Protein AF-0000000075406055 (afdb_homodimer)

Sequence (1270 aa):
MSSAFIMRRPHGVIGRLLRRVILAGGIAALILTSALLYLEYRRDLGVLMDRLTQIESSTLPSIAENVWLEDRERLELVFKGLLQLPGMAQVELLDAQGGTVLRMGQAPDHAIVQVFALTRPYNDRLMDLGQLRVSATTAPLHRRTLERLWGILAANLALIVVLVAAIYALTHQSVIRPLRLIALYAEELGRQGPMATPEQDLGQFHSGDEMWELVRTLNLMRQELARGHQELAANEQRLRILFSASPVSLWEEDFSAVAAALEKHRPNIDDIDAWMQANPTEVLALADMVRVIDVNDATISMHHARSREELLRRLPLIFTPESLPAFQAQLRALWMGETTLTTDTVVRTLDGQLRQILLRWKVATGDEQTLNRVIVSQEDITERKAWANQLEDALARLRASNAELERVTFVTAHDLLEPMRAVISFSQLIERHVRASGTPSTELSDDLSYLQAAALRMKLQIEGMNRYASICQEQVVMQLMPLSLAVNDALQKVSLPDDIVLDIGELPEIIGNRRQLADLFFQLIENSVKFRGGDKLHISIAALQVREGWRVTVSDNGIGIDPAFSQSLFDLFRRLHGPGQYSGVGIGLALCRKIMERHDGHIAFDSGYYPGARLVLTFPTAPLATPLATPGPALMSSAFIMRRPHGVIGRLLRRVILAGGIAALILTSALLYLEYRRDLGVLMDRLTQIESSTLPSIAENVWLEDRERLELVFKGLLQLPGMAQVELLDAQGGTVLRMGQAPDHAIVQVFALTRPYNDRLMDLGQLRVSATTAPLHRRTLERLWGILAANLALIVVLVAAIYALTHQSVIRPLRLIALYAEELGRQGPMATPEQDLGQFHSGDEMWELVRTLNLMRQELARGHQELAANEQRLRILFSASPVSLWEEDFSAVAAALEKHRPNIDDIDAWMQANPTEVLALADMVRVIDVNDATISMHHARSREELLRRLPLIFTPESLPAFQAQLRALWMGETTLTTDTVVRTLDGQLRQILLRWKVATGDEQTLNRVIVSQEDITERKAWANQLEDALARLRASNAELERVTFVTAHDLLEPMRAVISFSQLIERHVRASGTPSTELSDDLSYLQAAALRMKLQIEGMNRYASICQEQVVMQLMPLSLAVNDALQKVSLPDDIVLDIGELPEIIGNRRQLADLFFQLIENSVKFRGGDKLHISIAALQVREGWRVTVSDNGIGIDPAFSQSLFDLFRRLHGPGQYSGVGIGLALCRKIMERHDGHIAFDSGYYPGARLVLTFPTAPLATPLATPGPAL

Solvent-accessible surface area (backbone atoms only — not comparable to full-atom values): 67495 Å² total; per-residue (Å²): 126,79,73,72,74,67,71,84,53,70,65,24,63,61,41,53,50,47,53,51,48,51,52,53,39,51,52,45,46,51,52,48,51,50,50,52,49,51,55,50,50,54,48,54,52,49,54,53,53,51,52,58,56,47,43,60,71,66,46,42,62,59,49,42,52,31,60,71,66,67,37,66,69,61,46,52,52,53,52,54,56,52,49,67,41,92,47,38,33,21,42,33,34,25,35,67,90,70,47,80,75,47,73,48,69,62,65,61,95,78,39,56,70,48,77,43,80,30,63,47,81,52,102,93,40,77,45,70,64,20,35,39,36,38,23,28,39,59,63,72,56,50,58,54,50,52,55,47,47,53,52,53,50,52,49,48,51,52,46,46,53,54,43,52,54,50,49,50,56,50,44,41,64,70,44,50,51,54,49,50,51,52,33,52,49,35,43,48,38,27,74,65,29,54,77,50,78,74,85,74,73,74,76,77,48,61,89,73,19,68,66,36,51,36,52,50,33,46,51,51,18,34,52,42,44,24,51,53,48,47,52,51,50,52,50,32,50,51,36,46,48,58,53,38,43,26,70,56,21,41,34,35,31,28,41,33,60,34,52,54,53,51,57,71,44,45,91,78,48,93,45,67,68,60,46,46,71,74,32,56,67,60,51,51,53,42,59,69,45,51,42,76,75,47,69,20,50,35,38,30,58,71,34,60,40,96,39,69,68,56,42,68,72,45,43,72,66,26,53,43,82,69,24,44,63,40,53,50,51,49,50,50,31,56,71,73,68,48,53,64,48,79,46,61,35,39,35,29,26,74,83,66,49,79,40,35,31,39,37,30,41,19,49,30,89,88,27,75,83,54,29,57,42,29,31,35,36,50,40,83,40,41,67,59,49,53,50,50,49,49,49,50,50,52,42,52,50,46,49,51,51,39,52,49,51,42,49,49,45,27,53,49,25,55,59,48,48,55,37,47,50,45,32,49,53,29,50,53,49,45,52,51,52,45,54,70,76,39,86,67,52,71,65,51,52,47,35,51,51,51,25,50,51,24,44,50,51,45,48,49,47,36,51,45,46,27,51,47,24,44,63,70,64,54,88,70,70,68,39,82,39,54,46,54,58,18,45,51,55,13,56,72,69,47,88,73,65,90,64,56,45,80,48,73,54,75,58,57,72,43,65,38,40,56,69,58,46,13,51,38,42,29,41,54,50,46,48,48,64,71,44,44,41,98,61,78,41,40,38,37,39,43,54,45,85,49,96,64,23,38,38,36,37,43,36,32,59,22,65,42,66,69,55,87,42,62,86,50,54,50,35,70,56,45,62,91,62,64,93,79,81,55,91,78,64,27,40,53,54,26,42,35,42,53,54,26,46,76,51,65,25,44,65,45,76,45,68,83,47,70,76,3,42,33,39,40,36,38,38,52,52,68,74,71,76,66,76,70,75,70,75,67,75,76,127,127,82,74,70,74,66,70,82,53,72,65,24,64,62,40,52,50,48,53,51,48,50,52,53,41,50,54,46,44,51,52,50,50,52,52,52,49,50,54,50,50,55,48,56,51,49,54,54,52,50,50,59,54,46,42,59,72,66,50,42,63,59,50,41,52,30,60,71,66,66,38,64,69,61,46,51,53,53,51,54,57,52,50,66,41,91,48,39,33,21,42,34,33,24,34,68,88,71,47,79,74,47,75,49,70,62,66,62,95,77,38,55,72,48,77,42,80,32,66,48,82,53,100,95,41,76,44,69,63,21,36,39,37,39,23,27,40,58,61,72,57,48,56,56,50,50,55,49,47,53,52,53,50,54,47,46,52,53,45,46,54,55,43,51,54,50,49,51,54,48,45,42,64,69,46,50,52,53,50,51,52,52,33,52,50,35,44,48,38,25,74,63,30,55,77,50,76,73,86,75,74,74,76,77,49,60,90,71,19,66,67,34,52,37,51,50,33,46,50,52,18,36,51,40,45,26,51,54,48,47,54,51,51,50,50,32,50,52,35,47,46,57,53,38,40,26,70,55,21,41,35,36,28,28,39,34,60,33,52,54,54,50,57,72,44,46,90,80,48,92,44,67,68,61,46,45,71,74,33,55,68,59,50,51,54,42,58,69,45,52,41,76,78,46,69,19,52,34,36,30,57,72,34,58,40,95,38,69,68,56,43,67,72,47,43,73,66,26,54,44,82,69,23,45,63,40,52,49,51,49,52,49,32,56,71,74,66,48,55,63,48,77,46,61,38,39,34,28,26,74,84,67,48,78,41,34,32,40,37,32,40,21,47,30,88,88,26,75,82,56,30,58,43,28,31,34,34,51,40,83,38,42,67,59,49,52,50,52,49,48,51,51,50,52,41,52,51,46,49,51,51,38,53,48,51,41,47,48,46,28,53,49,27,55,58,49,47,56,35,47,50,45,33,49,53,28,50,52,50,43,52,52,52,45,53,72,77,39,84,66,52,71,66,52,52,48,35,53,50,51,24,50,52,24,45,51,51,43,48,50,46,36,50,45,44,27,51,46,26,44,63,70,64,55,86,72,71,69,39,82,38,55,47,54,56,18,46,50,55,14,56,70,70,48,87,74,64,90,65,56,46,78,47,72,53,74,59,56,72,42,64,38,40,57,69,60,45,13,51,37,43,30,42,54,51,46,47,45,63,71,43,44,42,96,61,79,41,40,39,38,38,42,54,44,82,49,97,64,23,38,38,36,36,44,35,32,59,23,65,41,68,67,56,89,43,62,85,49,54,50,35,70,56,45,62,92,61,63,94,80,80,57,91,77,63,28,40,54,54,26,43,36,41,53,52,26,47,75,51,66,26,46,66,45,75,45,69,83,47,72,76,2,43,33,39,40,34,37,39,52,50,69,73,69,77,66,74,68,76,71,76,66,73,83,124

Organism: Magnetospirillum gryphiswaldense (strain DSM 6361 / JCM 21280 / NBRC 15271 / MSR-1) (NCBI:txid431944)

Secondary structure (DSSP, 8-state):
--SGGGTT-TTSHHHHHHHHHHHHHHHHHHHHHHHHHHHHHHHHHHHHHHHHHHIIIIIHHHHHHHHHTT-HHHHHHHHHHHHTSTTEEEEEEE-TTS-EEEEEE---TTEEEEEEEEEEEETTEEEEEEEEEEEEE-HHHHHHHHHHHHHHHHHHHHHHHHHHHHHHHHHIIIIIHHHHHHHHHHHHHHHH-TTS--S--GGGS-TTSHHHHHHHHHHHHHHHHHHHHHHHHHHHHHHHHHHHT-SSEEEEEE-HHHHHHHHHHGGG-S-HHHHHHH-HHHHHHHHHT-EEEEE-HHHHHHTT-S-HHHHHHTHHHHS-GGGHHHHHHHHHHHHHT-SEEEEEEEEE-TTS-EEEEEEEEEEPTT-TTT---EEEEEEE-HHHHHHHHHHHHHHHHHHHHHHHHHHHHHHHHHHHHHHHHHHHHHHHHHHHHHHHTS---HHHHHHHHHHHHHHHHHHHHHHHHHHHHHHHH--PPPEEEEHHHHHHHHHHHS---SSEEEEE-PPPEEEE-HHHHHHHHHHHHHHHHHT--SSPEEEEEEEEEETTEEEEEEEE-SS---GGGTTTTTSTT--SS-TTTS---S-HHHHHHHHHHHTT-EEEE-TT--SSEEEEEEEEP--------------/--SGGGTT-TTSHHHHHHHHHHHHHHHHHHHHHHHHHHHHHHHHHHHHHHHHHHIIIIIHHHHHHHHHTT-HHHHHHHHHHHHTSTTEEEEEEE-TTS-EEEEEE---TTEEEEEEEEEEEETTEEEEEEEEEEEEE-HHHHHHHHHHHHHHHHHHHHHHHHHHHHHHHHHIIIIIHHHHHHHHHHHHHHHH-TTS--S--GGGS-TTSHHHHHHHHHHHHHHHHHHHHHHHHHHHHHHHHHHHT-SSEEEEEE-HHHHHHHHHHGGG-S-HHHHHHH-HHHHHHHHHT-EEEEE-HHHHHHTT-S-HHHHHHTHHHHS-GGGHHHHHHHHHHHHHT-SEEEEEEEEE-TTS-EEEEEEEEEEPTT-TTT---EEEEEEE-HHHHHHHHHHHHHHHHHHHHHHHHHHHHHHHHHHHHHHHHHHHHHHHHHHHHHHHHS---HHHHHHHHHHHHHHHHHHHHHHHHHHHHHHHH--PPPEEEEHHHHHHHHHHHS---SSEEEEE-PPPEEEE-HHHHHHHHHHHHHHHHHT--SSPEEEEEEEEEETTEEEEEEEE-SS---GGGTTTTTSTT--SS-TTTS---S-HHHHHHHHHHHTT-EEEE-TT--SSEEEEEEEE---------------

pLDDT: mean 83.16, std 12.42, range [19.59, 97.12]

Structure (mmCIF, N/CA/C/O backbone):
data_AF-0000000075406055-model_v1
#
loop_
_entity.id
_entity.type
_entity.pdbx_description
1 polymer 'histidine kinase'
#
loop_
_atom_site.group_PDB
_atom_site.id
_atom_site.type_symbol
_atom_site.label_atom_id
_atom_site.label_alt_id
_atom_site.label_comp_id
_atom_site.label_asym_id
_atom_site.label_entity_id
_atom_site.label_seq_id
_atom_site.pdbx_PDB_ins_code
_atom_site.Cartn_x
_atom_site.Cartn_y
_atom_site.Cartn_z
_atom_site.occupancy
_atom_site.B_iso_or_equiv
_atom_site.auth_seq_id
_atom_site.auth_comp_id
_atom_site.auth_asym_id
_atom_site.auth_atom_id
_atom_site.pdbx_PDB_model_num
ATOM 1 N N . MET A 1 1 ? 5.352 37.875 37.031 1 28.7 1 MET A N 1
ATOM 2 C CA . MET A 1 1 ? 6.402 38.719 37.625 1 28.7 1 MET A CA 1
ATOM 3 C C . MET A 1 1 ? 6.488 40.062 36.906 1 28.7 1 MET A C 1
ATOM 5 O O . MET A 1 1 ? 7.203 40.969 37.344 1 28.7 1 MET A O 1
ATOM 9 N N . SER A 1 2 ? 6.023 39.969 35.562 1 35.5 2 SER A N 1
ATOM 10 C CA . SER A 1 2 ? 6.305 41.125 34.719 1 35.5 2 SER A CA 1
ATOM 11 C C . SER A 1 2 ? 5.383 42.281 35.062 1 35.5 2 SER A C 1
ATOM 13 O O . SER A 1 2 ? 5.453 43.344 34.438 1 35.5 2 SER A O 1
ATOM 15 N N . SER A 1 3 ? 4.41 42.062 35.875 1 37.44 3 SER A N 1
ATOM 16 C CA . SER A 1 3 ? 3.361 43.031 36.156 1 37.44 3 SER A CA 1
ATOM 17 C C . SER A 1 3 ? 3.895 44.219 36.938 1 37.44 3 SER A C 1
ATOM 19 O O . SER A 1 3 ? 3.375 45.312 36.844 1 37.44 3 SER A O 1
ATOM 21 N N . ALA A 1 4 ? 4.641 43.906 37.969 1 39.34 4 ALA A N 1
ATOM 22 C CA . ALA A 1 4 ? 4.949 44.875 39.031 1 39.34 4 ALA A CA 1
ATOM 23 C C . ALA A 1 4 ? 5.871 45.969 38.531 1 39.34 4 ALA A C 1
ATOM 25 O O . ALA A 1 4 ? 5.992 47.031 39.156 1 39.34 4 ALA A O 1
ATOM 26 N N . PHE A 1 5 ? 6.746 45.625 37.594 1 37.69 5 PHE A N 1
ATOM 27 C CA . PHE A 1 5 ? 7.867 46.5 37.281 1 37.69 5 PHE A CA 1
ATOM 28 C C . PHE A 1 5 ? 7.395 47.75 36.531 1 37.69 5 PHE A C 1
ATOM 30 O O . PHE A 1 5 ? 8.188 48.625 36.25 1 37.69 5 PHE A O 1
ATOM 37 N N . ILE A 1 6 ? 6.168 47.844 36.156 1 41.88 6 ILE A N 1
ATOM 38 C CA . ILE A 1 6 ? 5.777 48.969 35.281 1 41.88 6 ILE A CA 1
ATOM 39 C C . ILE A 1 6 ? 5.539 50.188 36.156 1 41.88 6 ILE A C 1
ATOM 41 O O . ILE A 1 6 ? 5.273 51.281 35.625 1 41.88 6 ILE A O 1
ATOM 45 N N . MET A 1 7 ? 5.426 50.094 37.344 1 41.94 7 MET A N 1
ATOM 46 C CA . MET A 1 7 ? 4.891 51.25 38.062 1 41.94 7 MET A CA 1
ATOM 47 C C . MET A 1 7 ? 5.812 52.469 37.906 1 41.94 7 MET A C 1
ATOM 49 O O . MET A 1 7 ? 5.348 53.594 37.75 1 41.94 7 MET A O 1
ATOM 53 N N . ARG A 1 8 ? 7.039 52.469 38.594 1 49.06 8 ARG A N 1
ATOM 54 C CA . ARG A 1 8 ? 7.715 53.688 39.031 1 49.06 8 ARG A CA 1
ATOM 55 C C . ARG A 1 8 ? 8.688 54.188 37.969 1 49.06 8 ARG A C 1
ATOM 57 O O . ARG A 1 8 ? 9.797 54.625 38.281 1 49.06 8 ARG A O 1
ATOM 64 N N . ARG A 1 9 ? 8.383 53.875 36.656 1 55.22 9 ARG A N 1
ATOM 65 C CA . ARG A 1 9 ? 9.531 54.344 35.875 1 55.22 9 ARG A CA 1
ATOM 66 C C . ARG A 1 9 ? 9.398 55.844 35.562 1 55.22 9 ARG A C 1
ATOM 68 O O . ARG A 1 9 ? 8.383 56.281 35 1 55.22 9 ARG A O 1
ATOM 75 N N . PRO A 1 10 ? 10.148 56.594 36 1 53.72 10 PRO A N 1
ATOM 76 C CA . PRO A 1 10 ? 10.172 58.031 35.75 1 53.72 10 PRO A CA 1
ATOM 77 C C . PRO A 1 10 ? 10.078 58.375 34.25 1 53.72 10 PRO A C 1
ATOM 79 O O . PRO A 1 10 ? 9.586 59.438 33.906 1 53.72 10 PRO A O 1
ATOM 82 N N . HIS A 1 11 ? 10.383 57.469 33.281 1 59.31 11 HIS A N 1
ATOM 83 C CA . HIS A 1 11 ? 10.477 57.75 31.859 1 59.31 11 HIS A CA 1
ATOM 84 C C . HIS A 1 11 ? 9.273 57.188 31.109 1 59.31 11 HIS A C 1
ATOM 86 O O . HIS A 1 11 ? 9.352 56.906 29.906 1 59.31 11 HIS A O 1
ATOM 92 N N . GLY A 1 12 ? 8.195 57.125 31.859 1 70.19 12 GLY A N 1
ATOM 93 C CA . GLY A 1 12 ? 7.008 56.656 31.172 1 70.19 12 GLY A CA 1
ATOM 94 C C . GLY A 1 12 ? 6.328 57.719 30.344 1 70.19 12 GLY A C 1
ATOM 95 O O . GLY A 1 12 ? 6.809 58.875 30.281 1 70.19 12 GLY A O 1
ATOM 96 N N . VAL A 1 13 ? 5.445 57.438 29.469 1 72.44 13 VAL A N 1
ATOM 97 C CA . VAL A 1 13 ? 4.688 58.375 28.641 1 72.44 13 VAL A CA 1
ATOM 98 C C . VAL A 1 13 ? 4.125 59.5 29.516 1 72.44 13 VAL A C 1
ATOM 100 O O . VAL A 1 13 ? 4.184 60.656 29.141 1 72.44 13 VAL A O 1
ATOM 103 N N . ILE A 1 14 ? 3.775 59.125 30.797 1 72.44 14 ILE A N 1
ATOM 104 C CA . ILE A 1 14 ? 3.172 60.094 31.688 1 72.44 14 ILE A CA 1
ATOM 105 C C . ILE A 1 14 ? 4.238 61.094 32.156 1 72.44 14 ILE A C 1
ATOM 107 O O . ILE A 1 14 ? 3.99 62.281 32.25 1 72.44 14 ILE A O 1
ATOM 111 N N . GLY A 1 15 ? 5.41 60.438 32.469 1 75.31 15 GLY A N 1
ATOM 112 C CA . GLY A 1 15 ? 6.469 61.312 32.969 1 75.31 15 GLY A CA 1
ATOM 113 C C . GLY A 1 15 ? 6.898 62.344 31.938 1 75.31 15 GLY A C 1
ATOM 114 O O . GLY A 1 15 ? 7.074 63.5 32.281 1 75.31 15 GLY A O 1
ATOM 115 N N . ARG A 1 16 ? 6.91 62 30.766 1 76.12 16 ARG A N 1
ATOM 116 C CA . ARG A 1 16 ? 7.309 62.906 29.719 1 76.12 16 ARG A CA 1
ATOM 117 C C . ARG A 1 16 ? 6.211 63.938 29.453 1 76.12 16 ARG A C 1
ATOM 119 O O . ARG A 1 16 ? 6.492 65.125 29.266 1 76.12 16 ARG A O 1
ATOM 126 N N . LEU A 1 17 ? 5.008 63.469 29.469 1 75.94 17 LEU A N 1
ATOM 127 C CA . LEU A 1 17 ? 3.879 64.375 29.266 1 75.94 17 LEU A CA 1
ATOM 128 C C . LEU A 1 17 ? 3.789 65.375 30.375 1 75.94 17 LEU A C 1
ATOM 130 O O . LEU A 1 17 ? 3.611 66.625 30.109 1 75.94 17 LEU A O 1
ATOM 134 N N . LEU A 1 18 ? 4.02 64.875 31.562 1 80.19 18 LEU A N 1
ATOM 135 C CA . LEU A 1 18 ? 3.904 65.75 32.719 1 80.19 18 LEU A CA 1
ATOM 136 C C . LEU A 1 18 ? 5.027 66.812 32.719 1 80.19 18 LEU A C 1
ATOM 138 O O . LEU A 1 18 ? 4.797 68 33 1 80.19 18 LEU A O 1
ATOM 142 N N . ARG A 1 19 ? 6.207 66.312 32.312 1 80.69 19 ARG A N 1
ATOM 143 C CA . ARG A 1 19 ? 7.332 67.25 32.281 1 80.69 19 ARG A CA 1
ATOM 144 C C . ARG A 1 19 ? 7.109 68.375 31.25 1 80.69 19 ARG A C 1
ATOM 146 O O . ARG A 1 19 ? 7.371 69.5 31.5 1 80.69 19 ARG A O 1
ATOM 153 N N . ARG A 1 20 ? 6.527 68 30.203 1 80.31 20 ARG A N 1
ATOM 154 C CA . ARG A 1 20 ? 6.305 68.938 29.141 1 80.31 20 ARG A CA 1
ATOM 155 C C . ARG A 1 20 ? 5.152 69.938 29.484 1 80.31 20 ARG A C 1
ATOM 157 O O . ARG A 1 20 ? 5.199 71.125 29.172 1 80.31 20 ARG A O 1
ATOM 164 N N . VAL A 1 21 ? 4.164 69.375 30.188 1 78.19 21 VAL A N 1
ATOM 165 C CA . VAL A 1 21 ? 3.02 70.188 30.578 1 78.19 21 VAL A CA 1
ATOM 166 C C . VAL A 1 21 ? 3.432 71.188 31.672 1 78.19 21 VAL A C 1
ATOM 168 O O . VAL A 1 21 ? 3.029 72.312 31.656 1 78.19 21 VAL A O 1
ATOM 171 N N . ILE A 1 22 ? 4.316 70.688 32.562 1 81.44 22 ILE A N 1
ATOM 172 C CA . ILE A 1 22 ? 4.797 71.562 33.656 1 81.44 22 ILE A CA 1
ATOM 173 C C . ILE A 1 22 ? 5.652 72.688 33.062 1 81.44 22 ILE A C 1
ATOM 175 O O . ILE A 1 22 ? 5.508 73.812 33.469 1 81.44 22 ILE A O 1
ATOM 179 N N . LEU A 1 23 ? 6.434 72.375 32.125 1 83.62 23 LEU A N 1
ATOM 180 C CA . LEU A 1 23 ? 7.285 73.375 31.5 1 83.62 23 LEU A CA 1
ATOM 181 C C . LEU A 1 23 ? 6.449 74.375 30.734 1 83.62 23 LEU A C 1
ATOM 183 O O . LEU A 1 23 ? 6.66 75.562 30.859 1 83.62 23 LEU A O 1
ATOM 187 N N . ALA A 1 24 ? 5.508 73.938 30.016 1 80.69 24 ALA A N 1
ATOM 188 C CA . ALA A 1 24 ? 4.652 74.812 29.25 1 80.69 24 ALA A CA 1
ATOM 189 C C . ALA A 1 24 ? 3.779 75.625 30.172 1 80.69 24 ALA A C 1
ATOM 191 O O . ALA A 1 24 ? 3.609 76.875 29.938 1 80.69 24 ALA A O 1
ATOM 192 N N . GLY A 1 25 ? 3.256 75 31.234 1 77.75 25 GLY A N 1
ATOM 193 C CA . GLY A 1 25 ? 2.449 75.75 32.188 1 77.75 25 GLY A CA 1
ATOM 194 C C . GLY A 1 25 ? 3.236 76.812 32.969 1 77.75 25 GLY A C 1
ATOM 195 O O . GLY A 1 25 ? 2.75 77.875 33.219 1 77.75 25 GLY A O 1
ATOM 196 N N . GLY A 1 26 ? 4.477 76.5 33.312 1 80.62 26 GLY A N 1
ATOM 197 C CA . GLY A 1 26 ? 5.34 77.438 34 1 80.62 26 GLY A CA 1
ATOM 198 C C . GLY A 1 26 ? 5.691 78.625 33.188 1 80.62 26 GLY A C 1
ATOM 199 O O . GLY A 1 26 ? 5.629 79.75 33.688 1 80.62 26 GLY A O 1
ATOM 200 N N . ILE A 1 27 ? 5.949 78.375 31.953 1 84.31 27 ILE A N 1
ATOM 201 C CA . ILE A 1 27 ? 6.281 79.5 31.047 1 84.31 27 ILE A CA 1
ATOM 202 C C . ILE A 1 27 ? 5.055 80.375 30.828 1 84.31 27 ILE A C 1
ATOM 204 O O . ILE A 1 27 ? 5.152 81.625 30.875 1 84.31 27 ILE A O 1
ATOM 208 N N . ALA A 1 28 ? 3.908 79.75 30.703 1 82.12 28 ALA A N 1
ATOM 209 C CA . ALA A 1 28 ? 2.676 80.5 30.516 1 82.12 28 ALA A CA 1
ATOM 210 C C . ALA A 1 28 ? 2.332 81.312 31.75 1 82.12 28 ALA A C 1
ATOM 212 O O . ALA A 1 28 ? 1.913 82.438 31.641 1 82.12 28 ALA A O 1
ATOM 213 N N . ALA A 1 29 ? 2.607 80.75 32.938 1 80.56 29 ALA A N 1
ATOM 214 C CA . ALA A 1 29 ? 2.334 81.438 34.219 1 80.56 29 ALA A CA 1
ATOM 215 C C . ALA A 1 29 ? 3.248 82.688 34.375 1 80.56 29 ALA A C 1
ATOM 217 O O . ALA A 1 29 ? 2.801 83.75 34.781 1 80.56 29 ALA A O 1
ATOM 218 N N . LEU A 1 30 ? 4.465 82.562 33.938 1 82.88 30 LEU A N 1
ATOM 219 C CA . LEU A 1 30 ? 5.426 83.625 34.031 1 82.88 30 LEU A CA 1
ATOM 220 C C . LEU A 1 30 ? 5.086 84.75 33.062 1 82.88 30 LEU A C 1
ATOM 222 O O . LEU A 1 30 ? 5.164 85.938 33.438 1 82.88 30 LEU A O 1
ATOM 226 N N . ILE A 1 31 ? 4.688 84.438 31.938 1 84.06 31 ILE A N 1
ATOM 227 C CA . ILE A 1 31 ? 4.336 85.375 30.922 1 84.06 31 ILE A CA 1
ATOM 228 C C . ILE A 1 31 ? 3.078 86.125 31.359 1 84.06 31 ILE A C 1
ATOM 230 O O . ILE A 1 31 ? 3.029 87.375 31.281 1 84.06 31 ILE A O 1
ATOM 234 N N . LEU A 1 32 ? 2.102 85.438 31.906 1 80 32 LEU A N 1
ATOM 235 C CA . LEU A 1 32 ? 0.84 86.062 32.312 1 80 32 LEU A CA 1
ATOM 236 C C . LEU A 1 32 ? 1.031 86.938 33.531 1 80 32 LEU A C 1
ATOM 238 O O . LEU A 1 32 ? 0.473 88.062 33.625 1 80 32 LEU A O 1
ATOM 242 N N . THR A 1 33 ? 1.912 86.5 34.469 1 77.44 33 THR A N 1
ATOM 243 C CA . THR A 1 33 ? 2.189 87.312 35.656 1 77.44 33 THR A CA 1
ATOM 244 C C . THR A 1 33 ? 2.953 88.562 35.312 1 77.44 33 THR A C 1
ATOM 246 O O . THR A 1 33 ? 2.664 89.688 35.812 1 77.44 33 THR A O 1
ATOM 249 N N . SER A 1 34 ? 3.83 88.438 34.344 1 81.06 34 SER A N 1
ATOM 250 C CA . SER A 1 34 ? 4.594 89.625 33.875 1 81.06 34 SER A CA 1
ATOM 251 C C . SER A 1 34 ? 3.703 90.625 33.156 1 81.06 34 SER A C 1
ATOM 253 O O . SER A 1 34 ? 3.848 91.812 33.344 1 81.06 34 SER A O 1
ATOM 255 N N . ALA A 1 35 ? 2.777 90.062 32.469 1 81.88 35 ALA A N 1
ATOM 256 C CA . ALA A 1 35 ? 1.847 90.938 31.766 1 81.88 35 ALA A CA 1
ATOM 257 C C . ALA A 1 35 ? 0.917 91.688 32.719 1 81.88 35 ALA A C 1
ATOM 259 O O . ALA A 1 35 ? 0.649 92.875 32.562 1 81.88 35 ALA A O 1
ATOM 260 N N . LEU A 1 36 ? 0.516 91.062 33.781 1 76.94 36 LEU A N 1
ATOM 261 C CA . LEU A 1 36 ? -0.356 91.688 34.781 1 76.94 36 LEU A CA 1
ATOM 262 C C . LEU A 1 36 ? 0.392 92.75 35.594 1 76.94 36 LEU A C 1
ATOM 264 O O . LEU A 1 36 ? -0.163 93.812 35.906 1 76.94 36 LEU A O 1
ATOM 268 N N . LEU A 1 37 ? 1.67 92.5 35.812 1 75.81 37 LEU A N 1
ATOM 269 C CA . LEU A 1 37 ? 2.508 93.438 36.531 1 75.81 37 LEU A CA 1
ATOM 270 C C . LEU A 1 37 ? 2.723 94.688 35.719 1 75.81 37 LEU A C 1
ATOM 272 O O . LEU A 1 37 ? 2.672 95.812 36.25 1 75.81 37 LEU A O 1
ATOM 276 N N . TYR A 1 38 ? 2.875 94.375 34.531 1 80.38 38 TYR A N 1
ATOM 277 C CA . TYR A 1 38 ? 3.104 95.5 33.656 1 80.38 38 TYR A CA 1
ATOM 278 C C . TYR A 1 38 ? 1.86 96.375 33.562 1 80.38 38 TYR A C 1
ATOM 280 O O . TYR A 1 38 ? 1.952 97.625 33.625 1 80.38 38 TYR A O 1
ATOM 288 N N . LEU A 1 39 ? 0.72 95.875 33.562 1 79.25 39 LEU A N 1
ATOM 289 C CA . LEU A 1 39 ? -0.531 96.625 33.469 1 79.25 39 LEU A CA 1
ATOM 290 C C . LEU A 1 39 ? -0.826 97.312 34.781 1 79.25 39 LEU A C 1
ATOM 292 O O . LEU A 1 39 ? -1.278 98.5 34.75 1 79.25 39 LEU A O 1
ATOM 296 N N . GLU A 1 40 ? -0.448 96.75 35.844 1 74.62 40 GLU A N 1
ATOM 297 C CA . GLU A 1 40 ? -0.659 97.375 37.156 1 74.62 40 GLU A CA 1
ATOM 298 C C . GLU A 1 40 ? 0.314 98.5 37.375 1 74.62 40 GLU A C 1
ATOM 300 O O . GLU A 1 40 ? -0.066 99.562 37.906 1 74.62 40 GLU A O 1
ATOM 305 N N . TYR A 1 41 ? 1.482 98.312 36.906 1 76 41 TYR A N 1
ATOM 306 C CA . TYR A 1 41 ? 2.492 99.375 37.031 1 76 41 TYR A CA 1
ATOM 307 C C . TYR A 1 41 ? 2.105 100.562 36.188 1 76 41 TYR A C 1
ATOM 309 O O . TYR A 1 41 ? 2.188 101.75 36.656 1 76 41 TYR A O 1
ATOM 317 N N . ARG A 1 42 ? 1.61 100.312 35.125 1 79.44 42 ARG A N 1
ATOM 318 C CA . ARG A 1 42 ? 1.204 101.438 34.25 1 79.44 42 ARG A CA 1
ATOM 319 C C . ARG A 1 42 ? 0.005 102.188 34.812 1 79.44 42 ARG A C 1
ATOM 321 O O . ARG A 1 42 ? -0.081 103.375 34.719 1 79.44 42 ARG A O 1
ATOM 328 N N . ARG A 1 43 ? -0.752 101.5 35.531 1 77.19 43 ARG A N 1
ATOM 329 C CA . ARG A 1 43 ? -1.928 102.125 36.156 1 77.19 43 ARG A CA 1
ATOM 330 C C . ARG A 1 43 ? -1.539 102.938 37.344 1 77.19 43 ARG A C 1
ATOM 332 O O . ARG A 1 43 ? -2.008 104.125 37.5 1 77.19 43 ARG A O 1
ATOM 339 N N . ASP A 1 44 ? -0.633 102.375 38.156 1 75.56 44 ASP A N 1
ATOM 340 C CA . ASP A 1 44 ? -0.196 103.125 39.344 1 75.56 44 ASP A CA 1
ATOM 341 C C . ASP A 1 44 ? 0.566 104.375 38.938 1 75.56 44 ASP A C 1
ATOM 343 O O . ASP A 1 44 ? 0.399 105.438 39.562 1 75.56 44 ASP A O 1
ATOM 347 N N . LEU A 1 45 ? 1.234 104.375 37.906 1 77.06 45 LEU A N 1
ATOM 348 C CA . LEU A 1 45 ? 1.966 105.562 37.438 1 77.06 45 LEU A CA 1
ATOM 349 C C . LEU A 1 45 ? 1.012 106.562 36.844 1 77.06 45 LEU A C 1
ATOM 351 O O . LEU A 1 45 ? 1.216 107.812 37.031 1 77.06 45 LEU A O 1
ATOM 355 N N . GLY A 1 46 ? -0.02 106.062 36.312 1 78 46 GLY A N 1
ATOM 356 C CA . GLY A 1 46 ? -1.025 107 35.812 1 78 46 GLY A CA 1
ATOM 357 C C . GLY A 1 46 ? -1.75 107.75 36.906 1 78 46 GLY A C 1
ATOM 358 O O . GLY A 1 46 ? -1.959 108.938 36.781 1 78 46 GLY A O 1
ATOM 359 N N . VAL A 1 47 ? -1.976 107.125 38 1 75.94 47 VAL A N 1
ATOM 360 C CA . VAL A 1 47 ? -2.66 107.75 39.094 1 75.94 47 VAL A CA 1
ATOM 361 C C . VAL A 1 47 ? -1.74 108.75 39.75 1 75.94 47 VAL A C 1
ATOM 363 O O . VAL A 1 47 ? -2.182 109.875 40.125 1 75.94 47 VAL A O 1
ATOM 366 N N . LEU A 1 48 ? -0.434 108.5 39.812 1 77.38 48 LEU A N 1
ATOM 367 C CA . LEU A 1 48 ? 0.533 109.438 40.375 1 77.38 48 LEU A CA 1
ATOM 368 C C . LEU A 1 48 ? 0.667 110.688 39.5 1 77.38 48 LEU A C 1
ATOM 370 O O . LEU A 1 48 ? 0.68 111.812 40 1 77.38 48 LEU A O 1
ATOM 374 N N . MET A 1 49 ? 0.537 110.5 38.281 1 80.69 49 MET A N 1
ATOM 375 C CA . MET A 1 49 ? 0.67 111.625 37.375 1 80.69 49 MET A CA 1
ATOM 376 C C . MET A 1 49 ? -0.586 112.438 37.375 1 80.69 49 MET A C 1
ATOM 378 O O . MET A 1 49 ? -0.502 113.688 37.281 1 80.69 49 MET A O 1
ATOM 382 N N . ASP A 1 50 ? -1.637 111.75 37.625 1 78.75 50 ASP A N 1
ATOM 383 C CA . ASP A 1 50 ? -2.898 112.438 37.719 1 78.75 50 ASP A CA 1
ATOM 384 C C . ASP A 1 50 ? -2.947 113.312 39 1 78.75 50 ASP A C 1
ATOM 386 O O . ASP A 1 50 ? -3.428 114.438 38.969 1 78.75 50 ASP A O 1
ATOM 390 N N . ARG A 1 51 ? -2.359 112.938 40.031 1 76.25 51 ARG A N 1
ATOM 391 C CA . ARG A 1 51 ? -2.32 113.688 41.312 1 76.25 51 ARG A CA 1
ATOM 392 C C . ARG A 1 51 ? -1.408 114.875 41.188 1 76.25 51 ARG A C 1
ATOM 394 O O . ARG A 1 51 ? -1.73 115.938 41.719 1 76.25 51 ARG A O 1
ATOM 401 N N . LEU A 1 52 ? -0.414 114.812 40.5 1 79.5 52 LEU A N 1
ATOM 402 C CA . LEU A 1 52 ? 0.514 115.875 40.312 1 79.5 52 LEU A CA 1
ATOM 403 C C . LEU A 1 52 ? -0.116 117 39.469 1 79.5 52 LEU A C 1
ATOM 405 O O . LEU A 1 52 ? 0.059 118.188 39.781 1 79.5 52 LEU A O 1
ATOM 409 N N . THR A 1 53 ? -0.984 116.562 38.656 1 79.94 53 THR A N 1
ATOM 410 C CA . THR A 1 53 ? -1.674 117.562 37.812 1 79.94 53 THR A CA 1
ATOM 411 C C . THR A 1 53 ? -2.764 118.25 38.625 1 79.94 53 THR A C 1
ATOM 413 O O . THR A 1 53 ? -3.035 119.438 38.375 1 79.94 53 THR A O 1
ATOM 416 N N . GLN A 1 54 ? -3.229 117.5 39.562 1 77.06 54 GLN A N 1
ATOM 417 C CA . GLN A 1 54 ? -4.262 118.062 40.406 1 77.06 54 GLN A CA 1
ATOM 418 C C . GLN A 1 54 ? -3.672 119.125 41.344 1 77.06 54 GLN A C 1
ATOM 420 O O . GLN A 1 54 ? -4.336 120.125 41.688 1 77.06 54 GLN A O 1
ATOM 425 N N . ILE A 1 55 ? -2.473 119.062 41.812 1 76.56 55 ILE A N 1
ATOM 426 C CA . ILE A 1 55 ? -1.796 120 42.656 1 76.56 55 ILE A CA 1
ATOM 427 C C . ILE A 1 55 ? -1.637 121.312 41.906 1 76.56 55 ILE A C 1
ATOM 429 O O . ILE A 1 55 ? -1.829 122.438 42.469 1 76.56 55 ILE A O 1
ATOM 433 N N . GLU A 1 56 ? -1.498 121.312 40.719 1 76.06 56 GLU A N 1
ATOM 434 C CA . GLU A 1 56 ? -1.328 122.5 39.875 1 76.06 56 GLU A CA 1
ATOM 435 C C . GLU A 1 56 ? -2.621 123.25 39.781 1 76.06 56 GLU A C 1
ATOM 437 O O . GLU A 1 56 ? -2.604 124.5 39.906 1 76.06 56 GLU A O 1
ATOM 442 N N . SER A 1 57 ? -3.689 122.625 39.844 1 76.19 57 SER A N 1
ATOM 443 C CA . SER A 1 57 ? -4.953 123.312 39.625 1 76.19 57 SER A CA 1
ATOM 444 C C . SER A 1 57 ? -5.598 123.75 40.938 1 76.19 57 SER A C 1
ATOM 446 O O . SER A 1 57 ? -6.23 124.75 41 1 76.19 57 SER A O 1
ATOM 448 N N . SER A 1 58 ? -5.355 122.938 41.906 1 73.06 58 SER A N 1
ATOM 449 C CA . SER A 1 58 ? -6.145 123.188 43.094 1 73.06 58 SER A CA 1
ATOM 450 C C . SER A 1 58 ? -5.297 123.812 44.188 1 73.06 58 SER A C 1
ATOM 452 O O . SER A 1 58 ? -5.777 124.688 44.938 1 73.06 58 SER A O 1
ATOM 454 N N . THR A 1 59 ? -4.039 123.5 44.281 1 76.12 59 THR A N 1
ATOM 455 C CA . THR A 1 59 ? -3.248 123.875 45.438 1 76.12 59 THR A CA 1
ATOM 456 C C . THR A 1 59 ? -2.277 125 45.062 1 76.12 59 THR A C 1
ATOM 458 O O . THR A 1 59 ? -1.932 125.812 45.906 1 76.12 59 THR A O 1
ATOM 461 N N . LEU A 1 60 ? -1.922 125.25 43.906 1 81.12 60 LEU A N 1
ATOM 462 C CA . LEU A 1 60 ? -0.904 126.188 43.469 1 81.12 60 LEU A CA 1
ATOM 463 C C . LEU A 1 60 ? -1.39 127.625 43.656 1 81.12 60 LEU A C 1
ATOM 465 O O . LEU A 1 60 ? -0.645 128.5 44.125 1 81.12 60 LEU A O 1
ATOM 469 N N . PRO A 1 61 ? -2.643 127.875 43.344 1 78.38 61 PRO A N 1
ATOM 470 C CA . PRO A 1 61 ? -3.098 129.25 43.562 1 78.38 61 PRO A CA 1
ATOM 471 C C . PRO A 1 61 ? -3.094 129.625 45.031 1 78.38 61 PRO A C 1
ATOM 473 O O . PRO A 1 61 ? -2.754 130.75 45.344 1 78.38 61 PRO A O 1
ATOM 476 N N . SER A 1 62 ? -3.379 128.75 45.875 1 77.12 62 SER A N 1
ATOM 477 C CA . SER A 1 62 ? -3.371 129 47.281 1 77.12 62 SER A CA 1
ATOM 478 C C . SER A 1 62 ? -1.953 129.25 47.812 1 77.12 62 SER A C 1
ATOM 480 O O . SER A 1 62 ? -1.724 130 48.656 1 77.12 62 SER A O 1
ATOM 482 N N . ILE A 1 63 ? -1.045 128.625 47.188 1 83.31 63 ILE A N 1
ATOM 483 C CA . ILE A 1 63 ? 0.354 128.75 47.562 1 83.31 63 ILE A CA 1
ATOM 484 C C . ILE A 1 63 ? 0.878 130.125 47.062 1 83.31 63 ILE A C 1
ATOM 486 O O . ILE A 1 63 ? 1.541 130.875 47.812 1 83.31 63 ILE A O 1
ATOM 490 N N . ALA A 1 64 ? 0.484 130.5 46 1 83.5 64 ALA A N 1
ATOM 491 C CA . ALA A 1 64 ? 0.906 131.75 45.438 1 83.5 64 ALA A CA 1
ATOM 492 C C . ALA A 1 64 ? 0.366 132.875 46.281 1 83.5 64 ALA A C 1
ATOM 494 O O . ALA A 1 64 ? 1.085 133.875 46.531 1 83.5 64 ALA A O 1
ATOM 495 N N . GLU A 1 65 ? -0.722 132.75 46.719 1 80.88 65 GLU A N 1
ATOM 496 C CA . GLU A 1 65 ? -1.351 133.75 47.531 1 80.88 65 GLU A CA 1
ATOM 497 C C . GLU A 1 65 ? -0.67 133.875 48.875 1 80.88 65 GLU A C 1
ATOM 499 O O . GLU A 1 65 ? -0.436 135 49.344 1 80.88 65 GLU A O 1
ATOM 504 N N . ASN A 1 66 ? -0.295 132.875 49.406 1 82.06 66 ASN A N 1
ATOM 505 C CA . ASN A 1 66 ? 0.308 132.875 50.75 1 82.06 66 ASN A CA 1
ATOM 506 C C . ASN A 1 66 ? 1.776 133.25 50.688 1 82.06 66 ASN A C 1
ATOM 508 O O . ASN A 1 66 ? 2.303 133.875 51.625 1 82.06 66 ASN A O 1
ATOM 512 N N . VAL A 1 67 ? 2.322 133 49.562 1 84.44 67 VAL A N 1
ATOM 513 C CA . VAL A 1 67 ? 3.688 133.5 49.375 1 84.44 67 VAL A CA 1
ATOM 514 C C . VAL A 1 67 ? 3.688 135 49.25 1 84.44 67 VAL A C 1
ATOM 516 O O . VAL A 1 67 ? 4.551 135.75 49.781 1 84.44 67 VAL A O 1
ATOM 519 N N . TRP A 1 68 ? 2.682 135.625 48.719 1 81.25 68 TRP A N 1
ATOM 520 C CA . TRP A 1 68 ? 2.537 137 48.5 1 81.25 68 TRP A CA 1
ATOM 521 C C . TRP A 1 68 ? 2.248 137.75 49.844 1 81.25 68 TRP A C 1
ATOM 523 O O . TRP A 1 68 ? 2.807 138.75 50.094 1 81.25 68 TRP A O 1
ATOM 533 N N . LEU A 1 69 ? 1.547 137 50.625 1 80.31 69 LEU A N 1
ATOM 534 C CA . LEU A 1 69 ? 1.154 137.625 51.875 1 80.31 69 LEU A CA 1
ATOM 535 C C . LEU A 1 69 ? 2.203 137.375 52.969 1 80.31 69 LEU A C 1
ATOM 537 O O . LEU A 1 69 ? 2.084 137.875 54.094 1 80.31 69 LEU A O 1
ATOM 541 N N . GLU A 1 70 ? 3.318 136.75 52.562 1 81.12 70 GLU A N 1
ATOM 542 C CA . GLU A 1 70 ? 4.41 136.375 53.438 1 81.12 70 GLU A CA 1
ATOM 543 C C . GLU A 1 70 ? 3.887 135.75 54.719 1 81.12 70 GLU A C 1
ATOM 545 O O . GLU A 1 70 ? 4.324 136 55.844 1 81.12 70 GLU A O 1
ATOM 550 N N . ASP A 1 71 ? 2.887 135 54.625 1 79.75 71 ASP A N 1
ATOM 551 C CA . ASP A 1 71 ? 2.33 134.25 55.75 1 79.75 71 ASP A CA 1
ATOM 552 C C . ASP A 1 71 ? 2.969 132.875 55.844 1 79.75 71 ASP A C 1
ATOM 554 O O . ASP A 1 71 ? 2.525 131.875 55.188 1 79.75 71 ASP A O 1
ATOM 558 N N . ARG A 1 72 ? 3.949 132.75 56.625 1 79.31 72 ARG A N 1
ATOM 559 C CA . ARG A 1 72 ? 4.719 131.5 56.75 1 79.31 72 ARG A CA 1
ATOM 560 C C . ARG A 1 72 ? 3.902 130.375 57.469 1 79.31 72 ARG A C 1
ATOM 562 O O . ARG A 1 72 ? 4.031 129.25 57.156 1 79.31 72 ARG A O 1
ATOM 569 N N . GLU A 1 73 ? 3.012 130.75 58.281 1 76.94 73 GLU A N 1
ATOM 570 C CA . GLU A 1 73 ? 2.246 129.75 59.031 1 76.94 73 GLU A CA 1
ATOM 571 C C . GLU A 1 73 ? 1.214 129 58.156 1 76.94 73 GLU A C 1
ATOM 573 O O . GLU A 1 73 ? 1.061 127.812 58.219 1 76.94 73 GLU A O 1
ATOM 578 N N . ARG A 1 74 ? 0.625 129.875 57.312 1 74.31 74 ARG A N 1
ATOM 579 C CA . ARG A 1 74 ? -0.362 129.25 56.406 1 74.31 74 ARG A CA 1
ATOM 580 C C . ARG A 1 74 ? 0.314 128.375 55.344 1 74.31 74 ARG A C 1
ATOM 582 O O . ARG A 1 74 ? -0.204 127.312 54.938 1 74.31 74 ARG A O 1
ATOM 589 N N . LEU A 1 75 ? 1.46 128.875 54.875 1 81.19 75 LEU A N 1
ATOM 590 C CA . LEU A 1 75 ? 2.217 128 53.906 1 81.19 75 LEU A CA 1
ATOM 591 C C . LEU A 1 75 ? 2.645 126.688 54.469 1 81.19 75 LEU A C 1
ATOM 593 O O . LEU A 1 75 ? 2.586 125.688 53.781 1 81.19 75 LEU A O 1
ATOM 597 N N . GLU A 1 76 ? 3.014 126.625 55.656 1 80.56 76 GLU A N 1
ATOM 598 C CA . GLU A 1 76 ? 3.402 125.375 56.281 1 80.56 76 GLU A CA 1
ATOM 599 C C . GLU A 1 76 ? 2.217 124.438 56.375 1 80.56 76 GLU A C 1
ATOM 601 O O . GLU A 1 76 ? 2.369 123.25 56.219 1 80.56 76 GLU A O 1
ATOM 606 N N . LEU A 1 77 ? 1.036 125 56.562 1 74.81 77 LEU A N 1
ATOM 607 C CA . LEU A 1 77 ? -0.156 124.188 56.688 1 74.81 77 LEU A CA 1
ATOM 608 C C . LEU A 1 77 ? -0.525 123.562 55.312 1 74.81 77 LEU A C 1
ATOM 610 O O . LEU A 1 77 ? -0.891 122.375 55.25 1 74.81 77 LEU A O 1
ATOM 614 N N . VAL A 1 78 ? -0.351 124.312 54.281 1 76.38 78 VAL A N 1
ATOM 615 C CA . VAL A 1 78 ? -0.653 123.812 52.938 1 76.38 78 VAL A CA 1
ATOM 616 C C . VAL A 1 78 ? 0.371 122.75 52.531 1 76.38 78 VAL A C 1
ATOM 618 O O . VAL A 1 78 ? 0.016 121.75 51.938 1 76.38 78 VAL A O 1
ATOM 621 N N . PHE A 1 79 ? 1.666 123 52.906 1 79.69 79 PHE A N 1
ATOM 622 C CA . PHE A 1 79 ? 2.713 122 52.594 1 79.69 79 PHE A CA 1
ATOM 623 C C . PHE A 1 79 ? 2.492 120.75 53.344 1 79.69 79 PHE A C 1
ATOM 625 O O . PHE A 1 79 ? 2.682 119.625 52.812 1 79.69 79 PHE A O 1
ATOM 632 N N . LYS A 1 80 ? 2.014 120.875 54.594 1 75.56 80 LYS A N 1
ATOM 633 C CA . LYS A 1 80 ? 1.725 119.688 55.344 1 75.56 80 LYS A CA 1
ATOM 634 C C . LYS A 1 80 ? 0.579 118.875 54.75 1 75.56 80 LYS A C 1
ATOM 636 O O . LYS A 1 80 ? 0.601 117.688 54.719 1 75.56 80 LYS A O 1
ATOM 641 N N . GLY A 1 81 ? -0.405 119.562 54.188 1 71.12 81 GLY A N 1
ATOM 642 C CA . GLY A 1 81 ? -1.501 118.938 53.5 1 71.12 81 GLY A CA 1
ATOM 643 C C . GLY A 1 81 ? -1.064 118.188 52.219 1 71.12 81 GLY A C 1
ATOM 644 O O . GLY A 1 81 ? -1.525 117.125 51.938 1 71.12 81 GLY A O 1
ATOM 645 N N . LEU A 1 82 ? -0.132 118.812 51.5 1 77.31 82 LEU A N 1
ATOM 646 C CA . LEU A 1 82 ? 0.371 118.188 50.25 1 77.31 82 LEU A CA 1
ATOM 647 C C . LEU A 1 82 ? 1.195 116.938 50.562 1 77.31 82 LEU A C 1
ATOM 649 O O . LEU A 1 82 ? 1.138 116 49.812 1 77.31 82 LEU A O 1
ATOM 653 N N . LEU A 1 83 ? 1.932 116.938 51.594 1 77.12 83 LEU A N 1
ATOM 654 C CA . LEU A 1 83 ? 2.801 115.812 51.938 1 77.12 83 LEU A CA 1
ATOM 655 C C . LEU A 1 83 ? 1.986 114.688 52.469 1 77.12 83 LEU A C 1
ATOM 657 O O . LEU A 1 83 ? 2.486 113.562 52.531 1 77.12 83 LEU A O 1
ATOM 661 N N . GLN A 1 84 ? 0.655 114.875 52.75 1 71.88 84 GLN A N 1
ATOM 662 C CA . GLN A 1 84 ? -0.19 113.75 53.25 1 71.88 84 GLN A CA 1
ATOM 663 C C . GLN A 1 84 ? -0.806 113 52.094 1 71.88 84 GLN A C 1
ATOM 665 O O . GLN A 1 84 ? -1.306 111.875 52.25 1 71.88 84 GLN A O 1
ATOM 670 N N . LEU A 1 85 ? -0.723 113.562 50.906 1 71.25 85 LEU A N 1
ATOM 671 C CA . LEU A 1 85 ? -1.222 112.875 49.75 1 71.25 85 LEU A CA 1
ATOM 672 C C . LEU A 1 85 ? -0.333 111.625 49.438 1 71.25 85 LEU A C 1
ATOM 674 O O . LEU A 1 85 ? 0.892 111.75 49.531 1 71.25 85 LEU A O 1
ATOM 678 N N . PRO A 1 86 ? -0.986 110.562 49.125 1 71.88 86 PRO A N 1
ATOM 679 C CA . PRO A 1 86 ? -0.198 109.375 48.844 1 71.88 86 PRO A CA 1
ATOM 680 C C . PRO A 1 86 ? 0.788 109.562 47.688 1 71.88 86 PRO A C 1
ATOM 682 O O . PRO A 1 86 ? 0.405 110 46.625 1 71.88 86 PRO A O 1
ATOM 685 N N . GLY A 1 87 ? 2.131 109.312 47.875 1 74.25 87 GLY A N 1
ATOM 686 C CA . GLY A 1 87 ? 3.17 109.375 46.875 1 74.25 87 GLY A CA 1
ATOM 687 C C . GLY A 1 87 ? 4.008 110.625 46.938 1 74.25 87 GLY A C 1
ATOM 688 O O . GLY A 1 87 ? 5.023 110.75 46.25 1 74.25 87 GLY A O 1
ATOM 689 N N . MET A 1 88 ? 3.594 111.625 47.75 1 79.69 88 MET A N 1
ATOM 690 C CA . MET A 1 88 ? 4.336 112.875 47.812 1 79.69 88 MET A CA 1
ATOM 691 C C . MET A 1 88 ? 5.441 112.812 48.875 1 79.69 88 MET A C 1
ATOM 693 O O . MET A 1 88 ? 5.215 112.312 49.969 1 79.69 88 MET A O 1
ATOM 697 N N . ALA A 1 89 ? 6.582 113.188 48.594 1 81.94 89 ALA A N 1
ATOM 698 C CA . ALA A 1 89 ? 7.727 113 49.5 1 81.94 89 ALA A CA 1
ATOM 699 C C . ALA A 1 89 ? 8.234 114.375 49.969 1 81.94 89 ALA A C 1
ATOM 701 O O . ALA A 1 89 ? 8.531 114.562 51.156 1 81.94 89 ALA A O 1
ATOM 702 N N . GLN A 1 90 ? 8.273 115.375 48.969 1 86.5 90 GLN A N 1
ATOM 703 C CA . GLN A 1 90 ? 8.867 116.688 49.375 1 86.5 90 GLN A CA 1
ATOM 704 C C . GLN A 1 90 ? 8.227 117.812 48.594 1 86.5 90 GLN A C 1
ATOM 706 O O . GLN A 1 90 ? 7.828 117.688 47.438 1 86.5 90 GLN A O 1
ATOM 711 N N . VAL A 1 91 ? 8.086 118.875 49.281 1 87.12 91 VAL A N 1
ATOM 712 C CA . VAL A 1 91 ? 7.629 120.125 48.688 1 87.12 91 VAL A CA 1
ATOM 713 C C . VAL A 1 91 ? 8.602 121.25 49.031 1 87.12 91 VAL A C 1
ATOM 715 O O . VAL A 1 91 ? 8.945 121.438 50.188 1 87.12 91 VAL A O 1
ATOM 718 N N . GLU A 1 92 ? 9.109 121.875 48.062 1 88.19 92 GLU A N 1
ATOM 719 C CA . GLU A 1 92 ? 10.078 122.938 48.25 1 88.19 92 GLU A CA 1
ATOM 720 C C . GLU A 1 92 ? 9.641 124.188 47.5 1 88.19 92 GLU A C 1
ATOM 722 O O . GLU A 1 92 ? 9.242 124.125 46.344 1 88.19 92 GLU A O 1
ATOM 727 N N . LEU A 1 93 ? 9.641 125.25 48.281 1 86.81 93 LEU A N 1
ATOM 728 C CA . LEU A 1 93 ? 9.352 126.562 47.688 1 86.81 93 LEU A CA 1
ATOM 729 C C . LEU A 1 93 ? 10.625 127.375 47.5 1 86.81 93 LEU A C 1
ATOM 731 O O . LEU A 1 93 ? 11.367 127.562 48.438 1 86.81 93 LEU A O 1
ATOM 735 N N . LEU A 1 94 ? 10.805 127.812 46.281 1 86 94 LEU A N 1
ATOM 736 C CA . LEU A 1 94 ? 11.984 128.625 45.938 1 86 94 LEU A CA 1
ATOM 737 C C . LEU A 1 94 ? 11.594 130 45.562 1 86 94 LEU A C 1
ATOM 739 O O . LEU A 1 94 ? 10.547 130.25 44.969 1 86 94 LEU A O 1
ATOM 743 N N . ASP A 1 95 ? 12.344 131 46.062 1 82.75 95 ASP A N 1
ATOM 744 C CA . ASP A 1 95 ? 12.086 132.375 45.75 1 82.75 95 ASP A CA 1
ATOM 745 C C . ASP A 1 95 ? 12.562 132.75 44.344 1 82.75 95 ASP A C 1
ATOM 747 O O . ASP A 1 95 ? 13.117 131.875 43.656 1 82.75 95 ASP A O 1
ATOM 751 N N . ALA A 1 96 ? 12.195 134 43.906 1 77.62 96 ALA A N 1
ATOM 752 C CA . ALA A 1 96 ? 12.5 134.5 42.562 1 77.62 96 ALA A CA 1
ATOM 753 C C . ALA A 1 96 ? 14 134.375 42.281 1 77.62 96 ALA A C 1
ATOM 755 O O . ALA A 1 96 ? 14.422 134.25 41.125 1 77.62 96 ALA A O 1
ATOM 756 N N . GLN A 1 97 ? 14.883 134.625 43.312 1 77.75 97 GLN A N 1
ATOM 757 C CA . GLN A 1 97 ? 16.328 134.625 43.125 1 77.75 97 GLN A CA 1
ATOM 758 C C . GLN A 1 97 ? 16.891 133.125 43.312 1 77.75 97 GLN A C 1
ATOM 760 O O . GLN A 1 97 ? 18.109 133 43.219 1 77.75 97 GLN A O 1
ATOM 765 N N . GLY A 1 98 ? 16.109 132 43.406 1 76.75 98 GLY A N 1
ATOM 766 C CA . GLY A 1 98 ? 16.562 130.625 43.531 1 76.75 98 GLY A CA 1
ATOM 767 C C . GLY A 1 98 ? 16.797 130.125 44.969 1 76.75 98 GLY A C 1
ATOM 768 O O . GLY A 1 98 ? 17.328 129.125 45.219 1 76.75 98 GLY A O 1
ATOM 769 N N . GLY A 1 99 ? 16.531 131 46.031 1 80.19 99 GLY A N 1
ATOM 770 C CA . GLY A 1 99 ? 16.719 130.625 47.406 1 80.19 99 GLY A CA 1
ATOM 771 C C . GLY A 1 99 ? 15.547 129.875 48 1 80.19 99 GLY A C 1
ATOM 772 O O . GLY A 1 99 ? 14.398 130.125 47.625 1 80.19 99 GLY A O 1
ATOM 773 N N . THR A 1 100 ? 15.797 128.875 48.875 1 83.38 100 THR A N 1
ATOM 774 C CA . THR A 1 100 ? 14.773 128 49.5 1 83.38 100 THR A CA 1
ATOM 775 C C . THR A 1 100 ? 14.07 128.75 50.594 1 83.38 100 THR A C 1
ATOM 777 O O . THR A 1 100 ? 14.711 129.25 51.562 1 83.38 100 THR A O 1
ATOM 780 N N . VAL A 1 101 ? 12.812 129 50.438 1 83.31 101 VAL A N 1
ATOM 781 C CA . VAL A 1 101 ? 12.016 129.75 51.438 1 83.31 101 VAL A CA 1
ATOM 782 C C . VAL A 1 101 ? 11.484 128.75 52.469 1 83.31 101 VAL A C 1
ATOM 784 O O . VAL A 1 101 ? 11.594 129 53.688 1 83.31 101 VAL A O 1
ATOM 787 N N . LEU A 1 102 ? 10.93 127.688 51.969 1 86.19 102 LEU A N 1
ATOM 788 C CA . LEU A 1 102 ? 10.359 126.688 52.844 1 86.19 102 LEU A CA 1
ATOM 789 C C . LEU A 1 102 ? 10.492 125.312 52.219 1 86.19 102 LEU A C 1
ATOM 791 O O . LEU A 1 102 ? 10.234 125.125 51.031 1 86.19 102 LEU A O 1
ATOM 795 N N . ARG A 1 103 ? 11.078 124.438 52.875 1 86.44 103 ARG A N 1
ATOM 796 C CA . ARG A 1 103 ? 11.219 123.062 52.5 1 86.44 103 ARG A CA 1
ATOM 797 C C . ARG A 1 103 ? 10.633 122.125 53.562 1 86.44 103 ARG A C 1
ATOM 799 O O . ARG A 1 103 ? 10.953 122.25 54.719 1 86.44 103 ARG A O 1
ATOM 806 N N . MET A 1 104 ? 9.648 121.25 53.062 1 84.94 104 MET A N 1
ATOM 807 C CA . MET A 1 104 ? 9.086 120.25 53.969 1 84.94 104 MET A CA 1
ATOM 808 C C . MET A 1 104 ? 9.148 118.875 53.344 1 84.94 104 MET A C 1
ATOM 810 O O . MET A 1 104 ? 8.852 118.75 52.156 1 84.94 104 MET A O 1
ATOM 814 N N . GLY A 1 105 ? 9.586 118 54.031 1 81.25 105 GLY A N 1
ATOM 815 C CA . GLY A 1 105 ? 9.68 116.625 53.594 1 81.25 105 GLY A CA 1
ATOM 816 C C . GLY A 1 105 ? 11.062 116.25 53.125 1 81.25 105 GLY A C 1
ATOM 817 O O . GLY A 1 105 ? 11.969 117.125 53.062 1 81.25 105 GLY A O 1
ATOM 818 N N . GLN A 1 106 ? 11.367 115 52.844 1 80.19 106 GLN A N 1
ATOM 819 C CA . GLN A 1 106 ? 12.648 114.5 52.344 1 80.19 106 GLN A CA 1
ATOM 820 C C . GLN A 1 106 ? 12.477 113.812 50.969 1 80.19 106 GLN A C 1
ATOM 822 O O . GLN A 1 106 ? 11.617 112.938 50.812 1 80.19 106 GLN A O 1
ATOM 827 N N . ALA A 1 107 ? 13.117 114.438 50 1 76.19 107 ALA A N 1
ATOM 828 C CA . ALA A 1 107 ? 13.039 113.875 48.656 1 76.19 107 ALA A CA 1
ATOM 829 C C . ALA A 1 107 ? 13.938 112.625 48.531 1 76.19 107 ALA A C 1
ATOM 831 O O . ALA A 1 107 ? 15.133 112.688 48.781 1 76.19 107 ALA A O 1
ATOM 832 N N . PRO A 1 108 ? 13.352 111.5 48.281 1 74.5 108 PRO A N 1
ATOM 833 C CA . PRO A 1 108 ? 14.219 110.312 48.031 1 74.5 108 PRO A CA 1
ATOM 834 C C . PRO A 1 108 ? 14.945 110.438 46.688 1 74.5 108 PRO A C 1
ATOM 836 O O . PRO A 1 108 ? 14.625 111.25 45.875 1 74.5 108 PRO A O 1
ATOM 839 N N . ASP A 1 109 ? 16.078 109.625 46.406 1 66.31 109 ASP A N 1
ATOM 840 C CA . ASP A 1 109 ? 16.984 109.625 45.281 1 66.31 109 ASP A CA 1
ATOM 841 C C . ASP A 1 109 ? 16.234 109.5 43.969 1 66.31 109 ASP A C 1
ATOM 843 O O . ASP A 1 109 ? 16.562 110.125 42.969 1 66.31 109 ASP A O 1
ATOM 847 N N . HIS A 1 110 ? 15.203 108.688 43.969 1 73.88 110 HIS A N 1
ATOM 848 C CA . HIS A 1 110 ? 14.531 108.438 42.688 1 73.88 110 HIS A CA 1
ATOM 849 C C . HIS A 1 110 ? 13.102 109 42.719 1 73.88 110 HIS A C 1
ATOM 851 O O . HIS A 1 110 ? 12.148 108.25 42.469 1 73.88 110 HIS A O 1
ATOM 857 N N . ALA A 1 111 ? 12.961 110.25 42.938 1 76.75 111 ALA A N 1
ATOM 858 C CA . ALA A 1 111 ? 11.648 110.875 43.031 1 76.75 111 ALA A CA 1
ATOM 859 C C . ALA A 1 111 ? 11.273 111.562 41.719 1 76.75 111 ALA A C 1
ATOM 861 O O . ALA A 1 111 ? 12.148 111.938 40.938 1 76.75 111 ALA A O 1
ATOM 862 N N . ILE A 1 112 ? 10.062 111.5 41.312 1 82.19 112 ILE A N 1
ATOM 863 C CA . ILE A 1 112 ? 9.523 112.312 40.219 1 82.19 112 ILE A CA 1
ATOM 864 C C . ILE A 1 112 ? 9.336 113.75 40.688 1 82.19 112 ILE A C 1
ATOM 866 O O . ILE A 1 112 ? 8.578 114.062 41.625 1 82.19 112 ILE A O 1
ATOM 870 N N . VAL A 1 113 ? 10.141 114.688 40.188 1 84.25 113 VAL A N 1
ATOM 871 C CA . VAL A 1 113 ? 10.109 116.062 40.594 1 84.25 113 VAL A CA 1
ATOM 872 C C . VAL A 1 113 ? 9.328 116.875 39.562 1 84.25 113 VAL A C 1
ATOM 874 O O . VAL A 1 113 ? 9.578 116.812 38.375 1 84.25 113 VAL A O 1
ATOM 877 N N . GLN A 1 114 ? 8.336 117.5 39.969 1 86.44 114 GLN A N 1
ATOM 878 C CA . GLN A 1 114 ? 7.586 118.438 39.156 1 86.44 114 GLN A CA 1
ATOM 879 C C . GLN A 1 114 ? 7.73 119.875 39.656 1 86.44 114 GLN A C 1
ATOM 881 O O . GLN A 1 114 ? 7.613 120.125 40.844 1 86.44 114 GLN A O 1
ATOM 886 N N . VAL A 1 115 ? 8.039 120.812 38.844 1 86.69 115 VAL A N 1
ATOM 887 C CA . VAL A 1 115 ? 8.273 122.25 39.188 1 86.69 115 VAL A CA 1
ATOM 888 C C . VAL A 1 115 ? 7.117 123.062 38.656 1 86.69 115 VAL A C 1
ATOM 890 O O . VAL A 1 115 ? 6.711 122.938 37.5 1 86.69 115 VAL A O 1
ATOM 893 N N . PHE A 1 116 ? 6.574 123.875 39.562 1 87.5 116 PHE A N 1
ATOM 894 C CA . PHE A 1 116 ? 5.496 124.75 39.219 1 87.5 116 PHE A CA 1
ATOM 895 C C . PHE A 1 116 ? 5.938 126.188 39.375 1 87.5 116 PHE A C 1
ATOM 897 O O . PHE A 1 116 ? 6.484 126.562 40.406 1 87.5 116 PHE A O 1
ATOM 904 N N . ALA A 1 117 ? 5.707 127.062 38.438 1 84.69 117 ALA A N 1
ATOM 905 C CA . ALA A 1 117 ? 6.023 128.5 38.5 1 84.69 117 ALA A CA 1
ATOM 906 C C . ALA A 1 117 ? 4.938 129.25 39.25 1 84.69 117 ALA A C 1
ATOM 908 O O . ALA A 1 117 ? 3.746 129 39.031 1 84.69 117 ALA A O 1
ATOM 909 N N . LEU A 1 118 ? 5.312 129.875 40.188 1 85.38 118 LEU A N 1
ATOM 910 C CA . LEU A 1 118 ? 4.379 130.75 40.969 1 85.38 118 LEU A CA 1
ATOM 911 C C . LEU A 1 118 ? 4.352 132.125 40.406 1 85.38 118 LEU A C 1
ATOM 913 O O . LEU A 1 118 ? 5.336 132.875 40.531 1 85.38 118 LEU A O 1
ATOM 917 N N . THR A 1 119 ? 3.275 132.5 39.844 1 82.12 119 THR A N 1
ATOM 918 C CA . THR A 1 119 ? 3.125 133.875 39.281 1 82.12 119 THR A CA 1
ATOM 919 C C . THR A 1 119 ? 1.807 134.5 39.75 1 82.12 119 THR A C 1
ATOM 921 O O . THR A 1 119 ? 0.836 133.75 40 1 82.12 119 THR A O 1
ATOM 924 N N . ARG A 1 120 ? 1.725 135.625 40.125 1 76.75 120 ARG A N 1
ATOM 925 C CA . ARG A 1 120 ? 0.498 136.375 40.5 1 76.75 120 ARG A CA 1
ATOM 926 C C . ARG A 1 120 ? 0.313 137.625 39.656 1 76.75 120 ARG A C 1
ATOM 928 O O . ARG A 1 120 ? 1.248 138.375 39.5 1 76.75 120 ARG A O 1
ATOM 935 N N . PRO A 1 121 ? -0.763 137.875 39.188 1 78.25 121 PRO A N 1
ATOM 936 C CA . PRO A 1 121 ? -1.021 139.125 38.438 1 78.25 121 PRO A CA 1
ATOM 937 C C . PRO A 1 121 ? -1.245 140.25 39.344 1 78.25 121 PRO A C 1
ATOM 939 O O . PRO A 1 121 ? -2.012 140.25 40.312 1 78.25 121 PRO A O 1
ATOM 942 N N . TYR A 1 122 ? -0.379 141.25 39.406 1 75.62 122 TYR A N 1
ATOM 943 C CA . TYR A 1 122 ? -0.531 142.5 40.156 1 75.62 122 TYR A CA 1
ATOM 944 C C . TYR A 1 122 ? -0.487 143.75 39.219 1 75.62 122 TYR A C 1
ATOM 946 O O . TYR A 1 122 ? 0.555 144 38.625 1 75.62 122 TYR A O 1
ATOM 954 N N . ASN A 1 123 ? -1.502 144.875 39.281 1 72.5 123 ASN A N 1
ATOM 955 C CA . ASN A 1 123 ? -1.604 146.125 38.5 1 72.5 123 ASN A CA 1
ATOM 956 C C . ASN A 1 123 ? -1.104 145.875 37.062 1 72.5 123 ASN A C 1
ATOM 958 O O . ASN A 1 123 ? -0.272 146.625 36.562 1 72.5 123 ASN A O 1
ATOM 962 N N . ASP A 1 124 ? -1.469 144.75 36.25 1 69.56 124 ASP A N 1
ATOM 963 C CA . ASP A 1 124 ? -1.253 144.5 34.844 1 69.56 124 ASP A CA 1
ATOM 964 C C . ASP A 1 124 ? 0.124 143.875 34.625 1 69.56 124 ASP A C 1
ATOM 966 O O . ASP A 1 124 ? 0.604 143.875 33.5 1 69.56 124 ASP A O 1
ATOM 970 N N . ARG A 1 125 ? 0.979 143.625 35.594 1 72.88 125 ARG A N 1
ATOM 971 C CA . ARG A 1 125 ? 2.254 142.875 35.469 1 72.88 125 ARG A CA 1
ATOM 972 C C . ARG A 1 125 ? 2.225 141.625 36.219 1 72.88 125 ARG A C 1
ATOM 974 O O . ARG A 1 125 ? 1.527 141.5 37.25 1 72.88 125 ARG A O 1
ATOM 981 N N . LEU A 1 126 ? 2.832 140.625 35.625 1 75.25 126 LEU A N 1
ATOM 982 C CA . LEU A 1 126 ? 2.971 139.25 36.25 1 75.25 126 LEU A CA 1
ATOM 983 C C . LEU A 1 126 ? 4.207 139.25 37.156 1 75.25 126 LEU A C 1
ATOM 985 O O . LEU A 1 126 ? 5.328 139.5 36.688 1 75.25 126 LEU A O 1
ATOM 989 N N . MET A 1 127 ? 4.047 139.25 38.469 1 79.88 127 MET A N 1
ATOM 990 C CA . MET A 1 127 ? 5.164 139.25 39.406 1 79.88 127 MET A CA 1
ATOM 991 C C . MET A 1 127 ? 5.609 137.75 39.656 1 79.88 127 MET A C 1
ATOM 993 O O . MET A 1 127 ? 4.777 136.875 39.844 1 79.88 127 MET A O 1
ATOM 997 N N . ASP A 1 128 ? 6.852 137.625 39.469 1 82.38 128 ASP A N 1
ATOM 998 C CA . ASP A 1 128 ? 7.473 136.25 39.719 1 82.38 128 ASP A CA 1
ATOM 999 C C . ASP A 1 128 ? 7.73 136.125 41.219 1 82.38 128 ASP A C 1
ATOM 1001 O O . ASP A 1 128 ? 8.539 136.75 41.812 1 82.38 128 ASP A O 1
ATOM 1005 N N . LEU A 1 129 ? 6.938 135.25 41.844 1 83.38 129 LEU A N 1
ATOM 1006 C CA . LEU A 1 129 ? 7.043 135 43.281 1 83.38 129 LEU A CA 1
ATOM 1007 C C . LEU A 1 129 ? 7.988 133.75 43.594 1 83.38 129 LEU A C 1
ATOM 1009 O O . LEU A 1 129 ? 8.367 133.625 44.75 1 83.38 129 LEU A O 1
ATOM 1013 N N . GLY A 1 130 ? 8.359 133 42.562 1 85.88 130 GLY A N 1
ATOM 1014 C CA . GLY A 1 130 ? 9.258 131.875 42.781 1 85.88 130 GLY A CA 1
ATOM 1015 C C . GLY A 1 130 ? 8.758 130.625 42.156 1 85.88 130 GLY A C 1
ATOM 1016 O O . GLY A 1 130 ? 8.055 130.625 41.156 1 85.88 130 GLY A O 1
ATOM 1017 N N . GLN A 1 131 ? 9.375 129.5 42.625 1 87.81 131 GLN A N 1
ATOM 1018 C CA . GLN A 1 131 ? 9.031 128.125 42.094 1 87.81 131 GLN A CA 1
ATOM 1019 C C . GLN A 1 131 ? 8.703 127.188 43.219 1 87.81 131 GLN A C 1
ATOM 1021 O O . GLN A 1 131 ? 9.281 127.25 44.312 1 87.81 131 GLN A O 1
ATOM 1026 N N . LEU A 1 132 ? 7.629 126.312 42.938 1 89.06 132 LEU A N 1
ATOM 1027 C CA . LEU A 1 132 ? 7.281 125.188 43.844 1 89.06 132 LEU A CA 1
ATOM 1028 C C . LEU A 1 132 ? 7.766 123.875 43.281 1 89.06 132 LEU A C 1
ATOM 1030 O O . LEU A 1 132 ? 7.453 123.562 42.125 1 89.06 132 LEU A O 1
ATOM 1034 N N . ARG A 1 133 ? 8.609 123.312 44 1 86.94 133 ARG A N 1
ATOM 1035 C CA . ARG A 1 133 ? 9.102 121.938 43.625 1 86.94 133 ARG A CA 1
ATOM 1036 C C . ARG A 1 133 ? 8.453 120.875 44.469 1 86.94 133 ARG A C 1
ATOM 1038 O O . ARG A 1 133 ? 8.57 120.875 45.719 1 86.94 133 ARG A O 1
ATOM 1045 N N . VAL A 1 134 ? 7.703 120 43.75 1 87.88 134 VAL A N 1
ATOM 1046 C CA . VAL A 1 134 ? 7.082 118.875 44.438 1 87.88 134 VAL A CA 1
ATOM 1047 C C . VAL A 1 134 ? 7.742 117.562 44 1 87.88 134 VAL A C 1
ATOM 1049 O O . VAL A 1 134 ? 7.867 117.312 42.781 1 87.88 134 VAL A O 1
ATOM 1052 N N . SER A 1 135 ? 8.266 116.812 44.906 1 85.75 135 SER A N 1
ATOM 1053 C CA . SER A 1 135 ? 8.898 115.5 44.656 1 85.75 135 SER A CA 1
ATOM 1054 C C . SER A 1 135 ? 8.008 114.375 45.094 1 85.75 135 SER A C 1
ATOM 1056 O O . SER A 1 135 ? 7.559 114.312 46.25 1 85.75 135 SER A O 1
ATOM 1058 N N . ALA A 1 136 ? 7.613 113.5 44.156 1 83.31 136 ALA A N 1
ATOM 1059 C CA . ALA A 1 136 ? 6.824 112.312 44.438 1 83.31 136 ALA A CA 1
ATOM 1060 C C . ALA A 1 136 ? 7.668 111.062 44.281 1 83.31 136 ALA A C 1
ATOM 1062 O O . ALA A 1 136 ? 8.617 111 43.5 1 83.31 136 ALA A O 1
ATOM 1063 N N . THR A 1 137 ? 7.426 110 45.188 1 77.31 137 THR A N 1
ATOM 1064 C CA . THR A 1 137 ? 8.164 108.75 45.156 1 77.31 137 THR A CA 1
ATOM 1065 C C . THR A 1 137 ? 7.238 107.625 44.781 1 77.31 137 THR A C 1
ATOM 1067 O O . THR A 1 137 ? 6.07 107.562 45.156 1 77.31 137 THR A O 1
ATOM 1070 N N . THR A 1 138 ? 7.734 106.812 43.906 1 73.56 138 THR A N 1
ATOM 1071 C CA . THR A 1 138 ? 6.996 105.625 43.5 1 73.56 138 THR A CA 1
ATOM 1072 C C . THR A 1 138 ? 7.332 104.438 44.438 1 73.56 138 THR A C 1
ATOM 1074 O O . THR A 1 138 ? 6.867 103.312 44.25 1 73.56 138 THR A O 1
ATOM 1077 N N . ALA A 1 139 ? 8.141 104.625 45.406 1 71.56 139 ALA A N 1
ATOM 1078 C CA . ALA A 1 139 ? 8.641 103.562 46.25 1 71.56 139 ALA A CA 1
ATOM 1079 C C . ALA A 1 139 ? 7.488 102.875 46.969 1 71.56 139 ALA A C 1
ATOM 1081 O O . ALA A 1 139 ? 7.441 101.625 46.969 1 71.56 139 ALA A O 1
ATOM 1082 N N . PRO A 1 140 ? 6.484 103.5 47.469 1 65.75 140 PRO A N 1
ATOM 1083 C CA . PRO A 1 140 ? 5.414 102.75 48.094 1 65.75 140 PRO A CA 1
ATOM 1084 C C . PRO A 1 140 ? 4.582 101.938 47.094 1 65.75 140 PRO A C 1
ATOM 1086 O O . PRO A 1 140 ? 4.016 100.875 47.438 1 65.75 140 PRO A O 1
ATOM 1089 N N . LEU A 1 141 ? 4.637 102.375 45.938 1 65.81 141 LEU A N 1
ATOM 1090 C CA . LEU A 1 141 ? 3.912 101.688 44.875 1 65.81 141 LEU A CA 1
ATOM 1091 C C . LEU A 1 141 ? 4.594 100.375 44.531 1 65.81 141 LEU A C 1
ATOM 1093 O O . LEU A 1 141 ? 3.922 99.375 44.281 1 65.81 141 LEU A O 1
ATOM 1097 N N . HIS A 1 142 ? 5.867 100.438 44.688 1 71.44 142 HIS A N 1
ATOM 1098 C CA . HIS A 1 142 ? 6.605 99.25 44.312 1 71.44 142 HIS A CA 1
ATOM 1099 C C . HIS A 1 142 ? 6.414 98.125 45.344 1 71.44 142 HIS A C 1
ATOM 1101 O O . HIS A 1 142 ? 6.277 96.938 44.969 1 71.44 142 HIS A O 1
ATOM 1107 N N . ARG A 1 143 ? 6.363 98.438 46.594 1 71.44 143 ARG A N 1
ATOM 1108 C CA . ARG A 1 143 ? 6.234 97.375 47.594 1 71.44 143 ARG A CA 1
ATOM 1109 C C . ARG A 1 143 ? 4.871 96.688 47.531 1 71.44 143 ARG A C 1
ATOM 1111 O O . ARG A 1 143 ? 4.773 95.438 47.625 1 71.44 143 ARG A O 1
ATOM 1118 N N . ARG A 1 144 ? 3.906 97.438 47.219 1 69.38 144 ARG A N 1
ATOM 1119 C CA . ARG A 1 144 ? 2.562 96.875 47.125 1 69.38 144 ARG A CA 1
ATOM 1120 C C . ARG A 1 144 ? 2.428 96 45.875 1 69.38 144 ARG A C 1
ATOM 1122 O O . ARG A 1 144 ? 1.813 94.938 45.906 1 69.38 144 ARG A O 1
ATOM 1129 N N . THR A 1 145 ? 3.096 96.5 44.906 1 73.06 145 THR A N 1
ATOM 1130 C CA . THR A 1 145 ? 3.01 95.75 43.625 1 73.06 145 THR A CA 1
ATOM 1131 C C . THR A 1 145 ? 3.771 94.438 43.719 1 73.06 145 THR A C 1
ATOM 1133 O O . THR A 1 145 ? 3.316 93.438 43.188 1 73.06 145 THR A O 1
ATOM 1136 N N . LEU A 1 146 ? 4.895 94.438 44.5 1 74.69 146 LEU A N 1
ATOM 1137 C CA . LEU A 1 146 ? 5.68 93.25 44.594 1 74.69 146 LEU A CA 1
ATOM 1138 C C . LEU A 1 146 ? 4.949 92.188 45.438 1 74.69 146 LEU A C 1
ATOM 1140 O O . LEU A 1 146 ? 4.992 91 45.125 1 74.69 146 LEU A O 1
ATOM 1144 N N . GLU A 1 147 ? 4.223 92.562 46.438 1 74.62 147 GLU A N 1
ATOM 1145 C CA . GLU A 1 147 ? 3.463 91.625 47.25 1 74.62 147 GLU A CA 1
ATOM 1146 C C . GLU A 1 147 ? 2.307 91.062 46.438 1 74.62 147 GLU A C 1
ATOM 1148 O O . GLU A 1 147 ? 2.027 89.812 46.562 1 74.62 147 GLU A O 1
ATOM 1153 N N . ARG A 1 148 ? 1.803 91.812 45.656 1 72.44 148 ARG A N 1
ATOM 1154 C CA . ARG A 1 148 ? 0.719 91.312 44.812 1 72.44 148 ARG A CA 1
ATOM 1155 C C . ARG A 1 148 ? 1.244 90.375 43.781 1 72.44 148 ARG A C 1
ATOM 1157 O O . ARG A 1 148 ? 0.606 89.375 43.5 1 72.44 148 ARG A O 1
ATOM 1164 N N . LEU A 1 149 ? 2.422 90.688 43.344 1 74.94 149 LEU A N 1
ATOM 1165 C CA . LEU A 1 149 ? 3.041 89.812 42.344 1 74.94 149 LEU A CA 1
ATOM 1166 C C . LEU A 1 149 ? 3.307 88.438 42.938 1 74.94 149 LEU A C 1
ATOM 1168 O O . LEU A 1 149 ? 3.064 87.375 42.25 1 74.94 149 LEU A O 1
ATOM 1172 N N . TRP A 1 150 ? 3.74 88.438 44.094 1 76.5 150 TRP A N 1
ATOM 1173 C CA . TRP A 1 150 ? 4.039 87.125 44.719 1 76.5 150 TRP A CA 1
ATOM 1174 C C . TRP A 1 150 ? 2.764 86.312 44.969 1 76.5 150 TRP A C 1
ATOM 1176 O O . TRP A 1 150 ? 2.75 85.125 44.812 1 76.5 150 TRP A O 1
ATOM 1186 N N . GLY A 1 151 ? 1.636 87.125 45.25 1 74.31 151 GLY A N 1
ATOM 1187 C CA . GLY A 1 151 ? 0.366 86.438 45.438 1 74.31 151 GLY A CA 1
ATOM 1188 C C . GLY A 1 151 ? -0.175 85.875 44.156 1 74.31 151 GLY A C 1
ATOM 1189 O O . GLY A 1 151 ? -0.637 84.688 44.156 1 74.31 151 GLY A O 1
ATOM 1190 N N . ILE A 1 152 ? -0.004 86.562 43.062 1 76 152 ILE A N 1
ATOM 1191 C CA . ILE A 1 152 ? -0.503 86.125 41.781 1 76 152 ILE A CA 1
ATOM 1192 C C . ILE A 1 152 ? 0.351 84.938 41.312 1 76 152 ILE A C 1
ATOM 1194 O O . ILE A 1 152 ? -0.176 83.938 40.812 1 76 152 ILE A O 1
ATOM 1198 N N . LEU A 1 153 ? 1.642 84.938 41.531 1 76.75 153 LEU A N 1
ATOM 1199 C CA . LEU A 1 153 ? 2.545 83.875 41.125 1 76.75 153 LEU A CA 1
ATOM 1200 C C . LEU A 1 153 ? 2.283 82.562 41.906 1 76.75 153 LEU A C 1
ATOM 1202 O O . LEU A 1 153 ? 2.262 81.5 41.344 1 76.75 153 LEU A O 1
ATOM 1206 N N . ALA A 1 154 ? 2.041 82.75 43.188 1 78.12 154 ALA A N 1
ATOM 1207 C CA . ALA A 1 154 ? 1.756 81.625 44.031 1 78.12 154 ALA A CA 1
ATOM 1208 C C . ALA A 1 154 ? 0.445 80.938 43.625 1 78.12 154 ALA A C 1
ATOM 1210 O O . ALA A 1 154 ? 0.348 79.75 43.594 1 78.12 154 ALA A O 1
ATOM 1211 N N . ALA A 1 155 ? -0.578 81.812 43.219 1 76.38 155 ALA A N 1
ATOM 1212 C CA . ALA A 1 155 ? -1.865 81.25 42.781 1 76.38 155 ALA A CA 1
ATOM 1213 C C . ALA A 1 155 ? -1.734 80.5 41.469 1 76.38 155 ALA A C 1
ATOM 1215 O O . ALA A 1 155 ? -2.314 79.438 41.312 1 76.38 155 ALA A O 1
ATOM 1216 N N . ASN A 1 156 ? -0.911 81 40.562 1 79.44 156 ASN A N 1
ATOM 1217 C CA . ASN A 1 156 ? -0.728 80.375 39.281 1 79.44 156 ASN A CA 1
ATOM 1218 C C . ASN A 1 156 ? 0.038 79.062 39.438 1 79.44 156 ASN A C 1
ATOM 1220 O O . ASN A 1 156 ? -0.289 78.062 38.781 1 79.44 156 ASN A O 1
ATOM 1224 N N . LEU A 1 157 ? 1.013 79 40.344 1 78 157 LEU A N 1
ATOM 1225 C CA . LEU A 1 157 ? 1.77 77.75 40.562 1 78 157 LEU A CA 1
ATOM 1226 C C . LEU A 1 157 ? 0.888 76.688 41.188 1 78 157 LEU A C 1
ATOM 1228 O O . LEU A 1 157 ? 0.983 75.5 40.812 1 78 157 LEU A O 1
ATOM 1232 N N . ALA A 1 158 ? 0.024 77.188 42.062 1 79.75 158 ALA A N 1
ATOM 1233 C CA . ALA A 1 158 ? -0.901 76.188 42.688 1 79.75 158 ALA A CA 1
ATOM 1234 C C . ALA A 1 158 ? -1.863 75.625 41.656 1 79.75 158 ALA A C 1
ATOM 1236 O O . ALA A 1 158 ? -2.158 74.438 41.656 1 79.75 158 ALA A O 1
ATOM 1237 N N . LEU A 1 159 ? -2.299 76.5 40.688 1 81.12 159 LEU A N 1
ATOM 1238 C CA . LEU A 1 159 ? -3.205 76.062 39.656 1 81.12 159 LEU A CA 1
ATOM 1239 C C . LEU A 1 159 ? -2.529 75 38.75 1 81.12 159 LEU A C 1
ATOM 1241 O O . LEU A 1 159 ? -3.139 74 38.375 1 81.12 159 LEU A O 1
ATOM 1245 N N . ILE A 1 160 ? -1.279 75.188 38.469 1 80.88 160 ILE A N 1
ATOM 1246 C CA . ILE A 1 160 ? -0.536 74.312 37.594 1 80.88 160 ILE A CA 1
ATOM 1247 C C . ILE A 1 160 ? -0.363 72.938 38.312 1 80.88 160 ILE A C 1
ATOM 1249 O O . ILE A 1 160 ? -0.514 71.875 37.656 1 80.88 160 ILE A O 1
ATOM 1253 N N . VAL A 1 161 ? -0.081 72.938 39.594 1 80.12 161 VAL A N 1
ATOM 1254 C CA . VAL A 1 161 ? 0.129 71.688 40.312 1 80.12 161 VAL A CA 1
ATOM 1255 C C . VAL A 1 161 ? -1.16 70.875 40.344 1 80.12 161 VAL A C 1
ATOM 1257 O O . VAL A 1 161 ? -1.133 69.625 40.125 1 80.12 161 VAL A O 1
ATOM 1260 N N . VAL A 1 162 ? -2.305 71.562 40.5 1 77.38 162 VAL A N 1
ATOM 1261 C CA . VAL A 1 162 ? -3.59 70.875 40.531 1 77.38 162 VAL A CA 1
ATOM 1262 C C . VAL A 1 162 ? -3.891 70.312 39.156 1 77.38 162 VAL A C 1
ATOM 1264 O O . VAL A 1 162 ? -4.344 69.188 39.031 1 77.38 162 VAL A O 1
ATOM 1267 N N . LEU A 1 163 ? -3.57 71.062 38.125 1 79.5 163 LEU A N 1
ATOM 1268 C CA . LEU A 1 163 ? -3.855 70.625 36.781 1 79.5 163 LEU A CA 1
ATOM 1269 C C . LEU A 1 163 ? -2.963 69.438 36.375 1 79.5 163 LEU A C 1
ATOM 1271 O O . LEU A 1 163 ? -3.418 68.5 35.75 1 79.5 163 LEU A O 1
ATOM 1275 N N . VAL A 1 164 ? -1.705 69.438 36.812 1 78.94 164 VAL A N 1
ATOM 1276 C CA . VAL A 1 164 ? -0.766 68.375 36.5 1 78.94 164 VAL A CA 1
ATOM 1277 C C . VAL A 1 164 ? -1.179 67.062 37.219 1 78.94 164 VAL A C 1
ATOM 1279 O O . VAL A 1 164 ? -1.121 66 36.656 1 78.94 164 VAL A O 1
ATOM 1282 N N . ALA A 1 165 ? -1.596 67.188 38.438 1 80.94 165 ALA A N 1
ATOM 1283 C CA . ALA A 1 165 ? -2.051 66.062 39.188 1 80.94 165 ALA A CA 1
ATOM 1284 C C . ALA A 1 165 ? -3.299 65.438 38.562 1 80.94 165 ALA A C 1
ATOM 1286 O O . ALA A 1 165 ? -3.422 64.188 38.5 1 80.94 165 ALA A O 1
ATOM 1287 N N . ALA A 1 166 ? -4.145 66.312 38.062 1 78.12 166 ALA A N 1
ATOM 1288 C CA . ALA A 1 166 ? -5.355 65.812 37.406 1 78.12 166 ALA A CA 1
ATOM 1289 C C . ALA A 1 166 ? -5.02 65.125 36.094 1 78.12 166 ALA A C 1
ATOM 1291 O O . ALA A 1 166 ? -5.582 64.062 35.812 1 78.12 166 ALA A O 1
ATOM 1292 N N . ILE A 1 167 ? -4.07 65.625 35.375 1 77.56 167 ILE A N 1
ATOM 1293 C CA . ILE A 1 167 ? -3.66 65 34.094 1 77.56 167 ILE A CA 1
ATOM 1294 C C . ILE A 1 167 ? -3.02 63.656 34.344 1 77.56 167 ILE A C 1
ATOM 1296 O O . ILE A 1 167 ? -3.283 62.719 33.625 1 77.56 167 ILE A O 1
ATOM 1300 N N . TYR A 1 168 ? -2.229 63.594 35.344 1 78.94 168 TYR A N 1
ATOM 1301 C CA . TYR A 1 168 ? -1.571 62.344 35.656 1 78.94 168 TYR A CA 1
ATOM 1302 C C . TYR A 1 168 ? -2.594 61.281 36.031 1 78.94 168 TYR A C 1
ATOM 1304 O O . TYR A 1 168 ? -2.533 60.156 35.5 1 78.94 168 TYR A O 1
ATOM 1312 N N . ALA A 1 169 ? -3.492 61.625 36.875 1 81.12 169 ALA A N 1
ATOM 1313 C CA . ALA A 1 169 ? -4.488 60.656 37.344 1 81.12 169 ALA A CA 1
ATOM 1314 C C . ALA A 1 169 ? -5.379 60.219 36.188 1 81.12 169 ALA A C 1
ATOM 1316 O O . ALA A 1 169 ? -5.664 59.031 36.062 1 81.12 169 ALA A O 1
ATOM 1317 N N . LEU A 1 170 ? -5.715 61.094 35.312 1 77.56 170 LEU A N 1
ATOM 1318 C CA . LEU A 1 170 ? -6.625 60.781 34.219 1 77.56 170 LEU A CA 1
ATOM 1319 C C . LEU A 1 170 ? -5.918 59.969 33.125 1 77.56 170 LEU A C 1
ATOM 1321 O O . LEU A 1 170 ? -6.492 59.031 32.594 1 77.56 170 LEU A O 1
ATOM 1325 N N . THR A 1 171 ? -4.707 60.312 32.812 1 78.25 171 THR A N 1
ATOM 1326 C CA . THR A 1 171 ? -3.953 59.562 31.828 1 78.25 171 THR A CA 1
ATOM 1327 C C . THR A 1 171 ? -3.637 58.156 32.312 1 78.25 171 THR A C 1
ATOM 1329 O O . THR A 1 171 ? -3.646 57.219 31.531 1 78.25 171 THR A O 1
ATOM 1332 N N . HIS A 1 172 ? -3.391 58.125 33.594 1 81 172 HIS A N 1
ATOM 1333 C CA . HIS A 1 172 ? -3.102 56.812 34.156 1 81 172 HIS A CA 1
ATOM 1334 C C . HIS A 1 172 ? -4.32 55.875 34.062 1 81 172 HIS A C 1
ATOM 1336 O O . HIS A 1 172 ? -4.211 54.719 33.656 1 81 172 HIS A O 1
ATOM 1342 N N . GLN A 1 173 ? -5.414 56.406 34.344 1 79.44 173 GLN A N 1
ATOM 1343 C CA . GLN A 1 173 ? -6.637 55.594 34.375 1 79.44 173 GLN A CA 1
ATOM 1344 C C . GLN A 1 173 ? -7.152 55.312 32.969 1 79.44 173 GLN A C 1
ATOM 1346 O O . GLN A 1 173 ? -7.625 54.219 32.688 1 79.44 173 GLN A O 1
ATOM 1351 N N . SER A 1 174 ? -6.949 56.25 32.062 1 78.56 174 SER A N 1
ATOM 1352 C CA . SER A 1 174 ? -7.605 56.125 30.781 1 78.56 174 SER A CA 1
ATOM 1353 C C . SER A 1 174 ? -6.66 55.562 29.734 1 78.56 174 SER A C 1
ATOM 1355 O O . SER A 1 174 ? -7.102 55.062 28.688 1 78.56 174 SER A O 1
ATOM 1357 N N . VAL A 1 175 ? -5.367 55.625 29.969 1 78.88 175 VAL A N 1
ATOM 1358 C CA . VAL A 1 175 ? -4.441 55.219 28.922 1 78.88 175 VAL A CA 1
ATOM 1359 C C . VAL A 1 175 ? -3.555 54.094 29.438 1 78.88 175 VAL A C 1
ATOM 1361 O O . VAL A 1 175 ? -3.531 53 28.859 1 78.88 175 VAL A O 1
ATOM 1364 N N . ILE A 1 176 ? -2.965 54.25 30.578 1 79.62 176 ILE A N 1
ATOM 1365 C CA . ILE A 1 176 ? -1.946 53.344 31.047 1 79.62 176 ILE A CA 1
ATOM 1366 C C . ILE A 1 176 ? -2.604 52.031 31.469 1 79.62 176 ILE A C 1
ATOM 1368 O O . ILE A 1 176 ? -2.139 50.938 31.094 1 79.62 176 ILE A O 1
ATOM 1372 N N . ARG A 1 177 ? -3.621 52.094 32.219 1 82 177 ARG A N 1
ATOM 1373 C CA . ARG A 1 177 ? -4.273 50.875 32.719 1 82 177 ARG A CA 1
ATOM 1374 C C . ARG A 1 177 ? -4.773 50.031 31.578 1 82 177 ARG A C 1
ATOM 1376 O O . ARG A 1 177 ? -4.473 48.812 31.5 1 82 177 ARG A O 1
ATOM 1383 N N . PRO A 1 178 ? -5.465 50.625 30.594 1 82.06 178 PRO A N 1
ATOM 1384 C CA . PRO A 1 178 ? -5.922 49.812 29.469 1 82.06 178 PRO A CA 1
ATOM 1385 C C . PRO A 1 178 ? -4.766 49.25 28.641 1 82.06 178 PRO A C 1
ATOM 1387 O O . PRO A 1 178 ? -4.844 48.125 28.141 1 82.06 178 PRO A O 1
ATOM 1390 N N . LEU A 1 179 ? -3.725 49.969 28.469 1 83.31 179 LEU A N 1
ATOM 1391 C CA . LEU A 1 179 ? -2.574 49.5 27.703 1 83.31 179 LEU A CA 1
ATOM 1392 C C . LEU A 1 179 ? -1.934 48.281 28.359 1 83.31 179 LEU A C 1
ATOM 1394 O O . LEU A 1 179 ? -1.479 47.344 27.672 1 83.31 179 LEU A O 1
ATOM 1398 N N . ARG A 1 180 ? -1.966 48.344 29.641 1 83.69 180 ARG A N 1
ATOM 1399 C CA . ARG A 1 180 ? -1.415 47.188 30.391 1 83.69 180 ARG A CA 1
ATOM 1400 C C . ARG A 1 180 ? -2.279 45.969 30.203 1 83.69 180 ARG A C 1
ATOM 1402 O O . ARG A 1 180 ? -1.761 44.844 30.062 1 83.69 180 ARG A O 1
ATOM 1409 N N . LEU A 1 181 ? -3.529 46.156 30.172 1 84.12 181 LEU A N 1
ATOM 1410 C CA . LEU A 1 181 ? -4.441 45.031 29.969 1 84.12 181 LEU A CA 1
ATOM 1411 C C . LEU A 1 181 ? -4.285 44.469 28.578 1 84.12 181 LEU A C 1
ATOM 1413 O O . LEU A 1 181 ? -4.324 43.25 28.391 1 84.12 181 LEU A O 1
ATOM 1417 N N . ILE A 1 182 ? -4.102 45.312 27.625 1 85.88 182 ILE A N 1
ATOM 1418 C CA . ILE A 1 182 ? -3.928 44.875 26.25 1 85.88 182 ILE A CA 1
ATOM 1419 C C . ILE A 1 182 ? -2.607 44.125 26.109 1 85.88 182 ILE A C 1
ATOM 1421 O O . ILE A 1 182 ? -2.533 43.094 25.422 1 85.88 182 ILE A O 1
ATOM 1425 N N . ALA A 1 183 ? -1.6 44.594 26.828 1 85.38 183 ALA A N 1
ATOM 1426 C CA . ALA A 1 183 ? -0.308 43.906 26.812 1 85.38 183 ALA A CA 1
ATOM 1427 C C . ALA A 1 183 ? -0.416 42.5 27.422 1 85.38 183 ALA A C 1
ATOM 1429 O O . ALA A 1 183 ? 0.164 41.562 26.906 1 85.38 183 ALA A O 1
ATOM 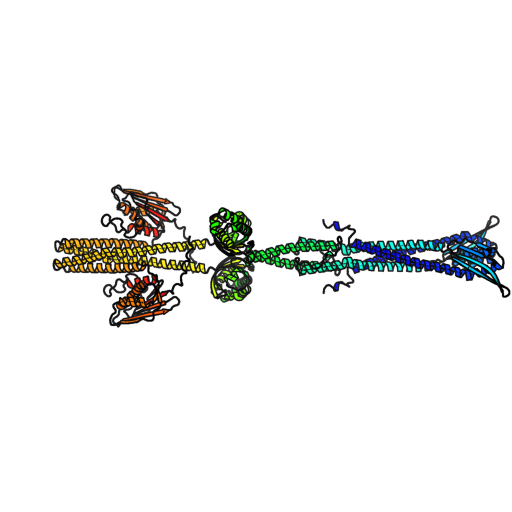1430 N N . LEU A 1 184 ? -1.169 42.406 28.469 1 85.69 184 LEU A N 1
ATOM 1431 C CA . LEU A 1 184 ? -1.374 41.125 29.094 1 85.69 184 LEU A CA 1
ATOM 1432 C C . LEU A 1 184 ? -2.158 40.188 28.172 1 85.69 184 LEU A C 1
ATOM 1434 O O . LEU A 1 184 ? -1.87 39 28.109 1 85.69 184 LEU A O 1
ATOM 1438 N N . TYR A 1 185 ? -3.068 40.75 27.484 1 85.12 185 TYR A N 1
ATOM 1439 C CA . TYR A 1 185 ? -3.848 39.969 26.516 1 85.12 185 TYR A CA 1
ATOM 1440 C C . TYR A 1 185 ? -2.955 39.438 25.406 1 85.12 185 TYR A C 1
ATOM 1442 O O . TYR A 1 185 ? -3.055 38.25 25.047 1 85.12 185 TYR A O 1
ATOM 1450 N N . ALA A 1 186 ? -2.129 40.219 24.938 1 84.75 186 ALA A N 1
ATOM 1451 C CA . ALA A 1 186 ? -1.219 39.812 23.875 1 84.75 186 ALA A CA 1
ATOM 1452 C C . ALA A 1 186 ? -0.259 38.75 24.344 1 84.75 186 ALA A C 1
ATOM 1454 O O . ALA A 1 186 ? 0.041 37.812 23.609 1 84.75 186 ALA A O 1
ATOM 1455 N N . GLU A 1 187 ? 0.144 38.875 25.531 1 86.62 187 GLU A N 1
ATOM 1456 C CA . GLU A 1 187 ? 1.048 37.875 26.094 1 86.62 187 GLU A CA 1
ATOM 1457 C C . GLU A 1 187 ? 0.357 36.5 26.234 1 86.62 187 GLU A C 1
ATOM 1459 O O . GLU A 1 187 ? 0.944 35.469 25.906 1 86.62 187 GLU A O 1
ATOM 1464 N N . GLU A 1 188 ? -0.814 36.531 26.625 1 85.81 188 GLU A N 1
ATOM 1465 C CA . GLU A 1 188 ? -1.569 35.312 26.781 1 85.81 188 GLU A CA 1
ATOM 1466 C C . GLU A 1 188 ? -1.851 34.656 25.438 1 85.81 188 GLU A C 1
ATOM 1468 O O . GLU A 1 188 ? -1.779 33.438 25.312 1 85.81 188 GLU A O 1
ATOM 1473 N N . LEU A 1 189 ? -2.145 35.438 24.531 1 83.94 189 LEU A N 1
ATOM 1474 C CA . LEU A 1 189 ? -2.396 34.906 23.188 1 83.94 189 LEU A CA 1
ATOM 1475 C C . LEU A 1 189 ? -1.147 34.25 22.625 1 83.94 189 LEU A C 1
ATOM 1477 O O . LEU A 1 189 ? -1.239 33.219 21.938 1 83.94 189 LEU A O 1
ATOM 1481 N N . GLY A 1 190 ? -0.1 34.781 22.906 1 83.38 190 GLY A N 1
ATOM 1482 C CA . GLY A 1 190 ? 1.152 34.188 22.469 1 83.38 190 GLY A CA 1
ATOM 1483 C C . GLY A 1 190 ? 1.45 32.875 23.125 1 83.38 190 GLY A C 1
ATOM 1484 O O . GLY A 1 190 ? 1.895 31.922 22.469 1 83.38 190 GLY A O 1
ATOM 1485 N N . ARG A 1 191 ? 1.127 32.719 24.344 1 85.69 191 ARG A N 1
ATOM 1486 C CA . ARG A 1 191 ? 1.45 31.531 25.109 1 85.69 191 ARG A CA 1
ATOM 1487 C C . ARG A 1 191 ? 0.477 30.406 24.781 1 85.69 191 ARG A C 1
ATOM 1489 O O . ARG A 1 191 ? 0.889 29.25 24.594 1 85.69 191 ARG A O 1
ATOM 1496 N N . GLN A 1 192 ? -0.786 30.75 24.656 1 84.81 192 GLN A N 1
ATOM 1497 C CA . GLN A 1 192 ? -1.796 29.703 24.531 1 84.81 192 GLN A CA 1
ATOM 1498 C C . GLN A 1 192 ? -2.188 29.484 23.078 1 84.81 192 GLN A C 1
ATOM 1500 O O . GLN A 1 192 ? -2.746 28.438 22.734 1 84.81 192 GLN A O 1
ATOM 1505 N N . GLY A 1 193 ? -1.884 30.438 22.312 1 84.69 193 GLY A N 1
ATOM 1506 C CA . GLY A 1 193 ? -2.266 30.312 20.906 1 84.69 193 GLY A CA 1
ATOM 1507 C C . GLY A 1 193 ? -3.562 31.031 20.578 1 84.69 193 GLY A C 1
ATOM 1508 O O . GLY A 1 193 ? -4.27 31.484 21.469 1 84.69 193 GLY A O 1
ATOM 1509 N N . PRO A 1 194 ? -3.883 31.141 19.359 1 80.88 194 PRO A N 1
ATOM 1510 C CA . PRO A 1 194 ? -5.047 31.922 18.938 1 80.88 194 PRO A CA 1
ATOM 1511 C C . PRO A 1 194 ? -6.371 31.25 19.281 1 80.88 194 PRO A C 1
ATOM 1513 O O . PRO A 1 194 ? -7.422 31.891 19.266 1 80.88 194 PRO A O 1
ATOM 1516 N N . MET A 1 195 ? -6.305 29.984 19.547 1 80.69 195 MET A N 1
ATOM 1517 C CA . MET A 1 195 ? -7.539 29.25 19.812 1 80.69 195 MET A CA 1
ATOM 1518 C C . MET A 1 195 ? -8 29.438 21.25 1 80.69 195 MET A C 1
ATOM 1520 O O . MET A 1 195 ? -9.156 29.172 21.578 1 80.69 195 MET A O 1
ATOM 1524 N N . ALA A 1 196 ? -7.109 29.797 22.094 1 75.88 196 ALA A N 1
ATOM 1525 C CA . ALA A 1 196 ? -7.465 29.953 23.5 1 75.88 196 ALA A CA 1
ATOM 1526 C C . ALA A 1 196 ? -8.211 31.266 23.734 1 75.88 196 ALA A C 1
ATOM 1528 O O . ALA A 1 196 ? -7.898 32.281 23.109 1 75.88 196 ALA A O 1
ATOM 1529 N N . THR A 1 197 ? -9.453 31.172 24.234 1 69.06 197 THR A N 1
ATOM 1530 C CA . THR A 1 197 ? -10.18 32.375 24.594 1 69.06 197 THR A CA 1
ATOM 1531 C C . THR A 1 197 ? -9.523 33.094 25.781 1 69.06 197 THR A C 1
ATOM 1533 O O . THR A 1 197 ? -9.406 32.5 26.859 1 69.06 197 THR A O 1
ATOM 1536 N N . PRO A 1 198 ? -8.938 34.281 25.375 1 63.69 198 PRO A N 1
ATOM 1537 C CA . PRO A 1 198 ? -8.281 34.938 26.516 1 63.69 198 PRO A CA 1
ATOM 1538 C C . PRO A 1 198 ? -9.258 35.25 27.641 1 63.69 198 PRO A C 1
ATOM 1540 O O . PRO A 1 198 ? -10.438 35.5 27.406 1 63.69 198 PRO A O 1
ATOM 1543 N N . GLU A 1 199 ? -8.914 35.062 28.938 1 59.84 199 GLU A N 1
ATOM 1544 C CA . GLU A 1 199 ? -9.688 35.312 30.141 1 59.84 199 GLU A CA 1
ATOM 1545 C C . GLU A 1 199 ? -10.008 36.812 30.297 1 59.84 199 GLU A C 1
ATOM 1547 O O . GLU A 1 199 ? -10.992 37.156 30.953 1 59.84 199 GLU A O 1
ATOM 1552 N N . GLN A 1 200 ? -9.25 37.688 29.641 1 59.31 200 GLN A N 1
ATOM 1553 C CA . GLN A 1 200 ? -9.383 39.125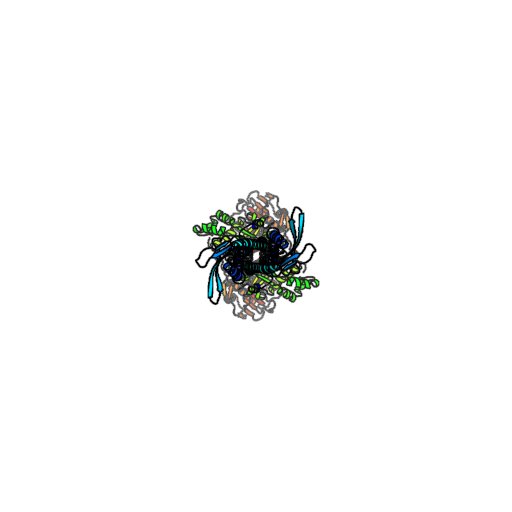 29.969 1 59.31 200 GLN A CA 1
ATOM 1554 C C . GLN A 1 200 ? -10.484 39.75 29.141 1 59.31 200 GLN A C 1
ATOM 1556 O O . GLN A 1 200 ? -10.555 39.562 27.922 1 59.31 200 GLN A O 1
ATOM 1561 N N . ASP A 1 201 ? -11.625 40.062 29.875 1 55.16 201 ASP A N 1
ATOM 1562 C CA . ASP A 1 201 ? -12.773 40.781 29.328 1 55.16 201 ASP A CA 1
ATOM 1563 C C . ASP A 1 201 ? -12.383 42.188 28.875 1 55.16 201 ASP A C 1
ATOM 1565 O O . ASP A 1 201 ? -12.211 43.062 29.703 1 55.16 201 ASP A O 1
ATOM 1569 N N . LEU A 1 202 ? -11.812 42.406 27.719 1 59.38 202 LEU A N 1
ATOM 1570 C CA . LEU A 1 202 ? -11.461 43.719 27.234 1 59.38 202 LEU A CA 1
ATOM 1571 C C . LEU A 1 202 ? -12.711 44.531 26.922 1 59.38 202 LEU A C 1
ATOM 1573 O O . LEU A 1 202 ? -12.625 45.656 26.359 1 59.38 202 LEU A O 1
ATOM 1577 N N . GLY A 1 203 ? -13.883 43.938 27.25 1 55.16 203 GLY A N 1
ATOM 1578 C CA . GLY A 1 203 ? -15.164 44.562 27 1 55.16 203 GLY A CA 1
ATOM 1579 C C . GLY A 1 203 ? -15.375 45.812 27.828 1 55.16 203 GLY A C 1
ATOM 1580 O O . GLY A 1 203 ? -16.391 46.5 27.672 1 55.16 203 GLY A O 1
ATOM 1581 N N . GLN A 1 204 ? -14.414 46.062 28.719 1 58.19 204 GLN A N 1
ATOM 1582 C CA . GLN A 1 204 ? -14.711 47.125 29.672 1 58.19 204 GLN A CA 1
ATOM 1583 C C . GLN A 1 204 ? -14.391 48.5 29.078 1 58.19 204 GLN A C 1
ATOM 1585 O O . GLN A 1 204 ? -14.523 49.531 29.75 1 58.19 204 GLN A O 1
ATOM 1590 N N . PHE A 1 205 ? -14 48.469 27.812 1 60.78 205 PHE A N 1
ATOM 1591 C CA . PHE A 1 205 ? -13.594 49.781 27.312 1 60.78 205 PHE A CA 1
ATOM 1592 C C . PHE A 1 205 ? -14.758 50.5 26.625 1 60.78 205 PHE A C 1
ATOM 1594 O O . PHE A 1 205 ? -15.672 49.844 26.125 1 60.78 205 PHE A O 1
ATOM 1601 N N . HIS A 1 206 ? -14.992 51.688 27.016 1 60.75 206 HIS A N 1
ATOM 1602 C CA . HIS A 1 206 ? -16.094 52.5 26.5 1 60.75 206 HIS A CA 1
ATOM 1603 C C . HIS A 1 206 ? -16.078 52.531 24.969 1 60.75 206 HIS A C 1
ATOM 1605 O O . HIS A 1 206 ? -15.031 52.656 24.359 1 60.75 206 HIS A O 1
ATOM 1611 N N . SER A 1 207 ? -17.266 52.312 24.375 1 61.94 207 SER A N 1
ATOM 1612 C CA . SER A 1 207 ? -17.547 52.25 22.938 1 61.94 207 SER A CA 1
ATOM 1613 C C . SER A 1 207 ? -17.156 53.531 22.25 1 61.94 207 SER A C 1
ATOM 1615 O O . SER A 1 207 ? -17.531 54.625 22.719 1 61.94 207 SER A O 1
ATOM 1617 N N . GLY A 1 208 ? -16.125 53.531 21.438 1 63.78 208 GLY A N 1
ATOM 1618 C CA . GLY A 1 208 ? -15.82 54.688 20.594 1 63.78 208 GLY A CA 1
ATOM 1619 C C . GLY A 1 208 ? -14.422 55.219 20.812 1 63.78 208 GLY A C 1
ATOM 1620 O O . GLY A 1 208 ? -13.977 56.094 20.062 1 63.78 208 GLY A O 1
ATOM 1621 N N . ASP A 1 209 ? -13.703 54.75 21.859 1 73.75 209 ASP A N 1
ATOM 1622 C CA . ASP A 1 209 ? -12.367 55.281 22.094 1 73.75 209 ASP A CA 1
ATOM 1623 C C . ASP A 1 209 ? -11.312 54.469 21.344 1 73.75 209 ASP A C 1
ATOM 1625 O O . ASP A 1 209 ? -11.609 53.406 20.797 1 73.75 209 ASP A O 1
ATOM 1629 N N . GLU A 1 210 ? -10.148 55.125 21.219 1 77.5 210 GLU A N 1
ATOM 1630 C CA . GLU A 1 210 ? -9.039 54.531 20.484 1 77.5 210 GLU A CA 1
ATOM 1631 C C . GLU A 1 210 ? -8.617 53.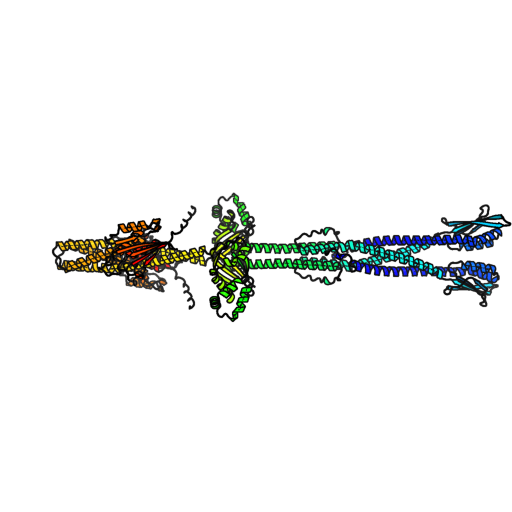219 21.109 1 77.5 210 GLU A C 1
ATOM 1633 O O . GLU A 1 210 ? -8.164 52.312 20.406 1 77.5 210 GLU A O 1
ATOM 1638 N N . MET A 1 211 ? -8.883 53.094 22.406 1 77.25 211 MET A N 1
ATOM 1639 C CA . MET A 1 211 ? -8.523 51.844 23.078 1 77.25 211 MET A CA 1
ATOM 1640 C C . MET A 1 211 ? -9.477 50.719 22.688 1 77.25 211 MET A C 1
ATOM 1642 O O . MET A 1 211 ? -9.055 49.562 22.5 1 77.25 211 MET A O 1
ATOM 1646 N N . TRP A 1 212 ? -10.68 51.094 22.531 1 79.31 212 TRP A N 1
ATOM 1647 C CA . TRP A 1 212 ? -11.688 50.156 22.078 1 79.31 212 TRP A CA 1
ATOM 1648 C C . TRP A 1 212 ? -11.398 49.688 20.656 1 79.31 212 TRP A C 1
ATOM 1650 O O . TRP A 1 212 ? -11.539 48.5 20.359 1 79.31 212 TRP A O 1
ATOM 1660 N N . GLU A 1 213 ? -11.008 50.594 19.891 1 81.88 213 GLU A N 1
ATOM 1661 C CA . GLU A 1 213 ? -10.695 50.219 18.5 1 81.88 213 GLU A CA 1
ATOM 1662 C C . GLU A 1 213 ? -9.508 49.281 18.438 1 81.88 213 GLU A C 1
ATOM 1664 O O . GLU A 1 213 ? -9.5 48.344 17.609 1 81.88 213 GLU A O 1
ATOM 1669 N N . LEU A 1 214 ? -8.555 49.5 19.234 1 84.19 214 LEU A N 1
ATOM 1670 C CA . LEU A 1 214 ? -7.395 48.625 19.266 1 84.19 214 LEU A CA 1
ATOM 1671 C C . LEU A 1 214 ? -7.785 47.219 19.719 1 84.19 214 LEU A C 1
ATOM 1673 O O . LEU A 1 214 ? -7.348 46.219 19.125 1 84.19 214 LEU A O 1
ATOM 1677 N N . VAL A 1 215 ? -8.625 47.125 20.688 1 83.69 215 VAL A N 1
ATOM 1678 C CA . VAL A 1 215 ? -9.062 45.812 21.203 1 83.69 215 VAL A CA 1
ATOM 1679 C C . VAL A 1 215 ? -9.867 45.094 20.141 1 83.69 215 VAL A C 1
ATOM 1681 O O . VAL A 1 215 ? -9.719 43.875 19.953 1 83.69 215 VAL A O 1
ATOM 1684 N N . ARG A 1 216 ? -10.664 45.844 19.5 1 84.06 216 ARG A N 1
ATOM 1685 C CA . ARG A 1 216 ? -11.461 45.25 18.422 1 84.06 216 ARG A CA 1
ATOM 1686 C C . ARG A 1 216 ? -10.57 44.688 17.312 1 84.06 216 ARG A C 1
ATOM 1688 O O . ARG A 1 216 ? -10.797 43.594 16.828 1 84.06 216 ARG A O 1
ATOM 1695 N N . THR A 1 217 ? -9.594 45.438 16.953 1 85.5 217 THR A N 1
ATOM 1696 C CA . THR A 1 217 ? -8.68 45 15.898 1 85.5 217 THR A CA 1
ATOM 1697 C C . THR A 1 217 ? -7.879 43.781 16.344 1 85.5 217 THR A C 1
ATOM 1699 O O . THR A 1 217 ? -7.633 42.875 15.555 1 85.5 217 THR A O 1
ATOM 1702 N N . LEU A 1 218 ? -7.551 43.812 17.562 1 85.38 218 LEU A N 1
ATOM 1703 C CA . LEU A 1 218 ? -6.812 42.656 18.109 1 85.38 218 LEU A CA 1
ATOM 1704 C C . LEU A 1 218 ? -7.688 41.406 18.141 1 85.38 218 LEU A C 1
ATOM 1706 O O . LEU A 1 218 ? -7.211 40.312 17.859 1 85.38 218 LEU A O 1
ATOM 1710 N N . ASN A 1 219 ? -8.922 41.594 18.422 1 84.75 219 ASN A N 1
ATOM 1711 C CA . ASN A 1 219 ? -9.844 40.438 18.422 1 84.75 219 ASN A CA 1
ATOM 1712 C C . ASN A 1 219 ? -10.062 39.906 17 1 84.75 219 ASN A C 1
ATOM 1714 O O . ASN A 1 219 ? -10.156 38.719 16.797 1 84.75 219 ASN A O 1
ATOM 1718 N N . LEU A 1 220 ? -10.172 40.844 16.109 1 86.38 220 LEU A N 1
ATOM 1719 C CA . LEU A 1 220 ? -10.305 40.406 14.719 1 86.38 220 LEU A CA 1
ATOM 1720 C C . LEU A 1 220 ? -9.062 39.656 14.25 1 86.38 220 LEU A C 1
ATOM 1722 O O . LEU A 1 220 ? -9.164 38.656 13.547 1 86.38 220 LEU A O 1
ATOM 1726 N N . MET A 1 221 ? -7.984 40.188 14.664 1 86.38 221 MET A N 1
ATOM 1727 C CA . MET A 1 221 ? -6.727 39.5 14.367 1 86.38 221 MET A CA 1
ATOM 1728 C C . MET A 1 221 ? -6.727 38.094 14.93 1 86.38 221 MET A C 1
ATOM 1730 O O . MET A 1 221 ? -6.395 37.125 14.219 1 86.38 221 MET A O 1
ATOM 1734 N N . ARG A 1 222 ? -7.086 37.969 16.125 1 87.12 222 ARG A N 1
ATOM 1735 C CA . ARG A 1 222 ? -7.129 36.656 16.781 1 87.12 222 ARG A CA 1
ATOM 1736 C C . ARG A 1 222 ? -8.055 35.688 16.031 1 87.12 222 ARG A C 1
ATOM 1738 O O . ARG A 1 222 ? -7.719 34.531 15.82 1 87.12 222 ARG A O 1
ATOM 1745 N N . GLN A 1 223 ? -9.141 36.156 15.617 1 87.5 223 GLN A N 1
ATOM 1746 C CA . GLN A 1 223 ? -10.117 35.312 14.922 1 87.5 223 GLN A CA 1
ATOM 1747 C C . GLN A 1 223 ? -9.57 34.844 13.586 1 87.5 223 GLN A C 1
ATOM 1749 O O . GLN A 1 223 ? -9.742 33.656 13.227 1 87.5 223 GLN A O 1
ATOM 1754 N N . GLU A 1 224 ? -8.945 35.688 12.953 1 88 224 GLU A N 1
ATOM 1755 C CA . GLU A 1 224 ? -8.367 35.312 11.656 1 88 224 GLU A CA 1
ATOM 1756 C C . GLU A 1 224 ? -7.238 34.312 11.828 1 88 224 GLU A C 1
ATOM 1758 O O . GLU A 1 224 ? -7.16 33.312 11.078 1 88 224 GLU A O 1
ATOM 1763 N N . LEU A 1 225 ? -6.48 34.562 12.789 1 87.56 225 LEU A N 1
ATOM 1764 C CA . LEU A 1 225 ? -5.383 33.656 13.055 1 87.56 225 LEU A CA 1
ATOM 1765 C C . LEU A 1 225 ? -5.914 32.281 13.516 1 87.56 225 LEU A C 1
ATOM 1767 O O . LEU A 1 225 ? -5.375 31.25 13.133 1 87.56 225 LEU A O 1
ATOM 1771 N N . ALA A 1 226 ? -6.918 32.375 14.258 1 88.44 226 ALA A N 1
ATOM 1772 C CA . ALA A 1 226 ? -7.539 31.125 14.727 1 88.44 226 ALA A CA 1
ATOM 1773 C C . ALA A 1 226 ? -8.133 30.344 13.57 1 88.44 226 ALA A C 1
ATOM 1775 O O . ALA A 1 226 ? -7.992 29.109 13.516 1 88.44 226 ALA A O 1
ATOM 1776 N N . ARG A 1 227 ? -8.773 31 12.703 1 89.56 227 ARG A N 1
ATOM 1777 C CA . ARG A 1 227 ? -9.344 30.328 11.539 1 89.56 227 ARG A CA 1
ATOM 1778 C C . ARG A 1 227 ? -8.258 29.688 10.688 1 89.56 227 ARG A C 1
ATOM 1780 O O . ARG A 1 227 ? -8.391 28.531 10.289 1 89.56 227 ARG A O 1
ATOM 1787 N N . GLY A 1 228 ? -7.238 30.375 10.453 1 86.94 228 GLY A N 1
ATOM 1788 C CA . GLY A 1 228 ? -6.121 29.828 9.703 1 86.94 228 GLY A CA 1
ATOM 1789 C C . GLY A 1 228 ? -5.477 28.625 10.383 1 86.94 228 GLY A C 1
ATOM 1790 O O . GLY A 1 228 ? -5.176 27.625 9.734 1 86.94 228 GLY A O 1
ATOM 1791 N N . HIS A 1 229 ? -5.367 28.797 11.633 1 88.62 229 HIS A N 1
ATOM 1792 C CA . HIS A 1 229 ? -4.789 27.703 12.406 1 88.62 229 HIS A CA 1
ATOM 1793 C C . HIS A 1 229 ? -5.695 26.469 12.406 1 88.62 229 HIS A C 1
ATOM 1795 O O . HIS A 1 229 ? -5.219 25.344 12.281 1 88.62 229 HIS A O 1
ATOM 1801 N N . GLN A 1 230 ? -6.883 26.734 12.5 1 89.94 230 GLN A N 1
ATOM 1802 C CA . GLN A 1 230 ? -7.844 25.625 12.531 1 89.94 230 GLN A CA 1
ATOM 1803 C C . GLN A 1 230 ? -7.863 24.875 11.203 1 89.94 230 GLN A C 1
ATOM 1805 O O . GLN A 1 230 ? -7.941 23.656 11.18 1 89.94 230 GLN A O 1
ATOM 1810 N N . GLU A 1 231 ? -7.836 25.531 10.18 1 91.38 231 GLU A N 1
ATOM 1811 C CA . GLU A 1 231 ? -7.812 24.906 8.859 1 91.38 231 GLU A CA 1
ATOM 1812 C C . GLU A 1 231 ? -6.555 24.062 8.68 1 91.38 231 GLU A C 1
ATOM 1814 O O . GLU A 1 231 ? -6.629 22.922 8.219 1 91.38 231 GLU A O 1
ATOM 1819 N N . LEU A 1 232 ? -5.527 24.594 9.07 1 91.5 232 LEU A N 1
ATOM 1820 C CA . LEU A 1 232 ? -4.262 23.875 8.961 1 91.5 232 LEU A CA 1
ATOM 1821 C C . LEU A 1 232 ? -4.25 22.641 9.867 1 91.5 232 LEU A C 1
ATOM 1823 O O . LEU A 1 232 ? -3.809 21.578 9.453 1 91.5 232 LEU A O 1
ATOM 1827 N N . ALA A 1 233 ? -4.719 22.812 11.023 1 92.75 233 ALA A N 1
ATOM 1828 C CA . ALA A 1 233 ? -4.781 21.719 11.977 1 92.75 233 ALA A CA 1
ATOM 1829 C C . ALA A 1 233 ? -5.727 20.625 11.484 1 92.75 233 ALA A C 1
ATOM 1831 O O . ALA A 1 233 ? -5.438 19.438 11.625 1 92.75 233 ALA A O 1
ATOM 1832 N N . ALA A 1 234 ? -6.812 21.047 10.938 1 91.94 234 ALA A N 1
ATOM 1833 C CA . ALA A 1 234 ? -7.766 20.078 10.398 1 91.94 234 ALA A CA 1
ATOM 1834 C C . ALA A 1 234 ? -7.152 19.281 9.25 1 91.94 234 ALA A C 1
ATOM 1836 O O . ALA A 1 234 ? -7.344 18.062 9.156 1 91.94 234 ALA A O 1
ATOM 1837 N N . ASN A 1 235 ? -6.488 19.906 8.414 1 93.88 235 ASN A N 1
ATOM 1838 C CA . ASN A 1 235 ? -5.828 19.234 7.297 1 93.88 235 ASN A CA 1
ATOM 1839 C C . ASN A 1 235 ? -4.73 18.297 7.781 1 93.88 235 ASN A C 1
ATOM 1841 O O . ASN A 1 235 ? -4.578 17.188 7.25 1 93.88 235 ASN A O 1
ATOM 1845 N N . GLU A 1 236 ? -3.979 18.797 8.695 1 94.31 236 GLU A N 1
ATOM 1846 C CA . GLU A 1 236 ? -2.945 17.953 9.289 1 94.31 236 GLU A CA 1
ATOM 1847 C C . GLU A 1 236 ? -3.547 16.688 9.891 1 94.31 236 GLU A C 1
ATOM 1849 O O . GLU A 1 236 ? -3.004 15.602 9.719 1 94.31 236 GLU A O 1
ATOM 1854 N N . GLN A 1 237 ? -4.625 16.859 10.57 1 92.38 237 GLN A N 1
ATOM 1855 C CA . GLN A 1 237 ? -5.293 15.703 11.164 1 92.38 237 GLN A CA 1
ATOM 1856 C C . GLN A 1 237 ? -5.801 14.742 10.094 1 92.38 237 GLN A C 1
ATOM 1858 O O . GLN A 1 237 ? -5.695 13.523 10.242 1 92.38 237 GLN A O 1
ATOM 1863 N N . ARG A 1 238 ? -6.355 15.312 9.086 1 91.75 238 ARG A N 1
ATOM 1864 C CA . ARG A 1 238 ? -6.828 14.508 7.969 1 91.75 238 ARG A CA 1
ATOM 1865 C C . ARG A 1 238 ? -5.699 13.672 7.375 1 91.75 238 ARG A C 1
ATOM 1867 O O . ARG A 1 238 ? -5.836 12.453 7.219 1 91.75 238 ARG A O 1
ATOM 1874 N N . LEU A 1 239 ? -4.641 14.266 7.098 1 93.56 239 LEU A N 1
ATOM 1875 C CA . LEU A 1 239 ? -3.502 13.578 6.496 1 93.56 239 LEU A CA 1
ATOM 1876 C C . LEU A 1 239 ? -2.922 12.547 7.453 1 93.56 239 LEU A C 1
ATOM 1878 O O . LEU A 1 239 ? -2.465 11.484 7.023 1 93.56 239 LEU A O 1
ATOM 1882 N N . ARG A 1 240 ? -2.939 12.859 8.711 1 93.94 240 ARG A N 1
ATOM 1883 C CA . ARG A 1 240 ? -2.477 11.914 9.719 1 93.94 240 ARG A CA 1
ATOM 1884 C C . ARG A 1 240 ? -3.324 10.641 9.711 1 93.94 240 ARG A C 1
ATOM 1886 O O . ARG A 1 240 ? -2.793 9.531 9.812 1 93.94 240 ARG A O 1
ATOM 1893 N N . ILE A 1 241 ? -4.551 10.812 9.562 1 92 241 ILE A N 1
ATOM 1894 C CA . ILE A 1 241 ? -5.473 9.68 9.531 1 92 241 ILE A CA 1
ATOM 1895 C C . ILE A 1 241 ? -5.227 8.859 8.266 1 92 241 ILE A C 1
ATOM 1897 O O . ILE A 1 241 ? -5.234 7.625 8.312 1 92 241 ILE A O 1
ATOM 1901 N N . LEU A 1 242 ? -4.941 9.523 7.137 1 92 242 LEU A N 1
ATOM 1902 C CA . LEU A 1 242 ? -4.672 8.828 5.883 1 92 242 LEU A CA 1
ATOM 1903 C C . LEU A 1 242 ? -3.451 7.922 6.016 1 92 242 LEU A C 1
ATOM 1905 O O . LEU A 1 242 ? -3.436 6.812 5.48 1 92 242 LEU A O 1
ATOM 1909 N N . PHE A 1 243 ? -2.492 8.375 6.809 1 94.31 243 PHE A N 1
ATOM 1910 C CA . PHE A 1 243 ? -1.288 7.578 7.023 1 94.31 243 PHE A CA 1
ATOM 1911 C C . PHE A 1 243 ? -1.54 6.48 8.055 1 94.31 243 PHE A C 1
ATOM 1913 O O . PHE A 1 243 ? -1.288 5.305 7.789 1 94.31 243 PHE A O 1
ATOM 1920 N N . SER A 1 244 ? -2.076 6.832 9.141 1 93.25 244 SER A N 1
ATOM 1921 C CA . SER A 1 244 ? -2.201 5.906 10.266 1 93.25 244 SER A CA 1
ATOM 1922 C C . SER A 1 244 ? -3.205 4.797 9.953 1 93.25 244 SER A C 1
ATOM 1924 O O . SER A 1 244 ? -3 3.645 10.336 1 93.25 244 SER A O 1
ATOM 1926 N N . ALA A 1 245 ? -4.258 5.117 9.211 1 92.19 245 ALA A N 1
ATOM 1927 C CA . ALA A 1 245 ? -5.332 4.148 9.008 1 92.19 245 ALA A CA 1
ATOM 1928 C C . ALA A 1 245 ? -5.254 3.518 7.621 1 92.19 245 ALA A C 1
ATOM 1930 O O . ALA A 1 245 ? -6.199 2.865 7.172 1 92.19 245 ALA A O 1
ATOM 1931 N N . SER A 1 246 ? -4.16 3.734 6.938 1 93.75 246 SER A N 1
ATOM 1932 C CA . SER A 1 246 ? -3.982 3.088 5.641 1 93.75 246 SER A CA 1
ATOM 1933 C C . SER A 1 246 ? -4.117 1.573 5.754 1 93.75 246 SER A C 1
ATOM 1935 O O . SER A 1 246 ? -3.652 0.974 6.727 1 93.75 246 SER A O 1
ATOM 1937 N N . PRO A 1 247 ? -4.832 0.922 4.777 1 93.94 247 PRO A N 1
ATOM 1938 C CA . PRO A 1 247 ? -4.992 -0.533 4.836 1 93.94 247 PRO A CA 1
ATOM 1939 C C . PRO A 1 247 ? -3.695 -1.282 4.547 1 93.94 247 PRO A C 1
ATOM 1941 O O . PRO A 1 247 ? -3.607 -2.49 4.785 1 93.94 247 PRO A O 1
ATOM 1944 N N . VAL A 1 248 ? -2.693 -0.615 4.086 1 94.81 248 VAL A N 1
ATOM 1945 C CA . VAL A 1 248 ? -1.407 -1.226 3.764 1 94.81 248 VAL A CA 1
ATOM 1946 C C . VAL A 1 248 ? -0.342 -0.728 4.738 1 94.81 248 VAL A C 1
ATOM 1948 O O . VAL A 1 248 ? -0.43 0.393 5.246 1 94.81 248 VAL A O 1
ATOM 1951 N N . SER A 1 249 ? 0.602 -1.615 4.988 1 96.56 249 SER A N 1
ATOM 1952 C CA . SER A 1 249 ? 1.695 -1.247 5.883 1 96.56 249 SER A CA 1
ATOM 1953 C C . SER A 1 249 ? 2.592 -0.188 5.25 1 96.56 249 SER A C 1
ATOM 1955 O O . SER A 1 249 ? 3.082 -0.368 4.133 1 96.56 249 SER A O 1
ATOM 1957 N N . LEU A 1 250 ? 2.793 0.904 5.961 1 96 250 LEU A N 1
ATOM 1958 C CA . LEU A 1 250 ? 3.656 1.998 5.527 1 96 250 LEU A CA 1
ATOM 1959 C C . LEU A 1 250 ? 4.625 2.395 6.633 1 96 250 LEU A C 1
ATOM 1961 O O . LEU A 1 250 ? 4.23 2.523 7.797 1 96 250 LEU A O 1
ATOM 1965 N N . TRP A 1 251 ? 5.891 2.645 6.207 1 94.5 251 TRP A N 1
ATOM 1966 C CA . TRP A 1 251 ? 6.961 3.135 7.074 1 94.5 251 TRP A CA 1
ATOM 1967 C C . TRP A 1 251 ? 7.57 4.414 6.512 1 94.5 251 TRP A C 1
ATOM 1969 O O . TRP A 1 251 ? 7.727 4.555 5.297 1 94.5 251 TRP A O 1
ATOM 1979 N N . GLU A 1 252 ? 7.797 5.242 7.465 1 95.06 252 GLU A N 1
ATOM 1980 C CA . GLU A 1 252 ? 8.664 6.371 7.145 1 95.06 252 GLU A CA 1
ATOM 1981 C C . GLU A 1 252 ? 10.078 6.156 7.68 1 95.06 252 GLU A C 1
ATOM 1983 O O . GLU A 1 252 ? 10.266 5.961 8.883 1 95.06 252 GLU A O 1
ATOM 1988 N N . GLU A 1 253 ? 11.023 6.234 6.777 1 94.56 253 GLU A N 1
ATOM 1989 C CA . GLU A 1 253 ? 12.398 5.973 7.184 1 94.56 253 GLU A CA 1
ATOM 1990 C C . GLU A 1 253 ? 13.328 7.117 6.777 1 94.56 253 GLU A C 1
ATOM 1992 O O . GLU A 1 253 ? 13.039 7.848 5.828 1 94.56 253 GLU A O 1
ATOM 1997 N N . ASP A 1 254 ? 14.344 7.215 7.59 1 94.94 254 ASP A N 1
ATOM 1998 C CA . ASP A 1 254 ? 15.414 8.172 7.309 1 94.94 254 ASP A CA 1
ATOM 1999 C C . ASP A 1 254 ? 16.719 7.453 6.953 1 94.94 254 ASP A C 1
ATOM 2001 O O . ASP A 1 254 ? 17.312 6.797 7.801 1 94.94 254 ASP A O 1
ATOM 2005 N N . PHE A 1 255 ? 17.156 7.645 5.668 1 94.81 255 PHE A N 1
ATOM 2006 C CA . PHE A 1 255 ? 18.359 6.98 5.152 1 94.81 255 PHE A CA 1
ATOM 2007 C C . PHE A 1 255 ? 19.516 7.957 5.055 1 94.81 255 PHE A C 1
ATOM 2009 O O . PHE A 1 255 ? 20.547 7.648 4.449 1 94.81 255 PHE A O 1
ATOM 2016 N N . SER A 1 256 ? 19.375 9.109 5.637 1 94.38 256 SER A N 1
ATOM 2017 C CA . SER A 1 256 ? 20.391 10.148 5.48 1 94.38 256 SER A CA 1
ATOM 2018 C C . SER A 1 256 ? 21.734 9.695 6.039 1 94.38 256 SER A C 1
ATOM 2020 O O . SER A 1 256 ? 22.781 9.898 5.41 1 94.38 256 SER A O 1
ATOM 2022 N N . ALA A 1 257 ? 21.719 9.078 7.203 1 95 257 ALA A N 1
ATOM 2023 C CA . ALA A 1 257 ? 22.953 8.602 7.828 1 95 257 ALA A CA 1
ATOM 2024 C C . ALA A 1 257 ? 23.594 7.488 7.008 1 95 257 ALA A C 1
ATOM 2026 O O . ALA A 1 257 ? 24.812 7.426 6.895 1 95 257 ALA A O 1
ATOM 2027 N N . VAL A 1 258 ? 22.766 6.594 6.461 1 94.25 258 VAL A N 1
ATOM 2028 C CA . VAL A 1 258 ? 23.25 5.492 5.633 1 94.25 258 VAL A CA 1
ATOM 2029 C C . VAL A 1 258 ? 23.906 6.043 4.367 1 94.25 258 VAL A C 1
ATOM 2031 O O . VAL A 1 258 ? 24.984 5.613 3.988 1 94.25 258 VAL A O 1
ATOM 2034 N N . ALA A 1 259 ? 23.234 7.012 3.77 1 91.88 259 ALA A N 1
ATOM 2035 C CA . ALA A 1 259 ? 23.766 7.617 2.545 1 91.88 259 ALA A CA 1
ATOM 2036 C C . ALA A 1 259 ? 25.094 8.305 2.795 1 91.88 259 ALA A C 1
ATOM 2038 O O . ALA A 1 259 ? 26.016 8.188 1.988 1 91.88 259 ALA A O 1
ATOM 2039 N N . ALA A 1 260 ? 25.219 9.023 3.895 1 93.19 260 ALA A N 1
ATOM 2040 C CA . ALA A 1 260 ? 26.438 9.727 4.242 1 93.19 260 ALA A CA 1
ATOM 2041 C C . ALA A 1 260 ? 27.578 8.742 4.48 1 93.19 260 ALA A C 1
ATOM 2043 O O . ALA A 1 260 ? 28.719 8.969 4.035 1 93.19 260 ALA A O 1
ATOM 2044 N N . ALA A 1 261 ? 27.266 7.699 5.141 1 93.12 261 ALA A N 1
ATOM 2045 C CA . ALA A 1 261 ? 28.266 6.68 5.43 1 93.12 261 ALA A CA 1
ATOM 2046 C C . ALA A 1 261 ? 28.719 5.969 4.156 1 93.12 261 ALA A C 1
ATOM 2048 O O . ALA A 1 261 ? 29.891 5.664 3.98 1 93.12 261 ALA A O 1
ATOM 2049 N N . LEU A 1 262 ? 27.766 5.652 3.311 1 89.94 262 LEU A N 1
ATOM 2050 C CA . LEU A 1 262 ? 28.062 4.984 2.049 1 89.94 262 LEU A CA 1
ATOM 2051 C C . LEU A 1 262 ? 28.922 5.871 1.152 1 89.94 262 LEU A C 1
ATOM 2053 O O . LEU A 1 262 ? 29.812 5.383 0.453 1 89.94 262 LEU A O 1
ATOM 2057 N N . GLU A 1 263 ? 28.641 7.156 1.208 1 88.69 263 GLU A N 1
ATOM 2058 C CA . GLU A 1 263 ? 29.406 8.102 0.405 1 88.69 263 GLU A CA 1
ATOM 2059 C C . GLU A 1 263 ? 30.859 8.148 0.852 1 88.69 263 GLU A C 1
ATOM 2061 O O . GLU A 1 263 ? 31.766 8.352 0.034 1 88.69 263 GLU A O 1
ATOM 2066 N N . LYS A 1 264 ? 31.078 7.965 2.086 1 89.56 264 LYS A N 1
ATOM 2067 C CA . LYS A 1 264 ? 32.438 7.941 2.623 1 89.56 264 LYS A CA 1
ATOM 2068 C C . LYS A 1 264 ? 33.219 6.738 2.094 1 89.56 264 LYS A C 1
ATOM 2070 O O . LYS A 1 264 ? 34.438 6.801 1.945 1 89.56 264 LYS A O 1
ATOM 2075 N N . HIS A 1 265 ? 32.5 5.688 1.76 1 87.81 265 HIS A N 1
ATOM 2076 C CA . HIS A 1 265 ? 33.125 4.469 1.264 1 87.81 265 HIS A CA 1
ATOM 2077 C C . HIS A 1 265 ? 33.219 4.48 -0.258 1 87.81 265 HIS A C 1
ATOM 2079 O O . HIS A 1 265 ? 33.875 3.619 -0.847 1 87.81 265 HIS A O 1
ATOM 2085 N N . ARG A 1 266 ? 32.719 5.371 -0.932 1 87.19 266 ARG A N 1
ATOM 2086 C CA . ARG A 1 266 ? 32.531 5.383 -2.381 1 87.19 266 ARG A CA 1
ATOM 2087 C C . ARG A 1 266 ? 33.875 5.25 -3.092 1 87.19 266 ARG A C 1
ATOM 2089 O O . ARG A 1 266 ? 34 4.496 -4.059 1 87.19 266 ARG A O 1
ATOM 2096 N N . PRO A 1 267 ? 34.938 5.922 -2.557 1 86.88 267 PRO A N 1
ATOM 2097 C CA . PRO A 1 267 ? 36.219 5.809 -3.262 1 86.88 267 PRO A CA 1
ATOM 2098 C C . PRO A 1 267 ? 36.781 4.398 -3.217 1 86.88 267 PRO A C 1
ATOM 2100 O O . PRO A 1 267 ? 37.594 4.02 -4.09 1 86.88 267 PRO A O 1
ATOM 2103 N N . ASN A 1 268 ? 36.312 3.555 -2.344 1 86.44 268 ASN A N 1
ATOM 2104 C CA . ASN A 1 268 ? 36.844 2.217 -2.133 1 86.44 268 ASN A CA 1
ATOM 2105 C C . ASN A 1 268 ? 35.969 1.147 -2.783 1 86.44 268 ASN A C 1
ATOM 2107 O O . ASN A 1 268 ? 36.281 -0.045 -2.688 1 86.44 268 ASN A O 1
ATOM 2111 N N . ILE A 1 269 ? 34.906 1.567 -3.469 1 87.69 269 ILE A N 1
ATOM 2112 C CA . ILE A 1 269 ? 33.969 0.581 -3.961 1 87.69 269 ILE A CA 1
ATOM 2113 C C . ILE A 1 269 ? 33.906 0.633 -5.488 1 87.69 269 ILE A C 1
ATOM 2115 O O . ILE A 1 269 ? 33.469 1.631 -6.066 1 87.69 269 ILE A O 1
ATOM 2119 N N . ASP A 1 270 ? 34.469 -0.396 -6.176 1 86.25 270 ASP A N 1
ATOM 2120 C CA . ASP A 1 270 ? 34.312 -0.509 -7.625 1 86.25 270 ASP A CA 1
ATOM 2121 C C . ASP A 1 270 ? 33 -1.165 -8 1 86.25 270 ASP A C 1
ATOM 2123 O O . ASP A 1 270 ? 32.312 -0.697 -8.906 1 86.25 270 ASP A O 1
ATOM 2127 N N . ASP A 1 271 ? 32.719 -2.221 -7.25 1 92.25 271 ASP A N 1
ATOM 2128 C CA . ASP A 1 271 ? 31.453 -2.959 -7.41 1 92.25 271 ASP A CA 1
ATOM 2129 C C . ASP A 1 271 ? 30.734 -3.115 -6.074 1 92.25 271 ASP A C 1
ATOM 2131 O O . ASP A 1 271 ? 31.203 -3.85 -5.195 1 92.25 271 ASP A O 1
ATOM 2135 N N . ILE A 1 272 ? 29.609 -2.51 -6.023 1 93.69 272 ILE A N 1
ATOM 2136 C CA . ILE A 1 272 ? 28.891 -2.43 -4.754 1 93.69 272 ILE A CA 1
ATOM 2137 C C . ILE A 1 272 ? 28.484 -3.83 -4.301 1 93.69 272 ILE A C 1
ATOM 2139 O O . ILE A 1 272 ? 28.516 -4.133 -3.104 1 93.69 272 ILE A O 1
ATOM 2143 N N . ASP A 1 273 ? 28.109 -4.645 -5.207 1 93.56 273 ASP A N 1
ATOM 2144 C CA . ASP A 1 273 ? 27.688 -6 -4.852 1 93.56 273 ASP A CA 1
ATOM 2145 C C . ASP A 1 273 ? 28.859 -6.801 -4.289 1 93.56 273 ASP A C 1
ATOM 2147 O O . ASP A 1 273 ? 28.734 -7.477 -3.266 1 93.56 273 ASP A O 1
ATOM 2151 N N . ALA A 1 274 ? 29.953 -6.703 -4.938 1 93.69 274 ALA A N 1
ATOM 2152 C CA . ALA A 1 274 ? 31.156 -7.391 -4.48 1 93.69 274 ALA A CA 1
ATOM 2153 C C . ALA A 1 274 ? 31.609 -6.863 -3.121 1 93.69 274 ALA A C 1
ATOM 2155 O O . ALA A 1 274 ? 32.031 -7.641 -2.26 1 93.69 274 ALA A O 1
ATOM 2156 N N . TRP A 1 275 ? 31.516 -5.609 -3.033 1 94.19 275 TRP A N 1
ATOM 2157 C CA . TRP A 1 275 ? 31.906 -4.988 -1.771 1 94.19 275 TRP A CA 1
ATOM 2158 C C . TRP A 1 275 ? 31.016 -5.461 -0.631 1 94.19 275 TRP A C 1
ATOM 2160 O O . TRP A 1 275 ? 31.5 -5.762 0.464 1 94.19 275 TRP A O 1
ATOM 2170 N N . MET A 1 276 ? 29.719 -5.555 -0.817 1 93.75 276 MET A N 1
ATOM 2171 C CA . MET A 1 276 ? 28.781 -5.969 0.22 1 93.75 276 MET A CA 1
ATOM 2172 C C . MET A 1 276 ? 29.016 -7.418 0.626 1 93.75 276 MET A C 1
ATOM 2174 O O . MET A 1 276 ? 28.891 -7.77 1.801 1 93.75 276 MET A O 1
ATOM 2178 N N . GLN A 1 277 ? 29.328 -8.211 -0.322 1 92.12 277 GLN A N 1
ATOM 2179 C CA . GLN A 1 277 ? 29.609 -9.617 -0.05 1 92.12 277 GLN A CA 1
ATOM 2180 C C . GLN A 1 277 ? 30.875 -9.781 0.769 1 92.12 277 GLN A C 1
ATOM 2182 O O . GLN A 1 277 ? 30.953 -10.648 1.643 1 92.12 277 GLN A O 1
ATOM 2187 N N . ALA A 1 278 ? 31.812 -8.914 0.516 1 91.69 278 ALA A N 1
ATOM 2188 C CA . ALA A 1 278 ? 33.125 -8.992 1.163 1 91.69 278 ALA A CA 1
ATOM 2189 C C . ALA A 1 278 ? 33.062 -8.383 2.561 1 91.69 278 ALA A C 1
ATOM 2191 O O . ALA A 1 278 ? 33.906 -8.711 3.414 1 91.69 278 ALA A O 1
ATOM 2192 N N . ASN A 1 279 ? 32.125 -7.508 2.777 1 92 279 ASN A N 1
ATOM 2193 C CA . ASN A 1 279 ? 32.062 -6.777 4.039 1 92 279 ASN A CA 1
ATOM 2194 C C . ASN A 1 279 ? 30.703 -6.898 4.703 1 92 279 ASN A C 1
ATOM 2196 O O . ASN A 1 279 ? 30.016 -5.891 4.934 1 92 279 ASN A O 1
ATOM 2200 N N . PRO A 1 280 ? 30.312 -8.016 5.203 1 90.25 280 PRO A N 1
ATOM 2201 C CA . PRO A 1 280 ? 28.984 -8.203 5.793 1 90.25 280 PRO A CA 1
ATOM 2202 C C . PRO A 1 280 ? 28.797 -7.422 7.094 1 90.25 280 PRO A C 1
ATOM 2204 O O . PRO A 1 280 ? 27.703 -6.961 7.391 1 90.25 280 PRO A O 1
ATOM 2207 N N . THR A 1 281 ? 29.875 -7.246 7.797 1 91.19 281 THR A N 1
ATOM 2208 C CA . THR A 1 281 ? 29.797 -6.52 9.062 1 91.19 281 THR A CA 1
ATOM 2209 C C . THR A 1 281 ? 29.5 -5.043 8.812 1 91.19 281 THR A C 1
ATOM 2211 O O . THR A 1 281 ? 28.75 -4.418 9.555 1 91.19 281 THR A O 1
ATOM 2214 N N . GLU A 1 282 ? 30.125 -4.488 7.809 1 91.19 282 GLU A N 1
ATOM 2215 C CA . GLU A 1 282 ? 29.859 -3.098 7.457 1 91.19 282 GLU A CA 1
ATOM 2216 C C . GLU A 1 282 ? 28.422 -2.906 6.984 1 91.19 282 GLU A C 1
ATOM 2218 O O . GLU A 1 282 ? 27.797 -1.887 7.277 1 91.19 282 GLU A O 1
ATOM 2223 N N . VAL A 1 283 ? 27.984 -3.871 6.262 1 92.06 283 VAL A N 1
ATOM 2224 C CA . VAL A 1 283 ? 26.609 -3.805 5.762 1 92.06 283 VAL A CA 1
ATOM 2225 C C . VAL A 1 283 ? 25.641 -3.824 6.934 1 92.06 283 VAL A C 1
ATOM 2227 O O . VAL A 1 283 ? 24.656 -3.076 6.941 1 92.06 283 VAL A O 1
ATOM 2230 N N . LEU A 1 284 ? 25.906 -4.613 7.91 1 90.75 284 LEU A N 1
ATOM 2231 C CA . LEU A 1 284 ? 25.062 -4.684 9.094 1 90.75 284 LEU A CA 1
ATOM 2232 C C . LEU A 1 284 ? 25.109 -3.375 9.875 1 90.75 284 LEU A C 1
ATOM 2234 O O . LEU A 1 284 ? 24.094 -2.941 10.43 1 90.75 284 LEU A O 1
ATOM 2238 N N . ALA A 1 285 ? 26.266 -2.777 9.93 1 91.62 285 ALA A N 1
ATOM 2239 C CA . ALA A 1 285 ? 26.406 -1.487 10.602 1 91.62 285 ALA A CA 1
ATOM 2240 C C . ALA A 1 285 ? 25.562 -0.417 9.906 1 91.62 285 ALA A C 1
ATOM 2242 O O . ALA A 1 285 ? 24.953 0.433 10.562 1 91.62 285 ALA A O 1
ATOM 2243 N N . LEU A 1 286 ? 25.609 -0.449 8.641 1 92.94 286 LEU A N 1
ATOM 2244 C CA . LEU A 1 286 ? 24.797 0.492 7.871 1 92.94 286 LEU A CA 1
ATOM 2245 C C . LEU A 1 286 ? 23.312 0.273 8.125 1 92.94 286 LEU A C 1
ATOM 2247 O O . LEU A 1 286 ? 22.547 1.234 8.203 1 92.94 286 LEU A O 1
ATOM 2251 N N . ALA A 1 287 ? 22.938 -0.991 8.25 1 91.19 287 ALA A N 1
ATOM 2252 C CA . ALA A 1 287 ? 21.547 -1.319 8.516 1 91.19 287 ALA A CA 1
ATOM 2253 C C . ALA A 1 287 ? 21.078 -0.731 9.852 1 91.19 287 ALA A C 1
ATOM 2255 O O . ALA A 1 287 ? 19.938 -0.298 9.984 1 91.19 287 ALA A O 1
ATOM 2256 N N . ASP A 1 288 ? 21.984 -0.632 10.789 1 89.75 288 ASP A N 1
ATOM 2257 C CA . ASP A 1 288 ? 21.672 -0.116 12.117 1 89.75 288 ASP A CA 1
ATOM 2258 C C . ASP A 1 288 ? 21.516 1.402 12.094 1 89.75 288 ASP A C 1
ATOM 2260 O O . ASP A 1 288 ? 20.969 1.99 13.031 1 89.75 288 ASP A O 1
ATOM 2264 N N . MET A 1 289 ? 21.969 1.969 11.031 1 92.44 289 MET A N 1
ATOM 2265 C CA . MET A 1 289 ? 21.922 3.426 10.938 1 92.44 289 MET A CA 1
ATOM 2266 C C . MET A 1 289 ? 20.578 3.895 10.406 1 92.44 289 MET A C 1
ATOM 2268 O O . MET A 1 289 ? 20.25 5.078 10.492 1 92.44 289 MET A O 1
ATOM 2272 N N . VAL A 1 290 ? 19.797 2.949 9.828 1 92.5 290 VAL A N 1
ATOM 2273 C CA . VAL A 1 290 ? 18.484 3.316 9.312 1 92.5 290 VAL A CA 1
ATOM 2274 C C . VAL A 1 290 ? 17.562 3.707 10.461 1 92.5 290 VAL A C 1
ATOM 2276 O O . VAL A 1 290 ? 17.406 2.947 11.422 1 92.5 290 VAL A O 1
ATOM 2279 N N . ARG A 1 291 ? 17 4.848 10.406 1 93.31 291 ARG A N 1
ATOM 2280 C CA . ARG A 1 291 ? 16.078 5.293 11.453 1 93.31 291 ARG A CA 1
ATOM 2281 C C . ARG A 1 291 ? 14.641 5.227 10.977 1 93.31 291 ARG A C 1
ATOM 2283 O O . ARG A 1 291 ? 14.289 5.836 9.961 1 93.31 291 ARG A O 1
ATOM 2290 N N . VAL A 1 292 ? 13.812 4.562 11.688 1 94.06 292 VAL A N 1
ATOM 2291 C CA . VAL A 1 292 ? 12.383 4.508 11.398 1 94.06 292 VAL A CA 1
ATOM 2292 C C . VAL A 1 292 ? 11.656 5.613 12.164 1 94.06 292 VAL A C 1
ATOM 2294 O O . VAL A 1 292 ? 11.617 5.594 13.398 1 94.06 292 VAL A O 1
ATOM 2297 N N . ILE A 1 293 ? 11.086 6.516 11.438 1 93.88 293 ILE A N 1
ATOM 2298 C CA . ILE A 1 293 ? 10.492 7.711 12.016 1 93.88 293 ILE A CA 1
ATOM 2299 C C . ILE A 1 293 ? 9.07 7.414 12.469 1 93.88 293 ILE A C 1
ATOM 2301 O O . ILE A 1 293 ? 8.656 7.816 13.562 1 93.88 293 ILE A O 1
ATOM 2305 N N . ASP A 1 294 ? 8.328 6.777 11.609 1 94.44 294 ASP A N 1
ATOM 2306 C CA . ASP A 1 294 ? 6.922 6.523 11.906 1 94.44 294 ASP A CA 1
ATOM 2307 C C . ASP A 1 294 ? 6.434 5.258 11.203 1 94.44 294 ASP A C 1
ATOM 2309 O O . ASP A 1 294 ? 7.02 4.832 10.203 1 94.44 294 ASP A O 1
ATOM 2313 N N . VAL A 1 295 ? 5.453 4.617 11.812 1 96.12 295 VAL A N 1
ATOM 2314 C CA . VAL A 1 295 ? 4.785 3.451 11.242 1 96.12 295 VAL A CA 1
ATOM 2315 C C . VAL A 1 295 ? 3.275 3.564 11.453 1 96.12 295 VAL A C 1
ATOM 2317 O O . VAL A 1 295 ? 2.822 4.227 12.391 1 96.12 295 VAL A O 1
ATOM 2320 N N . ASN A 1 296 ? 2.58 2.988 10.523 1 95.69 296 ASN A N 1
ATOM 2321 C CA . ASN A 1 296 ? 1.131 3.102 10.656 1 95.69 296 ASN A CA 1
ATOM 2322 C C . ASN A 1 296 ? 0.535 1.882 11.352 1 95.69 296 ASN A C 1
ATOM 2324 O O . ASN A 1 296 ? 1.267 0.991 11.789 1 95.69 296 ASN A O 1
ATOM 2328 N N . ASP A 1 297 ? -0.773 1.809 11.508 1 94.44 297 ASP A N 1
ATOM 2329 C CA . ASP A 1 297 ? -1.477 0.776 12.266 1 94.44 297 ASP A CA 1
ATOM 2330 C C . ASP A 1 297 ? -1.351 -0.584 11.586 1 94.44 297 ASP A C 1
ATOM 2332 O O . ASP A 1 297 ? -1.205 -1.608 12.258 1 94.44 297 ASP A O 1
ATOM 2336 N N . ALA A 1 298 ? -1.437 -0.572 10.289 1 94.81 298 ALA A N 1
ATOM 2337 C CA . ALA A 1 298 ? -1.324 -1.821 9.539 1 94.81 298 ALA A CA 1
ATOM 2338 C C . ALA A 1 298 ? 0.014 -2.504 9.812 1 94.81 298 ALA A C 1
ATOM 2340 O O . ALA A 1 298 ? 0.09 -3.732 9.867 1 94.81 298 ALA A O 1
ATOM 2341 N N . THR A 1 299 ? 1.07 -1.729 9.984 1 96 299 THR A N 1
ATOM 2342 C CA . THR A 1 299 ? 2.395 -2.26 10.289 1 96 299 THR A CA 1
ATOM 2343 C C . THR A 1 299 ? 2.406 -2.92 11.664 1 96 299 THR A C 1
ATOM 2345 O O . THR A 1 299 ? 2.977 -3.998 11.836 1 96 299 THR A O 1
ATOM 2348 N N . ILE A 1 300 ? 1.804 -2.25 12.539 1 95.56 300 ILE A N 1
ATOM 2349 C CA . ILE A 1 300 ? 1.738 -2.768 13.906 1 95.56 300 ILE A CA 1
ATOM 2350 C C . ILE A 1 300 ? 1.034 -4.121 13.914 1 95.56 300 ILE A C 1
ATOM 2352 O O . ILE A 1 300 ? 1.52 -5.078 14.516 1 95.56 300 ILE A O 1
ATOM 2356 N N . SER A 1 301 ? -0.044 -4.199 13.203 1 93.75 301 SER A N 1
ATOM 2357 C CA . SER A 1 301 ? -0.819 -5.434 13.117 1 93.75 301 SER A CA 1
ATOM 2358 C C . SER A 1 301 ? -0.042 -6.523 12.391 1 93.75 301 SER A C 1
ATOM 2360 O O . SER A 1 301 ? -0.052 -7.684 12.805 1 93.75 301 SER A O 1
ATOM 2362 N N . MET A 1 302 ? 0.617 -6.184 11.328 1 94.31 302 MET A N 1
ATOM 2363 C CA . MET A 1 302 ? 1.346 -7.148 10.508 1 94.31 302 MET A CA 1
ATOM 2364 C C . MET A 1 302 ? 2.447 -7.828 11.312 1 94.31 302 MET A C 1
ATOM 2366 O O . MET A 1 302 ? 2.672 -9.031 11.18 1 94.31 302 MET A O 1
ATOM 2370 N N . HIS A 1 303 ? 3.088 -7.098 12.133 1 95.44 303 HIS A N 1
ATOM 2371 C CA . HIS A 1 303 ? 4.211 -7.637 12.898 1 95.44 303 HIS A CA 1
ATOM 2372 C C . HIS A 1 303 ? 3.768 -8.094 14.281 1 95.44 303 HIS A C 1
ATOM 2374 O O . HIS A 1 303 ? 4.602 -8.422 15.125 1 95.44 303 HIS A O 1
ATOM 2380 N N . HIS A 1 304 ? 2.469 -8.047 14.531 1 95 304 HIS A N 1
ATOM 2381 C CA . HIS A 1 304 ? 1.847 -8.492 15.773 1 95 304 HIS A CA 1
ATOM 2382 C C . HIS A 1 304 ? 2.438 -7.762 16.984 1 95 304 HIS A C 1
ATOM 2384 O O . HIS A 1 304 ? 2.789 -8.391 17.984 1 95 304 HIS A O 1
ATOM 2390 N N . ALA A 1 305 ? 2.6 -6.469 16.812 1 94.75 305 ALA A N 1
ATOM 2391 C CA . ALA A 1 305 ? 3.066 -5.633 17.906 1 94.75 305 ALA A CA 1
ATOM 2392 C C . ALA A 1 305 ? 1.892 -5.07 18.703 1 94.75 305 ALA A C 1
ATOM 2394 O O . ALA A 1 305 ? 0.771 -4.992 18.203 1 94.75 305 ALA A O 1
ATOM 2395 N N . ARG A 1 306 ? 2.121 -4.777 20.016 1 92.38 306 ARG A N 1
ATOM 2396 C CA . ARG A 1 306 ? 1.071 -4.234 20.875 1 92.38 306 ARG A CA 1
ATOM 2397 C C . ARG A 1 306 ? 0.921 -2.73 20.656 1 92.38 306 ARG A C 1
ATOM 2399 O O . ARG A 1 306 ? -0.143 -2.164 20.922 1 92.38 306 ARG A O 1
ATOM 2406 N N . SER A 1 307 ? 2.08 -2.018 20.219 1 93.88 307 SER A N 1
ATOM 2407 C CA . SER A 1 307 ? 2.1 -0.57 20.031 1 93.88 307 SER A CA 1
ATOM 2408 C C . SER A 1 307 ? 3.227 -0.152 19.094 1 93.88 307 SER A C 1
ATOM 2410 O O . SER A 1 307 ? 4.105 -0.955 18.781 1 93.88 307 SER A O 1
ATOM 2412 N N . ARG A 1 308 ? 3.086 1.064 18.625 1 93.19 308 ARG A N 1
ATOM 2413 C CA . ARG A 1 308 ? 4.129 1.631 17.781 1 93.19 308 ARG A CA 1
ATOM 2414 C C . ARG A 1 308 ? 5.465 1.678 18.5 1 93.19 308 ARG A C 1
ATOM 2416 O O . ARG A 1 308 ? 6.504 1.344 17.938 1 93.19 308 ARG A O 1
ATOM 2423 N N . GLU A 1 309 ? 5.434 2.068 19.766 1 93.38 309 GLU A N 1
ATOM 2424 C CA . GLU A 1 309 ? 6.641 2.189 20.578 1 93.38 309 GLU A CA 1
ATOM 2425 C C . GLU A 1 309 ? 7.332 0.84 20.734 1 93.38 309 GLU A C 1
ATOM 2427 O O . GLU A 1 309 ? 8.555 0.748 20.641 1 93.38 309 GLU A O 1
ATOM 2432 N N . GLU A 1 310 ? 6.574 -0.081 20.969 1 94.12 310 GLU A N 1
ATOM 2433 C CA . GLU A 1 310 ? 7.145 -1.419 21.125 1 94.12 310 GLU A CA 1
ATOM 2434 C C . GLU A 1 310 ? 7.812 -1.875 19.828 1 94.12 310 GLU A C 1
ATOM 2436 O O . GLU A 1 310 ? 8.906 -2.438 19.859 1 94.12 310 GLU A O 1
ATOM 2441 N N . LEU A 1 311 ? 7.086 -1.651 18.703 1 93.81 311 LEU A N 1
ATOM 2442 C CA . LEU A 1 311 ? 7.617 -2.055 17.406 1 93.81 311 LEU A CA 1
ATOM 2443 C C . LEU A 1 311 ? 8.953 -1.371 17.125 1 93.81 311 LEU A C 1
ATOM 2445 O O . LEU A 1 311 ? 9.922 -2.025 16.734 1 93.81 311 LEU A O 1
ATOM 2449 N N . LEU A 1 312 ? 9.055 -0.127 17.406 1 92 312 LEU A N 1
ATOM 2450 C CA . LEU A 1 312 ? 10.258 0.641 17.109 1 92 312 LEU A CA 1
ATOM 2451 C C . LEU A 1 312 ? 11.406 0.217 18.031 1 92 312 LEU A C 1
ATOM 2453 O O . LEU A 1 312 ? 12.57 0.234 17.625 1 92 312 LEU A O 1
ATOM 2457 N N . ARG A 1 313 ? 11.039 -0.192 19.266 1 90.81 313 ARG A N 1
ATOM 2458 C CA . ARG A 1 313 ? 12.047 -0.627 20.219 1 90.81 313 ARG A CA 1
ATOM 2459 C C . ARG A 1 313 ? 12.586 -2.008 19.859 1 90.81 313 ARG A C 1
ATOM 2461 O O . ARG A 1 313 ? 13.758 -2.299 20.094 1 90.81 313 ARG A O 1
ATOM 2468 N N . ARG A 1 314 ? 11.781 -2.812 19.25 1 91.31 314 ARG A N 1
ATOM 2469 C CA . ARG A 1 314 ? 12.148 -4.207 19.031 1 91.31 314 ARG A CA 1
ATOM 2470 C C . ARG A 1 314 ? 12.375 -4.477 17.547 1 91.31 314 ARG A C 1
ATOM 2472 O O . ARG A 1 314 ? 12.234 -5.613 17.078 1 91.31 314 ARG A O 1
ATOM 2479 N N . LEU A 1 315 ? 12.758 -3.518 16.797 1 89.38 315 LEU A N 1
ATOM 2480 C CA . LEU A 1 315 ? 12.961 -3.621 15.352 1 89.38 315 LEU A CA 1
ATOM 2481 C C . LEU A 1 315 ? 14.031 -4.664 15.023 1 89.38 315 LEU A C 1
ATOM 2483 O O . LEU A 1 315 ? 13.898 -5.406 14.047 1 89.38 315 LEU A O 1
ATOM 2487 N N . PRO A 1 316 ? 15.086 -4.809 15.852 1 85.5 316 PRO A N 1
ATOM 2488 C CA . PRO A 1 316 ? 16.141 -5.781 15.531 1 85.5 316 PRO A CA 1
ATOM 2489 C C . PRO A 1 316 ? 15.641 -7.223 15.586 1 85.5 316 PRO A C 1
ATOM 2491 O O . PRO A 1 316 ? 16.25 -8.117 14.992 1 85.5 316 PRO A O 1
ATOM 2494 N N . LEU A 1 317 ? 14.547 -7.469 16.266 1 87.56 317 LEU A N 1
ATOM 2495 C CA . LEU A 1 317 ? 13.977 -8.812 16.328 1 87.56 317 LEU A CA 1
ATOM 2496 C C . LEU A 1 317 ? 13.188 -9.125 15.062 1 87.56 317 LEU A C 1
ATOM 2498 O O . LEU A 1 317 ? 12.938 -10.297 14.758 1 87.56 317 LEU A O 1
ATOM 2502 N N . ILE A 1 318 ? 12.75 -8.164 14.359 1 89.62 318 ILE A N 1
ATOM 2503 C CA . ILE A 1 318 ? 11.938 -8.328 13.164 1 89.62 318 ILE A CA 1
ATOM 2504 C C . ILE A 1 318 ? 12.844 -8.609 11.961 1 89.62 318 ILE A C 1
ATOM 2506 O O . ILE A 1 318 ? 12.539 -9.477 11.141 1 89.62 318 ILE A O 1
ATOM 2510 N N . PHE A 1 319 ? 13.891 -7.84 11.93 1 84.62 319 PHE A N 1
ATOM 2511 C CA . PHE A 1 319 ? 14.82 -8 10.82 1 84.62 319 PHE A CA 1
ATOM 2512 C C . PHE A 1 319 ? 15.961 -8.938 11.203 1 84.62 319 PHE A C 1
ATOM 2514 O O . PHE A 1 319 ? 16.812 -8.594 12.023 1 84.62 319 PHE A O 1
ATOM 2521 N N . THR A 1 320 ? 15.859 -10.125 10.609 1 81.19 320 THR A N 1
ATOM 2522 C CA . THR A 1 320 ? 16.844 -11.18 10.859 1 81.19 320 THR A CA 1
ATOM 2523 C C . THR A 1 320 ? 17.859 -11.242 9.727 1 81.19 320 THR A C 1
ATOM 2525 O O . THR A 1 320 ? 17.766 -10.492 8.75 1 81.19 320 THR A O 1
ATOM 2528 N N . PRO A 1 321 ? 18.875 -12.07 9.859 1 81.88 321 PRO A N 1
ATOM 2529 C CA . PRO A 1 321 ? 19.844 -12.227 8.789 1 81.88 321 PRO A CA 1
ATOM 2530 C C . PRO A 1 321 ? 19.203 -12.617 7.457 1 81.88 321 PRO A C 1
ATOM 2532 O O . PRO A 1 321 ? 19.75 -12.305 6.391 1 81.88 321 PRO A O 1
ATOM 2535 N N . GLU A 1 322 ? 18.047 -13.133 7.582 1 85.25 322 GLU A N 1
ATOM 2536 C CA . GLU A 1 322 ? 17.328 -13.516 6.367 1 85.25 322 GLU A CA 1
ATOM 2537 C C . GLU A 1 322 ? 16.781 -12.297 5.633 1 85.25 322 GLU A C 1
ATOM 2539 O O . GLU A 1 322 ? 16.422 -12.383 4.457 1 85.25 322 GLU A O 1
ATOM 2544 N N . SER A 1 323 ? 16.781 -11.172 6.312 1 89.75 323 SER A N 1
ATOM 2545 C CA . SER A 1 323 ? 16.281 -9.938 5.727 1 89.75 323 SER A CA 1
ATOM 2546 C C . SER A 1 323 ? 17.391 -9.148 5.055 1 89.75 323 SER A C 1
ATOM 2548 O O . SER A 1 323 ? 17.125 -8.148 4.379 1 89.75 323 SER A O 1
ATOM 2550 N N . LEU A 1 324 ? 18.594 -9.516 5.172 1 89.94 324 LEU A N 1
ATOM 2551 C CA . LEU A 1 324 ? 19.75 -8.742 4.762 1 89.94 324 LEU A CA 1
ATOM 2552 C C . LEU A 1 324 ? 19.766 -8.531 3.252 1 89.94 324 LEU A C 1
ATOM 2554 O O . LEU A 1 324 ? 20.141 -7.465 2.77 1 89.94 324 LEU A O 1
ATOM 2558 N N . PRO A 1 325 ? 19.375 -9.57 2.551 1 91.5 325 PRO A N 1
ATOM 2559 C CA . PRO A 1 325 ? 19.375 -9.383 1.099 1 91.5 325 PRO A CA 1
ATOM 2560 C C . PRO A 1 325 ? 18.516 -8.211 0.651 1 91.5 325 PRO A C 1
ATOM 2562 O O . PRO A 1 325 ? 18.859 -7.508 -0.305 1 91.5 325 PRO A O 1
ATOM 2565 N N . ALA A 1 326 ? 17.406 -8.023 1.293 1 93.19 326 ALA A N 1
ATOM 2566 C CA . ALA A 1 326 ? 16.547 -6.898 0.937 1 93.19 326 ALA A CA 1
ATOM 2567 C C . ALA A 1 326 ? 17.25 -5.57 1.191 1 93.19 326 ALA A C 1
ATOM 2569 O O . ALA A 1 326 ? 17.125 -4.633 0.397 1 93.19 326 ALA A O 1
ATOM 2570 N N . PHE A 1 327 ? 17.953 -5.477 2.289 1 94.12 327 PHE A N 1
ATOM 2571 C CA . PHE A 1 327 ? 18.688 -4.262 2.594 1 94.12 327 PHE A CA 1
ATOM 2572 C C . PHE A 1 327 ? 19.828 -4.055 1.598 1 94.12 327 PHE A C 1
ATOM 2574 O O . PHE A 1 327 ? 20.094 -2.926 1.188 1 94.12 327 PHE A O 1
ATOM 2581 N N . GLN A 1 328 ? 20.422 -5.137 1.271 1 94.75 328 GLN A N 1
ATOM 2582 C CA . GLN A 1 328 ? 21.469 -5.055 0.252 1 94.75 328 GLN A CA 1
ATOM 2583 C C . GLN A 1 328 ? 20.922 -4.52 -1.063 1 94.75 328 GLN A C 1
ATOM 2585 O O . GLN A 1 328 ? 21.562 -3.717 -1.736 1 94.75 328 GLN A O 1
ATOM 2590 N N . ALA A 1 329 ? 19.766 -4.984 -1.367 1 95.56 329 ALA A N 1
ATOM 2591 C CA . ALA A 1 329 ? 19.109 -4.484 -2.574 1 95.56 329 ALA A CA 1
ATOM 2592 C C . ALA A 1 329 ? 18.844 -2.986 -2.473 1 95.56 329 ALA A C 1
ATOM 2594 O O . ALA A 1 329 ? 18.969 -2.256 -3.457 1 95.56 329 ALA A O 1
ATOM 2595 N N . GLN A 1 330 ? 18.5 -2.551 -1.319 1 94.06 330 GLN A N 1
ATOM 2596 C CA . GLN A 1 330 ? 18.266 -1.127 -1.092 1 94.06 330 GLN A CA 1
ATOM 2597 C C . GLN A 1 330 ? 19.562 -0.326 -1.263 1 94.06 330 GLN A C 1
ATOM 2599 O O . GLN A 1 330 ? 19.547 0.738 -1.885 1 94.06 330 GLN A O 1
ATOM 2604 N N . LEU A 1 331 ? 20.609 -0.83 -0.719 1 94.12 331 LEU A N 1
ATOM 2605 C CA . LEU A 1 331 ? 21.906 -0.167 -0.844 1 94.12 331 LEU A CA 1
ATOM 2606 C C . LEU A 1 331 ? 22.344 -0.078 -2.305 1 94.12 331 LEU A C 1
ATOM 2608 O O . LEU A 1 331 ? 22.875 0.943 -2.738 1 94.12 331 LEU A O 1
ATOM 2612 N N . ARG A 1 332 ? 22.141 -1.191 -2.982 1 94.75 332 ARG A N 1
ATOM 2613 C CA . ARG A 1 332 ? 22.453 -1.201 -4.406 1 94.75 332 ARG A CA 1
ATOM 2614 C C . ARG A 1 332 ? 21.656 -0.136 -5.152 1 94.75 332 ARG A C 1
ATOM 2616 O O . ARG A 1 332 ? 22.203 0.593 -5.98 1 94.75 332 ARG A O 1
ATOM 2623 N N . ALA A 1 333 ? 20.375 -0.083 -4.871 1 93.75 333 ALA A N 1
ATOM 2624 C CA . ALA A 1 333 ? 19.531 0.917 -5.504 1 93.75 333 ALA A CA 1
ATOM 2625 C C . ALA A 1 333 ? 20.016 2.33 -5.207 1 93.75 333 ALA A C 1
ATOM 2627 O O . ALA A 1 333 ? 20.078 3.176 -6.102 1 93.75 333 ALA A O 1
ATOM 2628 N N . LEU A 1 334 ? 20.406 2.562 -3.955 1 90.38 334 LEU A N 1
ATOM 2629 C CA . LEU A 1 334 ? 20.938 3.859 -3.545 1 90.38 334 LEU A CA 1
ATOM 2630 C C . LEU A 1 334 ? 22.219 4.184 -4.301 1 90.38 334 LEU A C 1
ATOM 2632 O O . LEU A 1 334 ? 22.422 5.32 -4.742 1 90.38 334 LEU A O 1
ATOM 2636 N N . TRP A 1 335 ? 22.984 3.166 -4.434 1 90.38 335 TRP A N 1
ATOM 2637 C CA . TRP A 1 335 ? 24.266 3.314 -5.109 1 90.38 335 TRP A CA 1
ATOM 2638 C C . TRP A 1 335 ? 24.078 3.66 -6.582 1 90.38 335 TRP A C 1
ATOM 2640 O O . TRP A 1 335 ? 24.844 4.453 -7.145 1 90.38 335 TRP A O 1
ATOM 2650 N N . MET A 1 336 ? 23.125 3.066 -7.191 1 91.25 336 MET A N 1
ATOM 2651 C CA . MET A 1 336 ? 22.875 3.25 -8.617 1 91.25 336 MET A CA 1
ATOM 2652 C C . MET A 1 336 ? 22.031 4.496 -8.859 1 91.25 336 MET A C 1
ATOM 2654 O O . MET A 1 336 ? 21.75 4.844 -10.008 1 91.25 336 MET A O 1
ATOM 2658 N N . GLY A 1 337 ? 21.578 5.121 -7.828 1 89.62 337 GLY A N 1
ATOM 2659 C CA . GLY A 1 337 ? 20.797 6.34 -7.949 1 89.62 337 GLY A CA 1
ATOM 2660 C C . GLY A 1 337 ? 19.328 6.078 -8.242 1 89.62 337 GLY A C 1
ATOM 2661 O O . GLY A 1 337 ? 18.641 6.934 -8.805 1 89.62 337 GLY A O 1
ATOM 2662 N N . GLU A 1 338 ? 18.906 4.91 -7.879 1 92.31 338 GLU A N 1
ATOM 2663 C CA . GLU A 1 338 ? 17.5 4.574 -8.062 1 92.31 338 GLU A CA 1
ATOM 2664 C C . GLU A 1 338 ? 16.641 5.129 -6.926 1 92.31 338 GLU A C 1
ATOM 2666 O O . GLU A 1 338 ? 17.125 5.266 -5.797 1 92.31 338 GLU A O 1
ATOM 2671 N N . THR A 1 339 ? 15.398 5.473 -7.309 1 92.88 339 THR A N 1
ATOM 2672 C CA . THR A 1 339 ? 14.531 6.078 -6.301 1 92.88 339 THR A CA 1
ATOM 2673 C C . THR A 1 339 ? 13.383 5.141 -5.941 1 92.88 339 THR A C 1
ATOM 2675 O O . THR A 1 339 ? 12.547 5.469 -5.098 1 92.88 339 THR A O 1
ATOM 2678 N N . THR A 1 340 ? 13.281 4.074 -6.602 1 93.94 340 THR A N 1
ATOM 2679 C CA . THR A 1 340 ? 12.258 3.08 -6.309 1 93.94 340 THR A CA 1
ATOM 2680 C C . THR A 1 340 ? 12.844 1.672 -6.34 1 93.94 340 THR A C 1
ATOM 2682 O O . THR A 1 340 ? 13.797 1.409 -7.078 1 93.94 340 THR A O 1
ATOM 2685 N N . LEU A 1 341 ? 12.32 0.867 -5.449 1 94.75 341 LEU A N 1
ATOM 2686 C CA . LEU A 1 341 ? 12.781 -0.517 -5.391 1 94.75 341 LEU A CA 1
ATOM 2687 C C . LEU A 1 341 ? 11.672 -1.437 -4.895 1 94.75 341 LEU A C 1
ATOM 2689 O O . LEU A 1 341 ? 10.938 -1.089 -3.965 1 94.75 341 LEU A O 1
ATOM 2693 N N . THR A 1 342 ? 11.5 -2.58 -5.594 1 94.62 342 THR A N 1
ATOM 2694 C CA . THR A 1 342 ? 10.617 -3.645 -5.133 1 94.62 342 THR A CA 1
ATOM 2695 C C . THR A 1 342 ? 11.391 -4.945 -4.945 1 94.62 342 THR A C 1
ATOM 2697 O O . THR A 1 342 ? 12.094 -5.395 -5.855 1 94.62 342 THR A O 1
ATOM 2700 N N . THR A 1 343 ? 11.312 -5.441 -3.703 1 94.94 343 THR A N 1
ATOM 2701 C CA . THR A 1 343 ? 12.031 -6.68 -3.42 1 94.94 343 THR A CA 1
ATOM 2702 C C . THR A 1 343 ? 11.305 -7.496 -2.359 1 94.94 343 THR A C 1
ATOM 2704 O O . THR A 1 343 ? 10.484 -6.961 -1.612 1 94.94 343 THR A O 1
ATOM 2707 N N . ASP A 1 344 ? 11.484 -8.75 -2.357 1 93.06 344 ASP A N 1
ATOM 2708 C CA . ASP A 1 344 ? 10.906 -9.594 -1.322 1 93.06 344 ASP A CA 1
ATOM 2709 C C . ASP A 1 344 ? 11.914 -9.867 -0.205 1 93.06 344 ASP A C 1
ATOM 2711 O O . ASP A 1 344 ? 13.125 -9.75 -0.41 1 93.06 344 ASP A O 1
ATOM 2715 N N . THR A 1 345 ? 11.43 -10.125 0.923 1 93.31 345 THR A N 1
ATOM 2716 C CA . THR A 1 345 ? 12.281 -10.43 2.068 1 93.31 345 THR A CA 1
ATOM 2717 C C . THR A 1 345 ? 11.539 -11.297 3.08 1 93.31 345 THR A C 1
ATOM 2719 O O . THR A 1 345 ? 10.352 -11.586 2.91 1 93.31 345 THR A O 1
ATOM 2722 N N . VAL A 1 346 ? 12.344 -11.859 3.99 1 94.69 346 VAL A N 1
ATOM 2723 C CA . VAL A 1 346 ? 11.781 -12.648 5.082 1 94.69 346 VAL A CA 1
ATOM 2724 C C . VAL A 1 346 ? 11.953 -11.898 6.402 1 94.69 346 VAL A C 1
ATOM 2726 O O . VAL A 1 346 ? 13.031 -11.375 6.691 1 94.69 346 VAL A O 1
ATOM 2729 N N . VAL A 1 347 ? 10.828 -11.805 7.105 1 94.25 347 VAL A N 1
ATOM 2730 C CA . VAL A 1 347 ? 10.898 -11.148 8.406 1 94.25 347 VAL A CA 1
ATOM 2731 C C . VAL A 1 347 ? 10.297 -12.062 9.477 1 94.25 347 VAL A C 1
ATOM 2733 O O . VAL A 1 347 ? 9.625 -13.047 9.156 1 94.25 347 VAL A O 1
ATOM 2736 N N . ARG A 1 348 ? 10.633 -11.703 10.695 1 94.62 348 ARG A N 1
ATOM 2737 C CA . ARG A 1 348 ? 10.062 -12.406 11.836 1 94.62 348 ARG A CA 1
ATOM 2738 C C . ARG A 1 348 ? 9.156 -11.492 12.656 1 94.62 348 ARG A C 1
ATOM 2740 O O . ARG A 1 348 ? 9.586 -10.414 13.094 1 94.62 348 ARG A O 1
ATOM 2747 N N . THR A 1 349 ? 7.926 -11.961 12.828 1 94.5 349 THR A N 1
ATOM 2748 C CA . THR A 1 349 ? 7.023 -11.164 13.648 1 94.5 349 THR A CA 1
ATOM 2749 C C . THR A 1 349 ? 7.457 -11.188 15.109 1 94.5 349 THR A C 1
ATOM 2751 O O . THR A 1 349 ? 8.305 -12 15.5 1 94.5 349 THR A O 1
ATOM 2754 N N . LEU A 1 350 ? 6.977 -10.289 15.875 1 93.69 350 LEU A N 1
ATOM 2755 C CA . LEU A 1 350 ? 7.402 -10.18 17.266 1 93.69 350 LEU A CA 1
ATOM 2756 C C . LEU A 1 350 ? 6.961 -11.406 18.062 1 93.69 350 LEU A C 1
ATOM 2758 O O . LEU A 1 350 ? 7.543 -11.719 19.109 1 93.69 350 LEU A O 1
ATOM 2762 N N . ASP A 1 351 ? 5.969 -12.172 17.547 1 92.31 351 ASP A N 1
ATOM 2763 C CA . ASP A 1 351 ? 5.543 -13.406 18.203 1 92.31 351 ASP A CA 1
ATOM 2764 C C . ASP A 1 351 ? 6.359 -14.594 17.703 1 92.31 351 ASP A C 1
ATOM 2766 O O . ASP A 1 351 ? 6.141 -15.734 18.125 1 92.31 351 ASP A O 1
ATOM 2770 N N . GLY A 1 352 ? 7.219 -14.375 16.75 1 91 352 GLY A N 1
ATOM 2771 C CA . GLY A 1 352 ? 8.172 -15.398 16.359 1 91 352 GLY A CA 1
ATOM 2772 C C . GLY A 1 352 ? 7.816 -16.078 15.055 1 91 352 GLY A C 1
ATOM 2773 O O . GLY A 1 352 ? 8.5 -17.016 14.633 1 91 352 GLY A O 1
ATOM 2774 N N . GLN A 1 353 ? 6.891 -15.648 14.352 1 92.44 353 GLN A N 1
ATOM 2775 C CA . GLN A 1 353 ? 6.48 -16.281 13.102 1 92.44 353 GLN A CA 1
ATOM 2776 C C . GLN A 1 353 ? 7.242 -15.695 11.914 1 92.44 353 GLN A C 1
ATOM 2778 O O . GLN A 1 353 ? 7.438 -14.477 11.836 1 92.44 353 GLN A O 1
ATOM 2783 N N . LEU A 1 354 ? 7.711 -16.594 11.039 1 92.94 354 LEU A N 1
ATOM 2784 C CA . LEU A 1 354 ? 8.375 -16.141 9.82 1 92.94 354 LEU A CA 1
ATOM 2785 C C . LEU A 1 354 ? 7.352 -15.789 8.75 1 92.94 354 LEU A C 1
ATOM 2787 O O . LEU A 1 354 ? 6.387 -16.516 8.531 1 92.94 354 LEU A O 1
ATOM 2791 N N . ARG A 1 355 ? 7.559 -14.633 8.203 1 94.38 355 ARG A N 1
ATOM 2792 C CA . ARG A 1 355 ? 6.668 -14.164 7.148 1 94.38 355 ARG A CA 1
ATOM 2793 C C . ARG A 1 355 ? 7.457 -13.711 5.922 1 94.38 355 ARG A C 1
ATOM 2795 O O . ARG A 1 355 ? 8.555 -13.156 6.055 1 94.38 355 ARG A O 1
ATOM 2802 N N . GLN A 1 356 ? 6.914 -14.016 4.812 1 94.81 356 GLN A N 1
ATOM 2803 C CA . GLN A 1 356 ? 7.445 -13.469 3.568 1 94.81 356 GLN A CA 1
ATOM 2804 C C . GLN A 1 356 ? 6.781 -12.141 3.225 1 94.81 356 GLN A C 1
ATOM 2806 O O . GLN A 1 356 ? 5.555 -12.062 3.109 1 94.81 356 GLN A O 1
ATOM 2811 N N . ILE A 1 357 ? 7.637 -11.141 3.02 1 95.06 357 ILE A N 1
ATOM 2812 C CA . ILE A 1 357 ? 7.094 -9.805 2.828 1 95.06 357 ILE A CA 1
ATOM 2813 C C . ILE A 1 357 ? 7.598 -9.227 1.506 1 95.06 357 ILE A C 1
ATOM 2815 O O . ILE A 1 357 ? 8.758 -9.414 1.141 1 95.06 357 ILE A O 1
ATOM 2819 N N . LEU A 1 358 ? 6.699 -8.578 0.788 1 94.81 358 LEU A N 1
ATOM 2820 C CA . LEU A 1 358 ? 7.066 -7.766 -0.365 1 94.81 358 LEU A CA 1
ATOM 2821 C C . LEU A 1 358 ? 7.297 -6.316 0.044 1 94.81 358 LEU A C 1
ATOM 2823 O O . LEU A 1 358 ? 6.383 -5.652 0.543 1 94.81 358 LEU A O 1
ATOM 2827 N N . LEU A 1 359 ? 8.5 -5.863 -0.16 1 95.44 359 LEU A N 1
ATOM 2828 C CA . LEU A 1 359 ? 8.891 -4.512 0.232 1 95.44 359 LEU A CA 1
ATOM 2829 C C . LEU A 1 359 ? 8.938 -3.588 -0.979 1 95.44 359 LEU A C 1
ATOM 2831 O O . LEU A 1 359 ? 9.555 -3.924 -1.994 1 95.44 359 LEU A O 1
ATOM 2835 N N . ARG A 1 360 ? 8.25 -2.445 -0.859 1 95.62 360 ARG A N 1
ATOM 2836 C CA . ARG A 1 360 ? 8.344 -1.379 -1.852 1 95.62 360 ARG A CA 1
ATOM 2837 C C . ARG A 1 360 ? 8.938 -0.113 -1.239 1 95.62 360 ARG A C 1
ATOM 2839 O O . ARG A 1 360 ? 8.375 0.449 -0.299 1 95.62 360 ARG A O 1
ATOM 2846 N N . TRP A 1 361 ? 9.984 0.224 -1.731 1 93.19 361 TRP A N 1
ATOM 2847 C CA . TRP A 1 361 ? 10.805 1.328 -1.238 1 93.19 361 TRP A CA 1
ATOM 2848 C C . TRP A 1 361 ? 10.805 2.488 -2.227 1 93.19 361 TRP A C 1
ATOM 2850 O O . TRP A 1 361 ? 11.062 2.297 -3.418 1 93.19 361 TRP A O 1
ATOM 2860 N N . LYS A 1 362 ? 10.43 3.762 -1.733 1 95.19 362 LYS A N 1
ATOM 2861 C CA . LYS A 1 362 ? 10.383 4.918 -2.625 1 95.19 362 LYS A CA 1
ATOM 2862 C C . LYS A 1 362 ? 10.922 6.168 -1.934 1 95.19 362 LYS A C 1
ATOM 2864 O O . LYS A 1 362 ? 10.523 6.484 -0.812 1 95.19 362 LYS A O 1
ATOM 2869 N N . VAL A 1 363 ? 11.805 6.828 -2.631 1 93.69 363 VAL A N 1
ATOM 2870 C CA . VAL A 1 363 ? 12.305 8.109 -2.145 1 93.69 363 VAL A CA 1
ATOM 2871 C C . VAL A 1 363 ? 11.367 9.227 -2.57 1 93.69 363 VAL A C 1
ATOM 2873 O O . VAL A 1 363 ? 11.008 9.336 -3.746 1 93.69 363 VAL A O 1
ATOM 2876 N N . ALA A 1 364 ? 10.93 9.992 -1.588 1 90.19 364 ALA A N 1
ATOM 2877 C CA . ALA A 1 364 ? 10.016 11.086 -1.886 1 90.19 364 ALA A CA 1
ATOM 2878 C C . ALA A 1 364 ? 10.633 12.07 -2.873 1 90.19 364 ALA A C 1
ATOM 2880 O O . ALA A 1 364 ? 11.836 12.352 -2.805 1 90.19 364 ALA A O 1
ATOM 2881 N N . THR A 1 365 ? 9.758 12.633 -3.678 1 83.69 365 THR A N 1
ATOM 2882 C CA . THR A 1 365 ? 10.234 13.586 -4.672 1 83.69 365 THR A CA 1
ATOM 2883 C C . THR A 1 365 ? 10.852 14.805 -3.996 1 83.69 365 THR A C 1
ATOM 2885 O O . THR A 1 365 ? 10.234 15.414 -3.121 1 83.69 365 THR A O 1
ATOM 2888 N N . GLY A 1 366 ? 12.031 15.141 -4.316 1 83.19 366 GLY A N 1
ATOM 2889 C CA . GLY A 1 366 ? 12.727 16.297 -3.758 1 83.19 366 GLY A CA 1
ATOM 2890 C C . GLY A 1 366 ? 13.773 15.906 -2.729 1 83.19 366 GLY A C 1
ATOM 2891 O O . GLY A 1 366 ? 14.633 16.719 -2.377 1 83.19 366 GLY A O 1
ATOM 2892 N N . ASP A 1 367 ? 13.641 14.727 -2.227 1 86.81 367 ASP A N 1
ATOM 2893 C CA . ASP A 1 367 ? 14.562 14.281 -1.188 1 86.81 367 ASP A CA 1
ATOM 2894 C C . ASP A 1 367 ? 15.57 13.281 -1.743 1 86.81 367 ASP A C 1
ATOM 2896 O O . ASP A 1 367 ? 16.141 12.484 -0.992 1 86.81 367 ASP A O 1
ATOM 2900 N N . GLU A 1 368 ? 15.789 13.297 -2.963 1 85.5 368 GLU A N 1
ATOM 2901 C CA . GLU A 1 368 ? 16.641 12.32 -3.629 1 85.5 368 GLU A CA 1
ATOM 2902 C C . GLU A 1 368 ? 18.094 12.477 -3.209 1 85.5 368 GLU A C 1
ATOM 2904 O O . GLU A 1 368 ? 18.859 11.508 -3.188 1 85.5 368 GLU A O 1
ATOM 2909 N N . GLN A 1 369 ? 18.406 13.648 -2.814 1 83.75 369 GLN A N 1
ATOM 2910 C CA . GLN A 1 369 ? 19.797 13.898 -2.447 1 83.75 369 GLN A CA 1
ATOM 2911 C C . GLN A 1 369 ? 20.031 13.648 -0.958 1 83.75 369 GLN A C 1
ATOM 2913 O O . GLN A 1 369 ? 21.047 13.062 -0.57 1 83.75 369 GLN A O 1
ATOM 2918 N N . THR A 1 370 ? 19.109 13.992 -0.175 1 87.25 370 THR A N 1
ATOM 2919 C CA . THR A 1 370 ? 19.297 13.906 1.27 1 87.25 370 THR A CA 1
ATOM 2920 C C . THR A 1 370 ? 18.828 12.547 1.791 1 87.25 370 THR A C 1
ATOM 2922 O O . THR A 1 370 ? 19.359 12.047 2.785 1 87.25 370 THR A O 1
ATOM 2925 N N . LEU A 1 371 ? 17.875 11.945 1.159 1 90.56 371 LEU A N 1
ATOM 2926 C CA . LEU A 1 371 ? 17.297 10.648 1.509 1 90.56 371 LEU A CA 1
ATOM 2927 C C . LEU A 1 371 ? 16.766 10.664 2.939 1 90.56 371 LEU A C 1
ATOM 2929 O O . LEU A 1 371 ? 16.875 9.664 3.654 1 90.56 371 LEU A O 1
ATOM 2933 N N . ASN A 1 372 ? 16.312 11.812 3.355 1 90.5 372 ASN A N 1
ATOM 2934 C CA . ASN A 1 372 ? 15.797 11.953 4.715 1 90.5 372 ASN A CA 1
ATOM 2935 C C . ASN A 1 372 ? 14.367 11.445 4.832 1 90.5 372 ASN A C 1
ATOM 2937 O O . ASN A 1 372 ? 13.875 11.211 5.938 1 90.5 372 ASN A O 1
ATOM 2941 N N . ARG A 1 373 ? 13.773 11.297 3.592 1 91.62 373 ARG A N 1
ATOM 2942 C CA . ARG A 1 373 ? 12.398 10.805 3.607 1 91.62 373 ARG A CA 1
ATOM 2943 C C . ARG A 1 373 ? 12.219 9.656 2.617 1 91.62 373 ARG A C 1
ATOM 2945 O O . ARG A 1 373 ? 12.109 9.883 1.411 1 91.62 373 ARG A O 1
ATOM 2952 N N . VAL A 1 374 ? 12.148 8.578 3.189 1 94.38 374 VAL A N 1
ATOM 2953 C CA . VAL A 1 374 ? 11.922 7.367 2.404 1 94.38 374 VAL A CA 1
ATOM 2954 C C . VAL A 1 374 ? 10.672 6.648 2.91 1 94.38 374 VAL A C 1
ATOM 2956 O O . VAL A 1 374 ? 10.508 6.457 4.117 1 94.38 374 VAL A O 1
ATOM 2959 N N . ILE A 1 375 ? 9.836 6.336 1.978 1 95.88 375 ILE A N 1
ATOM 2960 C CA . ILE A 1 375 ? 8.594 5.648 2.33 1 95.88 375 ILE A CA 1
ATOM 2961 C C . ILE A 1 375 ? 8.68 4.184 1.91 1 95.88 375 ILE A C 1
ATOM 2963 O O . ILE A 1 375 ? 9.047 3.877 0.772 1 95.88 375 ILE A O 1
ATOM 2967 N N . VAL A 1 376 ? 8.344 3.295 2.828 1 95.75 376 VAL A N 1
ATOM 2968 C CA . VAL A 1 376 ? 8.414 1.859 2.574 1 95.75 376 VAL A CA 1
ATOM 2969 C C . VAL A 1 376 ? 7.043 1.228 2.818 1 95.75 376 VAL A C 1
ATOM 2971 O O . VAL A 1 376 ? 6.395 1.508 3.83 1 95.75 376 VAL A O 1
ATOM 2974 N N . SER A 1 377 ? 6.605 0.478 1.87 1 96.5 377 SER A N 1
ATOM 2975 C CA . SER A 1 377 ? 5.398 -0.324 2.051 1 96.5 377 SER A CA 1
ATOM 2976 C C . SER A 1 377 ? 5.734 -1.807 2.176 1 96.5 377 SER A C 1
ATOM 2978 O O . SER A 1 377 ? 6.668 -2.293 1.534 1 96.5 377 SER A O 1
ATOM 2980 N N . GLN A 1 378 ? 5.02 -2.494 3.027 1 95.31 378 GLN A N 1
ATOM 2981 C CA . GLN A 1 378 ? 5.195 -3.928 3.232 1 95.31 378 GLN A CA 1
ATOM 2982 C C . GLN A 1 378 ? 3.889 -4.68 2.99 1 95.31 378 GLN A C 1
ATOM 2984 O O . GLN A 1 378 ? 2.824 -4.246 3.439 1 95.31 378 GLN A O 1
ATOM 2989 N N . GLU A 1 379 ? 4.031 -5.738 2.277 1 93.62 379 GLU A N 1
ATOM 2990 C CA . GLU A 1 379 ? 2.885 -6.609 2.035 1 93.62 379 GLU A CA 1
ATOM 2991 C C . GLU A 1 379 ? 3.199 -8.055 2.408 1 93.62 379 GLU A C 1
ATOM 2993 O O . GLU A 1 379 ? 4.203 -8.609 1.959 1 93.62 379 GLU A O 1
ATOM 2998 N N . ASP A 1 380 ? 2.338 -8.672 3.207 1 94 380 ASP A N 1
ATOM 2999 C CA . ASP A 1 380 ? 2.508 -10.07 3.582 1 94 380 ASP A CA 1
ATOM 3000 C C . ASP A 1 380 ? 2.109 -11 2.436 1 94 380 ASP A C 1
ATOM 3002 O O . ASP A 1 380 ? 0.926 -11.133 2.119 1 94 380 ASP A O 1
ATOM 3006 N N . ILE A 1 381 ? 3.125 -11.609 1.866 1 93.19 381 ILE A N 1
ATOM 3007 C CA . ILE A 1 381 ? 2.863 -12.477 0.721 1 93.19 381 ILE A CA 1
ATOM 3008 C C . ILE A 1 381 ? 3.139 -13.93 1.099 1 93.19 381 ILE A C 1
ATOM 3010 O O . ILE A 1 381 ? 3.443 -14.758 0.234 1 93.19 381 ILE A O 1
ATOM 3014 N N . THR A 1 382 ? 3.066 -14.281 2.324 1 93.31 382 THR A N 1
ATOM 3015 C CA . THR A 1 382 ? 3.4 -15.609 2.822 1 93.31 382 THR A CA 1
ATOM 3016 C C . THR A 1 382 ? 2.5 -16.672 2.191 1 93.31 382 THR A C 1
ATOM 3018 O O . THR A 1 382 ? 2.988 -17.641 1.626 1 93.31 382 THR A O 1
ATOM 3021 N N . GLU A 1 383 ? 1.217 -16.469 2.244 1 89.38 383 GLU A N 1
ATOM 3022 C CA . GLU A 1 383 ? 0.26 -17.438 1.727 1 89.38 383 GLU A CA 1
ATOM 3023 C C . GLU A 1 383 ? 0.348 -17.547 0.207 1 89.38 383 GLU A C 1
ATOM 3025 O O . GLU A 1 383 ? 0.265 -18.641 -0.351 1 89.38 383 GLU A O 1
ATOM 3030 N N . ARG A 1 384 ? 0.525 -16.469 -0.352 1 87.75 384 ARG A N 1
ATOM 3031 C CA . ARG A 1 384 ? 0.636 -16.438 -1.807 1 87.75 384 ARG A CA 1
ATOM 3032 C C . ARG A 1 384 ? 1.867 -17.203 -2.277 1 87.75 384 ARG A C 1
ATOM 3034 O O . ARG A 1 384 ? 1.801 -17.969 -3.248 1 87.75 384 ARG A O 1
ATOM 3041 N N . LYS A 1 385 ? 2.945 -16.984 -1.66 1 89.38 385 LYS A N 1
ATOM 3042 C CA . LYS A 1 385 ? 4.184 -17.672 -2.025 1 89.38 385 LYS A CA 1
ATOM 3043 C C . LYS A 1 385 ? 4.082 -19.172 -1.751 1 89.38 385 LYS A C 1
ATOM 3045 O O . LYS A 1 385 ? 4.578 -19.984 -2.531 1 89.38 385 LYS A O 1
ATOM 3050 N N . ALA A 1 386 ? 3.471 -19.484 -0.645 1 89.5 386 ALA A N 1
ATOM 3051 C CA . ALA A 1 386 ? 3.273 -20.891 -0.32 1 89.5 386 ALA A CA 1
ATOM 3052 C C . ALA A 1 386 ? 2.426 -21.578 -1.384 1 89.5 386 ALA A C 1
ATOM 3054 O O . ALA A 1 386 ? 2.748 -22.688 -1.815 1 89.5 386 ALA A O 1
ATOM 3055 N N . TRP A 1 387 ? 1.435 -20.891 -1.784 1 88 387 TRP A N 1
ATOM 3056 C CA . TRP A 1 387 ? 0.55 -21.422 -2.811 1 88 387 TRP A CA 1
ATOM 3057 C C . TRP A 1 387 ? 1.285 -21.578 -4.137 1 88 387 TRP A C 1
ATOM 3059 O O . TRP A 1 387 ? 1.148 -22.594 -4.816 1 88 387 TRP A O 1
ATOM 3069 N N . ALA A 1 388 ? 2.008 -20.625 -4.48 1 86.56 388 ALA A N 1
ATOM 3070 C CA . ALA A 1 388 ? 2.783 -20.672 -5.715 1 86.56 388 ALA A CA 1
ATOM 3071 C C . ALA A 1 388 ? 3.799 -21.797 -5.684 1 86.56 388 ALA A C 1
ATOM 3073 O O . ALA A 1 388 ? 3.959 -22.531 -6.668 1 86.56 388 ALA A O 1
ATOM 3074 N N . ASN A 1 389 ? 4.395 -21.953 -4.629 1 88.25 389 ASN A N 1
ATOM 3075 C CA . ASN A 1 389 ? 5.363 -23.031 -4.473 1 88.25 389 ASN A CA 1
ATOM 3076 C C . ASN A 1 389 ? 4.695 -24.391 -4.57 1 88.25 389 ASN A C 1
ATOM 3078 O O . ASN A 1 389 ? 5.242 -25.312 -5.18 1 88.25 389 ASN A O 1
ATOM 3082 N N . GLN A 1 390 ? 3.605 -24.469 -3.99 1 87.69 390 GLN A N 1
ATOM 3083 C CA . GLN A 1 390 ? 2.863 -25.734 -4.051 1 87.69 390 GLN A CA 1
ATOM 3084 C C . GLN A 1 390 ? 2.48 -26.078 -5.484 1 87.69 390 GLN A C 1
ATOM 3086 O O . GLN A 1 390 ? 2.572 -27.234 -5.895 1 87.69 390 GLN A O 1
ATOM 3091 N N . LEU A 1 391 ? 2.09 -25.094 -6.156 1 89.06 391 LEU A N 1
ATOM 3092 C CA . LEU A 1 391 ? 1.718 -25.297 -7.551 1 89.06 391 LEU A CA 1
ATOM 3093 C C . LEU A 1 391 ? 2.93 -25.719 -8.383 1 89.06 391 LEU A C 1
ATOM 3095 O O . LEU A 1 391 ? 2.834 -26.625 -9.219 1 89.06 391 LEU A O 1
ATOM 3099 N N . GLU A 1 392 ? 3.977 -25.156 -8.141 1 89.94 392 GLU A N 1
ATOM 3100 C CA . GLU A 1 392 ? 5.207 -25.469 -8.859 1 89.94 392 GLU A CA 1
ATOM 3101 C C . GLU A 1 392 ? 5.68 -26.891 -8.539 1 89.94 392 GLU A C 1
ATOM 3103 O O . GLU A 1 392 ? 6.129 -27.609 -9.43 1 89.94 392 GLU A O 1
ATOM 3108 N N . ASP A 1 393 ? 5.562 -27.234 -7.336 1 87.81 393 ASP A N 1
ATOM 3109 C CA . ASP A 1 393 ? 5.938 -28.594 -6.922 1 87.81 393 ASP A CA 1
ATOM 3110 C C . ASP A 1 393 ? 5.031 -29.625 -7.57 1 87.81 393 ASP A C 1
ATOM 3112 O O . ASP A 1 393 ? 5.508 -30.672 -8.031 1 87.81 393 ASP A O 1
ATOM 3116 N N . ALA A 1 394 ? 3.795 -29.297 -7.535 1 85.31 394 ALA A N 1
ATOM 3117 C CA . ALA A 1 394 ? 2.838 -30.203 -8.156 1 85.31 394 ALA A CA 1
ATOM 3118 C C . ALA A 1 394 ? 3.127 -30.359 -9.648 1 85.31 394 ALA A C 1
ATOM 3120 O O . ALA A 1 394 ? 3.068 -31.484 -10.18 1 85.31 394 ALA A O 1
ATOM 3121 N N . LEU A 1 395 ? 3.471 -29.344 -10.219 1 89.38 395 LEU A N 1
ATOM 3122 C CA . LEU A 1 395 ? 3.801 -29.359 -11.641 1 89.38 395 LEU A CA 1
ATOM 3123 C C . LEU A 1 395 ? 5.043 -30.203 -11.898 1 89.38 395 LEU A C 1
ATOM 3125 O O . LEU A 1 395 ? 5.074 -31 -12.844 1 89.38 395 LEU A O 1
ATOM 3129 N N . ALA A 1 396 ? 5.984 -30.047 -11.109 1 87.88 396 ALA A N 1
ATOM 3130 C CA . ALA A 1 396 ? 7.227 -30.797 -11.258 1 87.88 396 ALA A CA 1
ATOM 3131 C C . ALA A 1 396 ? 6.988 -32.281 -11.078 1 87.88 396 ALA A C 1
ATOM 3133 O O . ALA A 1 396 ? 7.512 -33.125 -11.836 1 87.88 396 ALA A O 1
ATOM 3134 N N . ARG A 1 397 ? 6.219 -32.625 -10.148 1 82.69 397 ARG A N 1
ATOM 3135 C CA . ARG A 1 397 ? 5.898 -34.031 -9.883 1 82.69 397 ARG A CA 1
ATOM 3136 C C . ARG A 1 397 ? 5.125 -34.656 -11.039 1 82.69 397 ARG A C 1
ATOM 3138 O O . ARG A 1 397 ? 5.426 -35.75 -11.469 1 82.69 397 ARG A O 1
ATOM 3145 N N . LEU A 1 398 ? 4.195 -33.906 -11.516 1 83.56 398 LEU A N 1
ATOM 3146 C CA . LEU A 1 398 ? 3.371 -34.406 -12.609 1 83.56 398 LEU A CA 1
ATOM 3147 C C . LEU A 1 398 ? 4.195 -34.562 -13.883 1 83.56 398 LEU A C 1
ATOM 3149 O O . LEU A 1 398 ? 3.975 -35.469 -14.672 1 83.56 398 LEU A O 1
ATOM 3153 N N . ARG A 1 399 ? 5.105 -33.688 -14.047 1 85.81 399 ARG A N 1
ATOM 3154 C CA . ARG A 1 399 ? 5.992 -33.75 -15.203 1 85.81 399 ARG A CA 1
ATOM 3155 C C . ARG A 1 399 ? 6.875 -35 -15.125 1 85.81 399 ARG A C 1
ATOM 3157 O O . ARG A 1 399 ? 7.043 -35.719 -16.109 1 85.81 399 ARG A O 1
ATOM 3164 N N . ALA A 1 400 ? 7.363 -35.25 -14 1 82.69 400 ALA A N 1
ATOM 3165 C CA . ALA A 1 400 ? 8.195 -36.438 -13.797 1 82.69 400 ALA A CA 1
ATOM 3166 C C . ALA A 1 400 ? 7.395 -37.719 -14.016 1 82.69 400 ALA A C 1
ATOM 3168 O O . ALA A 1 400 ? 7.875 -38.656 -14.656 1 82.69 400 ALA A O 1
ATOM 3169 N N . SER A 1 401 ? 6.23 -37.688 -13.461 1 79.38 401 SER A N 1
ATOM 3170 C CA . SER A 1 401 ? 5.359 -38.844 -13.617 1 79.38 401 SER A CA 1
ATOM 3171 C C . SER A 1 401 ? 5.016 -39.062 -15.086 1 79.38 401 SER A C 1
ATOM 3173 O O . SER A 1 401 ? 5.039 -40.219 -15.555 1 79.38 401 SER A O 1
ATOM 3175 N N . ASN A 1 402 ? 4.73 -38.031 -15.766 1 81 402 ASN A N 1
ATOM 3176 C CA . ASN A 1 402 ? 4.406 -38.125 -17.188 1 81 402 ASN A CA 1
ATOM 3177 C C . ASN A 1 402 ? 5.582 -38.656 -17.984 1 81 402 ASN A C 1
ATOM 3179 O O . ASN A 1 402 ? 5.406 -39.562 -18.828 1 81 402 ASN A O 1
ATOM 3183 N N . ALA A 1 403 ? 6.68 -38.156 -17.703 1 81.19 403 ALA A N 1
ATOM 3184 C CA . ALA A 1 403 ? 7.883 -38.594 -18.406 1 81.19 403 ALA A CA 1
ATOM 3185 C C . ALA A 1 403 ? 8.164 -40.062 -18.125 1 81.19 403 ALA A C 1
ATOM 3187 O O . ALA A 1 403 ? 8.562 -40.812 -19.016 1 81.19 403 ALA A O 1
ATOM 3188 N N . GLU A 1 404 ? 7.969 -40.438 -16.922 1 76.81 404 GLU A N 1
ATOM 3189 C CA . GLU A 1 404 ? 8.18 -41.844 -16.547 1 76.81 404 GLU A CA 1
ATOM 3190 C C . GLU A 1 404 ? 7.199 -42.75 -17.266 1 76.81 404 GLU A C 1
ATOM 3192 O O . GLU A 1 404 ? 7.582 -43.812 -17.75 1 76.81 404 GLU A O 1
ATOM 3197 N N . LEU A 1 405 ? 6.012 -42.375 -17.297 1 77.56 405 LEU A N 1
ATOM 3198 C CA . LEU A 1 405 ? 4.984 -43.188 -17.938 1 77.56 405 LEU A CA 1
ATOM 3199 C C . LEU A 1 405 ? 5.258 -43.312 -19.438 1 77.56 405 LEU A C 1
ATOM 3201 O O . LEU A 1 405 ? 5.059 -44.375 -20.016 1 77.56 405 LEU A O 1
ATOM 3205 N N . GLU A 1 406 ? 5.66 -42.281 -20.016 1 79.12 406 GLU A N 1
ATOM 3206 C CA . GLU A 1 406 ? 6.023 -42.312 -21.422 1 79.12 406 GLU A CA 1
ATOM 3207 C C . GLU A 1 406 ? 7.191 -43.281 -21.672 1 79.12 406 GLU A C 1
ATOM 3209 O O . GLU A 1 406 ? 7.168 -44.062 -22.609 1 79.12 406 GLU A O 1
ATOM 3214 N N . ARG A 1 407 ? 8.109 -43.156 -20.828 1 76.44 407 ARG A N 1
ATOM 3215 C CA . ARG A 1 407 ? 9.273 -44.031 -20.938 1 76.44 407 ARG A CA 1
ATOM 3216 C C . ARG A 1 407 ? 8.883 -45.5 -20.766 1 76.44 407 ARG A C 1
ATOM 3218 O O . ARG A 1 407 ? 9.312 -46.375 -21.531 1 76.44 407 ARG A O 1
ATOM 3225 N N . VAL A 1 408 ? 8.109 -45.781 -19.797 1 74.75 408 VAL A N 1
ATOM 3226 C CA . VAL A 1 408 ? 7.668 -47.125 -19.5 1 74.75 408 VAL A CA 1
ATOM 3227 C C . VAL A 1 408 ? 6.902 -47.688 -20.703 1 74.75 408 VAL A C 1
ATOM 3229 O O . VAL A 1 408 ? 7.121 -48.844 -21.109 1 74.75 408 VAL A O 1
ATOM 3232 N N . THR A 1 409 ? 6.09 -46.906 -21.219 1 75.88 409 THR A N 1
ATOM 3233 C CA . THR A 1 409 ? 5.289 -47.344 -22.359 1 75.88 409 THR A CA 1
ATOM 3234 C C . THR A 1 409 ? 6.18 -47.625 -23.562 1 75.88 409 THR A C 1
ATOM 3236 O O . THR A 1 409 ? 6 -48.656 -24.234 1 75.88 409 THR A O 1
ATOM 3239 N N . PHE A 1 410 ? 7.117 -46.875 -23.781 1 76.25 410 PHE A N 1
ATOM 3240 C CA . PHE A 1 410 ? 8.031 -47.031 -24.906 1 76.25 410 PHE A CA 1
ATOM 3241 C C . PHE A 1 410 ? 8.883 -48.281 -24.75 1 76.25 410 PHE A C 1
ATOM 3243 O O . PHE A 1 410 ? 8.977 -49.094 -25.656 1 76.25 410 PHE A O 1
ATOM 3250 N N . VAL A 1 411 ? 9.484 -48.375 -23.609 1 75.44 411 VAL A N 1
ATOM 3251 C CA . VAL A 1 411 ? 10.398 -49.469 -23.359 1 75.44 411 VAL A CA 1
ATOM 3252 C C . VAL A 1 411 ? 9.641 -50.812 -23.391 1 75.44 411 VAL A C 1
ATOM 3254 O O . VAL A 1 411 ? 10.133 -51.781 -23.969 1 75.44 411 VAL A O 1
ATOM 3257 N N . THR A 1 412 ? 8.5 -50.812 -22.859 1 76.75 412 THR A N 1
ATOM 3258 C CA . THR A 1 412 ? 7.703 -52.062 -22.844 1 76.75 412 THR A CA 1
ATOM 3259 C C . THR A 1 412 ? 7.312 -52.469 -24.25 1 76.75 412 THR A C 1
ATOM 3261 O O . THR A 1 412 ? 7.43 -53.625 -24.625 1 76.75 412 THR A O 1
ATOM 3264 N N . ALA A 1 413 ? 6.852 -51.469 -25.016 1 78.06 413 ALA A N 1
ATOM 3265 C CA . ALA A 1 413 ? 6.488 -51.781 -26.391 1 78.06 413 ALA A CA 1
ATOM 3266 C C . ALA A 1 413 ? 7.688 -52.312 -27.172 1 78.06 413 ALA A C 1
ATOM 3268 O O . ALA A 1 413 ? 7.57 -53.281 -27.938 1 78.06 413 ALA A O 1
ATOM 3269 N N . HIS A 1 414 ? 8.836 -51.781 -26.938 1 77.62 414 HIS A N 1
ATOM 3270 C CA . HIS A 1 414 ? 10.062 -52.156 -27.609 1 77.62 414 HIS A CA 1
ATOM 3271 C C . HIS A 1 414 ? 10.492 -53.562 -27.203 1 77.62 414 HIS A C 1
ATOM 3273 O O . HIS A 1 414 ? 10.844 -54.375 -28.047 1 77.62 414 HIS A O 1
ATOM 3279 N N . ASP A 1 415 ? 10.352 -53.844 -25.984 1 78.56 415 ASP A N 1
ATOM 3280 C CA . ASP A 1 415 ? 10.836 -55.094 -25.469 1 78.56 415 ASP A CA 1
ATOM 3281 C C . ASP A 1 415 ? 9.891 -56.25 -25.844 1 78.56 415 ASP A C 1
ATOM 3283 O O . ASP A 1 415 ? 10.305 -57.406 -25.953 1 78.56 415 ASP A O 1
ATOM 3287 N N . LEU A 1 416 ? 8.672 -55.938 -26.031 1 83 416 LEU A N 1
ATOM 3288 C CA . LEU A 1 416 ? 7.684 -56.938 -26.406 1 83 416 LEU A CA 1
ATOM 3289 C C . LEU A 1 416 ? 7.852 -57.344 -27.875 1 83 416 LEU A C 1
ATOM 3291 O O . LEU A 1 416 ? 7.43 -58.406 -28.266 1 83 416 LEU A O 1
ATOM 3295 N N . LEU A 1 417 ? 8.539 -56.5 -28.656 1 82.44 417 LEU A N 1
ATOM 3296 C CA . LEU A 1 417 ? 8.719 -56.75 -30.078 1 82.44 417 LEU A CA 1
ATOM 3297 C C . LEU A 1 417 ? 9.641 -57.969 -30.281 1 82.44 417 LEU A C 1
ATOM 3299 O O . LEU A 1 417 ? 9.43 -58.75 -31.203 1 82.44 417 LEU A O 1
ATOM 3303 N N . GLU A 1 418 ? 10.57 -58.125 -29.422 1 82.75 418 GLU A N 1
ATOM 3304 C CA . GLU A 1 418 ? 11.562 -59.188 -29.594 1 82.75 418 GLU A CA 1
ATOM 3305 C C . GLU A 1 418 ? 10.93 -60.562 -29.422 1 82.75 418 GLU A C 1
ATOM 3307 O O . GLU A 1 418 ? 11.008 -61.438 -30.312 1 82.75 418 GLU A O 1
ATOM 3312 N N . PRO A 1 419 ? 10.281 -60.844 -28.328 1 85.44 419 PRO A N 1
ATOM 3313 C CA . PRO A 1 419 ? 9.633 -62.156 -28.203 1 85.44 419 PRO A CA 1
ATOM 3314 C C . PRO A 1 419 ? 8.516 -62.375 -29.219 1 85.44 419 PRO A C 1
ATOM 3316 O O . PRO A 1 419 ? 8.289 -63.5 -29.672 1 85.44 419 PRO A O 1
ATOM 3319 N N . MET A 1 420 ? 7.922 -61.375 -29.594 1 87.06 420 MET A N 1
ATOM 3320 C CA . MET A 1 420 ? 6.887 -61.469 -30.625 1 87.06 420 MET A CA 1
ATOM 3321 C C . MET A 1 420 ? 7.477 -61.938 -31.953 1 87.06 420 MET A C 1
ATOM 3323 O O . MET A 1 420 ? 6.914 -62.781 -32.625 1 87.06 420 MET A O 1
ATOM 3327 N N . ARG A 1 421 ? 8.602 -61.438 -32.312 1 87.56 421 ARG A N 1
ATOM 3328 C CA . ARG A 1 421 ? 9.281 -61.875 -33.531 1 87.56 421 ARG A CA 1
ATOM 3329 C C . ARG A 1 421 ? 9.672 -63.344 -33.469 1 87.56 421 ARG A C 1
ATOM 3331 O O . ARG A 1 421 ? 9.562 -64.062 -34.469 1 87.56 421 ARG A O 1
ATOM 3338 N N . ALA A 1 422 ? 10.055 -63.688 -32.312 1 89.25 422 ALA A N 1
ATOM 3339 C CA . ALA A 1 422 ? 10.398 -65.125 -32.125 1 89.25 422 ALA A CA 1
ATOM 3340 C C . ALA A 1 422 ? 9.18 -66 -32.312 1 89.25 422 ALA A C 1
ATOM 3342 O O . ALA A 1 422 ? 9.25 -67 -32.969 1 89.25 422 ALA A O 1
ATOM 3343 N N . VAL A 1 423 ? 8.125 -65.562 -31.781 1 89.88 423 VAL A N 1
ATOM 3344 C CA . VAL A 1 423 ? 6.891 -66.375 -31.891 1 89.88 423 VAL A CA 1
ATOM 3345 C C . VAL A 1 423 ? 6.496 -66.5 -33.344 1 89.88 423 VAL A C 1
ATOM 3347 O O . VAL A 1 423 ? 6.168 -67.562 -33.812 1 89.88 423 VAL A O 1
ATOM 3350 N N . ILE A 1 424 ? 6.617 -65.438 -34.031 1 89.81 424 ILE A N 1
ATOM 3351 C CA . ILE A 1 424 ? 6.25 -65.438 -35.438 1 89.81 424 ILE A CA 1
ATOM 3352 C C . ILE A 1 424 ? 7.234 -66.312 -36.219 1 89.81 424 ILE A C 1
ATOM 3354 O O . ILE A 1 424 ? 6.828 -67.188 -37 1 89.81 424 ILE A O 1
ATOM 3358 N N . SER A 1 425 ? 8.453 -66.188 -36 1 90.75 425 SER A N 1
ATOM 3359 C CA . SER A 1 425 ? 9.492 -66.938 -36.719 1 90.75 425 SER A CA 1
ATOM 3360 C C . SER A 1 425 ? 9.375 -68.438 -36.469 1 90.75 425 SER A C 1
ATOM 3362 O O . SER A 1 425 ? 9.398 -69.188 -37.406 1 90.75 425 SER A O 1
ATOM 3364 N N . PHE A 1 426 ? 9.164 -68.75 -35.25 1 90.25 426 PHE A N 1
ATOM 3365 C CA . PHE A 1 426 ? 9.109 -70.188 -34.938 1 90.25 426 PHE A CA 1
ATOM 3366 C C . PHE A 1 426 ? 7.789 -70.812 -35.406 1 90.25 426 PHE A C 1
ATOM 3368 O O . PHE A 1 426 ? 7.742 -71.938 -35.781 1 90.25 426 PHE A O 1
ATOM 3375 N N . SER A 1 427 ? 6.797 -70 -35.375 1 90.19 427 SER A N 1
ATOM 3376 C CA . SER A 1 427 ? 5.535 -70.5 -35.938 1 90.19 427 SER A CA 1
ATOM 3377 C C . SER A 1 427 ? 5.66 -70.812 -37.406 1 90.19 427 SER A C 1
ATOM 3379 O O . SER A 1 427 ? 5.105 -71.812 -37.906 1 90.19 427 SER A O 1
ATOM 3381 N N . GLN A 1 428 ? 6.406 -70.062 -38.125 1 89.5 428 GLN A N 1
ATOM 3382 C CA . GLN A 1 428 ? 6.629 -70.312 -39.531 1 89.5 428 GLN A CA 1
ATOM 3383 C C . GLN A 1 428 ? 7.523 -71.5 -39.781 1 89.5 428 GLN A C 1
ATOM 3385 O O . GLN A 1 428 ? 7.297 -72.25 -40.688 1 89.5 428 GLN A O 1
ATOM 3390 N N . LEU A 1 429 ? 8.469 -71.688 -38.906 1 90.12 429 LEU A N 1
ATOM 3391 C CA . LEU A 1 429 ? 9.359 -72.812 -39 1 90.12 429 LEU A CA 1
ATOM 3392 C C . LEU A 1 429 ? 8.609 -74.125 -38.719 1 90.12 429 LEU A C 1
ATOM 3394 O O . LEU A 1 429 ? 8.805 -75.125 -39.406 1 90.12 429 LEU A O 1
ATOM 3398 N N . ILE A 1 430 ? 7.789 -74.062 -37.812 1 89.81 430 ILE A N 1
ATOM 3399 C CA . ILE A 1 430 ? 6.98 -75.188 -37.469 1 89.81 430 ILE A CA 1
ATOM 3400 C C . ILE A 1 430 ? 6.074 -75.562 -38.625 1 89.81 430 ILE A C 1
ATOM 3402 O O . ILE A 1 430 ? 5.953 -76.75 -38.969 1 89.81 430 ILE A O 1
ATOM 3406 N N . GLU A 1 431 ? 5.535 -74.562 -39.188 1 88 431 GLU A N 1
ATOM 3407 C CA . GLU A 1 431 ? 4.688 -74.812 -40.344 1 88 431 GLU A CA 1
ATOM 3408 C C . GLU A 1 431 ? 5.473 -75.438 -41.469 1 88 431 GLU A C 1
ATOM 3410 O O . GLU A 1 431 ? 4.996 -76.438 -42.094 1 88 431 GLU A O 1
ATOM 3415 N N . ARG A 1 432 ? 6.672 -75.125 -41.688 1 87.88 432 ARG A N 1
ATOM 3416 C CA . ARG A 1 432 ? 7.527 -75.688 -42.719 1 87.88 432 ARG A CA 1
ATOM 3417 C C . ARG A 1 432 ? 7.895 -77.125 -42.438 1 87.88 432 ARG A C 1
ATOM 3419 O O . ARG A 1 432 ? 7.852 -78 -43.312 1 87.88 432 ARG A O 1
ATOM 3426 N N . HIS A 1 433 ? 8.156 -77.375 -41.219 1 86.62 433 HIS A N 1
ATOM 3427 C CA . HIS A 1 433 ? 8.539 -78.688 -40.812 1 86.62 433 HIS A CA 1
ATOM 3428 C C . HIS A 1 433 ? 7.355 -79.688 -40.875 1 86.62 433 HIS A C 1
ATOM 3430 O O . HIS A 1 433 ? 7.508 -80.812 -41.312 1 86.62 433 HIS A O 1
ATOM 3436 N N . VAL A 1 434 ? 6.254 -79.125 -40.562 1 84.44 434 VAL A N 1
ATOM 3437 C CA . VAL A 1 434 ? 5.047 -80 -40.625 1 84.44 434 VAL A CA 1
ATOM 3438 C C . VAL A 1 434 ? 4.68 -80.312 -42.062 1 84.44 434 VAL A C 1
ATOM 3440 O O . VAL A 1 434 ? 4.324 -81.438 -42.375 1 84.44 434 VAL A O 1
ATOM 3443 N N . ARG A 1 435 ? 4.895 -79.375 -42.875 1 84.44 435 ARG A N 1
ATOM 3444 C CA . ARG A 1 435 ? 4.582 -79.625 -44.281 1 84.44 435 ARG A CA 1
ATOM 3445 C C . ARG A 1 435 ? 5.605 -80.5 -44.938 1 84.44 435 ARG A C 1
ATOM 3447 O O . ARG A 1 435 ? 5.27 -81.312 -45.875 1 84.44 435 ARG A O 1
ATOM 3454 N N . ALA A 1 436 ? 6.785 -80.5 -44.5 1 83.88 436 ALA A N 1
ATOM 3455 C CA . ALA A 1 436 ? 7.844 -81.375 -45.062 1 83.88 436 ALA A CA 1
ATOM 3456 C C . ALA A 1 436 ? 7.66 -82.812 -44.625 1 83.88 436 ALA A C 1
ATOM 3458 O O . ALA A 1 436 ? 8.086 -83.688 -45.312 1 83.88 436 ALA A O 1
ATOM 3459 N N . SER A 1 437 ? 7.074 -83.062 -43.5 1 78.25 437 SER A N 1
ATOM 3460 C CA . SER A 1 437 ? 6.906 -84.375 -42.969 1 78.25 437 SER A CA 1
ATOM 3461 C C . SER A 1 437 ? 5.66 -85.062 -43.562 1 78.25 437 SER A C 1
ATOM 3463 O O . SER A 1 437 ? 5.457 -86.25 -43.375 1 78.25 437 SER A O 1
ATOM 3465 N N . GLY A 1 438 ? 4.844 -84.375 -44.344 1 77.88 438 GLY A N 1
ATOM 3466 C CA . GLY A 1 438 ? 3.652 -84.938 -44.969 1 77.88 438 GLY A CA 1
ATOM 3467 C C . GLY A 1 438 ? 2.455 -84 -44.906 1 77.88 438 GLY A C 1
ATOM 3468 O O . GLY A 1 438 ? 2.598 -82.812 -44.594 1 77.88 438 GLY A O 1
ATOM 3469 N N . THR A 1 439 ? 1.383 -84.5 -45.25 1 76.19 439 THR A N 1
ATOM 3470 C CA . THR A 1 439 ? 0.162 -83.688 -45.25 1 76.19 439 THR A CA 1
ATOM 3471 C C . THR A 1 439 ? -0.384 -83.562 -43.812 1 76.19 439 THR A C 1
ATOM 3473 O O . THR A 1 439 ? -0.761 -84.562 -43.219 1 76.19 439 THR A O 1
ATOM 3476 N N . PRO A 1 440 ? -0.279 -82.375 -43.281 1 77.69 440 PRO A N 1
ATOM 3477 C CA . PRO A 1 440 ? -0.751 -82.25 -41.906 1 77.69 440 PRO A CA 1
ATOM 3478 C C . PRO A 1 440 ? -2.252 -82.5 -41.781 1 77.69 440 PRO A C 1
ATOM 3480 O O . PRO A 1 440 ? -3 -82.312 -42.75 1 77.69 440 PRO A O 1
ATOM 3483 N N . SER A 1 441 ? -2.66 -82.938 -40.594 1 84.06 441 SER A N 1
ATOM 3484 C CA . SER A 1 441 ? -4.086 -83.062 -40.312 1 84.06 441 SER A CA 1
ATOM 3485 C C . SER A 1 441 ? -4.781 -81.688 -40.375 1 84.06 441 SER A C 1
ATOM 3487 O O . SER A 1 441 ? -4.141 -80.688 -40.219 1 84.06 441 SER A O 1
ATOM 3489 N N . THR A 1 442 ? -5.992 -81.688 -40.719 1 86.44 442 THR A N 1
ATOM 3490 C CA . THR A 1 442 ? -6.785 -80.438 -40.781 1 86.44 442 THR A CA 1
ATOM 3491 C C . THR A 1 442 ? -6.758 -79.75 -39.469 1 86.44 442 THR A C 1
ATOM 3493 O O . THR A 1 442 ? -6.719 -78.5 -39.438 1 86.44 442 THR A O 1
ATOM 3496 N N . GLU A 1 443 ? -6.68 -80.5 -38.438 1 86.94 443 GLU A N 1
ATOM 3497 C CA . GLU A 1 443 ? -6.664 -79.938 -37.094 1 86.94 443 GLU A CA 1
ATOM 3498 C C . GLU A 1 443 ? -5.355 -79.188 -36.844 1 86.94 443 GLU A C 1
ATOM 3500 O O . GLU A 1 443 ? -5.359 -78.062 -36.312 1 86.94 443 GLU A O 1
ATOM 3505 N N . LEU A 1 444 ? -4.316 -79.812 -37.219 1 86.81 444 LEU A N 1
ATOM 3506 C CA . LEU A 1 444 ? -3.002 -79.188 -37.031 1 86.81 444 LEU A CA 1
ATOM 3507 C C . LEU A 1 444 ? -2.838 -77.938 -37.906 1 86.81 444 LEU A C 1
ATOM 3509 O O . LEU A 1 444 ? -2.271 -76.938 -37.469 1 86.81 444 LEU A O 1
ATOM 3513 N N . SER A 1 445 ? -3.287 -78 -39.031 1 87.81 445 SER A N 1
ATOM 3514 C CA . SER A 1 445 ? -3.221 -76.875 -39.938 1 87.81 445 SER A CA 1
ATOM 3515 C C . SER A 1 445 ? -4.043 -75.688 -39.406 1 87.81 445 SER A C 1
ATOM 3517 O O . SER A 1 445 ? -3.629 -74.562 -39.5 1 87.81 445 SER A O 1
ATOM 3519 N N . ASP A 1 446 ? -5.148 -76 -38.812 1 90.38 446 ASP A N 1
ATOM 3520 C CA . ASP A 1 446 ? -6.004 -75 -38.25 1 90.38 446 ASP A CA 1
ATOM 3521 C C . ASP A 1 446 ? -5.352 -74.312 -37.031 1 90.38 446 ASP A C 1
ATOM 3523 O O . ASP A 1 446 ? -5.359 -73.125 -36.875 1 90.38 446 ASP A O 1
ATOM 3527 N N . ASP A 1 447 ? -4.793 -75.125 -36.25 1 90.25 447 ASP A N 1
ATOM 3528 C CA . ASP A 1 447 ? -4.141 -74.625 -35.031 1 90.25 447 ASP A CA 1
ATOM 3529 C C . ASP A 1 447 ? -2.977 -73.688 -35.406 1 90.25 447 ASP A C 1
ATOM 3531 O O . ASP A 1 447 ? -2.783 -72.688 -34.75 1 90.25 447 ASP A O 1
ATOM 3535 N N . LEU A 1 448 ? -2.273 -74.125 -36.344 1 89.81 448 LEU A N 1
ATOM 3536 C CA . LEU A 1 448 ? -1.138 -73.312 -36.781 1 89.81 448 LEU A CA 1
ATOM 3537 C C . LEU A 1 448 ? -1.605 -72 -37.375 1 89.81 448 LEU A C 1
ATOM 3539 O O . LEU A 1 448 ? -0.99 -70.938 -37.125 1 89.81 448 LEU A O 1
ATOM 3543 N N . SER A 1 449 ? -2.668 -72 -38.031 1 90.69 449 SER A N 1
ATOM 3544 C CA . SER A 1 449 ? -3.229 -70.812 -38.625 1 90.69 449 SER A CA 1
ATOM 3545 C C . SER A 1 449 ? -3.738 -69.875 -37.562 1 90.69 449 SER A C 1
ATOM 3547 O O . SER A 1 449 ? -3.537 -68.625 -37.625 1 90.69 449 SER A O 1
ATOM 3549 N N . TYR A 1 450 ? -4.324 -70.438 -36.594 1 90.5 450 TYR A N 1
ATOM 3550 C CA . TYR A 1 450 ? -4.832 -69.625 -35.5 1 90.5 450 TYR A CA 1
ATOM 3551 C C . TYR A 1 450 ? -3.691 -69 -34.688 1 90.5 450 TYR A C 1
ATOM 3553 O O . TYR A 1 450 ? -3.768 -67.812 -34.281 1 90.5 450 TYR A O 1
ATOM 3561 N N . LEU A 1 451 ? -2.682 -69.688 -34.469 1 91.62 451 LEU A N 1
ATOM 3562 C CA . LEU A 1 451 ? -1.51 -69.188 -33.781 1 91.62 451 LEU A CA 1
ATOM 3563 C C . LEU A 1 451 ? -0.861 -68.062 -34.531 1 91.62 451 LEU A C 1
ATOM 3565 O O . LEU A 1 451 ? -0.531 -67 -33.938 1 91.62 451 LEU A O 1
ATOM 3569 N N . GLN A 1 452 ? -0.703 -68.312 -35.719 1 90.38 452 GLN A N 1
ATOM 3570 C CA . GLN A 1 452 ? -0.061 -67.312 -36.562 1 90.38 452 GLN A CA 1
ATOM 3571 C C . GLN A 1 452 ? -0.911 -66 -36.625 1 90.38 452 GLN A C 1
ATOM 3573 O O . GLN A 1 452 ? -0.381 -64.875 -36.594 1 90.38 452 GLN A O 1
ATOM 3578 N N . ALA A 1 453 ? -2.197 -66.188 -36.688 1 87.81 453 ALA A N 1
ATOM 3579 C CA . ALA A 1 453 ? -3.104 -65 -36.688 1 87.81 453 ALA A CA 1
ATOM 3580 C C . ALA A 1 453 ? -3.033 -64.25 -35.375 1 87.81 453 ALA A C 1
ATOM 3582 O O . ALA A 1 453 ? -3.035 -63.031 -35.375 1 87.81 453 ALA A O 1
ATOM 3583 N N . ALA A 1 454 ? -2.994 -64.938 -34.344 1 88.62 454 ALA A N 1
ATOM 3584 C CA . ALA A 1 454 ? -2.889 -64.375 -33.031 1 88.62 454 ALA A CA 1
ATOM 3585 C C . ALA A 1 454 ? -1.563 -63.594 -32.875 1 88.62 454 ALA A C 1
ATOM 3587 O O . ALA A 1 454 ? -1.522 -62.5 -32.312 1 88.62 454 ALA A O 1
ATOM 3588 N N . ALA A 1 455 ? -0.541 -64.125 -33.312 1 88.94 455 ALA A N 1
ATOM 3589 C CA . ALA A 1 455 ? 0.784 -63.531 -33.25 1 88.94 455 ALA A CA 1
ATOM 3590 C C . ALA A 1 455 ? 0.847 -62.25 -34.094 1 88.94 455 ALA A C 1
ATOM 3592 O O . ALA A 1 455 ? 1.437 -61.281 -33.656 1 88.94 455 ALA A O 1
ATOM 3593 N N . LEU A 1 456 ? 0.285 -62.375 -35.188 1 87.12 456 LEU A N 1
ATOM 3594 C CA . LEU A 1 456 ? 0.278 -61.219 -36.062 1 87.12 456 LEU A CA 1
ATOM 3595 C C . LEU A 1 456 ? -0.539 -60.094 -35.469 1 87.12 456 LEU A C 1
ATOM 3597 O O . LEU A 1 456 ? -0.163 -58.906 -35.562 1 87.12 456 LEU A O 1
ATOM 3601 N N . ARG A 1 457 ? -1.57 -60.406 -34.875 1 83.31 457 ARG A N 1
ATOM 3602 C CA . ARG A 1 457 ? -2.375 -59.406 -34.188 1 83.31 457 ARG A CA 1
ATOM 3603 C C . ARG A 1 457 ? -1.585 -58.75 -33.062 1 83.31 457 ARG A C 1
ATOM 3605 O O . ARG A 1 457 ? -1.641 -57.531 -32.906 1 83.31 457 ARG A O 1
ATOM 3612 N N . MET A 1 458 ? -0.946 -59.438 -32.281 1 86.62 458 MET A N 1
ATOM 3613 C CA . MET A 1 458 ? -0.11 -58.906 -31.219 1 86.62 458 MET A CA 1
ATOM 3614 C C . MET A 1 458 ? 0.969 -58 -31.766 1 86.62 458 MET A C 1
ATOM 3616 O O . MET A 1 458 ? 1.258 -56.938 -31.172 1 86.62 458 MET A O 1
ATOM 3620 N N . LYS A 1 459 ? 1.539 -58.5 -32.781 1 87.19 459 LYS A N 1
ATOM 3621 C CA . LYS A 1 459 ? 2.588 -57.719 -33.406 1 87.19 459 LYS A CA 1
ATOM 3622 C C . LYS A 1 459 ? 2.07 -56.312 -33.812 1 87.19 459 LYS A C 1
ATOM 3624 O O . LYS A 1 459 ? 2.709 -55.312 -33.531 1 87.19 459 LYS A O 1
ATOM 3629 N N . LEU A 1 460 ? 0.945 -56.312 -34.375 1 83.56 460 LEU A N 1
ATOM 3630 C CA . LEU A 1 460 ? 0.355 -55.031 -34.812 1 83.56 460 LEU A CA 1
ATOM 3631 C C . LEU A 1 460 ? 0.023 -54.156 -33.625 1 83.56 460 LEU A C 1
ATOM 3633 O O . LEU A 1 460 ? 0.225 -52.938 -33.688 1 83.56 460 LEU A O 1
ATOM 3637 N N . GLN A 1 461 ? -0.473 -54.688 -32.656 1 82.12 461 GLN A N 1
ATOM 3638 C CA . GLN A 1 461 ? -0.824 -53.938 -31.469 1 82.12 461 GLN A CA 1
ATOM 3639 C C . GLN A 1 461 ? 0.42 -53.375 -30.797 1 82.12 461 GLN A C 1
ATOM 3641 O O . GLN A 1 461 ? 0.426 -52.219 -30.375 1 82.12 461 GLN A O 1
ATOM 3646 N N . ILE A 1 462 ? 1.392 -54.094 -30.625 1 85.44 462 ILE A N 1
ATOM 3647 C CA . ILE A 1 462 ? 2.643 -53.656 -30.016 1 85.44 462 ILE A CA 1
ATOM 3648 C C . ILE A 1 462 ? 3.283 -52.562 -30.859 1 85.44 462 ILE A C 1
ATOM 3650 O O . ILE A 1 462 ? 3.805 -51.594 -30.328 1 85.44 462 ILE A O 1
ATOM 3654 N N . GLU A 1 463 ? 3.285 -52.781 -32.094 1 84.5 463 GLU A N 1
ATOM 3655 C CA . GLU A 1 463 ? 3.822 -51.75 -33 1 84.5 463 GLU A CA 1
ATOM 3656 C C . GLU A 1 463 ? 3.055 -50.438 -32.875 1 84.5 463 GLU A C 1
ATOM 3658 O O . GLU A 1 463 ? 3.645 -49.375 -32.938 1 84.5 463 GLU A O 1
ATOM 3663 N N . GLY A 1 464 ? 1.797 -50.594 -32.812 1 80.31 464 GLY A N 1
ATOM 3664 C CA . GLY A 1 464 ? 0.984 -49.438 -32.562 1 80.31 464 GLY A CA 1
ATOM 3665 C C . GLY A 1 464 ? 1.341 -48.719 -31.281 1 80.31 464 GLY A C 1
ATOM 3666 O O . GLY A 1 464 ? 1.459 -47.469 -31.25 1 80.31 464 GLY A O 1
ATOM 3667 N N . MET A 1 465 ? 1.488 -49.406 -30.281 1 80.12 465 MET A N 1
ATOM 3668 C CA . MET A 1 465 ? 1.877 -48.812 -28.984 1 80.12 465 MET A CA 1
ATOM 3669 C C . MET A 1 465 ? 3.242 -48.156 -29.078 1 80.12 465 MET A C 1
ATOM 3671 O O . MET A 1 465 ? 3.455 -47.094 -28.5 1 80.12 465 MET A O 1
ATOM 3675 N N . ASN A 1 466 ? 4.09 -48.844 -29.688 1 81.31 466 ASN A N 1
ATOM 3676 C CA . ASN A 1 466 ? 5.43 -48.281 -29.875 1 81.31 466 ASN A CA 1
ATOM 3677 C C . ASN A 1 466 ? 5.395 -46.969 -30.625 1 81.31 466 ASN A C 1
ATOM 3679 O O . ASN A 1 466 ? 6.125 -46.031 -30.297 1 81.31 466 ASN A O 1
ATOM 3683 N N . ARG A 1 467 ? 4.637 -46.938 -31.594 1 82.25 467 ARG A N 1
ATOM 3684 C CA . ARG A 1 467 ? 4.492 -45.719 -32.344 1 82.25 467 ARG A CA 1
ATOM 3685 C C . ARG A 1 467 ? 3.938 -44.594 -31.484 1 82.25 467 ARG A C 1
ATOM 3687 O O . ARG A 1 467 ? 4.41 -43.438 -31.547 1 82.25 467 ARG A O 1
ATOM 3694 N N . TYR A 1 468 ? 2.994 -44.906 -30.766 1 81.56 468 TYR A N 1
ATOM 3695 C CA . TYR A 1 468 ? 2.396 -43.938 -29.859 1 81.56 468 TYR A CA 1
ATOM 3696 C C . TYR A 1 468 ? 3.428 -43.406 -28.859 1 81.56 468 TYR A C 1
ATOM 3698 O O . TYR A 1 468 ? 3.568 -42.219 -28.688 1 81.56 468 TYR A O 1
ATOM 3706 N N . ALA A 1 469 ? 4.027 -44.312 -28.203 1 77.31 469 ALA A N 1
ATOM 3707 C CA . ALA A 1 469 ? 5.027 -43.969 -27.188 1 77.31 469 ALA A CA 1
ATOM 3708 C C . ALA A 1 469 ? 6.172 -43.156 -27.812 1 77.31 469 ALA A C 1
ATOM 3710 O O . ALA A 1 469 ? 6.73 -42.281 -27.188 1 77.31 469 ALA A O 1
ATOM 3711 N N . SER A 1 470 ? 6.52 -43.594 -29 1 81.25 470 SER A N 1
ATOM 3712 C CA . SER A 1 470 ? 7.617 -42.906 -29.688 1 81.25 470 SER A CA 1
ATOM 3713 C C . SER A 1 470 ? 7.285 -41.469 -29.984 1 81.25 470 SER A C 1
ATOM 3715 O O . SER A 1 470 ? 8.156 -40.594 -29.891 1 81.25 470 SER A O 1
ATOM 3717 N N . ILE A 1 471 ? 6.145 -41.188 -30.359 1 80.75 471 ILE A N 1
ATOM 3718 C CA . ILE A 1 471 ? 5.699 -39.844 -30.609 1 80.75 471 ILE A CA 1
ATOM 3719 C C . ILE A 1 471 ? 5.793 -39 -29.328 1 80.75 471 ILE A C 1
ATOM 3721 O O . ILE A 1 471 ? 6.176 -37.844 -29.375 1 80.75 471 ILE A O 1
ATOM 3725 N N . CYS A 1 472 ? 5.52 -39.625 -28.25 1 74.88 472 CYS A N 1
ATOM 3726 C CA . CYS A 1 472 ? 5.547 -38.938 -26.969 1 74.88 472 CYS A CA 1
ATOM 3727 C C . CYS A 1 472 ? 6.973 -38.562 -26.578 1 74.88 472 CYS A C 1
ATOM 3729 O O . CYS A 1 472 ? 7.195 -37.531 -25.938 1 74.88 472 CYS A O 1
ATOM 3731 N N . GLN A 1 473 ? 7.883 -39.344 -26.922 1 72.69 473 GLN A N 1
ATOM 3732 C CA . GLN A 1 473 ? 9.25 -39.188 -26.422 1 72.69 473 GLN A CA 1
ATOM 3733 C C . GLN A 1 473 ? 10.094 -38.375 -27.406 1 72.69 473 GLN A C 1
ATOM 3735 O O . GLN A 1 473 ? 11.125 -37.844 -27.031 1 72.69 473 GLN A O 1
ATOM 3740 N N . GLU A 1 474 ? 9.664 -38.406 -28.578 1 72.88 474 GLU A N 1
ATOM 3741 C CA . GLU A 1 474 ? 10.484 -37.781 -29.609 1 72.88 474 GLU A CA 1
ATOM 3742 C C . GLU A 1 474 ? 10.68 -36.281 -29.312 1 72.88 474 GLU A C 1
ATOM 3744 O O . GLU A 1 474 ? 9.719 -35.594 -29 1 72.88 474 GLU A O 1
ATOM 3749 N N . GLN A 1 475 ? 11.984 -35.938 -29.094 1 73.19 475 GLN A N 1
ATOM 3750 C CA . GLN A 1 475 ? 12.289 -34.5 -29.016 1 73.19 475 GLN A CA 1
ATOM 3751 C C . GLN A 1 475 ? 12.25 -33.875 -30.406 1 73.19 475 GLN A C 1
ATOM 3753 O O . GLN A 1 475 ? 13.078 -34.156 -31.266 1 73.19 475 GLN A O 1
ATOM 3758 N N . VAL A 1 476 ? 11.07 -33.375 -30.734 1 75.31 476 VAL A N 1
ATOM 3759 C CA . VAL A 1 476 ? 10.961 -32.781 -32.062 1 75.31 476 VAL A CA 1
ATOM 3760 C C . VAL A 1 476 ? 11.055 -31.281 -32 1 75.31 476 VAL A C 1
ATOM 3762 O O . VAL A 1 476 ? 10.672 -30.672 -31 1 75.31 476 VAL A O 1
ATOM 3765 N N . VAL A 1 477 ? 11.773 -30.672 -32.969 1 81.5 477 VAL A N 1
ATOM 3766 C CA . VAL A 1 477 ? 11.906 -29.219 -33.125 1 81.5 477 VAL A CA 1
ATOM 3767 C C . VAL A 1 477 ? 10.664 -28.656 -33.812 1 81.5 477 VAL A C 1
ATOM 3769 O O . VAL A 1 477 ? 10.258 -29.141 -34.844 1 81.5 477 VAL A O 1
ATOM 3772 N N . MET A 1 478 ? 9.984 -27.828 -33.125 1 87.19 478 MET A N 1
ATOM 3773 C CA . MET A 1 478 ? 8.844 -27.125 -33.688 1 87.19 478 MET A CA 1
ATOM 3774 C C . MET A 1 478 ? 9.312 -25.938 -34.531 1 87.19 478 MET A C 1
ATOM 3776 O O . MET A 1 478 ? 10.117 -25.125 -34.062 1 87.19 478 MET A O 1
ATOM 3780 N N . GLN A 1 479 ? 9.008 -25.875 -35.812 1 89.69 479 GLN A N 1
ATOM 3781 C CA . GLN A 1 479 ? 9.375 -24.75 -36.688 1 89.69 479 GLN A CA 1
ATOM 3782 C C . GLN A 1 479 ? 8.172 -24.266 -37.469 1 89.69 479 GLN A C 1
ATOM 3784 O O . GLN A 1 479 ? 7.199 -25 -37.656 1 89.69 479 GLN A O 1
ATOM 3789 N N . LEU A 1 480 ? 8.305 -23.031 -37.906 1 91 480 LEU A N 1
ATOM 3790 C CA . LEU A 1 480 ? 7.289 -22.5 -38.812 1 91 480 LEU A CA 1
ATOM 3791 C C . LEU A 1 480 ? 7.34 -23.188 -40.156 1 91 480 LEU A C 1
ATOM 3793 O O . LEU A 1 480 ? 8.398 -23.266 -40.781 1 91 480 LEU A O 1
ATOM 3797 N N . MET A 1 481 ? 6.266 -23.828 -40.594 1 92.19 481 MET A N 1
ATOM 3798 C CA . MET A 1 481 ? 6.254 -24.578 -41.844 1 92.19 481 MET A CA 1
ATOM 3799 C C . MET A 1 481 ? 4.883 -24.516 -42.531 1 92.19 481 MET A C 1
ATOM 3801 O O . MET A 1 481 ? 3.863 -24.391 -41.844 1 92.19 481 MET A O 1
ATOM 3805 N N . PRO A 1 482 ? 4.941 -24.484 -43.812 1 94.75 482 PRO A N 1
ATOM 3806 C CA . PRO A 1 482 ? 3.656 -24.609 -44.5 1 94.75 482 PRO A CA 1
ATOM 3807 C C . PRO A 1 482 ? 3.002 -25.969 -44.281 1 94.75 482 PRO A C 1
ATOM 3809 O O . PRO A 1 482 ? 3.625 -27.016 -44.531 1 94.75 482 PRO A O 1
ATOM 3812 N N . LEU A 1 483 ? 1.812 -25.953 -43.875 1 95.5 483 LEU A N 1
ATOM 3813 C CA . LEU A 1 483 ? 1.09 -27.188 -43.594 1 95.5 483 LEU A CA 1
ATOM 3814 C C . LEU A 1 483 ? 0.96 -28.047 -44.844 1 95.5 483 LEU A C 1
ATOM 3816 O O . LEU A 1 483 ? 0.822 -29.266 -44.75 1 95.5 483 LEU A O 1
ATOM 3820 N N . SER A 1 484 ? 1.034 -27.453 -46 1 95.81 484 SER A N 1
ATOM 3821 C CA . SER A 1 484 ? 0.932 -28.141 -47.281 1 95.81 484 SER A CA 1
ATOM 3822 C C . SER A 1 484 ? 2.047 -29.156 -47.469 1 95.81 484 SER A C 1
ATOM 3824 O O . SER A 1 484 ? 1.848 -30.203 -48.094 1 95.81 484 SER A O 1
ATOM 3826 N N . LEU A 1 485 ? 3.156 -28.875 -46.875 1 95.5 485 LEU A N 1
ATOM 3827 C CA . LEU A 1 485 ? 4.277 -29.797 -47 1 95.5 485 LEU A CA 1
ATOM 3828 C C . LEU A 1 485 ? 3.973 -31.109 -46.281 1 95.5 485 LEU A C 1
ATOM 3830 O O . LEU A 1 485 ? 4.289 -32.188 -46.781 1 95.5 485 LEU A O 1
ATOM 3834 N N . ALA A 1 486 ? 3.424 -30.984 -45.125 1 96 486 ALA A N 1
ATOM 3835 C CA . ALA A 1 486 ? 3.068 -32.188 -44.375 1 96 486 ALA A CA 1
ATOM 3836 C C . ALA A 1 486 ? 1.991 -32.969 -45.094 1 96 486 ALA A C 1
ATOM 3838 O O . ALA A 1 486 ? 2.049 -34.219 -45.125 1 96 486 ALA A O 1
ATOM 3839 N N . VAL A 1 487 ? 1.07 -32.375 -45.688 1 96.5 487 VAL A N 1
ATOM 3840 C CA . VAL A 1 487 ? -0.017 -33.031 -46.406 1 96.5 487 VAL A CA 1
ATOM 3841 C C . VAL A 1 487 ? 0.534 -33.75 -47.625 1 96.5 487 VAL A C 1
ATOM 3843 O O . VAL A 1 487 ? 0.143 -34.875 -47.906 1 96.5 487 VAL A O 1
ATOM 3846 N N . ASN A 1 488 ? 1.373 -33.094 -48.281 1 95.38 488 ASN A N 1
ATOM 3847 C CA . ASN A 1 488 ? 1.987 -33.688 -49.469 1 95.38 488 ASN A CA 1
ATOM 3848 C C . ASN A 1 488 ? 2.795 -34.938 -49.094 1 95.38 488 ASN A C 1
ATOM 3850 O O . ASN A 1 488 ? 2.756 -35.938 -49.812 1 95.38 488 ASN A O 1
ATOM 3854 N N . ASP A 1 489 ? 3.531 -34.781 -48.031 1 95.38 489 ASP A N 1
ATOM 3855 C CA . ASP A 1 489 ? 4.293 -35.938 -47.562 1 95.38 489 ASP A CA 1
ATOM 3856 C C . ASP A 1 489 ? 3.369 -37.125 -47.25 1 95.38 489 ASP A C 1
ATOM 3858 O O . ASP A 1 489 ? 3.705 -38.281 -47.531 1 95.38 489 ASP A O 1
ATOM 3862 N N . ALA A 1 490 ? 2.277 -36.844 -46.688 1 95.62 490 ALA A N 1
ATOM 3863 C CA . ALA A 1 490 ? 1.293 -37.875 -46.344 1 95.62 490 ALA A CA 1
ATOM 3864 C C . ALA A 1 490 ? 0.721 -38.5 -47.594 1 95.62 490 ALA A C 1
ATOM 3866 O O . ALA A 1 490 ? 0.572 -39.719 -47.688 1 95.62 490 ALA A O 1
ATOM 3867 N N . LEU A 1 491 ? 0.433 -37.75 -48.562 1 93.81 491 LEU A N 1
ATOM 3868 C CA . LEU A 1 491 ? -0.187 -38.219 -49.812 1 93.81 491 LEU A CA 1
ATOM 3869 C C . LEU A 1 491 ? 0.762 -39.125 -50.594 1 93.81 491 LEU A C 1
ATOM 3871 O O . LEU A 1 491 ? 0.319 -40.031 -51.312 1 93.81 491 LEU A O 1
ATOM 3875 N N . GLN A 1 492 ? 1.979 -38.938 -50.375 1 92.88 492 GLN A N 1
ATOM 3876 C CA . GLN A 1 492 ? 2.969 -39.75 -51.062 1 92.88 492 GLN A CA 1
ATOM 3877 C C . GLN A 1 492 ? 3.016 -41.156 -50.438 1 92.88 492 GLN A C 1
ATOM 3879 O O . GLN A 1 492 ? 3.391 -42.125 -51.125 1 92.88 492 GLN A O 1
ATOM 3884 N N . LYS A 1 493 ? 2.605 -41.219 -49.219 1 91.5 493 LYS A N 1
ATOM 3885 C CA . LYS A 1 493 ? 2.689 -42.469 -48.5 1 91.5 493 LYS A CA 1
ATOM 3886 C C . LYS A 1 493 ? 1.395 -43.281 -48.656 1 91.5 493 LYS A C 1
ATOM 3888 O O . LYS A 1 493 ? 1.397 -44.5 -48.531 1 91.5 493 LYS A O 1
ATOM 3893 N N . VAL A 1 494 ? 0.36 -42.625 -48.938 1 90.25 494 VAL A N 1
ATOM 3894 C CA . VAL A 1 494 ? -0.94 -43.281 -49 1 90.25 494 VAL A CA 1
ATOM 3895 C C . VAL A 1 494 ? -1.155 -43.875 -50.375 1 90.25 494 VAL A C 1
ATOM 3897 O O . VAL A 1 494 ? -0.818 -43.25 -51.406 1 90.25 494 VAL A O 1
ATOM 3900 N N . SER A 1 495 ? -1.617 -45.094 -50.375 1 87.38 495 SER A N 1
ATOM 3901 C CA . SER A 1 495 ? -2.051 -45.688 -51.656 1 87.38 495 SER A CA 1
ATOM 3902 C C . SER A 1 495 ? -3.465 -45.25 -52 1 87.38 495 SER A C 1
ATOM 3904 O O . SER A 1 495 ? -4.441 -45.844 -51.531 1 87.38 495 SER A O 1
ATOM 3906 N N . LEU A 1 496 ? -3.566 -44.312 -52.906 1 86.12 496 LEU A N 1
ATOM 3907 C CA . LEU A 1 496 ? -4.863 -43.781 -53.281 1 86.12 496 LEU A CA 1
ATOM 3908 C C . LEU A 1 496 ? -5.5 -44.562 -54.406 1 86.12 496 LEU A C 1
ATOM 3910 O O . LEU A 1 496 ? -4.816 -44.969 -55.344 1 86.12 496 LEU A O 1
ATOM 3914 N N . PRO A 1 497 ? -6.699 -44.844 -54.156 1 83.25 497 PRO A N 1
ATOM 3915 C CA . PRO A 1 497 ? -7.391 -45.5 -55.25 1 83.25 497 PRO A CA 1
ATOM 3916 C C . PRO A 1 497 ? -7.578 -44.594 -56.469 1 83.25 497 PRO A C 1
ATOM 3918 O O . PRO A 1 497 ? -7.445 -43.375 -56.344 1 83.25 497 PRO A O 1
ATOM 3921 N N . ASP A 1 498 ? -7.859 -45.219 -57.625 1 78.38 498 ASP A N 1
ATOM 3922 C CA . ASP A 1 498 ? -8 -44.5 -58.875 1 78.38 498 ASP A CA 1
ATOM 3923 C C . ASP A 1 498 ? -9.219 -43.562 -58.844 1 78.38 498 ASP A C 1
ATOM 3925 O O . ASP A 1 498 ? -9.203 -42.5 -59.438 1 78.38 498 ASP A O 1
ATOM 3929 N N . ASP A 1 499 ? -10.195 -44 -58.156 1 82.5 499 ASP A N 1
ATOM 3930 C CA . ASP A 1 499 ? -11.453 -43.25 -58.156 1 82.5 499 ASP A CA 1
ATOM 3931 C C . ASP A 1 499 ? -11.562 -42.375 -56.906 1 82.5 499 ASP A C 1
ATOM 3933 O O . ASP A 1 499 ? -12.383 -42.625 -56.031 1 82.5 499 ASP A O 1
ATOM 3937 N N . ILE A 1 500 ? -10.703 -41.438 -56.719 1 87.56 500 ILE A N 1
ATOM 3938 C CA . ILE A 1 500 ? -10.727 -40.562 -55.562 1 87.56 500 ILE A CA 1
ATOM 3939 C C . ILE A 1 500 ? -10.719 -39.094 -56.031 1 87.56 500 ILE A C 1
ATOM 3941 O O . ILE A 1 500 ? -10.086 -38.75 -57.031 1 87.56 500 ILE A O 1
ATOM 3945 N N . VAL A 1 501 ? -11.539 -38.281 -55.438 1 91.25 501 VAL A N 1
ATOM 3946 C CA . VAL A 1 501 ? -11.492 -36.844 -55.625 1 91.25 501 VAL A CA 1
ATOM 3947 C C . VAL A 1 501 ? -10.891 -36.188 -54.375 1 91.25 501 VAL A C 1
ATOM 3949 O O . VAL A 1 501 ? -11.445 -36.281 -53.281 1 91.25 501 VAL A O 1
ATOM 3952 N N . LEU A 1 502 ? -9.734 -35.625 -54.562 1 92.88 502 LEU A N 1
ATOM 3953 C CA . LEU A 1 502 ? -9.047 -34.938 -53.469 1 92.88 502 LEU A CA 1
ATOM 3954 C C . LEU A 1 502 ? -9.125 -33.406 -53.625 1 92.88 502 LEU A C 1
ATOM 3956 O O . LEU A 1 502 ? -8.625 -32.875 -54.625 1 92.88 502 LEU A O 1
ATOM 3960 N N . ASP A 1 503 ? -9.828 -32.688 -52.75 1 94.81 503 ASP A N 1
ATOM 3961 C CA . ASP A 1 503 ? -9.938 -31.234 -52.75 1 94.81 503 ASP A CA 1
ATOM 3962 C C . ASP A 1 503 ? -9.133 -30.641 -51.594 1 94.81 503 ASP A C 1
ATOM 3964 O O . ASP A 1 503 ? -9.57 -30.672 -50.438 1 94.81 503 ASP A O 1
ATOM 3968 N N . ILE A 1 504 ? -8.016 -30.047 -51.875 1 95.69 504 ILE A N 1
ATOM 3969 C CA . ILE A 1 504 ? -7.156 -29.438 -50.875 1 95.69 504 ILE A CA 1
ATOM 3970 C C . ILE A 1 504 ? -7.16 -27.922 -51.031 1 95.69 504 ILE A C 1
ATOM 3972 O O . ILE A 1 504 ? -6.688 -27.406 -52.031 1 95.69 504 ILE A O 1
ATOM 3976 N N . GLY A 1 505 ? -7.73 -27.234 -50.062 1 94.44 505 GLY A N 1
ATOM 3977 C CA . GLY A 1 505 ? -7.734 -25.781 -50.094 1 94.44 505 GLY A CA 1
ATOM 3978 C C . GLY A 1 505 ? -6.391 -25.172 -49.75 1 94.44 505 GLY A C 1
ATOM 3979 O O . GLY A 1 505 ? -5.395 -25.891 -49.625 1 94.44 505 GLY A O 1
ATOM 3980 N N . GLU A 1 506 ? -6.406 -23.812 -49.594 1 93.81 506 GLU A N 1
ATOM 3981 C CA . GLU A 1 506 ? -5.191 -23.125 -49.156 1 93.81 506 GLU A CA 1
ATOM 3982 C C . GLU A 1 506 ? -4.898 -23.406 -47.688 1 93.81 506 GLU A C 1
ATOM 3984 O O . GLU A 1 506 ? -5.734 -23.141 -46.844 1 93.81 506 GLU A O 1
ATOM 3989 N N . LEU A 1 507 ? -3.721 -23.969 -47.5 1 95.44 507 LEU A N 1
ATOM 3990 C CA . LEU A 1 507 ? -3.342 -24.328 -46.125 1 95.44 507 LEU A CA 1
ATOM 3991 C C . LEU A 1 507 ? -2.369 -23.312 -45.531 1 95.44 507 LEU A C 1
ATOM 3993 O O . LEU A 1 507 ? -1.517 -22.781 -46.25 1 95.44 507 LEU A O 1
ATOM 3997 N N . PRO A 1 508 ? -2.479 -23.031 -44.281 1 94.31 508 PRO A N 1
ATOM 3998 C CA . PRO A 1 508 ? -1.665 -22 -43.625 1 94.31 508 PRO A CA 1
ATOM 3999 C C . PRO A 1 508 ? -0.277 -22.5 -43.25 1 94.31 508 PRO A C 1
ATOM 4001 O O . PRO A 1 508 ? 0.014 -23.688 -43.375 1 94.31 508 PRO A O 1
ATOM 4004 N N . GLU A 1 509 ? 0.553 -21.5 -42.781 1 93.38 509 GLU A N 1
ATOM 4005 C CA . GLU A 1 509 ? 1.786 -21.812 -42.062 1 93.38 509 GLU A CA 1
ATOM 4006 C C . GLU A 1 509 ? 1.534 -21.953 -40.562 1 93.38 509 GLU A C 1
ATOM 4008 O O . GLU A 1 509 ? 0.81 -21.156 -39.969 1 93.38 509 GLU A O 1
ATOM 4013 N N . ILE A 1 510 ? 2.059 -23.062 -40.031 1 91.69 510 ILE A N 1
ATOM 4014 C CA . ILE A 1 510 ? 1.884 -23.266 -38.594 1 91.69 510 ILE A CA 1
ATOM 4015 C C . ILE A 1 510 ? 3.217 -23.672 -37.969 1 91.69 510 ILE A C 1
ATOM 4017 O O . ILE A 1 510 ? 4.156 -24.047 -38.688 1 91.69 510 ILE A O 1
ATOM 4021 N N . ILE A 1 511 ? 3.338 -23.5 -36.688 1 89.56 511 ILE A N 1
ATOM 4022 C CA . ILE A 1 511 ? 4.504 -23.984 -35.938 1 89.56 511 ILE A CA 1
ATOM 4023 C C . ILE A 1 511 ? 4.32 -25.469 -35.625 1 89.56 511 ILE A C 1
ATOM 4025 O O . ILE A 1 511 ? 3.391 -25.844 -34.906 1 89.56 511 ILE A O 1
ATOM 4029 N N . GLY A 1 512 ? 5.078 -26.297 -36.156 1 91.5 512 GLY A N 1
ATOM 4030 C CA . GLY A 1 512 ? 4.957 -27.719 -35.906 1 91.5 512 GLY A CA 1
ATOM 4031 C C . GLY A 1 512 ? 6.098 -28.531 -36.469 1 91.5 512 GLY A C 1
ATOM 4032 O O . GLY A 1 512 ? 7.066 -27.969 -37 1 91.5 512 GLY A O 1
ATOM 4033 N N . ASN A 1 513 ? 6.066 -29.812 -36.25 1 92.69 513 ASN A N 1
ATOM 4034 C CA . ASN A 1 513 ? 7.031 -30.766 -36.812 1 92.69 513 ASN A CA 1
ATOM 4035 C C . ASN A 1 513 ? 6.5 -31.438 -38.062 1 92.69 513 ASN A C 1
ATOM 4037 O O . ASN A 1 513 ? 5.457 -32.094 -38.031 1 92.69 513 ASN A O 1
ATOM 4041 N N . ARG A 1 514 ? 7.195 -31.391 -39.125 1 93.06 514 ARG A N 1
ATOM 4042 C CA . ARG A 1 514 ? 6.754 -31.844 -40.438 1 93.06 514 ARG A CA 1
ATOM 4043 C C . ARG A 1 514 ? 6.477 -33.344 -40.438 1 93.06 514 ARG A C 1
ATOM 4045 O O . ARG A 1 514 ? 5.457 -33.812 -40.938 1 93.06 514 ARG A O 1
ATOM 4052 N N . ARG A 1 515 ? 7.352 -34.062 -39.812 1 91.81 515 ARG A N 1
ATOM 4053 C CA . ARG A 1 515 ? 7.227 -35.531 -39.781 1 91.81 515 ARG A CA 1
ATOM 4054 C C . ARG A 1 515 ? 5.98 -35.969 -39.031 1 91.81 515 ARG A C 1
ATOM 4056 O O . ARG A 1 515 ? 5.227 -36.812 -39.5 1 91.81 515 ARG A O 1
ATOM 4063 N N . GLN A 1 516 ? 5.781 -35.375 -37.938 1 93 516 GLN A N 1
ATOM 4064 C CA . GLN A 1 516 ? 4.641 -35.75 -37.125 1 93 516 GLN A CA 1
ATOM 4065 C C . GLN A 1 516 ? 3.326 -35.344 -37.781 1 93 516 GLN A C 1
ATOM 4067 O O . GLN A 1 516 ? 2.344 -36.094 -37.75 1 93 516 GLN A O 1
ATOM 4072 N N . LEU A 1 517 ? 3.404 -34.188 -38.344 1 95.38 517 LEU A N 1
ATOM 4073 C CA . LEU A 1 517 ? 2.191 -33.719 -39 1 95.38 517 LEU A CA 1
ATOM 4074 C C . LEU A 1 517 ? 1.892 -34.531 -40.25 1 95.38 517 LEU A C 1
ATOM 4076 O O . LEU A 1 517 ? 0.727 -34.781 -40.594 1 95.38 517 LEU A O 1
ATOM 4080 N N . ALA A 1 518 ? 2.953 -34.938 -40.906 1 95.06 518 ALA A N 1
ATOM 4081 C CA . ALA A 1 518 ? 2.762 -35.844 -42.062 1 95.06 518 ALA A CA 1
ATOM 4082 C C . ALA A 1 518 ? 2.109 -37.156 -41.625 1 95.06 518 ALA A C 1
ATOM 4084 O O . ALA A 1 518 ? 1.235 -37.688 -42.312 1 95.06 518 ALA A O 1
ATOM 4085 N N . ASP A 1 519 ? 2.586 -37.656 -40.469 1 92.44 519 ASP A N 1
ATOM 4086 C CA . ASP A 1 519 ? 2.006 -38.875 -39.938 1 92.44 519 ASP A CA 1
ATOM 4087 C C . ASP A 1 519 ? 0.532 -38.656 -39.594 1 92.44 519 ASP A C 1
ATOM 4089 O O . ASP A 1 519 ? -0.286 -39.562 -39.812 1 92.44 519 ASP A O 1
ATOM 4093 N N . LEU A 1 520 ? 0.25 -37.5 -39.094 1 95.25 520 LEU A N 1
ATOM 4094 C CA . LEU A 1 520 ? -1.121 -37.156 -38.719 1 95.25 520 LEU A CA 1
ATOM 4095 C C . LEU A 1 520 ? -2.029 -37.188 -39.938 1 95.25 520 LEU A C 1
ATOM 4097 O O . LEU A 1 520 ? -3.064 -37.875 -39.938 1 95.25 520 LEU A O 1
ATOM 4101 N N . PHE A 1 521 ? -1.658 -36.562 -41 1 96.38 521 PHE A N 1
ATOM 4102 C CA . PHE A 1 521 ? -2.48 -36.5 -42.188 1 96.38 521 PHE A CA 1
ATOM 4103 C C . PHE A 1 521 ? -2.527 -37.844 -42.906 1 96.38 521 PHE A C 1
ATOM 4105 O O . PHE A 1 521 ? -3.543 -38.219 -43.5 1 96.38 521 PHE A O 1
ATOM 4112 N N . PHE A 1 522 ? -1.387 -38.531 -42.781 1 94.44 522 PHE A N 1
ATOM 4113 C CA . PHE A 1 522 ? -1.38 -39.875 -43.344 1 94.44 522 PHE A CA 1
ATOM 4114 C C . PHE A 1 522 ? -2.482 -40.719 -42.719 1 94.44 522 PHE A C 1
ATOM 4116 O O . PHE A 1 522 ? -3.236 -41.406 -43.406 1 94.44 522 PHE A O 1
ATOM 4123 N N . GLN A 1 523 ? -2.6 -40.656 -41.438 1 92.19 523 GLN A N 1
ATOM 4124 C CA . GLN A 1 523 ? -3.588 -41.438 -40.719 1 92.19 523 GLN A CA 1
ATOM 4125 C C . GLN A 1 523 ? -5.008 -41.031 -41.094 1 92.19 523 GLN A C 1
ATOM 4127 O O . GLN A 1 523 ? -5.883 -41.875 -41.25 1 92.19 523 GLN A O 1
ATOM 4132 N N . LEU A 1 524 ? -5.207 -39.781 -41.219 1 94.81 524 LEU A N 1
ATOM 4133 C CA . LEU A 1 524 ? -6.543 -39.281 -41.5 1 94.81 524 LEU A CA 1
ATOM 4134 C C . LEU A 1 524 ? -6.957 -39.656 -42.938 1 94.81 524 LEU A C 1
ATOM 4136 O O . LEU A 1 524 ? -8.078 -40.125 -43.156 1 94.81 524 LEU A O 1
ATOM 4140 N N . ILE A 1 525 ? -6.055 -39.531 -43.875 1 93.88 525 ILE A N 1
ATOM 4141 C CA . ILE A 1 525 ? -6.352 -39.844 -45.25 1 93.88 525 ILE A CA 1
ATOM 4142 C C . ILE A 1 525 ? -6.5 -41.344 -45.438 1 93.88 525 ILE A C 1
ATOM 4144 O O . ILE A 1 525 ? -7.402 -41.812 -46.125 1 93.88 525 ILE A O 1
ATOM 4148 N N . GLU A 1 526 ? -5.586 -42.062 -44.781 1 91.06 526 GLU A N 1
ATOM 4149 C CA . GLU A 1 526 ? -5.672 -43.531 -44.844 1 91.06 526 GLU A CA 1
ATOM 4150 C C . GLU A 1 526 ? -7.012 -44.031 -44.312 1 91.06 526 GLU A C 1
ATOM 4152 O O . GLU A 1 526 ? -7.602 -44.938 -44.875 1 91.06 526 GLU A O 1
ATOM 4157 N N . ASN A 1 527 ? -7.488 -43.469 -43.312 1 89.75 527 ASN A N 1
ATOM 4158 C CA . ASN A 1 527 ? -8.781 -43.844 -42.75 1 89.75 527 ASN A CA 1
ATOM 4159 C C . ASN A 1 527 ? -9.914 -43.562 -43.719 1 89.75 527 ASN A C 1
ATOM 4161 O O . ASN A 1 527 ? -10.859 -44.344 -43.844 1 89.75 527 ASN A O 1
ATOM 4165 N N . SER A 1 528 ? -9.812 -42.438 -44.375 1 91.38 528 SER A N 1
ATOM 4166 C CA . SER A 1 528 ? -10.812 -42.094 -45.375 1 91.38 528 SER A CA 1
ATOM 4167 C C . SER A 1 528 ? -10.852 -43.125 -46.5 1 91.38 528 SER A C 1
ATOM 4169 O O . SER A 1 528 ? -11.922 -43.469 -47 1 91.38 528 SER A O 1
ATOM 4171 N N . VAL A 1 529 ? -9.688 -43.562 -46.844 1 89.56 529 VAL A N 1
ATOM 4172 C CA . VAL A 1 529 ? -9.578 -44.531 -47.938 1 89.56 529 VAL A CA 1
ATOM 4173 C C . VAL A 1 529 ? -10.102 -45.906 -47.469 1 89.56 529 VAL A C 1
ATOM 4175 O O . VAL A 1 529 ? -10.805 -46.594 -48.188 1 89.56 529 VAL A O 1
ATOM 4178 N N . LYS A 1 530 ? -9.734 -46.219 -46.25 1 86.19 530 LYS A N 1
ATOM 4179 C CA . LYS A 1 530 ? -10.078 -47.5 -45.688 1 86.19 530 LYS A CA 1
ATOM 4180 C C . LYS A 1 530 ? -11.586 -47.625 -45.469 1 86.19 530 LYS A C 1
ATOM 4182 O O . LYS A 1 530 ? -12.164 -48.688 -45.719 1 86.19 530 LYS A O 1
ATOM 4187 N N . PHE A 1 531 ? -12.18 -46.625 -45.031 1 86.81 531 PHE A N 1
ATOM 4188 C CA . PHE A 1 531 ? -13.594 -46.688 -44.688 1 86.81 531 PHE A CA 1
ATOM 4189 C C . PHE A 1 531 ? -14.453 -45.969 -45.75 1 86.81 531 PHE A C 1
ATOM 4191 O O . PHE A 1 531 ? -15.383 -45.25 -45.406 1 86.81 531 PHE A O 1
ATOM 4198 N N . ARG A 1 532 ? -14.031 -46.375 -46.875 1 82.75 532 ARG A N 1
ATOM 4199 C CA . ARG A 1 532 ? -14.766 -45.781 -47.969 1 82.75 532 ARG A CA 1
ATOM 4200 C C . ARG A 1 532 ? -16.078 -46.531 -48.219 1 82.75 532 ARG A C 1
ATOM 4202 O O . ARG A 1 532 ? -16.172 -47.719 -47.969 1 82.75 532 ARG A O 1
ATOM 4209 N N . GLY A 1 533 ? -17.125 -45.906 -48.406 1 73.5 533 GLY A N 1
ATOM 4210 C CA . GLY A 1 533 ? -18.391 -46.5 -48.812 1 73.5 533 GLY A CA 1
ATOM 4211 C C . GLY A 1 533 ? -18.391 -46.906 -50.25 1 73.5 533 GLY A C 1
ATOM 4212 O O . GLY A 1 533 ? -17.344 -47 -50.906 1 73.5 533 GLY A O 1
ATOM 4213 N N . GLY A 1 534 ? -19.328 -47.531 -50.844 1 66.56 534 GLY A N 1
ATOM 4214 C CA . GLY A 1 534 ? -19.547 -48 -52.188 1 66.56 534 GLY A CA 1
ATOM 4215 C C . GLY A 1 534 ? -19.344 -46.906 -53.219 1 66.56 534 GLY A C 1
ATOM 4216 O O . GLY A 1 534 ? -19.047 -47.219 -54.375 1 66.56 534 GLY A O 1
ATOM 4217 N N . ASP A 1 535 ? -19.328 -45.688 -52.969 1 72.5 535 ASP A N 1
ATOM 4218 C CA . ASP A 1 535 ? -19.312 -44.594 -53.938 1 72.5 535 ASP A CA 1
ATOM 4219 C C . ASP A 1 535 ? -17.906 -44.031 -54.125 1 72.5 535 ASP A C 1
ATOM 4221 O O . ASP A 1 535 ? -16.969 -44.469 -53.469 1 72.5 535 ASP A O 1
ATOM 4225 N N . LYS A 1 536 ? -17.781 -43.188 -55.125 1 85.31 536 LYS A N 1
ATOM 4226 C CA . LYS A 1 536 ? -16.562 -42.406 -55.344 1 85.31 536 LYS A CA 1
ATOM 4227 C C . LYS A 1 536 ? -16.141 -41.656 -54.094 1 85.31 536 LYS A C 1
ATOM 4229 O O . LYS A 1 536 ? -16.938 -40.938 -53.5 1 85.31 536 LYS A O 1
ATOM 4234 N N . LEU A 1 537 ? -14.93 -41.938 -53.656 1 90.06 537 LEU A N 1
ATOM 4235 C CA . LEU A 1 537 ? -14.414 -41.344 -52.406 1 90.06 537 LEU A CA 1
ATOM 4236 C C . LEU A 1 537 ? -14.031 -39.875 -52.656 1 90.06 537 LEU A C 1
ATOM 4238 O O . LEU A 1 537 ? -13.32 -39.562 -53.594 1 90.06 537 LEU A O 1
ATOM 4242 N N . HIS A 1 538 ? -14.648 -39 -51.906 1 93.19 538 HIS A N 1
ATOM 4243 C CA . HIS A 1 538 ? -14.297 -37.594 -51.906 1 93.19 538 HIS A CA 1
ATOM 4244 C C . HIS A 1 538 ? -13.648 -37.188 -50.594 1 93.19 538 HIS A C 1
ATOM 4246 O O . HIS A 1 538 ? -14.234 -37.375 -49.531 1 93.19 538 HIS A O 1
ATOM 4252 N N . ILE A 1 539 ? -12.445 -36.688 -50.594 1 94.94 539 ILE A N 1
ATOM 4253 C CA . ILE A 1 539 ? -11.734 -36.188 -49.438 1 94.94 539 ILE A CA 1
ATOM 4254 C C . ILE A 1 539 ? -11.461 -34.719 -49.594 1 94.94 539 ILE A C 1
ATOM 4256 O O . ILE A 1 539 ? -10.969 -34.281 -50.625 1 94.94 539 ILE A O 1
ATOM 4260 N N . SER A 1 540 ? -11.82 -33.938 -48.594 1 96.06 540 SER A N 1
ATOM 4261 C CA . SER A 1 540 ? -11.578 -32.5 -48.594 1 96.06 540 SER A CA 1
ATOM 4262 C C . SER A 1 540 ? -10.758 -32.031 -47.406 1 96.06 540 SER A C 1
ATOM 4264 O O . SER A 1 540 ? -10.984 -32.5 -46.281 1 96.06 540 SER A O 1
ATOM 4266 N N . ILE A 1 541 ? -9.703 -31.203 -47.594 1 97.12 541 ILE A N 1
ATOM 4267 C CA . ILE A 1 541 ? -8.898 -30.578 -46.562 1 97.12 541 ILE A CA 1
ATOM 4268 C C . ILE A 1 541 ? -8.961 -29.062 -46.688 1 97.12 541 ILE A C 1
ATOM 4270 O O . ILE A 1 541 ? -8.547 -28.516 -47.719 1 97.12 541 ILE A O 1
ATOM 4274 N N . ALA A 1 542 ? -9.492 -28.406 -45.625 1 96.62 542 ALA A N 1
ATOM 4275 C CA . ALA A 1 542 ? -9.648 -26.953 -45.688 1 96.62 542 ALA A CA 1
ATOM 4276 C C . ALA A 1 542 ? -9.18 -26.312 -44.375 1 96.62 542 ALA A C 1
ATOM 4278 O O . ALA A 1 542 ? -9.156 -26.953 -43.344 1 96.62 542 ALA A O 1
ATOM 4279 N N . ALA A 1 543 ? -8.742 -25.031 -44.5 1 96.06 543 ALA A N 1
ATOM 4280 C CA . ALA A 1 543 ? -8.281 -24.297 -43.344 1 96.06 543 ALA A CA 1
ATOM 4281 C C . ALA A 1 543 ? -8.992 -22.953 -43.25 1 96.06 543 ALA A C 1
ATOM 4283 O O . ALA A 1 543 ? -9.273 -22.297 -44.25 1 96.06 543 ALA A O 1
ATOM 4284 N N . LEU A 1 544 ? -9.297 -22.594 -41.938 1 94.25 544 LEU A N 1
ATOM 4285 C CA . LEU A 1 544 ? -9.914 -21.312 -41.625 1 94.25 544 LEU A CA 1
ATOM 4286 C C . LEU A 1 544 ? -9.203 -20.656 -40.438 1 94.25 544 LEU A C 1
ATOM 4288 O O . LEU A 1 544 ? -8.891 -21.312 -39.438 1 94.25 544 LEU A O 1
ATOM 4292 N N . GLN A 1 545 ? -8.969 -19.344 -40.594 1 92.25 545 GLN A N 1
ATOM 4293 C CA . GLN A 1 545 ? -8.359 -18.594 -39.5 1 92.25 545 GLN A CA 1
ATOM 4294 C C . GLN A 1 545 ? -9.383 -18.266 -38.406 1 92.25 545 GLN A C 1
ATOM 4296 O O . GLN A 1 545 ? -10.469 -17.766 -38.719 1 92.25 545 GLN A O 1
ATOM 4301 N N . VAL A 1 546 ? -9.031 -18.656 -37.25 1 89.12 546 VAL A N 1
ATOM 4302 C CA . VAL A 1 546 ? -9.898 -18.328 -36.125 1 89.12 546 VAL A CA 1
ATOM 4303 C C . VAL A 1 546 ? -9.125 -17.516 -35.094 1 89.12 546 VAL A C 1
ATOM 4305 O O . VAL A 1 546 ? -7.926 -17.281 -35.281 1 89.12 546 VAL A O 1
ATOM 4308 N N . ARG A 1 547 ? -9.758 -17 -34.031 1 77.44 547 ARG A N 1
ATOM 4309 C CA . ARG A 1 547 ? -9.18 -16.125 -33.031 1 77.44 547 ARG A CA 1
ATOM 4310 C C . ARG A 1 547 ? -7.996 -16.781 -32.344 1 77.44 547 ARG A C 1
ATOM 4312 O O . ARG A 1 547 ? -6.969 -16.141 -32.094 1 77.44 547 ARG A O 1
ATOM 4319 N N . GLU A 1 548 ? -8.125 -18.062 -32.188 1 78.44 548 GLU A N 1
ATOM 4320 C CA . GLU A 1 548 ? -7.137 -18.75 -31.359 1 78.44 548 GLU A CA 1
ATOM 4321 C C . GLU A 1 548 ? -6.059 -19.391 -32.25 1 78.44 548 GLU A C 1
ATOM 4323 O O . GLU A 1 548 ? -5.113 -20 -31.719 1 78.44 548 GLU A O 1
ATOM 4328 N N . GLY A 1 549 ? -6.258 -19.234 -33.531 1 88.19 549 GLY A N 1
ATOM 4329 C CA . GLY A 1 549 ? -5.281 -19.828 -34.438 1 88.19 549 GLY A CA 1
ATOM 4330 C C . GLY A 1 549 ? -5.883 -20.281 -35.75 1 88.19 549 GLY A C 1
ATOM 4331 O O . GLY A 1 549 ? -6.539 -19.5 -36.438 1 88.19 549 GLY A O 1
ATOM 4332 N N . TRP A 1 550 ? -5.594 -21.547 -36.094 1 93.12 550 TRP A N 1
ATOM 4333 C CA . TRP A 1 550 ? -6.086 -22.078 -37.344 1 93.12 550 TRP A CA 1
ATOM 4334 C C . TRP A 1 550 ? -6.934 -23.328 -37.125 1 93.12 550 TRP A C 1
ATOM 4336 O O . TRP A 1 550 ? -6.59 -24.172 -36.312 1 93.12 550 TRP A O 1
ATOM 4346 N N . ARG A 1 551 ? -8.008 -23.375 -37.781 1 95.38 551 ARG A N 1
ATOM 4347 C CA . ARG A 1 551 ? -8.852 -24.562 -37.812 1 95.38 551 ARG A CA 1
ATOM 4348 C C . ARG A 1 551 ? -8.742 -25.297 -39.156 1 95.38 551 ARG A C 1
ATOM 4350 O O . ARG A 1 551 ? -9.062 -24.734 -40.188 1 95.38 551 ARG A O 1
ATOM 4357 N N . VAL A 1 552 ? -8.25 -26.5 -39.125 1 96.38 552 VAL A N 1
ATOM 4358 C CA . VAL A 1 552 ? -8.117 -27.328 -40.344 1 96.38 552 VAL A CA 1
ATOM 4359 C C . VAL A 1 552 ? -9.133 -28.453 -40.281 1 96.38 552 VAL A C 1
ATOM 4361 O O . VAL A 1 552 ? -9.211 -29.203 -39.312 1 96.38 552 VAL A O 1
ATOM 4364 N N . THR A 1 553 ? -9.914 -28.594 -41.312 1 96.75 553 THR A N 1
ATOM 4365 C CA . THR A 1 553 ? -10.945 -29.625 -41.375 1 96.75 553 THR A CA 1
ATOM 4366 C C . THR A 1 553 ? -10.609 -30.672 -42.406 1 96.75 553 THR A C 1
ATOM 4368 O O . THR A 1 553 ? -10.227 -30.344 -43.531 1 96.75 553 THR A O 1
ATOM 4371 N N . VAL A 1 554 ? -10.664 -31.938 -42.094 1 96.5 554 VAL A N 1
ATOM 4372 C CA . VAL A 1 554 ? -10.555 -33.062 -43 1 96.5 554 VAL A CA 1
ATOM 4373 C C . VAL A 1 554 ? -11.891 -33.812 -43.062 1 96.5 554 VAL A C 1
ATOM 4375 O O . VAL A 1 554 ? -12.367 -34.344 -42.062 1 96.5 554 VAL A O 1
ATOM 4378 N N . SER A 1 555 ? -12.469 -33.781 -44.219 1 95.25 555 SER A N 1
ATOM 4379 C CA . SER A 1 555 ? -13.789 -34.375 -44.406 1 95.25 555 SER A CA 1
ATOM 4380 C C . SER A 1 555 ? -13.781 -35.406 -45.531 1 95.25 555 SER A C 1
ATOM 4382 O O . SER A 1 555 ? -13.031 -35.25 -46.5 1 95.25 555 SER A O 1
ATOM 4384 N N . ASP A 1 556 ? -14.516 -36.5 -45.312 1 93.38 556 ASP A N 1
ATOM 4385 C CA . ASP A 1 556 ? -14.695 -37.5 -46.344 1 93.38 556 ASP A CA 1
ATOM 4386 C C . ASP A 1 556 ? -16.172 -37.906 -46.469 1 93.38 556 ASP A C 1
ATOM 4388 O O . ASP A 1 556 ? -17 -37.469 -45.688 1 93.38 556 ASP A O 1
ATOM 4392 N N . ASN A 1 557 ? -16.562 -38.625 -47.562 1 89.94 557 ASN A N 1
ATOM 4393 C CA . ASN A 1 557 ? -17.938 -39.094 -47.75 1 89.94 557 ASN A CA 1
ATOM 4394 C C . ASN A 1 557 ? -18.031 -40.594 -47.562 1 89.94 557 ASN A C 1
ATOM 4396 O O . ASN A 1 557 ? -18.734 -41.312 -48.281 1 89.94 557 ASN A O 1
ATOM 4400 N N . GLY A 1 558 ? -17.172 -41.062 -46.625 1 87.31 558 GLY A N 1
ATOM 4401 C CA . GLY A 1 558 ? -17.172 -42.5 -46.375 1 87.31 558 GLY A CA 1
ATOM 4402 C C . GLY A 1 558 ? -18.406 -42.969 -45.625 1 87.31 558 GLY A C 1
ATOM 4403 O O . GLY A 1 558 ? -19.469 -42.375 -45.719 1 87.31 558 GLY A O 1
ATOM 4404 N N . ILE A 1 559 ? -18.297 -44.156 -44.938 1 85.25 559 ILE A N 1
ATOM 4405 C CA . ILE A 1 559 ? -19.406 -44.812 -44.25 1 85.25 559 ILE A CA 1
ATOM 4406 C C . ILE A 1 559 ? -19.859 -44.031 -43.062 1 85.25 559 ILE A C 1
ATOM 4408 O O . ILE A 1 559 ? -20.969 -44.219 -42.531 1 85.25 559 ILE A O 1
ATOM 4412 N N . GLY A 1 560 ? -19.062 -43.125 -42.656 1 85.06 560 GLY A N 1
ATOM 4413 C CA . GLY A 1 560 ? -19.391 -42.281 -41.531 1 85.06 560 GLY A CA 1
ATOM 4414 C C . GLY A 1 560 ? -19.125 -42.938 -40.188 1 85.06 560 GLY A C 1
ATOM 4415 O O . GLY A 1 560 ? -18.672 -44.094 -40.125 1 85.06 560 GLY A O 1
ATOM 4416 N N . ILE A 1 561 ? -19.219 -42.219 -39.094 1 85.56 561 ILE A N 1
ATOM 4417 C CA . ILE A 1 561 ? -19 -42.688 -37.75 1 85.56 561 ILE A CA 1
ATOM 4418 C C . ILE A 1 561 ? -20.25 -42.438 -36.875 1 85.56 561 ILE A C 1
ATOM 4420 O O . ILE A 1 561 ? -20.797 -41.312 -36.875 1 85.56 561 ILE A O 1
ATOM 4424 N N . ASP A 1 562 ? -20.688 -43.438 -36.281 1 83.12 562 ASP A N 1
ATOM 4425 C CA . ASP A 1 562 ? -21.828 -43.312 -35.344 1 83.12 562 ASP A CA 1
ATOM 4426 C C . ASP A 1 562 ? -21.5 -42.312 -34.219 1 83.12 562 ASP A C 1
ATOM 4428 O O . ASP A 1 562 ? -20.484 -42.469 -33.562 1 83.12 562 ASP A O 1
ATOM 4432 N N . PRO A 1 563 ? -22.328 -41.375 -34.062 1 83.12 563 PRO A N 1
ATOM 4433 C CA . PRO A 1 563 ? -22.094 -40.344 -33.062 1 83.12 563 PRO A CA 1
ATOM 4434 C C . PRO A 1 563 ? -21.953 -40.906 -31.656 1 83.12 563 PRO A C 1
ATOM 4436 O O . PRO A 1 563 ? -21.375 -40.25 -30.781 1 83.12 563 PRO A O 1
ATOM 4439 N N . ALA A 1 564 ? -22.469 -42.031 -31.391 1 78.62 564 ALA A N 1
ATOM 4440 C CA . ALA A 1 564 ? -22.391 -42.656 -30.062 1 78.62 564 ALA A CA 1
ATOM 4441 C C . ALA A 1 564 ? -20.938 -42.906 -29.656 1 78.62 564 ALA A C 1
ATOM 4443 O O . ALA A 1 564 ? -20.641 -42.969 -28.469 1 78.62 564 ALA A O 1
ATOM 4444 N N . PHE A 1 565 ? -20.062 -42.969 -30.672 1 78.94 565 PHE A N 1
ATOM 4445 C CA . PHE A 1 565 ? -18.688 -43.344 -30.359 1 78.94 565 PHE A CA 1
ATOM 4446 C C . PHE A 1 565 ? -17.812 -42.094 -30.312 1 78.94 565 PHE A C 1
ATOM 4448 O O . PHE A 1 565 ? -16.578 -42.188 -30.266 1 78.94 565 PHE A O 1
ATOM 4455 N N . SER A 1 566 ? -18.391 -41 -30.266 1 78.19 566 SER A N 1
ATOM 4456 C CA . SER A 1 566 ? -17.656 -39.719 -30.359 1 78.19 566 SER A CA 1
ATOM 4457 C C . SER A 1 566 ? -16.656 -39.594 -29.219 1 78.19 566 SER A C 1
ATOM 4459 O O . SER A 1 566 ? -15.547 -39.094 -29.422 1 78.19 566 SER A O 1
ATOM 4461 N N . GLN A 1 567 ? -17.016 -40.031 -28.062 1 73.12 567 GLN A N 1
ATOM 4462 C CA . GLN A 1 567 ? -16.172 -39.844 -26.891 1 73.12 567 GLN A CA 1
ATOM 4463 C C . GLN A 1 567 ? -15.023 -40.812 -26.859 1 73.12 567 GLN A C 1
ATOM 4465 O O . GLN A 1 567 ? -13.938 -40.5 -26.375 1 73.12 567 GLN A O 1
ATOM 4470 N N . SER A 1 568 ? -15.203 -41.906 -27.484 1 78.56 568 SER A N 1
ATOM 4471 C CA . SER A 1 568 ? -14.211 -42.969 -27.375 1 78.56 568 SER A CA 1
ATOM 4472 C C . SER A 1 568 ? -13.43 -43.125 -28.688 1 78.56 568 SER A C 1
ATOM 4474 O O . SER A 1 568 ? -12.555 -44 -28.781 1 78.56 568 SER A O 1
ATOM 4476 N N . LEU A 1 569 ? -13.781 -42.281 -29.594 1 83.94 569 LEU A N 1
ATOM 4477 C CA . LEU A 1 569 ? -13.219 -42.406 -30.938 1 83.94 569 LEU A CA 1
ATOM 4478 C C . LEU A 1 569 ? -11.695 -42.281 -30.906 1 83.94 569 LEU A C 1
ATOM 4480 O O . LEU A 1 569 ? -11.008 -42.938 -31.703 1 83.94 569 LEU A O 1
ATOM 4484 N N . PHE A 1 570 ? -11.188 -41.531 -29.922 1 86.19 570 PHE A N 1
ATOM 4485 C CA . PHE A 1 570 ? -9.758 -41.25 -29.891 1 86.19 570 PHE A CA 1
ATOM 4486 C C . PHE A 1 570 ? -9.055 -42.125 -28.875 1 86.19 570 PHE A C 1
ATOM 4488 O O . PHE A 1 570 ? -7.867 -41.969 -28.609 1 86.19 570 PHE A O 1
ATOM 4495 N N . ASP A 1 571 ? -9.797 -43.094 -28.422 1 78.19 571 ASP A N 1
ATOM 4496 C CA . ASP A 1 571 ? -9.195 -44.031 -27.469 1 78.19 571 ASP A CA 1
ATOM 4497 C C . ASP A 1 571 ? -8.297 -45.031 -28.188 1 78.19 571 ASP A C 1
ATOM 4499 O O . ASP A 1 571 ? -8.523 -45.344 -29.359 1 78.19 571 ASP A O 1
ATOM 4503 N N . LEU A 1 572 ? -7.352 -45.469 -27.516 1 74.25 572 LEU A N 1
ATOM 4504 C CA . LEU A 1 572 ? -6.418 -46.438 -28.094 1 74.25 572 LEU A CA 1
ATOM 4505 C C . LEU A 1 572 ? -7.098 -47.781 -28.328 1 74.25 572 LEU A C 1
ATOM 4507 O O . LEU A 1 572 ? -7.852 -48.25 -27.484 1 74.25 572 LEU A O 1
ATOM 4511 N N . PHE A 1 573 ? -6.922 -48.375 -29.5 1 72.88 573 PHE A N 1
ATOM 4512 C CA . PHE A 1 573 ? -7.305 -49.719 -29.906 1 72.88 573 PHE A CA 1
ATOM 4513 C C . PHE A 1 573 ? -8.82 -49.844 -30.016 1 72.88 573 PHE A C 1
ATOM 4515 O O . PHE A 1 573 ? -9.375 -50.938 -29.812 1 72.88 573 PHE A O 1
ATOM 4522 N N . ARG A 1 574 ? -9.414 -48.75 -30.141 1 75.81 574 ARG A N 1
ATOM 4523 C CA . ARG A 1 574 ? -10.859 -48.781 -30.328 1 75.81 574 ARG A CA 1
ATOM 4524 C C . ARG A 1 574 ? -11.219 -48.938 -31.797 1 75.81 574 ARG A C 1
ATOM 4526 O O . ARG A 1 574 ? -10.828 -48.094 -32.625 1 75.81 574 ARG A O 1
ATOM 4533 N N . ARG A 1 575 ? -11.898 -50 -32.031 1 79.25 575 ARG A N 1
ATOM 4534 C CA . ARG A 1 575 ? -12.383 -50.25 -33.375 1 79.25 575 ARG A CA 1
ATOM 4535 C C . ARG A 1 575 ? -13.906 -50.219 -33.438 1 79.25 575 ARG A C 1
ATOM 4537 O O . ARG A 1 575 ? -14.578 -50.719 -32.531 1 79.25 575 ARG A O 1
ATOM 4544 N N . LEU A 1 576 ? -14.367 -49.5 -34.281 1 73.56 576 LEU A N 1
ATOM 4545 C CA . LEU A 1 576 ? -15.812 -49.344 -34.375 1 73.56 576 LEU A CA 1
ATOM 4546 C C . LEU A 1 576 ? -16.422 -50.5 -35.156 1 73.56 576 LEU A C 1
ATOM 4548 O O . LEU A 1 576 ? -17.609 -50.781 -35.031 1 73.56 576 LEU A O 1
ATOM 4552 N N . HIS A 1 577 ? -15.555 -51.094 -35.938 1 67.94 577 HIS A N 1
ATOM 4553 C CA . HIS A 1 577 ? -16.062 -52.188 -36.75 1 67.94 577 HIS A CA 1
ATOM 4554 C C . HIS A 1 577 ? -15.367 -53.5 -36.406 1 67.94 577 HIS A C 1
ATOM 4556 O O . HIS A 1 577 ? -14.242 -53.5 -35.906 1 67.94 577 HIS A O 1
ATOM 4562 N N . GLY A 1 578 ? -16.062 -54.594 -36.25 1 60.41 578 GLY A N 1
ATOM 4563 C CA . GLY A 1 578 ? -15.578 -55.875 -35.844 1 60.41 578 GLY A CA 1
ATOM 4564 C C . GLY A 1 578 ? -14.312 -56.312 -36.562 1 60.41 578 GLY A C 1
ATOM 4565 O O . GLY A 1 578 ? -13.938 -55.719 -37.562 1 60.41 578 GLY A O 1
ATOM 4566 N N . PRO A 1 579 ? -13.672 -57.406 -35.938 1 58.47 579 PRO A N 1
ATOM 4567 C CA . PRO A 1 579 ? -12.477 -58 -36.562 1 58.47 579 PRO A CA 1
ATOM 4568 C C . PRO A 1 579 ? -12.766 -58.594 -37.938 1 58.47 579 PRO A C 1
ATOM 4570 O O . PRO A 1 579 ? -13.844 -59.156 -38.156 1 58.47 579 PRO A O 1
ATOM 4573 N N . GLY A 1 580 ? -12.086 -58.156 -39.094 1 58.72 580 GLY A N 1
ATOM 4574 C CA . GLY A 1 580 ? -12.242 -58.781 -40.375 1 58.72 580 GLY A CA 1
ATOM 4575 C C . GLY A 1 580 ? -12.734 -57.812 -41.438 1 58.72 580 GLY A C 1
ATOM 4576 O O . GLY A 1 580 ? -12.469 -58 -42.625 1 58.72 580 GLY A O 1
ATOM 4577 N N . GLN A 1 581 ? -13.633 -56.969 -41.062 1 58.62 581 GLN A N 1
ATOM 4578 C CA . GLN A 1 581 ? -14.203 -56.125 -42.094 1 58.62 581 GLN A CA 1
ATOM 4579 C C . GLN A 1 581 ? -13.188 -55.094 -42.594 1 58.62 581 GLN A C 1
ATOM 4581 O O . GLN A 1 581 ? -13.031 -54.875 -43.781 1 58.62 581 GLN A O 1
ATOM 4586 N N . TYR A 1 582 ? -12.578 -54.5 -41.625 1 63.66 582 TYR A N 1
ATOM 4587 C CA . TYR A 1 582 ? -11.57 -53.531 -42 1 63.66 582 TYR A CA 1
ATOM 4588 C C . TYR A 1 582 ? -10.266 -53.75 -41.219 1 63.66 582 TYR A C 1
ATOM 4590 O O . TYR A 1 582 ? -10.289 -54.188 -40.062 1 63.66 582 TYR A O 1
ATOM 4598 N N . SER A 1 583 ? -9.18 -53.594 -41.938 1 63.97 583 SER A N 1
ATOM 4599 C CA . SER A 1 583 ? -7.863 -53.812 -41.344 1 63.97 583 SER A CA 1
ATOM 4600 C C . SER A 1 583 ? -7.469 -52.688 -40.406 1 63.97 583 SER A C 1
ATOM 4602 O O . SER A 1 583 ? -7.941 -51.562 -40.562 1 63.97 583 SER A O 1
ATOM 4604 N N . GLY A 1 584 ? -7.043 -53.094 -39.281 1 71.5 584 GLY A N 1
ATOM 4605 C CA . GLY A 1 584 ? -6.484 -52.031 -38.438 1 71.5 584 GLY A CA 1
ATOM 4606 C C . GLY A 1 584 ? -6.492 -52.406 -36.969 1 71.5 584 GLY A C 1
ATOM 4607 O O . GLY A 1 584 ? -7.223 -53.312 -36.531 1 71.5 584 GLY A O 1
ATOM 4608 N N . VAL A 1 585 ? -5.594 -51.719 -36.188 1 71.56 585 VAL A N 1
ATOM 4609 C CA . VAL A 1 585 ? -5.434 -52.062 -34.781 1 71.56 585 VAL A CA 1
ATOM 4610 C C . VAL A 1 585 ? -6.086 -50.969 -33.938 1 71.56 585 VAL A C 1
ATOM 4612 O O . VAL A 1 585 ? -6.293 -51.188 -32.719 1 71.56 585 VAL A O 1
ATOM 4615 N N . GLY A 1 586 ? -6.652 -49.844 -34.625 1 78.81 586 GLY A N 1
ATOM 4616 C CA . GLY A 1 586 ? -7.352 -48.812 -33.906 1 78.81 586 GLY A CA 1
ATOM 4617 C C . GLY A 1 586 ? -6.418 -47.875 -33.156 1 78.81 586 GLY A C 1
ATOM 4618 O O . GLY A 1 586 ? -6.676 -47.5 -32.031 1 78.81 586 GLY A O 1
ATOM 4619 N N . ILE A 1 587 ? -5.301 -47.5 -33.656 1 82.19 587 ILE A N 1
ATOM 4620 C CA . ILE A 1 587 ? -4.328 -46.625 -33 1 82.19 587 ILE A CA 1
ATOM 4621 C C . ILE A 1 587 ? -4.27 -45.281 -33.719 1 82.19 587 ILE A C 1
ATOM 4623 O O . ILE A 1 587 ? -3.805 -44.281 -33.156 1 82.19 587 ILE A O 1
ATOM 4627 N N . GLY A 1 588 ? -4.75 -45.25 -34.906 1 86.25 588 GLY A N 1
ATOM 4628 C CA . GLY A 1 588 ? -4.551 -44.125 -35.781 1 86.25 588 GLY A CA 1
ATOM 4629 C C . GLY A 1 588 ? -5.055 -42.812 -35.219 1 86.25 588 GLY A C 1
ATOM 4630 O O . GLY A 1 588 ? -4.297 -41.844 -35.094 1 86.25 588 GLY A O 1
ATOM 4631 N N . LEU A 1 589 ? -6.293 -42.781 -34.781 1 89.69 589 LEU A N 1
ATOM 4632 C CA . LEU A 1 589 ? -6.887 -41.562 -34.312 1 89.69 589 LEU A CA 1
ATOM 4633 C C . LEU A 1 589 ? -6.309 -41.156 -32.969 1 89.69 589 LEU A C 1
ATOM 4635 O O . LEU A 1 589 ? -6.223 -39.969 -32.656 1 89.69 589 LEU A O 1
ATOM 4639 N N . ALA A 1 590 ? -5.961 -42.094 -32.125 1 86.31 590 ALA A N 1
ATOM 4640 C CA . ALA A 1 590 ? -5.273 -41.781 -30.859 1 86.31 590 ALA A CA 1
ATOM 4641 C C . ALA A 1 590 ? -3.928 -41.125 -31.125 1 86.31 590 ALA A C 1
ATOM 4643 O O . ALA A 1 590 ? -3.531 -40.219 -30.391 1 86.31 590 ALA A O 1
ATOM 4644 N N . LEU A 1 591 ? -3.258 -41.594 -32.125 1 88.31 591 LEU A N 1
ATOM 4645 C CA . LEU A 1 591 ? -1.987 -41 -32.531 1 88.31 591 LEU A CA 1
ATOM 4646 C C . LEU A 1 591 ? -2.18 -39.531 -32.969 1 88.31 591 LEU A C 1
ATOM 4648 O O . LEU A 1 591 ? -1.37 -38.688 -32.625 1 88.31 591 LEU A O 1
ATOM 4652 N N . CYS A 1 592 ? -3.232 -39.375 -33.719 1 93 592 CYS A N 1
ATOM 4653 C CA . CYS A 1 592 ? -3.541 -38.031 -34.156 1 93 592 CYS A CA 1
ATOM 4654 C C . CYS A 1 592 ? -3.762 -37.094 -33 1 93 592 CYS A C 1
ATOM 4656 O O . CYS A 1 592 ? -3.271 -35.938 -33 1 93 592 CYS A O 1
ATOM 4658 N N . ARG A 1 593 ? -4.492 -37.562 -32.094 1 89.38 593 ARG A N 1
ATOM 4659 C CA . ARG A 1 593 ? -4.746 -36.75 -30.906 1 89.38 593 ARG A CA 1
ATOM 4660 C C . ARG A 1 593 ? -3.445 -36.406 -30.188 1 89.38 593 ARG A C 1
ATOM 4662 O O . ARG A 1 593 ? -3.24 -35.25 -29.766 1 89.38 593 ARG A O 1
ATOM 4669 N N . LYS A 1 594 ? -2.627 -37.344 -29.984 1 86.56 594 LYS A N 1
ATOM 4670 C CA . LYS A 1 594 ? -1.356 -37.125 -29.297 1 86.56 594 LYS A CA 1
ATOM 4671 C C . LYS A 1 594 ? -0.484 -36.125 -30.047 1 86.56 594 LYS A C 1
ATOM 4673 O O . LYS A 1 594 ? 0.161 -35.281 -29.438 1 86.56 594 LYS A O 1
ATOM 4678 N N . ILE A 1 595 ? -0.454 -36.281 -31.359 1 90.88 595 ILE A N 1
ATOM 4679 C CA . ILE A 1 595 ? 0.324 -35.375 -32.188 1 90.88 595 ILE A CA 1
ATOM 4680 C C . ILE A 1 595 ? -0.205 -33.938 -32.031 1 90.88 595 ILE A C 1
ATOM 4682 O O . ILE A 1 595 ? 0.573 -33 -31.859 1 90.88 595 ILE A O 1
ATOM 4686 N N . MET A 1 596 ? -1.487 -33.812 -31.953 1 91.44 596 MET A N 1
ATOM 4687 C CA . MET A 1 596 ? -2.098 -32.5 -31.781 1 91.44 596 MET A CA 1
ATOM 4688 C C . MET A 1 596 ? -1.771 -31.922 -30.406 1 91.44 596 MET A C 1
ATOM 4690 O O . MET A 1 596 ? -1.476 -30.734 -30.297 1 91.44 596 MET A O 1
ATOM 4694 N N . GLU A 1 597 ? -1.854 -32.719 -29.469 1 84.12 597 GLU A N 1
ATOM 4695 C CA . GLU A 1 597 ? -1.527 -32.281 -28.125 1 84.12 597 GLU A CA 1
ATOM 4696 C C . GLU A 1 597 ? -0.084 -31.797 -28.031 1 84.12 597 GLU A C 1
ATOM 4698 O O . GLU A 1 597 ? 0.199 -30.797 -27.375 1 84.12 597 GLU A O 1
ATOM 4703 N N . ARG A 1 598 ? 0.742 -32.469 -28.625 1 84 598 ARG A N 1
ATOM 4704 C CA . ARG A 1 598 ? 2.152 -32.094 -28.625 1 84 598 ARG A CA 1
ATOM 4705 C C . ARG A 1 598 ? 2.361 -30.766 -29.328 1 84 598 ARG A C 1
ATOM 4707 O O . ARG A 1 598 ? 3.344 -30.062 -29.078 1 84 598 ARG A O 1
ATOM 4714 N N . HIS A 1 599 ? 1.465 -30.531 -30.234 1 88.75 599 HIS A N 1
ATOM 4715 C CA . HIS A 1 599 ? 1.53 -29.266 -30.953 1 88.75 599 HIS A CA 1
ATOM 4716 C C . HIS A 1 599 ? 0.667 -28.203 -30.281 1 88.75 599 HIS A C 1
ATOM 4718 O O . HIS A 1 599 ? 0.324 -27.203 -30.906 1 88.75 599 HIS A O 1
ATOM 4724 N N . ASP A 1 600 ? 0.259 -28.484 -29.047 1 82.31 600 ASP A N 1
ATOM 4725 C CA . ASP A 1 600 ? -0.579 -27.594 -28.234 1 82.31 600 ASP A CA 1
ATOM 4726 C C . ASP A 1 600 ? -1.915 -27.328 -28.922 1 82.31 600 ASP A C 1
ATOM 4728 O O . ASP A 1 600 ? -2.484 -26.25 -28.781 1 82.31 600 ASP A O 1
ATOM 4732 N N . GLY A 1 601 ? -2.291 -28.234 -29.812 1 88.31 601 GLY A N 1
ATOM 4733 C CA . GLY A 1 601 ? -3.566 -28.156 -30.516 1 88.31 601 GLY A CA 1
ATOM 4734 C C . GLY A 1 601 ? -4.59 -29.156 -30 1 88.31 601 GLY A C 1
ATOM 4735 O O . GLY A 1 601 ? -4.391 -29.766 -28.953 1 88.31 601 GLY A O 1
ATOM 4736 N N . HIS A 1 602 ? -5.68 -29.125 -30.734 1 89.12 602 HIS A N 1
ATOM 4737 C CA . HIS A 1 602 ? -6.758 -30.047 -30.359 1 89.12 602 HIS A CA 1
ATOM 4738 C C . HIS A 1 602 ? -7.414 -30.641 -31.594 1 89.12 602 HIS A C 1
ATOM 4740 O O . HIS A 1 602 ? -7.473 -30 -32.656 1 89.12 602 HIS A O 1
ATOM 4746 N N . ILE A 1 603 ? -7.785 -31.875 -31.438 1 92.56 603 ILE A N 1
ATOM 4747 C CA . ILE A 1 603 ? -8.508 -32.562 -32.5 1 92.56 603 ILE A CA 1
ATOM 4748 C C . ILE A 1 603 ? -9.891 -32.969 -32.031 1 92.56 603 ILE A C 1
ATOM 4750 O O . ILE A 1 603 ? -10.055 -33.406 -30.875 1 92.56 603 ILE A O 1
ATOM 4754 N N . ALA A 1 604 ? -10.898 -32.75 -32.844 1 91.25 604 ALA A N 1
ATOM 4755 C CA . ALA A 1 604 ? -12.273 -33.094 -32.5 1 91.25 604 ALA A CA 1
ATOM 4756 C C . ALA A 1 604 ? -12.984 -33.75 -33.688 1 91.25 604 ALA A C 1
ATOM 4758 O O . ALA A 1 604 ? -12.594 -33.531 -34.844 1 91.25 604 ALA A O 1
ATOM 4759 N N . PHE A 1 605 ? -13.969 -34.625 -33.344 1 91.75 605 PHE A N 1
ATOM 4760 C CA . PHE A 1 605 ? -14.859 -35.219 -34.312 1 91.75 605 PHE A CA 1
ATOM 4761 C C . PHE A 1 605 ? -16.172 -34.469 -34.406 1 91.75 605 PHE A C 1
ATOM 4763 O O . PHE A 1 605 ? -16.75 -34.094 -33.375 1 91.75 605 PHE A O 1
ATOM 4770 N N . ASP A 1 606 ? -16.547 -34.031 -35.625 1 91.69 606 ASP A N 1
ATOM 4771 C CA . ASP A 1 606 ? -17.828 -33.375 -35.844 1 91.69 606 ASP A CA 1
ATOM 4772 C C . ASP A 1 606 ? -18.969 -34.406 -35.969 1 91.69 606 ASP A C 1
ATOM 4774 O O . ASP A 1 606 ? -19.219 -34.938 -37.031 1 91.69 606 ASP A O 1
ATOM 4778 N N . SER A 1 607 ? -19.734 -34.594 -34.938 1 87.06 607 SER A N 1
ATOM 4779 C CA . SER A 1 607 ? -20.766 -35.625 -34.875 1 87.06 607 SER A CA 1
ATOM 4780 C C . SER A 1 607 ? -21.953 -35.25 -35.781 1 87.06 607 SER A C 1
ATOM 4782 O O . SER A 1 607 ? -22.766 -36.125 -36.125 1 87.06 607 SER A O 1
ATOM 4784 N N . GLY A 1 608 ? -22.078 -34.031 -36.188 1 85.12 608 GLY A N 1
ATOM 4785 C CA . GLY A 1 608 ? -23.172 -33.594 -37.031 1 85.12 608 GLY A CA 1
ATOM 4786 C C . GLY A 1 608 ? -22.938 -33.875 -38.5 1 85.12 608 GLY A C 1
ATOM 4787 O O . GLY A 1 608 ? -23.875 -33.781 -39.312 1 85.12 608 GLY A O 1
ATOM 4788 N N . TYR A 1 609 ? -21.766 -34.219 -38.875 1 88.38 609 TYR A N 1
ATOM 4789 C CA . TYR A 1 609 ? -21.422 -34.531 -40.25 1 88.38 609 TYR A CA 1
ATOM 4790 C C . TYR A 1 609 ? -21.688 -35.969 -40.594 1 88.38 609 TYR A C 1
ATOM 4792 O O . TYR A 1 609 ? -20.844 -36.844 -40.344 1 88.38 609 TYR A O 1
ATOM 4800 N N . TYR A 1 610 ? -22.844 -36.312 -41.031 1 81.31 610 TYR A N 1
ATOM 4801 C CA . TYR A 1 610 ? -23.266 -37.656 -41.375 1 81.31 610 TYR A CA 1
ATOM 4802 C C . TYR A 1 610 ? -24.141 -37.656 -42.625 1 81.31 610 TYR A C 1
ATOM 4804 O O . TYR A 1 610 ? -25.016 -36.781 -42.781 1 81.31 610 TYR A O 1
ATOM 4812 N N . PRO A 1 611 ? -23.953 -38.625 -43.688 1 80.69 611 PRO A N 1
ATOM 4813 C CA . PRO A 1 611 ? -22.938 -39.688 -43.812 1 80.69 611 PRO A CA 1
ATOM 4814 C C . PRO A 1 611 ? -21.531 -39.125 -44.062 1 80.69 611 PRO A C 1
ATOM 4816 O O . PRO A 1 611 ? -21.391 -38 -44.531 1 80.69 611 PRO A O 1
ATOM 4819 N N . GLY A 1 612 ? -20.484 -39.75 -43.75 1 89.31 612 GLY A N 1
ATOM 4820 C CA . GLY A 1 612 ? -19.094 -39.344 -43.844 1 89.31 612 GLY A CA 1
ATOM 4821 C C . GLY A 1 612 ? -18.469 -39.031 -42.5 1 89.31 612 GLY A C 1
ATOM 4822 O O . GLY A 1 612 ? -19.078 -39.219 -41.469 1 89.31 612 GLY A O 1
ATOM 4823 N N . ALA A 1 613 ? -17.266 -38.625 -42.531 1 92.38 613 ALA A N 1
ATOM 4824 C CA . ALA A 1 613 ? -16.547 -38.25 -41.312 1 92.38 613 ALA A CA 1
ATOM 4825 C C . ALA A 1 613 ? -15.781 -36.938 -41.5 1 92.38 613 ALA A C 1
ATOM 4827 O O . ALA A 1 613 ? -15.219 -36.688 -42.562 1 92.38 613 ALA A O 1
ATOM 4828 N N . ARG A 1 614 ? -15.969 -36.094 -40.5 1 95.56 614 ARG A N 1
ATOM 4829 C CA . ARG A 1 614 ? -15.25 -34.812 -40.5 1 95.56 614 ARG A CA 1
ATOM 4830 C C . ARG A 1 614 ? -14.477 -34.625 -39.188 1 95.56 614 ARG A C 1
ATOM 4832 O O . ARG A 1 614 ? -15.062 -34.656 -38.125 1 95.56 614 ARG A O 1
ATOM 4839 N N . LEU A 1 615 ? -13.172 -34.5 -39.344 1 95.38 615 LEU A N 1
ATOM 4840 C CA . LEU A 1 615 ? -12.297 -34.219 -38.188 1 95.38 615 LEU A CA 1
ATOM 4841 C C . LEU A 1 615 ? -11.812 -32.781 -38.219 1 95.38 615 LEU A C 1
ATOM 4843 O O . LEU A 1 615 ? -11.461 -32.25 -39.281 1 95.38 615 LEU A O 1
ATOM 4847 N N . VAL A 1 616 ? -11.875 -32.125 -37.094 1 95.44 616 VAL A N 1
ATOM 4848 C CA . VAL A 1 616 ? -11.492 -30.734 -36.969 1 95.44 616 VAL A CA 1
ATOM 4849 C C . VAL A 1 616 ? -10.211 -30.625 -36.156 1 95.44 616 VAL A C 1
ATOM 4851 O O . VAL A 1 616 ? -10.164 -31.047 -35 1 95.44 616 VAL A O 1
ATOM 4854 N N . LEU A 1 617 ? -9.195 -30.047 -36.75 1 95.81 617 LEU A N 1
ATOM 4855 C CA . LEU A 1 617 ? -7.91 -29.797 -36.094 1 95.81 617 LEU A CA 1
ATOM 4856 C C . LEU A 1 617 ? -7.738 -28.312 -35.781 1 95.81 617 LEU A C 1
ATOM 4858 O O . LEU A 1 617 ? -7.855 -27.469 -36.688 1 95.81 617 LEU A O 1
ATOM 4862 N N . THR A 1 618 ? -7.496 -28 -34.562 1 94.12 618 THR A N 1
ATOM 4863 C CA . THR A 1 618 ? -7.266 -26.609 -34.156 1 94.12 618 THR A CA 1
ATOM 4864 C C . THR A 1 618 ? -5.812 -26.406 -33.75 1 94.12 618 THR A C 1
ATOM 4866 O O . THR A 1 618 ? -5.348 -27 -32.781 1 94.12 618 THR A O 1
ATOM 4869 N N . PHE A 1 619 ? -5.094 -25.562 -34.438 1 92.56 619 PHE A N 1
ATOM 4870 C CA . PHE A 1 619 ? -3.713 -25.203 -34.125 1 92.56 619 PHE A CA 1
ATOM 4871 C C . PHE A 1 619 ? -3.637 -23.828 -33.469 1 92.56 619 PHE A C 1
ATOM 4873 O O . PHE A 1 619 ? -4.281 -22.875 -33.938 1 92.56 619 PHE A O 1
ATOM 4880 N N . PRO A 1 620 ? -2.951 -23.75 -32.312 1 86.06 620 PRO A N 1
ATOM 4881 C CA . PRO A 1 620 ? -2.852 -22.438 -31.656 1 86.06 620 PRO A CA 1
ATOM 4882 C C . PRO A 1 620 ? -2.021 -21.438 -32.469 1 86.06 620 PRO A C 1
ATOM 4884 O O . PRO A 1 620 ? -1.236 -21.828 -33.312 1 86.06 620 PRO A O 1
ATOM 4887 N N . THR A 1 621 ? -2.365 -20.141 -32.188 1 73.69 621 THR A N 1
ATOM 4888 C CA . THR A 1 621 ? -1.593 -19.062 -32.812 1 73.69 621 THR A CA 1
ATOM 4889 C C . THR A 1 621 ? -0.14 -19.109 -32.344 1 73.69 621 THR A C 1
ATOM 4891 O O . THR A 1 621 ? 0.148 -19.547 -31.234 1 73.69 621 THR A O 1
ATOM 4894 N N . ALA A 1 622 ? 0.828 -19.047 -33.219 1 58.56 622 ALA A N 1
ATOM 4895 C CA . ALA A 1 622 ? 2.26 -19.031 -32.938 1 58.56 622 ALA A CA 1
ATOM 4896 C C . ALA A 1 622 ? 2.545 -18.406 -31.562 1 58.56 622 ALA A C 1
ATOM 4898 O O . ALA A 1 622 ? 1.982 -17.359 -31.234 1 58.56 622 ALA A O 1
ATOM 4899 N N . PRO A 1 623 ? 2.902 -19.25 -30.578 1 51.31 623 PRO A N 1
ATOM 4900 C CA . PRO A 1 623 ? 3.275 -18.562 -29.344 1 51.31 623 PRO A CA 1
ATOM 4901 C C . PRO A 1 623 ? 3.998 -17.234 -29.594 1 51.31 623 PRO A C 1
ATOM 4903 O O . PRO A 1 623 ? 4.758 -17.125 -30.547 1 51.31 623 PRO A O 1
ATOM 4906 N N . LEU A 1 624 ? 3.473 -16.109 -29.312 1 37.75 624 LEU A N 1
ATOM 4907 C CA . LEU A 1 624 ? 4.402 -14.992 -29.25 1 37.75 624 LEU A CA 1
ATOM 4908 C C . LEU A 1 624 ? 5.758 -15.438 -28.703 1 37.75 624 LEU A C 1
ATOM 4910 O O . LEU A 1 624 ? 5.836 -16.391 -27.922 1 37.75 624 LEU A O 1
ATOM 4914 N N . ALA A 1 625 ? 6.93 -15 -29.219 1 36.06 625 ALA A N 1
ATOM 4915 C CA . ALA A 1 625 ? 8.305 -15.227 -28.797 1 36.06 625 ALA A CA 1
ATOM 4916 C C . ALA A 1 625 ? 8.398 -15.352 -27.281 1 36.06 625 ALA A C 1
ATOM 4918 O O . ALA A 1 625 ? 8.008 -14.445 -26.547 1 36.06 625 ALA A O 1
ATOM 4919 N N . THR A 1 626 ? 8.102 -16.391 -26.719 1 35.72 626 THR A N 1
ATOM 4920 C CA . THR A 1 626 ? 8.602 -16.422 -25.359 1 35.72 626 THR A CA 1
ATOM 4921 C C . THR A 1 626 ? 9.906 -15.633 -25.234 1 35.72 626 THR A C 1
ATOM 4923 O O . THR A 1 626 ? 10.859 -15.891 -25.969 1 35.72 626 THR A O 1
ATOM 4926 N N . PRO A 1 627 ? 9.906 -14.438 -24.734 1 32.12 627 PRO A N 1
ATOM 4927 C CA . PRO A 1 627 ? 11.258 -13.891 -24.594 1 32.12 627 PRO A CA 1
ATOM 4928 C C . PRO A 1 627 ? 12.266 -14.93 -24.109 1 32.12 627 PRO A C 1
ATOM 4930 O O . PRO A 1 627 ? 11.961 -15.727 -23.219 1 32.12 627 PRO A O 1
ATOM 4933 N N . LEU A 1 628 ? 13.102 -15.484 -25.062 1 28.77 628 LEU A N 1
ATOM 4934 C CA . LEU A 1 628 ? 14.305 -16.156 -24.594 1 28.77 628 LEU A CA 1
ATOM 4935 C C . LEU A 1 628 ? 14.758 -15.617 -23.25 1 28.77 628 LEU A C 1
ATOM 4937 O O . LEU A 1 628 ? 14.672 -14.406 -23 1 28.77 628 LEU A O 1
ATOM 4941 N N . ALA A 1 629 ? 14.852 -16.453 -22.312 1 33.75 629 ALA A N 1
ATOM 4942 C CA . ALA A 1 629 ? 15.539 -16.172 -21.047 1 33.75 629 ALA A CA 1
ATOM 4943 C C . ALA A 1 629 ? 16.719 -15.234 -21.281 1 33.75 629 ALA A C 1
ATOM 4945 O O . ALA A 1 629 ? 17.547 -15.469 -22.172 1 33.75 629 ALA A O 1
ATOM 4946 N N . THR A 1 630 ? 16.656 -13.883 -21.016 1 29.62 630 THR A N 1
ATOM 4947 C CA . THR A 1 630 ? 17.906 -13.156 -20.891 1 29.62 630 THR A CA 1
ATOM 4948 C C . THR A 1 630 ? 18.984 -14.039 -20.266 1 29.62 630 THR A C 1
ATOM 4950 O O . THR A 1 630 ? 18.719 -14.742 -19.281 1 29.62 630 THR A O 1
ATOM 4953 N N . PRO A 1 631 ? 20.031 -14.414 -21 1 32.44 631 PRO A N 1
ATOM 4954 C CA . PRO A 1 631 ? 21.188 -15.062 -20.375 1 32.44 631 PRO A CA 1
ATOM 4955 C C . PRO A 1 631 ? 21.484 -14.531 -18.969 1 32.44 631 PRO A C 1
ATOM 4957 O O . PRO A 1 631 ? 21.391 -13.328 -18.734 1 32.44 631 PRO A O 1
ATOM 4960 N N . GLY A 1 632 ? 20.859 -15.18 -17.953 1 27.83 632 GLY A N 1
ATOM 4961 C CA . GLY A 1 632 ? 21.391 -14.695 -16.703 1 27.83 632 GLY A CA 1
ATOM 4962 C C . GLY A 1 632 ? 22.875 -14.359 -16.766 1 27.83 632 GLY A C 1
ATOM 4963 O O . GLY A 1 632 ? 23.594 -14.883 -17.625 1 27.83 632 GLY A O 1
ATOM 4964 N N . PRO A 1 633 ? 23.266 -13.148 -16.359 1 24.81 633 PRO A N 1
ATOM 4965 C CA . PRO A 1 633 ? 24.719 -12.906 -16.344 1 24.81 633 PRO A CA 1
ATOM 4966 C C . PRO A 1 633 ? 25.516 -14.141 -15.938 1 24.81 633 PRO A C 1
ATOM 4968 O O . PRO A 1 633 ? 24.969 -15.055 -15.32 1 24.81 633 PRO A O 1
ATOM 4971 N N . ALA A 1 634 ? 26.656 -14.469 -16.594 1 24.3 634 ALA A N 1
ATOM 4972 C CA . ALA A 1 634 ? 27.719 -15.297 -16.047 1 24.3 634 ALA A CA 1
ATOM 4973 C C . ALA A 1 634 ? 27.719 -15.266 -14.516 1 24.3 634 ALA A C 1
ATOM 4975 O O . ALA A 1 634 ? 27.562 -14.195 -13.914 1 24.3 634 ALA A O 1
ATOM 4976 N N . LEU A 1 635 ? 27.609 -16.281 -13.734 1 19.59 635 LEU A N 1
ATOM 4977 C CA . LEU A 1 635 ? 28.641 -16.109 -12.711 1 19.59 635 LEU A CA 1
ATOM 4978 C C . LEU A 1 635 ? 30 -15.805 -13.352 1 19.59 635 LEU A C 1
ATOM 4980 O O . LEU A 1 635 ? 30.359 -16.406 -14.367 1 19.59 635 LEU A O 1
ATOM 4984 N N . MET B 1 1 ? -9.398 52.312 3.885 1 28.83 1 MET B N 1
ATOM 4985 C CA . MET B 1 1 ? -10.508 53.219 4.125 1 28.83 1 MET B CA 1
ATOM 4986 C C . MET B 1 1 ? -10.617 53.562 5.605 1 28.83 1 MET B C 1
ATOM 4988 O O . MET B 1 1 ? -11.398 54.469 5.984 1 28.83 1 MET B O 1
ATOM 4992 N N . SER B 1 2 ? -10.062 52.531 6.418 1 35.38 2 SER B N 1
ATOM 4993 C CA . SER B 1 2 ? -10.383 52.656 7.84 1 35.38 2 SER B CA 1
ATOM 4994 C C . SER B 1 2 ? -9.555 53.75 8.516 1 35.38 2 SER B C 1
ATOM 4996 O O . SER B 1 2 ? -9.641 53.938 9.727 1 35.38 2 SER B O 1
ATOM 4998 N N . SER B 1 3 ? -8.625 54.281 7.824 1 37.88 3 SER B N 1
ATOM 4999 C CA . SER B 1 3 ? -7.656 55.188 8.43 1 37.88 3 SER B CA 1
ATOM 5000 C C . SER B 1 3 ? -8.297 56.531 8.766 1 37.88 3 SER B C 1
ATOM 5002 O O . SER B 1 3 ? -7.82 57.25 9.641 1 37.88 3 SER B O 1
ATOM 5004 N N . ALA B 1 4 ? -9.094 57.031 7.918 1 41.31 4 ALA B N 1
ATOM 5005 C CA . ALA B 1 4 ? -9.547 58.438 7.914 1 41.31 4 ALA B CA 1
ATOM 5006 C C . ALA B 1 4 ? -10.508 58.688 9.062 1 41.31 4 ALA B C 1
ATOM 5008 O O . ALA B 1 4 ? -10.75 59.844 9.43 1 41.31 4 ALA B O 1
ATOM 5009 N N . PHE B 1 5 ? -11.289 57.688 9.391 1 37.81 5 PHE B N 1
ATOM 5010 C CA . PHE B 1 5 ? -12.445 57.969 10.234 1 37.81 5 PHE B CA 1
ATOM 5011 C C . PHE B 1 5 ? -12.023 58.25 11.672 1 37.81 5 PHE B C 1
ATOM 5013 O O . PHE B 1 5 ? -12.859 58.562 12.523 1 37.81 5 PHE B O 1
ATOM 5020 N N . ILE B 1 6 ? -10.781 58.125 12.023 1 41.97 6 ILE B N 1
ATOM 5021 C CA . ILE B 1 6 ? -10.438 58.219 13.438 1 41.97 6 ILE B CA 1
ATOM 5022 C C . ILE B 1 6 ? -10.305 59.688 13.836 1 41.97 6 ILE B C 1
ATOM 5024 O O . ILE B 1 6 ? -10.062 60 15 1 41.97 6 ILE B O 1
ATOM 5028 N N . MET B 1 7 ? -10.234 60.531 12.953 1 42.06 7 MET B N 1
ATOM 5029 C CA . MET B 1 7 ? -9.805 61.875 13.367 1 42.06 7 MET B CA 1
ATOM 5030 C C . MET B 1 7 ? -10.766 62.469 14.391 1 42.06 7 MET B C 1
ATOM 5032 O O . MET B 1 7 ? -10.344 63.094 15.359 1 42.06 7 MET B O 1
ATOM 5036 N N . ARG B 1 8 ? -12.008 62.938 13.93 1 48.84 8 ARG B N 1
ATOM 5037 C CA . ARG B 1 8 ? -12.766 64 14.562 1 48.84 8 ARG B CA 1
ATOM 5038 C C . ARG B 1 8 ? -13.734 63.469 15.609 1 48.84 8 ARG B C 1
ATOM 5040 O O . ARG B 1 8 ? -14.875 63.906 15.703 1 48.84 8 ARG B O 1
ATOM 5047 N N . ARG B 1 9 ? -13.359 62.281 16.219 1 55.06 9 ARG B N 1
ATOM 5048 C CA . ARG B 1 9 ? -14.5 61.906 17.047 1 55.06 9 ARG B CA 1
ATOM 5049 C C . ARG B 1 9 ? -14.469 62.625 18.391 1 55.06 9 ARG B C 1
ATOM 5051 O O . ARG B 1 9 ? -13.469 62.562 19.109 1 55.06 9 ARG B O 1
ATOM 5058 N N . PRO B 1 10 ? -15.273 63.438 18.641 1 53.59 10 PRO B N 1
ATOM 5059 C CA . PRO B 1 10 ? -15.391 64.188 19.891 1 53.59 10 PRO B CA 1
ATOM 5060 C C . PRO B 1 10 ? -15.281 63.281 21.125 1 53.59 10 PRO B C 1
ATOM 5062 O O . PRO B 1 10 ? -14.852 63.75 22.188 1 53.59 10 PRO B O 1
ATOM 5065 N N . HIS B 1 11 ? -15.5 61.938 21.062 1 59.44 11 HIS B N 1
ATOM 5066 C CA . HIS B 1 11 ? -15.57 61.031 22.219 1 59.44 11 HIS B CA 1
ATOM 5067 C C . HIS B 1 11 ? -14.305 60.188 22.328 1 59.44 11 HIS B C 1
ATOM 5069 O O . HIS B 1 11 ? -14.336 59.094 22.906 1 59.44 11 HIS B O 1
ATOM 5075 N N . GLY B 1 12 ? -13.258 60.781 21.828 1 70.06 12 GLY B N 1
ATOM 5076 C CA . GLY B 1 12 ? -12.016 60.031 21.969 1 70.06 12 GLY B CA 1
ATOM 5077 C C . GLY B 1 12 ? -11.383 60.156 23.344 1 70.06 12 GLY B C 1
ATOM 5078 O O . GLY B 1 12 ? -11.938 60.812 24.219 1 70.06 12 GLY B O 1
ATOM 5079 N N . VAL B 1 13 ? -10.453 59.375 23.719 1 72.25 13 VAL B N 1
ATOM 5080 C CA . VAL B 1 13 ? -9.734 59.406 25 1 72.25 13 VAL B CA 1
ATOM 5081 C C . VAL B 1 13 ? -9.281 60.844 25.281 1 72.25 13 VAL B C 1
ATOM 5083 O O . VAL B 1 13 ? -9.414 61.344 26.406 1 72.25 13 VAL B O 1
ATOM 5086 N N . ILE B 1 14 ? -8.961 61.594 24.156 1 72.56 14 ILE B N 1
ATOM 5087 C CA . ILE B 1 14 ? -8.461 62.938 24.328 1 72.56 14 ILE B CA 1
ATOM 5088 C C . ILE B 1 14 ? -9.609 63.875 24.719 1 72.56 14 ILE B C 1
ATOM 5090 O O . ILE B 1 14 ? -9.453 64.75 25.594 1 72.56 14 ILE B O 1
ATOM 5094 N N . GLY B 1 15 ? -10.734 63.594 23.984 1 75.06 15 GLY B N 1
ATOM 5095 C CA . GLY B 1 15 ? -11.867 64.438 24.297 1 75.06 15 GLY B CA 1
ATOM 5096 C C . GLY B 1 15 ? -12.336 64.312 25.734 1 75.06 15 GLY B C 1
ATOM 5097 O O . GLY B 1 15 ? -12.609 65.312 26.375 1 75.06 15 GLY B O 1
ATOM 5098 N N . ARG B 1 16 ? -12.289 63.219 26.234 1 75.88 16 ARG B N 1
ATOM 5099 C CA . ARG B 1 16 ? -12.711 63 27.609 1 75.88 16 ARG B CA 1
ATOM 5100 C C . ARG B 1 16 ? -11.688 63.562 28.594 1 75.88 16 ARG B C 1
ATOM 5102 O O . ARG B 1 16 ? -12.047 64.188 29.609 1 75.88 16 ARG B O 1
ATOM 5109 N N . LEU B 1 17 ? -10.445 63.344 28.266 1 75.81 17 LEU B N 1
ATOM 5110 C CA . LEU B 1 17 ? -9.383 63.875 29.125 1 75.81 17 LEU B CA 1
ATOM 5111 C C . LEU B 1 17 ? -9.406 65.375 29.172 1 75.81 17 LEU B C 1
ATOM 5113 O O . LEU B 1 17 ? -9.312 66 30.25 1 75.81 17 LEU B O 1
ATOM 5117 N N . LEU B 1 18 ? -9.641 65.938 27.984 1 79.94 18 LEU B N 1
ATOM 5118 C CA . LEU B 1 18 ? -9.625 67.375 27.906 1 79.94 18 LEU B CA 1
ATOM 5119 C C . LEU B 1 18 ? -10.82 68 28.641 1 79.94 18 LEU B C 1
ATOM 5121 O O . LEU B 1 18 ? -10.68 69 29.344 1 79.94 18 LEU B O 1
ATOM 5125 N N . ARG B 1 19 ? -11.945 67.312 28.516 1 80.44 19 ARG B N 1
ATOM 5126 C CA . ARG B 1 19 ? -13.125 67.812 29.203 1 80.44 19 ARG B CA 1
ATOM 5127 C C . ARG B 1 19 ? -12.953 67.75 30.719 1 80.44 19 ARG B C 1
ATOM 5129 O O . ARG B 1 19 ? -13.305 68.688 31.422 1 80.44 19 ARG B O 1
ATOM 5136 N N . ARG B 1 20 ? -12.32 66.75 31.156 1 80 20 ARG B N 1
ATOM 5137 C CA . ARG B 1 20 ? -12.133 66.625 32.594 1 80 20 ARG B CA 1
ATOM 5138 C C . ARG B 1 20 ? -11.055 67.562 33.094 1 80 20 ARG B C 1
ATOM 5140 O O . ARG B 1 20 ? -11.172 68.125 34.219 1 80 20 ARG B O 1
ATOM 5147 N N . VAL B 1 21 ? -10.062 67.812 32.281 1 78.06 21 VAL B N 1
ATOM 5148 C CA . VAL B 1 21 ? -8.984 68.75 32.656 1 78.06 21 VAL B CA 1
ATOM 5149 C C . VAL B 1 21 ? -9.5 70.188 32.688 1 78.06 21 VAL B C 1
ATOM 5151 O O . VAL B 1 21 ? -9.18 70.938 33.562 1 78.06 21 VAL B O 1
ATOM 5154 N N . ILE B 1 22 ? -10.367 70.5 31.688 1 81.12 22 ILE B N 1
ATOM 5155 C CA . ILE B 1 22 ? -10.945 71.812 31.609 1 81.12 22 ILE B CA 1
ATOM 5156 C C . ILE B 1 22 ? -11.852 72.062 32.812 1 81.12 22 ILE B C 1
ATOM 5158 O O . ILE B 1 22 ? -11.805 73.125 33.438 1 81.12 22 ILE B O 1
ATOM 5162 N N . LEU B 1 23 ? -12.578 71.062 33.156 1 83.25 23 LEU B N 1
ATOM 5163 C CA . LEU B 1 23 ? -13.477 71.188 34.312 1 83.25 23 LEU B CA 1
ATOM 5164 C C . LEU B 1 23 ? -12.688 71.312 35.594 1 83.25 23 LEU B C 1
ATOM 5166 O O . LEU B 1 23 ? -12.984 72.188 36.406 1 83.25 23 LEU B O 1
ATOM 5170 N N . ALA B 1 24 ? -11.703 70.562 35.781 1 80.44 24 ALA B N 1
ATOM 5171 C CA . ALA B 1 24 ? -10.883 70.625 36.969 1 80.44 24 ALA B CA 1
ATOM 5172 C C . ALA B 1 24 ? -10.102 71.938 37.031 1 80.44 24 ALA B C 1
ATOM 5174 O O . ALA B 1 24 ? -10.008 72.562 38.094 1 80.44 24 ALA B O 1
ATOM 5175 N N . GLY B 1 25 ? -9.562 72.375 35.875 1 77.56 25 GLY B N 1
ATOM 5176 C CA . GLY B 1 25 ? -8.836 73.625 35.812 1 77.56 25 GLY B CA 1
ATOM 5177 C C . GLY B 1 25 ? -9.719 74.812 36.062 1 77.56 25 GLY B C 1
ATOM 5178 O O . GLY B 1 25 ? -9.32 75.75 36.781 1 77.56 25 GLY B O 1
ATOM 5179 N N . GLY B 1 26 ? -10.945 74.812 35.562 1 80.31 26 GLY B N 1
ATOM 5180 C CA . GLY B 1 26 ? -11.891 75.875 35.781 1 80.31 26 GLY B CA 1
ATOM 5181 C C . GLY B 1 26 ? -12.297 76.062 37.25 1 80.31 26 GLY B C 1
ATOM 5182 O O . GLY B 1 26 ? -12.328 77.125 37.781 1 80.31 26 GLY B O 1
ATOM 5183 N N . ILE B 1 27 ? -12.492 74.938 37.875 1 84 27 ILE B N 1
ATOM 5184 C CA . ILE B 1 27 ? -12.867 74.938 39.281 1 84 27 ILE B CA 1
ATOM 5185 C C . ILE B 1 27 ? -11.703 75.438 40.125 1 84 27 ILE B C 1
ATOM 5187 O O . ILE B 1 27 ? -11.883 76.25 41.031 1 84 27 ILE B O 1
ATOM 5191 N N . ALA B 1 28 ? -10.508 75 39.781 1 82 28 ALA B N 1
ATOM 5192 C CA . ALA B 1 28 ? -9.32 75.438 40.5 1 82 28 ALA B CA 1
ATOM 5193 C C . ALA B 1 28 ? -9.07 76.938 40.344 1 82 28 ALA B C 1
ATOM 5195 O O . ALA B 1 28 ? -8.734 77.625 41.281 1 82 28 ALA B O 1
ATOM 5196 N N . ALA B 1 29 ? -9.352 77.438 39.125 1 80.5 29 ALA B N 1
ATOM 5197 C CA . ALA B 1 29 ? -9.164 78.875 38.844 1 80.5 29 ALA B CA 1
ATOM 5198 C C . ALA B 1 29 ? -10.164 79.75 39.625 1 80.5 29 ALA B C 1
ATOM 5200 O O . ALA B 1 29 ? -9.805 80.75 40.156 1 80.5 29 ALA B O 1
ATOM 5201 N N . LEU B 1 30 ? -11.352 79.25 39.75 1 82.62 30 LEU B N 1
ATOM 5202 C CA . LEU B 1 30 ? -12.383 79.938 40.469 1 82.62 30 LEU B CA 1
ATOM 5203 C C . LEU B 1 30 ? -12.094 80 41.969 1 82.62 30 LEU B C 1
ATOM 5205 O O . LEU B 1 30 ? -12.266 81 42.625 1 82.62 30 LEU B O 1
ATOM 5209 N N . ILE B 1 31 ? -11.641 78.938 42.469 1 84 31 ILE B N 1
ATOM 5210 C CA . ILE B 1 31 ? -11.32 78.812 43.875 1 84 31 ILE B CA 1
ATOM 5211 C C . ILE B 1 31 ? -10.133 79.75 44.219 1 84 31 ILE B C 1
ATOM 5213 O O . ILE B 1 31 ? -10.164 80.5 45.188 1 84 31 ILE B O 1
ATOM 5217 N N . LEU B 1 32 ? -9.133 79.75 43.344 1 79.88 32 LEU B N 1
ATOM 5218 C CA . LEU B 1 32 ? -7.926 80.562 43.594 1 79.88 32 LEU B CA 1
ATOM 5219 C C . LEU B 1 32 ? -8.219 82.062 43.438 1 79.88 32 LEU B C 1
ATOM 5221 O O . LEU B 1 32 ? -7.734 82.875 44.25 1 79.88 32 LEU B O 1
ATOM 5225 N N . THR B 1 33 ? -9.094 82.438 42.5 1 77.25 33 THR B N 1
ATOM 5226 C CA . THR B 1 33 ? -9.461 83.812 42.312 1 77.25 33 THR B CA 1
ATOM 5227 C C . THR B 1 33 ? -10.297 84.312 43.5 1 77.25 33 THR B C 1
ATOM 5229 O O . THR B 1 33 ? -10.102 85.438 43.969 1 77.25 33 THR B O 1
ATOM 5232 N N . SER B 1 34 ? -11.125 83.438 44 1 80.69 34 SER B N 1
ATOM 5233 C CA . SER B 1 34 ? -11.945 83.75 45.125 1 80.69 34 SER B CA 1
ATOM 5234 C C . SER B 1 34 ? -11.102 83.938 46.406 1 80.69 34 SER B C 1
ATOM 5236 O O . SER B 1 34 ? -11.336 84.875 47.188 1 80.69 34 SER B O 1
ATOM 5238 N N . ALA B 1 35 ? -10.117 83.125 46.469 1 81.62 35 ALA B N 1
ATOM 5239 C CA . ALA B 1 35 ? -9.227 83.25 47.625 1 81.62 35 ALA B CA 1
ATOM 5240 C C . ALA B 1 35 ? -8.375 84.5 47.562 1 81.62 35 ALA B C 1
ATOM 5242 O O . ALA B 1 35 ? -8.188 85.188 48.594 1 81.62 35 ALA B O 1
ATOM 5243 N N . LEU B 1 36 ? -7.969 84.938 46.438 1 76.88 36 LEU B N 1
ATOM 5244 C CA . LEU B 1 36 ? -7.176 86.125 46.281 1 76.88 36 LEU B CA 1
ATOM 5245 C C . LEU B 1 36 ? -8.023 87.375 46.531 1 76.88 36 LEU B C 1
ATOM 5247 O O . LEU B 1 36 ? -7.551 88.375 47.125 1 76.88 36 LEU B O 1
ATOM 5251 N N . LEU B 1 37 ? -9.281 87.312 46.125 1 75.44 37 LEU B N 1
ATOM 5252 C CA . LEU B 1 37 ? -10.211 88.375 46.375 1 75.44 37 LEU B CA 1
ATOM 5253 C C . LEU B 1 37 ? -10.469 88.562 47.844 1 75.44 37 LEU B C 1
ATOM 5255 O O . LEU B 1 37 ? -10.508 89.75 48.344 1 75.44 37 LEU B O 1
ATOM 5259 N N . TYR B 1 38 ? -10.555 87.5 48.406 1 80 38 TYR B N 1
ATOM 5260 C CA . TYR B 1 38 ? -10.828 87.562 49.844 1 80 38 TYR B CA 1
ATOM 5261 C C . TYR B 1 38 ? -9.641 88.125 50.594 1 80 38 TYR B C 1
ATOM 5263 O O . TYR B 1 38 ? -9.82 89 51.469 1 80 38 TYR B O 1
ATOM 5271 N N . LEU B 1 39 ? -8.469 87.875 50.219 1 79.06 39 LEU B N 1
ATOM 5272 C CA . LEU B 1 39 ? -7.27 88.375 50.875 1 79.06 39 LEU B CA 1
ATOM 5273 C C . LEU B 1 39 ? -7.066 89.875 50.562 1 79.06 39 LEU B C 1
ATOM 5275 O O . LEU B 1 39 ? -6.695 90.625 51.469 1 79.06 39 LEU B O 1
ATOM 5279 N N . GLU B 1 40 ? -7.438 90.25 49.406 1 74.56 40 GLU B N 1
ATOM 5280 C CA . GLU B 1 40 ? -7.316 91.625 49.031 1 74.56 40 GLU B CA 1
ATOM 5281 C C . GLU B 1 40 ? -8.367 92.5 49.719 1 74.56 40 GLU B C 1
ATOM 5283 O O . GLU B 1 40 ? -8.07 93.625 50.188 1 74.56 40 GLU B O 1
ATOM 5288 N N . TYR B 1 41 ? -9.5 91.938 49.875 1 75.81 41 TYR B N 1
ATOM 5289 C CA . TYR B 1 41 ? -10.586 92.625 50.562 1 75.81 41 TYR B CA 1
ATOM 5290 C C . TYR B 1 41 ? -10.25 92.812 52.031 1 75.81 41 TYR B C 1
ATOM 5292 O O . TYR B 1 41 ? -10.422 93.938 52.562 1 75.81 41 TYR B O 1
ATOM 5300 N N . ARG B 1 42 ? -9.711 91.875 52.562 1 79.56 42 ARG B N 1
ATOM 5301 C CA . ARG B 1 42 ? -9.352 91.938 53.969 1 79.56 42 ARG B CA 1
ATOM 5302 C C . ARG B 1 42 ? -8.227 93 54.188 1 79.56 42 ARG B C 1
ATOM 5304 O O . ARG B 1 42 ? -8.219 93.688 55.188 1 79.56 42 ARG B O 1
ATOM 5311 N N . ARG B 1 43 ? -7.43 93.125 53.25 1 77.12 43 ARG B N 1
ATOM 5312 C CA . ARG B 1 43 ? -6.32 94.062 53.344 1 77.12 43 ARG B CA 1
ATOM 5313 C C . ARG B 1 43 ? -6.801 95.5 53.188 1 77.12 43 ARG B C 1
ATOM 5315 O O . ARG B 1 43 ? -6.414 96.375 53.969 1 77.12 43 ARG B O 1
ATOM 5322 N N . ASP B 1 44 ? -7.684 95.688 52.219 1 75.5 44 ASP B N 1
ATOM 5323 C CA . ASP B 1 44 ? -8.203 97 51.969 1 75.5 44 ASP B CA 1
ATOM 5324 C C . ASP B 1 44 ? -9.039 97.5 53.156 1 75.5 44 ASP B C 1
ATOM 5326 O O . ASP B 1 44 ? -8.969 98.688 53.562 1 75.5 44 ASP B O 1
ATOM 5330 N N . LEU B 1 45 ? -9.68 96.625 53.812 1 76.69 45 LEU B N 1
ATOM 5331 C CA . LEU B 1 45 ? -10.469 97 55 1 76.69 45 LEU B CA 1
ATOM 5332 C C . LEU B 1 45 ? -9.57 97.312 56.188 1 76.69 45 LEU B C 1
ATOM 5334 O O . LEU B 1 45 ? -9.859 98.188 56.969 1 76.69 45 LEU B O 1
ATOM 5338 N N . GLY B 1 46 ? -8.477 96.625 56.188 1 77.88 46 GLY B N 1
ATOM 5339 C CA . GLY B 1 46 ? -7.523 96.938 57.25 1 77.88 46 GLY B CA 1
ATOM 5340 C C . GLY B 1 46 ? -6.883 98.312 57.125 1 77.88 46 GLY B C 1
ATOM 5341 O O . GLY B 1 46 ? -6.754 99 58.125 1 77.88 46 GLY B O 1
ATOM 5342 N N . VAL B 1 47 ? -6.652 98.688 55.938 1 76 47 VAL B N 1
ATOM 5343 C CA . VAL B 1 47 ? -6.043 100 55.719 1 76 47 VAL B CA 1
ATOM 5344 C C . VAL B 1 47 ? -7.051 101.125 56.062 1 76 47 VAL B C 1
ATOM 5346 O O . VAL B 1 47 ? -6.695 102.125 56.656 1 76 47 VAL B O 1
ATOM 5349 N N . LEU B 1 48 ? -8.336 100.875 55.781 1 77.06 48 LEU B N 1
ATOM 5350 C CA . LEU B 1 48 ? -9.383 101.875 56.094 1 77.06 48 LEU B CA 1
ATOM 5351 C C . LEU B 1 48 ? -9.57 102 57.594 1 77.06 48 LEU B C 1
ATOM 5353 O O . LEU B 1 48 ? -9.672 103.125 58.125 1 77.06 48 LEU B O 1
ATOM 5357 N N . MET B 1 49 ? -9.383 100.938 58.25 1 80.5 49 MET B N 1
ATOM 5358 C CA . MET B 1 49 ? -9.562 100.938 59.688 1 80.5 49 MET B CA 1
ATOM 5359 C C . MET B 1 49 ? -8.367 101.625 60.375 1 80.5 49 MET B C 1
ATOM 5361 O O . MET B 1 49 ? -8.531 102.375 61.344 1 80.5 49 MET B O 1
ATOM 5365 N N . ASP B 1 50 ? -7.273 101.438 59.688 1 78.44 50 ASP B N 1
ATOM 5366 C CA . ASP B 1 50 ? -6.066 102.062 60.219 1 78.44 50 ASP B CA 1
ATOM 5367 C C . ASP B 1 50 ? -6.113 103.562 60.031 1 78.44 50 ASP B C 1
ATOM 5369 O O . ASP B 1 50 ? -5.711 104.312 60.906 1 78.44 50 ASP B O 1
ATOM 5373 N N . ARG B 1 51 ? -6.711 104.062 59.031 1 76.25 51 ARG B N 1
ATOM 5374 C CA . ARG B 1 51 ? -6.84 105.5 58.781 1 76.25 51 ARG B CA 1
ATOM 5375 C C . ARG B 1 51 ? -7.828 106.125 59.719 1 76.25 51 ARG B C 1
ATOM 5377 O O . ARG B 1 51 ? -7.594 107.25 60.219 1 76.25 51 ARG B O 1
ATOM 5384 N N . LEU B 1 52 ? -8.797 105.5 60.094 1 79.25 52 LEU B N 1
ATOM 5385 C CA . LEU B 1 52 ? -9.789 106 61.031 1 79.25 52 LEU B CA 1
ATOM 5386 C C . LEU B 1 52 ? -9.203 106.125 62.438 1 79.25 52 LEU B C 1
ATOM 5388 O O . LEU B 1 52 ? -9.461 107.125 63.156 1 79.25 52 LEU B O 1
ATOM 5392 N N . THR B 1 53 ? -8.266 105.312 62.656 1 80 53 THR B N 1
ATOM 5393 C CA . THR B 1 53 ? -7.609 105.312 63.938 1 80 53 THR B CA 1
ATOM 5394 C C . THR B 1 53 ? -6.598 106.5 64 1 80 53 THR B C 1
ATOM 5396 O O . THR B 1 53 ? -6.398 107.062 65.062 1 80 53 THR B O 1
ATOM 5399 N N . GLN B 1 54 ? -6.129 106.75 62.875 1 77.12 54 GLN B N 1
ATOM 5400 C CA . GLN B 1 54 ? -5.16 107.812 62.812 1 77.12 54 GLN B CA 1
ATOM 5401 C C . GLN B 1 54 ? -5.852 109.188 62.938 1 77.12 54 GLN B C 1
ATOM 5403 O O . GLN B 1 54 ? -5.266 110.125 63.5 1 77.12 54 GLN B O 1
ATOM 5408 N N . ILE B 1 55 ? -7.051 109.375 62.562 1 76.44 55 ILE B N 1
ATOM 5409 C CA . ILE B 1 55 ? -7.82 110.625 62.719 1 76.44 55 ILE B CA 1
ATOM 5410 C C . ILE B 1 55 ? -8.039 110.875 64.188 1 76.44 55 ILE B C 1
ATOM 5412 O O . ILE B 1 55 ? -7.938 112.062 64.625 1 76.44 55 ILE B O 1
ATOM 5416 N N . GLU B 1 56 ? -8.133 109.938 64.938 1 75.88 56 GLU B N 1
ATOM 5417 C CA . GLU B 1 56 ? -8.359 110.062 66.375 1 75.88 56 GLU B CA 1
ATOM 5418 C C . GLU B 1 56 ? -7.117 110.625 67.062 1 75.88 56 GLU B C 1
ATOM 5420 O O . GLU B 1 56 ? -7.219 111.5 67.938 1 75.88 56 GLU B O 1
ATOM 5425 N N . SER B 1 57 ? -6.008 110.312 66.562 1 76.19 57 SER B N 1
ATOM 5426 C CA . SER B 1 57 ? -4.781 110.625 67.312 1 76.19 57 SER B CA 1
ATOM 5427 C C . SER B 1 57 ? -4.207 111.938 66.75 1 76.19 57 SER B C 1
ATOM 5429 O O . SER B 1 57 ? -3.654 112.75 67.5 1 76.19 57 SER B O 1
ATOM 5431 N N . SER B 1 58 ? -4.43 112.188 65.562 1 73.12 58 SER B N 1
ATOM 5432 C CA . SER B 1 58 ? -3.699 113.312 65 1 73.12 58 SER B CA 1
ATOM 5433 C C . SER B 1 58 ? -4.625 114.5 64.688 1 73.12 58 SER B C 1
ATOM 5435 O O . SER B 1 58 ? -4.23 115.625 64.875 1 73.12 58 SER B O 1
ATOM 5437 N N . THR B 1 59 ? -5.848 114.25 64.312 1 76.19 59 THR B N 1
ATOM 5438 C CA . THR B 1 59 ? -6.703 115.312 63.875 1 76.19 59 THR B CA 1
ATOM 5439 C C . THR B 1 59 ? -7.734 115.688 64.938 1 76.19 59 THR B C 1
ATOM 5441 O O . THR B 1 59 ? -8.164 116.875 65 1 76.19 59 THR B O 1
ATOM 5444 N N . LEU B 1 60 ? -8.055 114.938 65.875 1 81.06 60 LEU B N 1
ATOM 5445 C CA . LEU B 1 60 ? -9.117 115.188 66.812 1 81.06 60 LEU B CA 1
ATOM 5446 C C . LEU B 1 60 ? -8.734 116.312 67.812 1 81.06 60 LEU B C 1
ATOM 5448 O O . LEU B 1 60 ? -9.555 117.188 68.125 1 81.06 60 LEU B O 1
ATOM 5452 N N . PRO B 1 61 ? -7.5 116.312 68.25 1 78.12 61 PRO B N 1
ATOM 5453 C CA . PRO B 1 61 ? -7.137 117.438 69.125 1 78.12 61 PRO B CA 1
ATOM 5454 C C . PRO B 1 61 ? -7.215 118.812 68.5 1 78.12 61 PRO B C 1
ATOM 5456 O O . PRO B 1 61 ? -7.637 119.75 69.125 1 78.12 61 PRO B O 1
ATOM 5459 N N . SER B 1 62 ? -6.891 118.812 67.25 1 77.12 62 SER B N 1
ATOM 5460 C CA . SER B 1 62 ? -6.961 120.062 66.5 1 77.12 62 SER B CA 1
ATOM 5461 C C . SER B 1 62 ? -8.406 120.5 66.312 1 77.12 62 SER B C 1
ATOM 5463 O O . SER B 1 62 ? -8.719 121.688 66.375 1 77.12 62 SER B O 1
ATOM 5465 N N . ILE B 1 63 ? -9.258 119.562 66.25 1 83.44 63 ILE B N 1
ATOM 5466 C CA . ILE B 1 63 ? -10.672 119.875 66.062 1 83.44 63 ILE B CA 1
ATOM 5467 C C . ILE B 1 63 ? -11.273 120.312 67.375 1 83.44 63 ILE B C 1
ATOM 5469 O O . ILE B 1 63 ? -12.008 121.312 67.438 1 83.44 63 ILE B O 1
ATOM 5473 N N . ALA B 1 64 ? -10.867 119.812 68.375 1 83.44 64 ALA B N 1
ATOM 5474 C CA . ALA B 1 64 ? -11.359 120.188 69.688 1 83.44 64 ALA B CA 1
ATOM 5475 C C . ALA B 1 64 ? -10.922 121.625 70.062 1 83.44 64 ALA B C 1
ATOM 5477 O O . ALA B 1 64 ? -11.719 122.375 70.562 1 83.44 64 ALA B O 1
ATOM 5478 N N . GLU B 1 65 ? -9.836 121.875 69.688 1 80.75 65 GLU B N 1
ATOM 5479 C CA . GLU B 1 65 ? -9.305 123.25 69.938 1 80.75 65 GLU B CA 1
ATOM 5480 C C . GLU B 1 65 ? -10.039 124.312 69.125 1 80.75 65 GLU B C 1
ATOM 5482 O O . GLU B 1 65 ? -10.359 125.375 69.688 1 80.75 65 GLU B O 1
ATOM 5487 N N . ASN B 1 66 ? -10.352 124 68 1 82 66 ASN B N 1
ATOM 5488 C CA . ASN B 1 66 ? -11 124.938 67.125 1 82 66 ASN B CA 1
ATOM 5489 C C . ASN B 1 66 ? -12.484 125.062 67.438 1 82 66 ASN B C 1
ATOM 5491 O O . ASN B 1 66 ? -13.078 126.125 67.188 1 82 66 ASN B O 1
ATOM 5495 N N . VAL B 1 67 ? -12.977 124.062 67.938 1 84.75 67 VAL B N 1
ATOM 5496 C CA . VAL B 1 67 ? -14.367 124.125 68.375 1 84.75 67 VAL B CA 1
ATOM 5497 C C . VAL B 1 67 ? -14.461 125 69.625 1 84.75 67 VAL B C 1
ATOM 5499 O O . VAL B 1 67 ? -15.383 125.812 69.75 1 84.75 67 VAL B O 1
ATOM 5502 N N . TRP B 1 68 ? -13.477 125 70.375 1 81.25 68 TRP B N 1
ATOM 5503 C CA . TRP B 1 68 ? -13.414 125.812 71.625 1 81.25 68 TRP B CA 1
ATOM 5504 C C . TRP B 1 68 ? -13.227 127.312 71.312 1 81.25 68 TRP B C 1
ATOM 5506 O O . TRP B 1 68 ? -13.867 128.125 71.875 1 81.25 68 TRP B O 1
ATOM 5516 N N . LEU B 1 69 ? -12.516 127.5 70.312 1 80.12 69 LEU B N 1
ATOM 5517 C CA . LEU B 1 69 ? -12.203 128.875 69.938 1 80.12 69 LEU B CA 1
ATOM 5518 C C . LEU B 1 69 ? -13.266 129.5 69 1 80.12 69 LEU B C 1
ATOM 5520 O O . LEU B 1 69 ? -13.219 130.625 68.625 1 80.12 69 LEU B O 1
ATOM 5524 N N . GLU B 1 70 ? -14.32 128.625 68.688 1 81.12 70 GLU B N 1
ATOM 5525 C CA . GLU B 1 70 ? -15.414 129 67.812 1 81.12 70 GLU B CA 1
ATOM 5526 C C . GLU B 1 70 ? -14.883 129.625 66.5 1 81.12 70 GLU B C 1
ATOM 5528 O O . GLU B 1 70 ? -15.383 130.625 66.062 1 81.12 70 GLU B O 1
ATOM 5533 N N . ASP B 1 71 ? -13.844 129.125 66.062 1 79.44 71 ASP B N 1
ATOM 5534 C CA . ASP B 1 71 ? -13.273 129.5 64.812 1 79.44 71 ASP B CA 1
ATOM 5535 C C . ASP B 1 71 ? -13.82 128.625 63.656 1 79.44 71 ASP B C 1
ATOM 5537 O O . ASP B 1 71 ? -13.297 127.5 63.406 1 79.44 71 ASP B O 1
ATOM 5541 N N . ARG B 1 72 ? -14.812 129 63 1 79.25 72 ARG B N 1
ATOM 5542 C CA . ARG B 1 72 ? -15.5 128.25 61.938 1 79.25 72 ARG B CA 1
ATOM 5543 C C . ARG B 1 72 ? -14.625 128.125 60.688 1 79.25 72 ARG B C 1
ATOM 5545 O O . ARG B 1 72 ? -14.664 127.125 60 1 79.25 72 ARG B O 1
ATOM 5552 N N . GLU B 1 73 ? -13.789 129.125 60.469 1 76.94 73 GLU B N 1
ATOM 5553 C CA . GLU B 1 73 ? -12.977 129.125 59.25 1 76.94 73 GLU B CA 1
ATOM 5554 C C . GLU B 1 73 ? -11.875 128 59.344 1 76.94 73 GLU B C 1
ATOM 5556 O O . GLU B 1 73 ? -11.633 127.312 58.375 1 76.94 73 GLU B O 1
ATOM 5561 N N . ARG B 1 74 ? -11.312 127.938 60.469 1 74.56 74 ARG B N 1
ATOM 5562 C CA . ARG B 1 74 ? -10.266 126.938 60.625 1 74.56 74 ARG B CA 1
ATOM 5563 C C . ARG B 1 74 ? -10.844 125.5 60.688 1 74.56 74 ARG B C 1
ATOM 5565 O O . ARG B 1 74 ? -10.25 124.562 60.156 1 74.56 74 ARG B O 1
ATOM 5572 N N . LEU B 1 75 ? -12.008 125.375 61.281 1 80.88 75 LEU B N 1
ATOM 5573 C CA . LEU B 1 75 ? -12.68 124.062 61.312 1 80.88 75 LEU B CA 1
ATOM 5574 C C . LEU B 1 75 ? -13.031 123.562 59.906 1 80.88 75 LEU B C 1
ATOM 5576 O O . LEU B 1 75 ? -12.891 122.438 59.594 1 80.88 75 LEU B O 1
ATOM 5580 N N . GLU B 1 76 ? -13.422 124.438 59.094 1 80.69 76 GLU B N 1
ATOM 5581 C CA . GLU B 1 76 ? -13.742 124.062 57.719 1 80.69 76 GLU B CA 1
ATOM 5582 C C . GLU B 1 76 ? -12.5 123.562 56.969 1 80.69 76 GLU B C 1
ATOM 5584 O O . GLU B 1 76 ? -12.562 122.688 56.156 1 80.69 76 GLU B O 1
ATOM 5589 N N . LEU B 1 77 ? -11.375 124.188 57.281 1 74.5 77 LEU B N 1
ATOM 5590 C CA . LEU B 1 77 ? -10.133 123.812 56.625 1 74.5 77 LEU B CA 1
ATOM 5591 C C . LEU B 1 77 ? -9.688 122.375 57.062 1 74.5 77 LEU B C 1
ATOM 5593 O O . LEU B 1 77 ? -9.234 121.625 56.25 1 74.5 77 LEU B O 1
ATOM 5597 N N . VAL B 1 78 ? -9.875 122.125 58.344 1 76.12 78 VAL B N 1
ATOM 5598 C CA . VAL B 1 78 ? -9.5 120.812 58.844 1 76.12 78 VAL B CA 1
ATOM 5599 C C . VAL B 1 78 ? -10.438 119.75 58.281 1 76.12 78 VAL B C 1
ATOM 5601 O O . VAL B 1 78 ? -10 118.625 57.906 1 76.12 78 VAL B O 1
ATOM 5604 N N . PHE B 1 79 ? -11.773 120.062 58.125 1 79.69 79 PHE B N 1
ATOM 5605 C CA . PHE B 1 79 ? -12.742 119.125 57.562 1 79.69 79 PHE B CA 1
ATOM 5606 C C . PHE B 1 79 ? -12.453 118.875 56.094 1 79.69 79 PHE B C 1
ATOM 5608 O O . PHE B 1 79 ? -12.555 117.75 55.625 1 79.69 79 PHE B O 1
ATOM 5615 N N . LYS B 1 80 ? -12.023 119.938 55.438 1 75.56 80 LYS B N 1
ATOM 5616 C CA . LYS B 1 80 ? -11.68 119.75 54.031 1 75.56 80 LYS B CA 1
ATOM 5617 C C . LYS B 1 80 ? -10.461 118.875 53.875 1 75.56 80 LYS B C 1
ATOM 5619 O O . LYS B 1 80 ? -10.398 118.062 52.938 1 75.56 80 LYS B O 1
ATOM 5624 N N . GLY B 1 81 ? -9.5 118.938 54.75 1 70.81 81 GLY B N 1
ATOM 5625 C CA . GLY B 1 81 ? -8.344 118.062 54.75 1 70.81 81 GLY B CA 1
ATOM 5626 C C . GLY B 1 81 ? -8.695 116.625 55.031 1 70.81 81 GLY B C 1
ATOM 5627 O O . GLY B 1 81 ? -8.148 115.688 54.406 1 70.81 81 GLY B O 1
ATOM 5628 N N . LEU B 1 82 ? -9.656 116.375 55.938 1 77.31 82 LEU B N 1
ATOM 5629 C CA . LEU B 1 82 ? -10.078 115.062 56.281 1 77.31 82 LEU B CA 1
ATOM 5630 C C . LEU B 1 82 ? -10.828 114.375 55.125 1 77.31 82 LEU B C 1
ATOM 5632 O O . LEU B 1 82 ? -10.68 113.188 54.875 1 77.31 82 LEU B O 1
ATOM 5636 N N . LEU B 1 83 ? -11.586 115.125 54.406 1 77.31 83 LEU B N 1
ATOM 5637 C CA . LEU B 1 83 ? -12.391 114.625 53.312 1 77.31 83 LEU B CA 1
ATOM 5638 C C . LEU B 1 83 ? -11.516 114.312 52.094 1 77.31 83 LEU B C 1
ATOM 5640 O O . LEU B 1 83 ? -11.938 113.625 51.188 1 77.31 83 LEU B O 1
ATOM 5644 N N . GLN B 1 84 ? -10.219 114.75 52.094 1 71.38 84 GLN B N 1
ATOM 5645 C CA . GLN B 1 84 ? -9.32 114.438 50.969 1 71.38 84 GLN B CA 1
ATOM 5646 C C . GLN B 1 84 ? -8.617 113.125 51.188 1 71.38 84 GLN B C 1
ATOM 5648 O O . GLN B 1 84 ? -8.047 112.562 50.219 1 71.38 84 GLN B O 1
ATOM 5653 N N . LEU B 1 85 ? -8.719 112.625 52.375 1 71.19 85 LEU B N 1
ATOM 5654 C CA . LEU B 1 85 ? -8.141 111.25 52.594 1 71.19 85 LEU B CA 1
ATOM 5655 C C . LEU B 1 85 ? -8.938 110.188 51.875 1 71.19 85 LEU B C 1
ATOM 5657 O O . LEU B 1 85 ? -10.172 110.25 51.844 1 71.19 85 LEU B O 1
ATOM 5661 N N . PRO B 1 86 ? -8.219 109.312 51.25 1 71.62 86 PRO B N 1
ATOM 5662 C CA . PRO B 1 86 ? -8.922 108.25 50.5 1 71.62 86 PRO B CA 1
ATOM 5663 C C . PRO B 1 86 ? -9.875 107.438 51.375 1 71.62 86 PRO B C 1
ATOM 5665 O O . PRO B 1 86 ? -9.484 106.938 52.438 1 71.62 86 PRO B O 1
ATOM 5668 N N . GLY B 1 87 ? -11.188 107.375 51.031 1 74.12 87 GLY B N 1
ATOM 5669 C CA . GLY B 1 87 ? -12.195 106.562 51.719 1 74.12 87 GLY B CA 1
ATOM 5670 C C . GLY B 1 87 ? -13.109 107.375 52.594 1 74.12 87 GLY B C 1
ATOM 5671 O O . GLY B 1 87 ? -14.109 106.875 53.125 1 74.12 87 GLY B O 1
ATOM 5672 N N . MET B 1 88 ? -12.789 108.625 52.812 1 79.94 88 MET B N 1
ATOM 5673 C CA . MET B 1 88 ? -13.609 109.438 53.719 1 79.94 88 MET B CA 1
ATOM 5674 C C . MET B 1 88 ? -14.734 110.125 52.938 1 79.94 88 MET B C 1
ATOM 5676 O O . MET B 1 88 ? -14.516 110.688 51.875 1 79.94 88 MET B O 1
ATOM 5680 N N . ALA B 1 89 ? -15.891 110.062 53.344 1 81.88 89 ALA B N 1
ATOM 5681 C CA . ALA B 1 89 ? -17.047 110.562 52.625 1 81.88 89 ALA B CA 1
ATOM 5682 C C . ALA B 1 89 ? -17.656 111.812 53.312 1 81.88 89 ALA B C 1
ATOM 5684 O O . ALA B 1 89 ? -18 112.812 52.656 1 81.88 89 ALA B O 1
ATOM 5685 N N . GLN B 1 90 ? -17.734 111.688 54.75 1 86.5 90 GLN B N 1
ATOM 5686 C CA . GLN B 1 90 ? -18.422 112.812 55.469 1 86.5 90 GLN B CA 1
ATOM 5687 C C . GLN B 1 90 ? -17.828 113 56.844 1 86.5 90 GLN B C 1
ATOM 5689 O O . GLN B 1 90 ? -17.391 112.062 57.5 1 86.5 90 GLN B O 1
ATOM 5694 N N . VAL B 1 91 ? -17.781 114.25 57.188 1 87 91 VAL B N 1
ATOM 5695 C CA . VAL B 1 91 ? -17.391 114.625 58.562 1 87 91 VAL B CA 1
ATOM 5696 C C . VAL B 1 91 ? -18.453 115.562 59.125 1 87 91 VAL B C 1
ATOM 5698 O O . VAL B 1 91 ? -18.844 116.562 58.5 1 87 91 VAL B O 1
ATOM 5701 N N . GLU B 1 92 ? -18.969 115.188 60.219 1 88.06 92 GLU B N 1
ATOM 5702 C CA . GLU B 1 92 ? -20.016 115.938 60.906 1 88.06 92 GLU B CA 1
ATOM 5703 C C . GLU B 1 92 ? -19.641 116.25 62.344 1 88.06 92 GLU B C 1
ATOM 5705 O O . GLU B 1 92 ? -19.203 115.375 63.062 1 88.06 92 GLU B O 1
ATOM 5710 N N . LEU B 1 93 ? -19.719 117.5 62.625 1 86.75 93 LEU B N 1
ATOM 5711 C CA . LEU B 1 93 ? -19.5 117.938 64 1 86.75 93 LEU B CA 1
ATOM 5712 C C . LEU B 1 93 ? -20.812 118.25 64.688 1 86.75 93 LEU B C 1
ATOM 5714 O O . LEU B 1 93 ? -21.609 119.062 64.25 1 86.75 93 LEU B O 1
ATOM 5718 N N . LEU B 1 94 ? -20.984 117.625 65.875 1 86.19 94 LEU B N 1
ATOM 5719 C CA . LEU B 1 94 ? -22.203 117.812 66.688 1 86.19 94 LEU B CA 1
ATOM 5720 C C . LEU B 1 94 ? -21.891 118.438 68 1 86.19 94 LEU B C 1
ATOM 5722 O O . LEU B 1 94 ? -20.844 118.188 68.562 1 86.19 94 LEU B O 1
ATOM 5726 N N . ASP B 1 95 ? -22.719 119.438 68.375 1 82.81 95 ASP B N 1
ATOM 5727 C CA . ASP B 1 95 ? -22.547 120.062 69.625 1 82.81 95 ASP B CA 1
ATOM 5728 C C . ASP B 1 95 ? -22.984 119.188 70.812 1 82.81 95 ASP B C 1
ATOM 5730 O O . ASP B 1 95 ? -23.469 118.125 70.562 1 82.81 95 ASP B O 1
ATOM 5734 N N . ALA B 1 96 ? -22.703 119.75 72.062 1 77.44 96 ALA B N 1
ATOM 5735 C CA . ALA B 1 96 ? -23 119 73.25 1 77.44 96 ALA B CA 1
ATOM 5736 C C . ALA B 1 96 ? -24.484 118.688 73.375 1 77.44 96 ALA B C 1
ATOM 5738 O O . ALA B 1 96 ? -24.859 117.688 74 1 77.44 96 ALA B O 1
ATOM 5739 N N . GLN B 1 97 ? -25.391 119.5 72.812 1 77.81 97 GLN B N 1
ATOM 5740 C CA . GLN B 1 97 ? -26.828 119.25 72.875 1 77.81 97 GLN B CA 1
ATOM 5741 C C . GLN B 1 97 ? -27.312 118.438 71.688 1 77.81 97 GLN B C 1
ATOM 5743 O O . GLN B 1 97 ? -28.5 118.188 71.562 1 77.81 97 GLN B O 1
ATOM 5748 N N . GLY B 1 98 ? -26.453 117.812 70.688 1 76.81 98 GLY B N 1
ATOM 5749 C CA . GLY B 1 98 ? -26.812 116.938 69.562 1 76.81 98 GLY B CA 1
ATOM 5750 C C . GLY B 1 98 ? -27.062 117.75 68.312 1 76.81 98 GLY B C 1
ATOM 5751 O O . GLY B 1 98 ? -27.531 117.188 67.312 1 76.81 98 GLY B O 1
ATOM 5752 N N . GLY B 1 99 ? -26.906 119.125 68.25 1 80.44 99 GLY B N 1
ATOM 5753 C CA . GLY B 1 99 ? -27.109 119.875 67.062 1 80.44 99 GLY B CA 1
ATOM 5754 C C . GLY B 1 99 ? -25.906 119.938 66.125 1 80.44 99 GLY B C 1
ATOM 5755 O O . GLY B 1 99 ? -24.766 119.875 66.562 1 80.44 99 GLY B O 1
ATOM 5756 N N . THR B 1 100 ? -26.109 119.875 64.812 1 83.5 100 THR B N 1
ATOM 5757 C CA . THR B 1 100 ? -25.062 119.875 63.781 1 83.5 100 THR B CA 1
ATOM 5758 C C . THR B 1 100 ? -24.438 121.25 63.656 1 83.5 100 THR B C 1
ATOM 5760 O O . THR B 1 100 ? -25.141 122.25 63.375 1 83.5 100 THR B O 1
ATOM 5763 N N . VAL B 1 101 ? -23.203 121.375 64 1 83.31 101 VAL B N 1
ATOM 5764 C CA . VAL B 1 101 ? -22.484 122.625 63.906 1 83.31 101 VAL B CA 1
ATOM 5765 C C . VAL B 1 101 ? -21.922 122.812 62.5 1 83.31 101 VAL B C 1
ATOM 5767 O O . VAL B 1 101 ? -22.078 123.875 61.875 1 83.31 101 VAL B O 1
ATOM 5770 N N . LEU B 1 102 ? -21.281 121.812 62.062 1 86.25 102 LEU B N 1
ATOM 5771 C CA . LEU B 1 102 ? -20.672 121.812 60.719 1 86.25 102 LEU B CA 1
ATOM 5772 C C . LEU B 1 102 ? -20.703 120.438 60.062 1 86.25 102 LEU B C 1
ATOM 5774 O O . LEU B 1 102 ? -20.406 119.438 60.719 1 86.25 102 LEU B O 1
ATOM 5778 N N . ARG B 1 103 ? -21.25 120.375 58.969 1 86.69 103 ARG B N 1
ATOM 5779 C CA . ARG B 1 103 ? -21.281 119.188 58.188 1 86.69 103 ARG B CA 1
ATOM 5780 C C . ARG B 1 103 ? -20.672 119.375 56.812 1 86.69 103 ARG B C 1
ATOM 5782 O O . ARG B 1 103 ? -21.031 120.375 56.125 1 86.69 103 ARG B O 1
ATOM 5789 N N . MET B 1 104 ? -19.625 118.562 56.5 1 84.94 104 MET B N 1
ATOM 5790 C CA . MET B 1 104 ? -19.016 118.625 55.156 1 84.94 104 MET B CA 1
ATOM 5791 C C . MET B 1 104 ? -18.969 117.188 54.531 1 84.94 104 MET B C 1
ATOM 5793 O O . MET B 1 104 ? -18.625 116.25 55.188 1 84.94 104 MET B O 1
ATOM 5797 N N . GLY B 1 105 ? -19.375 117.188 53.406 1 81.44 105 GLY B N 1
ATOM 5798 C CA . GLY B 1 105 ? -19.359 115.938 52.656 1 81.44 105 GLY B CA 1
ATOM 5799 C C . GLY B 1 105 ? -20.703 115.188 52.656 1 81.44 105 GLY B C 1
ATOM 5800 O O . GLY B 1 105 ? -21.656 115.688 53.281 1 81.44 105 GLY B O 1
ATOM 5801 N N . GLN B 1 106 ? -20.906 114.125 51.844 1 80.19 106 GLN B N 1
ATOM 5802 C CA . GLN B 1 106 ? -22.141 113.375 51.75 1 80.19 106 GLN B CA 1
ATOM 5803 C C . GLN B 1 106 ? -21.875 111.875 52.125 1 80.19 106 GLN B C 1
ATOM 5805 O O . GLN B 1 106 ? -20.969 111.25 51.562 1 80.19 106 GLN B O 1
ATOM 5810 N N . ALA B 1 107 ? -22.516 111.5 53.219 1 76 107 ALA B N 1
ATOM 5811 C CA . ALA B 1 107 ? -22.359 110.125 53.656 1 76 107 ALA B CA 1
ATOM 5812 C C . ALA B 1 107 ? -23.172 109.188 52.781 1 76 107 ALA B C 1
ATOM 5814 O O . ALA B 1 107 ? -24.391 109.375 52.625 1 76 107 ALA B O 1
ATOM 5815 N N . PRO B 1 108 ? -22.516 108.312 52.094 1 74.5 108 PRO B N 1
ATOM 5816 C CA . PRO B 1 108 ? -23.281 107.312 51.344 1 74.5 108 PRO B CA 1
ATOM 5817 C C . PRO B 1 108 ? -23.984 106.25 52.281 1 74.5 108 PRO B C 1
ATOM 5819 O O . PRO B 1 108 ? -23.688 106.25 53.469 1 74.5 108 PRO B O 1
ATOM 5822 N N . ASP B 1 109 ? -25.031 105.5 51.781 1 66.38 109 ASP B N 1
ATOM 5823 C CA . ASP B 1 109 ? -25.906 104.562 52.531 1 66.38 109 ASP B CA 1
ATOM 5824 C C . ASP B 1 109 ? -25.109 103.5 53.281 1 66.38 109 ASP B C 1
ATOM 5826 O O . ASP B 1 109 ? -25.438 103.188 54.438 1 66.38 109 ASP B O 1
ATOM 5830 N N . HIS B 1 110 ? -24.047 103.062 52.688 1 73.81 110 HIS B N 1
ATOM 5831 C CA . HIS B 1 110 ? -23.312 102 53.375 1 73.81 110 HIS B CA 1
ATOM 5832 C C . HIS B 1 110 ? -21.938 102.438 53.812 1 73.81 110 HIS B C 1
ATOM 5834 O O . HIS B 1 110 ? -20.922 101.875 53.469 1 73.81 110 HIS B O 1
ATOM 5840 N N . ALA B 1 111 ? -21.891 103.438 54.625 1 76.56 111 ALA B N 1
ATOM 5841 C CA . ALA B 1 111 ? -20.625 104.062 55.094 1 76.56 111 ALA B CA 1
ATOM 5842 C C . ALA B 1 111 ? -20.266 103.5 56.469 1 76.56 111 ALA B C 1
ATOM 5844 O O . ALA B 1 111 ? -21.141 103.125 57.25 1 76.56 111 ALA B O 1
ATOM 5845 N N . ILE B 1 112 ? -19.047 103.312 56.75 1 82.31 112 ILE B N 1
ATOM 5846 C CA . ILE B 1 112 ? -18.531 103 58.094 1 82.31 112 ILE B CA 1
ATOM 5847 C C . ILE B 1 112 ? -18.438 104.312 58.906 1 82.31 112 ILE B C 1
ATOM 5849 O O . ILE B 1 112 ? -17.734 105.25 58.5 1 82.31 112 ILE B O 1
ATOM 5853 N N . VAL B 1 113 ? -19.281 104.438 59.875 1 84.19 113 VAL B N 1
ATOM 5854 C CA . VAL B 1 113 ? -19.359 105.688 60.656 1 84.19 113 VAL B CA 1
ATOM 5855 C C . VAL B 1 113 ? -18.594 105.5 61.969 1 84.19 113 VAL B C 1
ATOM 5857 O O . VAL B 1 113 ? -18.812 104.5 62.688 1 84.19 113 VAL B O 1
ATOM 5860 N N . GLN B 1 114 ? -17.672 106.312 62.219 1 86.62 114 GLN B N 1
ATOM 5861 C CA . GLN B 1 114 ? -16.953 106.312 63.5 1 86.62 114 GLN B CA 1
ATOM 5862 C C . GLN B 1 114 ? -17.203 107.625 64.25 1 86.62 114 GLN B C 1
ATOM 5864 O O . GLN B 1 114 ? -17.141 108.688 63.656 1 86.62 114 GLN B O 1
ATOM 5869 N N . VAL B 1 115 ? -17.547 107.562 65.5 1 86.88 115 VAL B N 1
ATOM 5870 C CA . VAL B 1 115 ? -17.891 108.75 66.312 1 86.88 115 VAL B CA 1
ATOM 5871 C C . VAL B 1 115 ? -16.766 109 67.375 1 86.88 115 VAL B C 1
ATOM 5873 O O . VAL B 1 115 ? -16.312 108.062 68 1 86.88 115 VAL B O 1
ATOM 5876 N N . PHE B 1 116 ? -16.312 110.188 67.375 1 87.56 116 PHE B N 1
ATOM 5877 C CA . PHE B 1 116 ? -15.289 110.625 68.312 1 87.56 116 PHE B CA 1
ATOM 5878 C C . PHE B 1 116 ? -15.828 111.625 69.25 1 87.56 116 PHE B C 1
ATOM 5880 O O . PHE B 1 116 ? -16.438 112.625 68.875 1 87.56 116 PHE B O 1
ATOM 5887 N N . ALA B 1 117 ? -15.609 111.5 70.562 1 84.88 117 ALA B N 1
ATOM 5888 C CA . ALA B 1 117 ? -16.016 112.438 71.562 1 84.88 117 ALA B CA 1
ATOM 5889 C C . ALA B 1 117 ? -15.008 113.562 71.688 1 84.88 117 ALA B C 1
ATOM 5891 O O . ALA B 1 117 ? -13.797 113.312 71.688 1 84.88 117 ALA B O 1
ATOM 5892 N N . LEU B 1 118 ? -15.461 114.688 71.562 1 85.5 118 LEU B N 1
ATOM 5893 C CA . LEU B 1 118 ? -14.609 115.875 71.75 1 85.5 118 LEU B CA 1
ATOM 5894 C C . LEU B 1 118 ? -14.656 116.438 73.188 1 85.5 118 LEU B C 1
ATOM 5896 O O . LEU B 1 118 ? -15.695 116.938 73.625 1 85.5 118 LEU B O 1
ATOM 5900 N N . THR B 1 119 ? -13.586 116.312 73.875 1 82.12 119 THR B N 1
ATOM 5901 C CA . THR B 1 119 ? -13.508 116.75 75.25 1 82.12 119 THR B CA 1
ATOM 5902 C C . THR B 1 119 ? -12.258 117.625 75.438 1 82.12 119 THR B C 1
ATOM 5904 O O . THR B 1 119 ? -11.25 117.438 74.75 1 82.12 119 THR B O 1
ATOM 5907 N N . ARG B 1 120 ? -12.273 118.688 76.125 1 76.69 120 ARG B N 1
ATOM 5908 C CA . ARG B 1 120 ? -11.109 119.5 76.438 1 76.69 120 ARG B CA 1
ATOM 5909 C C . ARG B 1 120 ? -10.992 119.688 77.938 1 76.69 120 ARG B C 1
ATOM 5911 O O . ARG B 1 120 ? -11.969 120 78.625 1 76.69 120 ARG B O 1
ATOM 5918 N N . PRO B 1 121 ? -9.914 119.562 78.438 1 78.31 121 PRO B N 1
ATOM 5919 C CA . PRO B 1 121 ? -9.719 119.812 79.875 1 78.31 121 PRO B CA 1
ATOM 5920 C C . PRO B 1 121 ? -9.609 121.25 80.188 1 78.31 121 PRO B C 1
ATOM 5922 O O . PRO B 1 121 ? -8.867 122 79.5 1 78.31 121 PRO B O 1
ATOM 5925 N N . TYR B 1 122 ? -10.539 121.938 80.875 1 75.69 122 TYR B N 1
ATOM 5926 C CA . TYR B 1 122 ? -10.5 123.312 81.375 1 75.69 122 TYR B CA 1
ATOM 5927 C C . TYR B 1 122 ? -10.602 123.375 82.875 1 75.69 122 TYR B C 1
ATOM 5929 O O . TYR B 1 122 ? -11.641 123.062 83.438 1 75.69 122 TYR B O 1
ATOM 5937 N N . ASN B 1 123 ? -9.648 124.25 83.688 1 72.94 123 ASN B N 1
ATOM 5938 C CA . ASN B 1 123 ? -9.609 124.438 85.125 1 72.94 123 ASN B CA 1
ATOM 5939 C C . ASN B 1 123 ? -10.047 123.188 85.875 1 72.94 123 ASN B C 1
ATOM 5941 O O . ASN B 1 123 ? -10.906 123.25 86.75 1 72.94 123 ASN B O 1
ATOM 5945 N N . ASP B 1 124 ? -9.555 121.875 85.625 1 69.62 124 ASP B N 1
ATOM 5946 C CA . ASP B 1 124 ? -9.711 120.625 86.312 1 69.62 124 ASP B CA 1
ATOM 5947 C C . ASP B 1 124 ? -11.039 119.938 86 1 69.62 124 ASP B C 1
ATOM 5949 O O . ASP B 1 124 ? -11.477 119.062 86.688 1 69.62 124 ASP B O 1
ATOM 5953 N N . ARG B 1 125 ? -11.906 120.438 85.125 1 73.12 125 ARG B N 1
ATOM 5954 C CA . ARG B 1 125 ? -13.125 119.812 84.625 1 73.12 125 ARG B CA 1
ATOM 5955 C C . ARG B 1 125 ? -13.031 119.562 83.125 1 73.12 125 ARG B C 1
ATOM 5957 O O . ARG B 1 125 ? -12.359 120.25 82.375 1 73.12 125 ARG B O 1
ATOM 5964 N N . LEU B 1 126 ? -13.547 118.375 82.75 1 75.25 126 LEU B N 1
ATOM 5965 C CA . LEU B 1 126 ? -13.617 118 81.312 1 75.25 126 LEU B CA 1
ATOM 5966 C C . LEU B 1 126 ? -14.875 118.562 80.688 1 75.25 126 LEU B C 1
ATOM 5968 O O . LEU B 1 126 ? -15.992 118.25 81.062 1 75.25 126 LEU B O 1
ATOM 5972 N N . MET B 1 127 ? -14.758 119.562 79.812 1 79.88 127 MET B N 1
ATOM 5973 C CA . MET B 1 127 ? -15.891 120.188 79.125 1 79.88 127 MET B CA 1
ATOM 5974 C C . MET B 1 127 ? -16.25 119.375 77.875 1 79.88 127 MET B C 1
ATOM 5976 O O . MET B 1 127 ? -15.367 119 77.125 1 79.88 127 MET B O 1
ATOM 5980 N N . ASP B 1 128 ? -17.484 119.062 77.812 1 82.25 128 ASP B N 1
ATOM 5981 C CA . ASP B 1 128 ? -18.016 118.375 76.625 1 82.25 128 ASP B CA 1
ATOM 5982 C C . ASP B 1 128 ? -18.312 119.312 75.5 1 82.25 128 ASP B C 1
ATOM 5984 O O . ASP B 1 128 ? -19.172 120.188 75.625 1 82.25 128 ASP B O 1
ATOM 5988 N N . LEU B 1 129 ? -17.469 119.312 74.438 1 83.38 129 LEU B N 1
ATOM 5989 C CA . LEU B 1 129 ? -17.594 120.25 73.312 1 83.38 129 LEU B CA 1
ATOM 5990 C C . LEU B 1 129 ? -18.469 119.625 72.25 1 83.38 129 LEU B C 1
ATOM 5992 O O . LEU B 1 129 ? -18.859 120.312 71.312 1 83.38 129 LEU B O 1
ATOM 5996 N N . GLY B 1 130 ? -18.75 118.312 72.25 1 86 130 GLY B N 1
ATOM 5997 C CA . GLY B 1 130 ? -19.578 117.688 71.25 1 86 130 GLY B CA 1
ATOM 5998 C C . GLY B 1 130 ? -18.984 116.438 70.688 1 86 130 GLY B C 1
ATOM 5999 O O . GLY B 1 130 ? -18.25 115.75 71.438 1 86 130 GLY B O 1
ATOM 6000 N N . GLN B 1 131 ? -19.547 116 69.5 1 87.69 131 GLN B N 1
ATOM 6001 C CA . GLN B 1 131 ? -19.094 114.75 68.875 1 87.69 131 GLN B CA 1
ATOM 6002 C C . GLN B 1 131 ? -18.734 115 67.375 1 87.69 131 GLN B C 1
ATOM 6004 O O . GLN B 1 131 ? -19.359 115.812 66.75 1 87.69 131 GLN B O 1
ATOM 6009 N N . LEU B 1 132 ? -17.625 114.312 67 1 89.12 132 LEU B N 1
ATOM 6010 C CA . LEU B 1 132 ? -17.234 114.312 65.562 1 89.12 132 LEU B CA 1
ATOM 6011 C C . LEU B 1 132 ? -17.609 113 64.938 1 89.12 132 LEU B C 1
ATOM 6013 O O . LEU B 1 132 ? -17.25 111.875 65.438 1 89.12 132 LEU B O 1
ATOM 6017 N N . ARG B 1 133 ? -18.438 113.062 63.969 1 86.88 133 ARG B N 1
ATOM 6018 C CA . ARG B 1 133 ? -18.828 111.875 63.188 1 86.88 133 ARG B CA 1
ATOM 6019 C C . ARG B 1 133 ? -18.141 111.875 61.812 1 86.88 133 ARG B C 1
ATOM 6021 O O . ARG B 1 133 ? -18.281 112.812 61.031 1 86.88 133 ARG B O 1
ATOM 6028 N N . VAL B 1 134 ? -17.312 110.812 61.656 1 87.88 134 VAL B N 1
ATOM 6029 C CA . VAL B 1 134 ? -16.641 110.625 60.375 1 87.88 134 VAL B CA 1
ATOM 6030 C C . VAL B 1 134 ? -17.203 109.375 59.656 1 87.88 134 VAL B C 1
ATOM 6032 O O . VAL B 1 134 ? -17.266 108.312 60.25 1 87.88 134 VAL B O 1
ATOM 6035 N N . SER B 1 135 ? -17.703 109.562 58.438 1 85.81 135 SER B N 1
ATOM 6036 C CA . SER B 1 135 ? -18.234 108.5 57.625 1 85.81 135 SER B CA 1
ATOM 6037 C C . SER B 1 135 ? -17.297 108.125 56.469 1 85.81 135 SER B C 1
ATOM 6039 O O . SER B 1 135 ? -16.875 109 55.719 1 85.81 135 SER B O 1
ATOM 6041 N N . ALA B 1 136 ? -16.812 106.875 56.5 1 83.5 136 ALA B N 1
ATOM 6042 C CA . ALA B 1 136 ? -15.953 106.375 55.438 1 83.5 136 ALA B CA 1
ATOM 6043 C C . ALA B 1 136 ? -16.703 105.375 54.531 1 83.5 136 ALA B C 1
ATOM 6045 O O . ALA B 1 136 ? -17.625 104.688 55 1 83.5 136 ALA B O 1
ATOM 6046 N N . THR B 1 137 ? -16.438 105.375 53.156 1 77.19 137 THR B N 1
ATOM 6047 C CA . THR B 1 137 ? -17.078 104.5 52.219 1 77.19 137 THR B CA 1
ATOM 6048 C C . THR B 1 137 ? -16.062 103.5 51.625 1 77.19 137 THR B C 1
ATOM 6050 O O . THR B 1 137 ? -14.906 103.875 51.375 1 77.19 137 THR B O 1
ATOM 6053 N N . THR B 1 138 ? -16.484 102.312 51.562 1 73.69 138 THR B N 1
ATOM 6054 C CA . THR B 1 138 ? -15.648 101.312 50.938 1 73.69 138 THR B CA 1
ATOM 6055 C C . THR B 1 138 ? -15.93 101.25 49.438 1 73.69 138 THR B C 1
ATOM 6057 O O . THR B 1 138 ? -15.375 100.375 48.719 1 73.69 138 THR B O 1
ATOM 6060 N N . ALA B 1 139 ? -16.797 102.062 48.938 1 71.5 139 ALA B N 1
ATOM 6061 C CA . ALA B 1 139 ? -17.234 101.938 47.531 1 71.5 139 ALA B CA 1
ATOM 6062 C C . ALA B 1 139 ? -16.062 102.125 46.562 1 71.5 139 ALA B C 1
ATOM 6064 O O . ALA B 1 139 ? -15.93 101.312 45.625 1 71.5 139 ALA B O 1
ATOM 6065 N N . PRO B 1 140 ? -15.125 103 46.781 1 65.62 140 PRO B N 1
ATOM 6066 C CA . PRO B 1 140 ? -14.016 103.062 45.812 1 65.62 140 PRO B CA 1
ATOM 6067 C C . PRO B 1 140 ? -13.102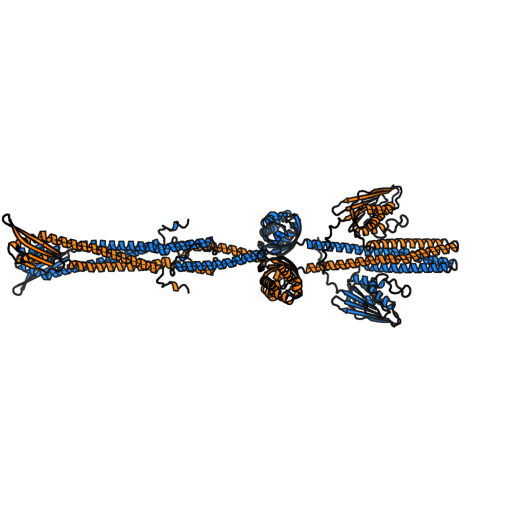 101.812 45.875 1 65.62 140 PRO B C 1
ATOM 6069 O O . PRO B 1 140 ? -12.469 101.5 44.875 1 65.62 140 PRO B O 1
ATOM 6072 N N . LEU B 1 141 ? -13.148 101.25 47 1 65.81 141 LEU B N 1
ATOM 6073 C CA . LEU B 1 141 ? -12.344 100.062 47.188 1 65.81 141 LEU B CA 1
ATOM 6074 C C . LEU B 1 141 ? -12.922 98.875 46.375 1 65.81 141 LEU B C 1
ATOM 6076 O O . LEU B 1 141 ? -12.172 98.062 45.812 1 65.81 141 LEU B O 1
ATOM 6080 N N . HIS B 1 142 ? -14.211 98.875 46.281 1 71.44 142 HIS B N 1
ATOM 6081 C CA . HIS B 1 142 ? -14.852 97.812 45.594 1 71.44 142 HIS B CA 1
ATOM 6082 C C . HIS B 1 142 ? -14.625 97.875 44.094 1 71.44 142 HIS B C 1
ATOM 6084 O O . HIS B 1 142 ? -14.391 96.812 43.438 1 71.44 142 HIS B O 1
ATOM 6090 N N . ARG B 1 143 ? -14.633 99 43.469 1 71.19 143 ARG B N 1
ATOM 6091 C CA . ARG B 1 143 ? -14.469 99.125 42.031 1 71.19 143 ARG B CA 1
ATOM 6092 C C . ARG B 1 143 ? -13.062 98.688 41.625 1 71.19 143 ARG B C 1
ATOM 6094 O O . ARG B 1 143 ? -12.883 98 40.625 1 71.19 143 ARG B O 1
ATOM 6101 N N . ARG B 1 144 ? -12.148 99.062 42.375 1 69.5 144 ARG B N 1
ATOM 6102 C CA . ARG B 1 144 ? -10.766 98.688 42.062 1 69.5 144 ARG B CA 1
ATOM 6103 C C . ARG B 1 144 ? -10.523 97.188 42.25 1 69.5 144 ARG B C 1
ATOM 6105 O O . ARG B 1 144 ? -9.836 96.562 41.438 1 69.5 144 ARG B O 1
ATOM 6112 N N . THR B 1 145 ? -11.195 96.688 43.219 1 72.94 145 THR B N 1
ATOM 6113 C CA . THR B 1 145 ? -11.016 95.25 43.5 1 72.94 145 THR B CA 1
ATOM 6114 C C . THR B 1 145 ? -11.688 94.438 42.438 1 72.94 145 THR B C 1
ATOM 6116 O O . THR B 1 145 ? -11.141 93.375 42.031 1 72.94 145 THR B O 1
ATOM 6119 N N . LEU B 1 146 ? -12.844 94.938 41.875 1 74.75 146 LEU B N 1
ATOM 6120 C CA . LEU B 1 146 ? -13.547 94.188 40.875 1 74.75 146 LEU B CA 1
ATOM 6121 C C . LEU B 1 146 ? -12.773 94.188 39.562 1 74.75 146 LEU B C 1
ATOM 6123 O O . LEU B 1 146 ? -12.727 93.188 38.844 1 74.75 146 LEU B O 1
ATOM 6127 N N . GLU B 1 147 ? -12.125 95.25 39.219 1 74.56 147 GLU B N 1
ATOM 6128 C CA . GLU B 1 147 ? -11.328 95.312 38 1 74.56 147 GLU B CA 1
ATOM 6129 C C . GLU B 1 147 ? -10.109 94.375 38.094 1 74.56 147 GLU B C 1
ATOM 6131 O O . GLU B 1 147 ? -9.758 93.688 37.125 1 74.56 147 GLU B O 1
ATOM 6136 N N . ARG B 1 148 ? -9.625 94.312 39.219 1 72.5 148 ARG B N 1
ATOM 6137 C CA . ARG B 1 148 ? -8.484 93.438 39.438 1 72.5 148 ARG B CA 1
ATOM 6138 C C . ARG B 1 148 ? -8.906 92 39.375 1 72.5 148 ARG B C 1
ATOM 6140 O O . ARG B 1 148 ? -8.195 91.125 38.812 1 72.5 148 ARG B O 1
ATOM 6147 N N . LEU B 1 149 ? -10.102 91.75 39.812 1 74.88 149 LEU B N 1
ATOM 6148 C CA . LEU B 1 149 ? -10.625 90.438 39.812 1 74.88 149 LEU B CA 1
ATOM 6149 C C . LEU B 1 149 ? -10.828 89.938 38.375 1 74.88 149 LEU B C 1
ATOM 6151 O O . LEU B 1 149 ? -10.5 88.75 38.062 1 74.88 149 LEU B O 1
ATOM 6155 N N . TRP B 1 150 ? -11.312 90.812 37.594 1 76.62 150 TRP B N 1
ATOM 6156 C CA . TRP B 1 150 ? -11.547 90.375 36.219 1 76.62 150 TRP B CA 1
ATOM 6157 C C . TRP B 1 150 ? -10.227 90.125 35.5 1 76.62 150 TRP B C 1
ATOM 6159 O O . TRP B 1 150 ? -10.133 89.25 34.656 1 76.62 150 TRP B O 1
ATOM 6169 N N . GLY B 1 151 ? -9.172 91 35.938 1 74.56 151 GLY B N 1
ATOM 6170 C CA . GLY B 1 151 ? -7.871 90.812 35.344 1 74.56 151 GLY B CA 1
ATOM 6171 C C . GLY B 1 151 ? -7.246 89.438 35.719 1 74.56 151 GLY B C 1
ATOM 6172 O O . GLY B 1 151 ? -6.711 88.75 34.875 1 74.56 151 GLY B O 1
ATOM 6173 N N . ILE B 1 152 ? -7.434 89.062 37 1 76 152 ILE B N 1
ATOM 6174 C CA . ILE B 1 152 ? -6.859 87.812 37.469 1 76 152 ILE B CA 1
ATOM 6175 C C . ILE B 1 152 ? -7.617 86.625 36.875 1 76 152 ILE B C 1
ATOM 6177 O O . ILE B 1 152 ? -7.012 85.625 36.469 1 76 152 ILE B O 1
ATOM 6181 N N . LEU B 1 153 ? -8.914 86.75 36.688 1 76.94 153 LEU B N 1
ATOM 6182 C CA . LEU B 1 153 ? -9.734 85.625 36.156 1 76.94 153 LEU B CA 1
ATOM 6183 C C . LEU B 1 153 ? -9.414 85.438 34.656 1 76.94 153 LEU B C 1
ATOM 6185 O O . LEU B 1 153 ? -9.297 84.312 34.219 1 76.94 153 LEU B O 1
ATOM 6189 N N . ALA B 1 154 ? -9.242 86.562 33.969 1 78.25 154 ALA B N 1
ATOM 6190 C CA . ALA B 1 154 ? -8.914 86.438 32.562 1 78.25 154 ALA B CA 1
ATOM 6191 C C . ALA B 1 154 ? -7.547 85.812 32.344 1 78.25 154 ALA B C 1
ATOM 6193 O O . ALA B 1 154 ? -7.367 85 31.438 1 78.25 154 ALA B O 1
ATOM 6194 N N . ALA B 1 155 ? -6.566 86.125 33.281 1 76.56 155 ALA B N 1
ATOM 6195 C CA . ALA B 1 155 ? -5.23 85.5 33.188 1 76.56 155 ALA B CA 1
ATOM 6196 C C . ALA B 1 155 ? -5.266 84 33.469 1 76.56 155 ALA B C 1
ATOM 6198 O O . ALA B 1 155 ? -4.609 83.25 32.781 1 76.56 155 ALA B O 1
ATOM 6199 N N . ASN B 1 156 ? -6.09 83.625 34.406 1 79.5 156 ASN B N 1
ATOM 6200 C CA . ASN B 1 156 ? -6.184 82.188 34.75 1 79.5 156 ASN B CA 1
ATOM 6201 C C . ASN B 1 156 ? -6.867 81.375 33.656 1 79.5 156 ASN B C 1
ATOM 6203 O O . ASN B 1 156 ? -6.453 80.25 33.344 1 79.5 156 ASN B O 1
ATOM 6207 N N . LEU B 1 157 ? -7.867 82 33 1 78.12 157 LEU B N 1
ATOM 6208 C CA . LEU B 1 157 ? -8.547 81.312 31.906 1 78.12 157 LEU B CA 1
ATOM 6209 C C . LEU B 1 157 ? -7.617 81.125 30.703 1 78.12 157 LEU B C 1
ATOM 6211 O O . LEU B 1 157 ? -7.625 80.125 30.047 1 78.12 157 LEU B O 1
ATOM 6215 N N . ALA B 1 158 ? -6.824 82.188 30.5 1 79.88 158 ALA B N 1
ATOM 6216 C CA . ALA B 1 158 ? -5.859 82.062 29.406 1 79.88 158 ALA B CA 1
ATOM 6217 C C . ALA B 1 158 ? -4.824 81 29.672 1 79.88 158 ALA B C 1
ATOM 6219 O O . ALA B 1 158 ? -4.449 80.25 28.766 1 79.88 158 ALA B O 1
ATOM 6220 N N . LEU B 1 159 ? -4.418 80.875 30.953 1 81.25 159 LEU B N 1
ATOM 6221 C CA . LEU B 1 159 ? -3.447 79.812 31.344 1 81.25 159 LEU B CA 1
ATOM 6222 C C . LEU B 1 159 ? -4.023 78.438 31.141 1 81.25 159 LEU B C 1
ATOM 6224 O O . LEU B 1 159 ? -3.33 77.562 30.641 1 81.25 159 LEU B O 1
ATOM 6228 N N . ILE B 1 160 ? -5.273 78.25 31.391 1 80.88 160 ILE B N 1
ATOM 6229 C CA . ILE B 1 160 ? -5.926 77 31.25 1 80.88 160 ILE B CA 1
ATOM 6230 C C . ILE B 1 160 ? -6.027 76.625 29.781 1 80.88 160 ILE B C 1
ATOM 6232 O O . ILE B 1 160 ? -5.781 75.438 29.406 1 80.88 160 ILE B O 1
ATOM 6236 N N . VAL B 1 161 ? -6.352 77.562 28.906 1 80.31 161 VAL B N 1
ATOM 6237 C CA . VAL B 1 161 ? -6.496 77.25 27.469 1 80.31 161 VAL B CA 1
ATOM 6238 C C . VAL B 1 161 ? -5.152 76.812 26.891 1 80.31 161 VAL B C 1
ATOM 6240 O O . VAL B 1 161 ? -5.09 75.875 26.109 1 80.31 161 VAL B O 1
ATOM 6243 N N . VAL B 1 162 ? -4.059 77.5 27.375 1 77.38 162 VAL B N 1
ATOM 6244 C CA . VAL B 1 162 ? -2.73 77.188 26.875 1 77.38 162 VAL B CA 1
ATOM 6245 C C . VAL B 1 162 ? -2.348 75.75 27.359 1 77.38 162 VAL B C 1
ATOM 6247 O O . VAL B 1 162 ? -1.812 74.938 26.594 1 77.38 162 VAL B O 1
ATOM 6250 N N . LEU B 1 163 ? -2.697 75.438 28.562 1 79.62 163 LEU B N 1
ATOM 6251 C CA . LEU B 1 163 ? -2.34 74.188 29.125 1 79.62 163 LEU B CA 1
ATOM 6252 C C . LEU B 1 163 ? -3.137 73.062 28.469 1 79.62 163 LEU B C 1
ATOM 6254 O O . LEU B 1 163 ? -2.598 71.938 28.203 1 79.62 163 LEU B O 1
ATOM 6258 N N . VAL B 1 164 ? -4.402 73.25 28.156 1 79.06 164 VAL B N 1
ATOM 6259 C CA . VAL B 1 164 ? -5.254 72.25 27.531 1 79.06 164 VAL B CA 1
ATOM 6260 C C . VAL B 1 164 ? -4.777 72 26.094 1 79.06 164 VAL B C 1
ATOM 6262 O O . VAL B 1 164 ? -4.738 70.875 25.641 1 79.06 164 VAL B O 1
ATOM 6265 N N . ALA B 1 165 ? -4.418 73.062 25.391 1 81.06 165 ALA B N 1
ATOM 6266 C CA . ALA B 1 165 ? -3.906 72.875 24.031 1 81.06 165 ALA B CA 1
ATOM 6267 C C . ALA B 1 165 ? -2.602 72.062 24.016 1 81.06 165 ALA B C 1
ATOM 6269 O O . ALA B 1 165 ? -2.391 71.25 23.156 1 81.06 165 ALA B O 1
ATOM 6270 N N . ALA B 1 166 ? -1.8 72.312 25.031 1 78.38 166 ALA B N 1
ATOM 6271 C CA . ALA B 1 166 ? -0.539 71.625 25.141 1 78.38 166 ALA B CA 1
ATOM 6272 C C . ALA B 1 166 ? -0.783 70.125 25.453 1 78.38 166 ALA B C 1
ATOM 6274 O O . ALA B 1 166 ? -0.14 69.25 24.875 1 78.38 166 ALA B O 1
ATOM 6275 N N . ILE B 1 167 ? -1.744 69.875 26.297 1 77.75 167 ILE B N 1
ATOM 6276 C CA . ILE B 1 167 ? -2.072 68.5 26.688 1 77.75 167 ILE B CA 1
ATOM 6277 C C . ILE B 1 167 ? -2.619 67.75 25.469 1 77.75 167 ILE B C 1
ATOM 6279 O O . ILE B 1 167 ? -2.264 66.562 25.25 1 77.75 167 ILE B O 1
ATOM 6283 N N . TYR B 1 168 ? -3.441 68.375 24.75 1 79.12 168 TYR B N 1
ATOM 6284 C CA . TYR B 1 168 ? -4.016 67.75 23.562 1 79.12 168 TYR B CA 1
ATOM 6285 C C . TYR B 1 168 ? -2.93 67.375 22.562 1 79.12 168 TYR B C 1
ATOM 6287 O O . TYR B 1 168 ? -2.891 66.25 22.062 1 79.12 168 TYR B O 1
ATOM 6295 N N . ALA B 1 169 ? -2.086 68.375 22.281 1 81.19 169 ALA B N 1
ATOM 6296 C CA . ALA B 1 169 ? -1.037 68.125 21.297 1 81.19 169 ALA B CA 1
ATOM 6297 C C . ALA B 1 169 ? -0.079 67.062 21.734 1 81.19 169 ALA B C 1
ATOM 6299 O O . ALA B 1 169 ? 0.298 66.188 20.938 1 81.19 169 ALA B O 1
ATOM 6300 N N . LEU B 1 170 ? 0.225 67 22.984 1 77.75 170 LEU B N 1
ATOM 6301 C CA . LEU B 1 170 ? 1.192 66 23.5 1 77.75 170 LEU B CA 1
ATOM 6302 C C . LEU B 1 170 ? 0.581 64.625 23.578 1 77.75 170 LEU B C 1
ATOM 6304 O O . LEU B 1 170 ? 1.237 63.625 23.25 1 77.75 170 LEU B O 1
ATOM 6308 N N . THR B 1 171 ? -0.639 64.5 24 1 78.38 171 THR B N 1
ATOM 6309 C CA . THR B 1 171 ? -1.301 63.219 24.078 1 78.38 171 THR B CA 1
ATOM 6310 C C . THR B 1 171 ? -1.532 62.656 22.688 1 78.38 171 THR B C 1
ATOM 6312 O O . THR B 1 171 ? -1.429 61.438 22.484 1 78.38 171 THR B O 1
ATOM 6315 N N . HIS B 1 172 ? -1.821 63.562 21.812 1 81.19 172 HIS B N 1
ATOM 6316 C CA . HIS B 1 172 ? -2.033 63.094 20.438 1 81.19 172 HIS B CA 1
ATOM 6317 C C . HIS B 1 172 ? -0.75 62.531 19.844 1 81.19 172 HIS B C 1
ATOM 6319 O O . HIS B 1 172 ? -0.761 61.438 19.25 1 81.19 172 HIS B O 1
ATOM 6325 N N . GLN B 1 173 ? 0.297 63.125 20.062 1 79.56 173 GLN B N 1
ATOM 6326 C CA . GLN B 1 173 ? 1.571 62.719 19.484 1 79.56 173 GLN B CA 1
ATOM 6327 C C . GLN B 1 173 ? 2.15 61.531 20.219 1 79.56 173 GLN B C 1
ATOM 6329 O O . GLN B 1 173 ? 2.717 60.625 19.594 1 79.56 173 GLN B O 1
ATOM 6334 N N . SER B 1 174 ? 1.908 61.438 21.516 1 78.44 174 SER B N 1
ATOM 6335 C CA . SER B 1 174 ? 2.611 60.438 22.312 1 78.44 174 SER B CA 1
ATOM 6336 C C . SER B 1 174 ? 1.746 59.188 22.531 1 78.44 174 SER B C 1
ATOM 6338 O O . SER B 1 174 ? 2.26 58.125 22.844 1 78.44 174 SER B O 1
ATOM 6340 N N . VAL B 1 175 ? 0.436 59.344 22.391 1 78.81 175 VAL B N 1
ATOM 6341 C CA . VAL B 1 175 ? -0.419 58.219 22.719 1 78.81 175 VAL B CA 1
ATOM 6342 C C . VAL B 1 175 ? -1.235 57.781 21.5 1 78.81 175 VAL B C 1
ATOM 6344 O O . VAL B 1 175 ? -1.163 56.625 21.062 1 78.81 175 VAL B O 1
ATOM 6347 N N . ILE B 1 176 ? -1.877 58.719 20.859 1 79.5 176 ILE B N 1
ATOM 6348 C CA . ILE B 1 176 ? -2.844 58.406 19.812 1 79.5 176 ILE B CA 1
ATOM 6349 C C . ILE B 1 176 ? -2.113 57.906 18.578 1 79.5 176 ILE B C 1
ATOM 6351 O O . ILE B 1 176 ? -2.486 56.875 18 1 79.5 176 ILE B O 1
ATOM 6355 N N . ARG B 1 177 ? -1.126 58.594 18.156 1 82 177 ARG B N 1
ATOM 6356 C CA . ARG B 1 177 ? -0.407 58.219 16.938 1 82 177 ARG B CA 1
ATOM 6357 C C . ARG B 1 177 ? 0.192 56.812 17.062 1 82 177 ARG B C 1
ATOM 6359 O O . ARG B 1 177 ? -0.026 55.969 16.203 1 82 177 ARG B O 1
ATOM 6366 N N . PRO B 1 178 ? 0.868 56.531 18.188 1 81.94 178 PRO B N 1
ATOM 6367 C CA . PRO B 1 178 ? 1.415 55.156 18.328 1 81.94 178 PRO B CA 1
ATOM 6368 C C . PRO B 1 178 ? 0.33 54.094 18.422 1 81.94 178 PRO B C 1
ATOM 6370 O O . PRO B 1 178 ? 0.502 53 17.891 1 81.94 178 PRO B O 1
ATOM 6373 N N . LEU B 1 179 ? -0.758 54.344 19.031 1 83.25 179 LEU B N 1
ATOM 6374 C CA . LEU B 1 179 ? -1.847 53.406 19.156 1 83.25 179 LEU B CA 1
ATOM 6375 C C . LEU B 1 179 ? -2.42 53.062 17.781 1 83.25 179 LEU B C 1
ATOM 6377 O O . LEU B 1 179 ? -2.781 51.906 17.531 1 83.25 179 LEU B O 1
ATOM 6381 N N . ARG B 1 180 ? -2.436 54.062 16.969 1 83.69 180 ARG B N 1
ATOM 6382 C CA . ARG B 1 180 ? -2.928 53.844 15.617 1 83.69 180 ARG B CA 1
ATOM 6383 C C . ARG B 1 180 ? -1.971 52.938 14.836 1 83.69 180 ARG B C 1
ATOM 6385 O O . ARG B 1 180 ? -2.404 52.094 14.07 1 83.69 180 ARG B O 1
ATOM 6392 N N . LEU B 1 181 ? -0.741 53.156 15.039 1 84.06 181 LEU B N 1
ATOM 6393 C CA . LEU B 1 181 ? 0.254 52.312 14.359 1 84.06 181 LEU B CA 1
ATOM 6394 C C . LEU B 1 181 ? 0.184 50.875 14.844 1 84.06 181 LEU B C 1
ATOM 6396 O O . LEU B 1 181 ? 0.312 49.938 14.039 1 84.06 181 LEU B O 1
ATOM 6400 N N . ILE B 1 182 ? -0.026 50.719 16.078 1 85.75 182 ILE B N 1
ATOM 6401 C CA . ILE B 1 182 ? -0.122 49.375 16.656 1 85.75 182 ILE B CA 1
ATOM 6402 C C . ILE B 1 182 ? -1.381 48.688 16.141 1 85.75 182 ILE B C 1
ATOM 6404 O O . ILE B 1 182 ? -1.36 47.469 15.828 1 85.75 182 ILE B O 1
ATOM 6408 N N . ALA B 1 183 ? -2.447 49.438 16 1 85.31 183 ALA B N 1
ATOM 6409 C CA . ALA B 1 183 ? -3.686 48.906 15.461 1 85.31 183 ALA B CA 1
ATOM 6410 C C . ALA B 1 183 ? -3.502 48.438 14.016 1 85.31 183 ALA B C 1
ATOM 6412 O O . ALA B 1 183 ? -3.996 47.375 13.625 1 85.31 183 ALA B O 1
ATOM 6413 N N . LEU B 1 184 ? -2.771 49.219 13.266 1 85.62 184 LEU B N 1
ATOM 6414 C CA . LEU B 1 184 ? -2.496 48.844 11.875 1 85.62 184 LEU B CA 1
ATOM 6415 C C . LEU B 1 184 ? -1.618 47.625 11.805 1 85.62 184 LEU B C 1
ATOM 6417 O O . LEU B 1 184 ? -1.819 46.75 10.945 1 85.62 184 LEU B O 1
ATOM 6421 N N . TYR B 1 185 ? -0.733 47.531 12.711 1 84.88 185 TYR B N 1
ATOM 6422 C CA . TYR B 1 185 ? 0.129 46.344 12.797 1 84.88 185 TYR B CA 1
ATOM 6423 C C . TYR B 1 185 ? -0.686 45.094 13.094 1 84.88 185 TYR B C 1
ATOM 6425 O O . TYR B 1 185 ? -0.491 44.062 12.453 1 84.88 185 TYR B O 1
ATOM 6433 N N . ALA B 1 186 ? -1.552 45.219 13.969 1 84.44 186 ALA B N 1
ATOM 6434 C CA . ALA B 1 186 ? -2.396 44.094 14.352 1 84.44 186 ALA B CA 1
ATOM 6435 C C . ALA B 1 186 ? -3.291 43.656 13.188 1 84.44 186 ALA B C 1
ATOM 6437 O O . ALA B 1 186 ? -3.498 42.469 12.961 1 84.44 186 ALA B O 1
ATOM 6438 N N . GLU B 1 187 ? -3.748 44.594 12.484 1 86.5 187 GLU B N 1
ATOM 6439 C CA . GLU B 1 187 ? -4.598 44.281 11.336 1 86.5 187 GLU B CA 1
ATOM 6440 C C . GLU B 1 187 ? -3.816 43.562 10.25 1 86.5 187 GLU B C 1
ATOM 6442 O O . GLU B 1 187 ? -4.316 42.594 9.664 1 86.5 187 GLU B O 1
ATOM 6447 N N . GLU B 1 188 ? -2.66 43.969 10.055 1 85.69 188 GLU B N 1
ATOM 6448 C CA . GLU B 1 188 ? -1.824 43.312 9.039 1 85.69 188 GLU B CA 1
ATOM 6449 C C . GLU B 1 188 ? -1.45 41.906 9.445 1 85.69 188 GLU B C 1
ATOM 6451 O O . GLU B 1 188 ? -1.434 41 8.602 1 85.69 188 GLU B O 1
ATOM 6456 N N . LEU B 1 189 ? -1.186 41.75 10.625 1 83.69 189 LEU B N 1
ATOM 6457 C CA . LEU B 1 189 ? -0.854 40.438 11.133 1 83.69 189 LEU B CA 1
ATOM 6458 C C . LEU B 1 189 ? -2.035 39.469 10.977 1 83.69 189 LEU B C 1
ATOM 6460 O O . LEU B 1 189 ? -1.85 38.281 10.664 1 83.69 189 LEU B O 1
ATOM 6464 N N . GLY B 1 190 ? -3.131 39.969 11.156 1 83.19 190 GLY B N 1
ATOM 6465 C CA . GLY B 1 190 ? -4.324 39.156 10.961 1 83.19 190 GLY B CA 1
ATOM 6466 C C . GLY B 1 190 ? -4.547 38.75 9.523 1 83.19 190 GLY B C 1
ATOM 6467 O O . GLY B 1 190 ? -4.898 37.594 9.242 1 83.19 190 GLY B O 1
ATOM 6468 N N . ARG B 1 191 ? -4.246 39.594 8.609 1 86.44 191 ARG B N 1
ATOM 6469 C CA . ARG B 1 191 ? -4.504 39.344 7.191 1 86.44 191 ARG B CA 1
ATOM 6470 C C . ARG B 1 191 ? -3.439 38.438 6.59 1 86.44 191 ARG B C 1
ATOM 6472 O O . ARG B 1 191 ? -3.758 37.5 5.848 1 86.44 191 ARG B O 1
ATOM 6479 N N . GLN B 1 192 ? -2.207 38.656 6.996 1 84.75 192 GLN B N 1
ATOM 6480 C CA . GLN B 1 192 ? -1.12 37.938 6.324 1 84.75 192 GLN B CA 1
ATOM 6481 C C . GLN B 1 192 ? -0.666 36.719 7.133 1 84.75 192 GLN B C 1
ATOM 6483 O O . GLN B 1 192 ? -0.019 35.844 6.598 1 84.75 192 GLN B O 1
ATOM 6488 N N . GLY B 1 193 ? -1.018 36.75 8.344 1 84.62 193 GLY B N 1
ATOM 6489 C CA . GLY B 1 193 ? -0.584 35.656 9.18 1 84.62 193 GLY B CA 1
ATOM 6490 C C . GLY B 1 193 ? 0.663 35.969 9.984 1 84.62 193 GLY B C 1
ATOM 6491 O O . GLY B 1 193 ? 1.304 37 9.773 1 84.62 193 GLY B O 1
ATOM 6492 N N . PRO B 1 194 ? 1.007 35.156 10.891 1 80.5 194 PRO B N 1
ATOM 6493 C CA . PRO B 1 194 ? 2.121 35.438 11.797 1 80.5 194 PRO B CA 1
ATOM 6494 C C . PRO B 1 194 ? 3.48 35.375 11.109 1 80.5 194 PRO B C 1
ATOM 6496 O O . PRO B 1 194 ? 4.48 35.844 11.648 1 80.5 194 PRO B O 1
ATOM 6499 N N . MET B 1 195 ? 3.504 34.719 9.969 1 80.69 195 MET B N 1
ATOM 6500 C CA . MET B 1 195 ? 4.785 34.531 9.297 1 80.69 195 MET B CA 1
ATOM 6501 C C . MET B 1 195 ? 5.184 35.781 8.5 1 80.69 195 MET B C 1
ATOM 6503 O O . MET B 1 195 ? 6.344 35.906 8.117 1 80.69 195 MET B O 1
ATOM 6507 N N . ALA B 1 196 ? 4.246 36.562 8.195 1 75.81 196 ALA B N 1
ATOM 6508 C CA . ALA B 1 196 ? 4.547 37.75 7.395 1 75.81 196 ALA B CA 1
ATOM 6509 C C . ALA B 1 196 ? 5.199 38.844 8.25 1 75.81 196 ALA B C 1
ATOM 6511 O O . ALA B 1 196 ? 4.84 39.031 9.414 1 75.81 196 ALA B O 1
ATOM 6512 N N . THR B 1 197 ? 6.426 39.25 7.891 1 69 197 THR B N 1
ATOM 6513 C CA . THR B 1 197 ? 7.062 40.375 8.586 1 69 197 THR B CA 1
ATOM 6514 C C . THR B 1 197 ? 6.328 41.688 8.305 1 69 197 THR B C 1
ATOM 6516 O O . THR B 1 197 ? 6.219 42.094 7.152 1 69 197 THR B O 1
ATOM 6519 N N . PRO B 1 198 ? 5.656 42.125 9.422 1 63.41 198 PRO B N 1
ATOM 6520 C CA . PRO B 1 198 ? 4.926 43.344 9.156 1 63.41 198 PRO B CA 1
ATOM 6521 C C . PRO B 1 198 ? 5.844 44.5 8.688 1 63.41 198 PRO B C 1
ATOM 6523 O O . PRO B 1 198 ? 7.012 44.531 9.086 1 63.41 198 PRO B O 1
ATOM 6526 N N . GLU B 1 199 ? 5.496 45.312 7.676 1 59.5 199 GLU B N 1
ATOM 6527 C CA . GLU B 1 199 ? 6.215 46.438 7.102 1 59.5 199 GLU B CA 1
ATOM 6528 C C . GLU B 1 199 ? 6.426 47.531 8.133 1 59.5 199 GLU B C 1
ATOM 6530 O O . GLU B 1 199 ? 7.355 48.344 8.016 1 59.5 199 GLU B O 1
ATOM 6535 N N . GLN B 1 200 ? 5.609 47.594 9.203 1 58.91 200 GLN B N 1
ATOM 6536 C CA . GLN B 1 200 ? 5.629 48.781 10.055 1 58.91 200 GLN B CA 1
ATOM 6537 C C . GLN B 1 200 ? 6.695 48.656 11.141 1 58.91 200 GLN B C 1
ATOM 6539 O O . GLN B 1 200 ? 6.777 47.625 11.828 1 58.91 200 GLN B O 1
ATOM 6544 N N . ASP B 1 201 ? 7.805 49.438 10.93 1 55.03 201 ASP B N 1
ATOM 6545 C CA . ASP B 1 201 ? 8.898 49.562 11.883 1 55.03 201 ASP B CA 1
ATOM 6546 C C . ASP B 1 201 ? 8.414 50.156 13.203 1 55.03 201 ASP B C 1
ATOM 6548 O O . ASP B 1 201 ? 8.172 51.375 13.312 1 55.03 201 ASP B O 1
ATOM 6552 N N . LEU B 1 202 ? 7.84 49.406 14.102 1 59.22 202 LEU B N 1
ATOM 6553 C CA . LEU B 1 202 ? 7.398 49.906 15.398 1 59.22 202 LEU B CA 1
ATOM 6554 C C . LEU B 1 202 ? 8.594 50.281 16.266 1 59.22 202 LEU B C 1
ATOM 6556 O O . LEU B 1 202 ? 8.43 50.625 17.453 1 59.22 202 LEU B O 1
ATOM 6560 N N . GLY B 1 203 ? 9.805 50.188 15.664 1 54.69 203 GLY B N 1
ATOM 6561 C CA . GLY B 1 203 ? 11.047 50.531 16.359 1 54.69 203 GLY B CA 1
ATOM 6562 C C . GLY B 1 203 ? 11.156 51.969 16.734 1 54.69 203 GLY B C 1
ATOM 6563 O O . GLY B 1 203 ? 12.117 52.375 17.391 1 54.69 203 GLY B O 1
ATOM 6564 N N . GLN B 1 204 ? 10.156 52.75 16.312 1 57.81 204 GLN B N 1
ATOM 6565 C CA . GLN B 1 204 ? 10.375 54.188 16.484 1 57.81 204 GLN B CA 1
ATOM 6566 C C . GLN B 1 204 ? 9.984 54.625 17.891 1 57.81 204 GLN B C 1
ATOM 6568 O O . GLN B 1 204 ? 10.023 55.812 18.203 1 57.81 204 GLN B O 1
ATOM 6573 N N . PHE B 1 205 ? 9.625 53.656 18.703 1 60.47 205 PHE B N 1
ATOM 6574 C CA . PHE B 1 205 ? 9.133 54.125 20 1 60.47 205 PHE B CA 1
ATOM 6575 C C . PHE B 1 205 ? 10.266 54.156 21.016 1 60.47 205 PHE B C 1
ATOM 6577 O O . PHE B 1 205 ? 11.242 53.406 20.891 1 60.47 205 PHE B O 1
ATOM 6584 N N . HIS B 1 206 ? 10.406 55.219 21.641 1 60.38 206 HIS B N 1
ATOM 6585 C CA . HIS B 1 206 ? 11.453 55.469 22.625 1 60.38 206 HIS B CA 1
ATOM 6586 C C . HIS B 1 206 ? 11.5 54.312 23.656 1 60.38 206 HIS B C 1
ATOM 6588 O O . HIS B 1 206 ? 10.461 53.875 24.141 1 60.38 206 HIS B O 1
ATOM 6594 N N . SER B 1 207 ? 12.711 53.812 23.938 1 61.5 207 SER B N 1
ATOM 6595 C CA . SER B 1 207 ? 13.031 52.719 24.844 1 61.5 207 SER B CA 1
ATOM 6596 C C . SER B 1 207 ? 12.578 53.031 26.266 1 61.5 207 SER B C 1
ATOM 6598 O O . SER B 1 207 ? 12.852 54.125 26.781 1 61.5 207 SER B O 1
ATOM 6600 N N . GLY B 1 208 ? 11.57 52.344 26.766 1 63.34 208 GLY B N 1
ATOM 6601 C CA . GLY B 1 208 ? 11.219 52.438 28.172 1 63.34 208 GLY B CA 1
ATOM 6602 C C . GLY B 1 208 ? 9.781 52.844 28.406 1 63.34 208 GLY B C 1
ATOM 6603 O O . GLY B 1 208 ? 9.297 52.844 29.531 1 63.34 208 GLY B O 1
ATOM 6604 N N . ASP B 1 209 ? 9.062 53.281 27.312 1 73.69 209 ASP B N 1
ATOM 6605 C CA . ASP B 1 209 ? 7.688 53.719 27.516 1 73.69 209 ASP B CA 1
ATOM 6606 C C . ASP B 1 209 ? 6.719 52.531 27.391 1 73.69 209 ASP B C 1
ATOM 6608 O O . ASP B 1 209 ? 7.109 51.438 26.953 1 73.69 209 ASP B O 1
ATOM 6612 N N . GLU B 1 210 ? 5.512 52.781 27.922 1 77.31 210 GLU B N 1
ATOM 6613 C CA . GLU B 1 210 ? 4.473 51.75 27.922 1 77.31 210 GLU B CA 1
ATOM 6614 C C . GLU B 1 210 ? 4.125 51.344 26.5 1 77.31 210 GLU B C 1
ATOM 6616 O O . GLU B 1 210 ? 3.76 50.188 26.266 1 77.31 210 GLU B O 1
ATOM 6621 N N . MET B 1 211 ? 4.355 52.25 25.547 1 77.38 211 MET B N 1
ATOM 6622 C CA . MET B 1 211 ? 4.066 51.906 24.156 1 77.38 211 MET B CA 1
ATOM 6623 C C . MET B 1 211 ? 5.113 50.938 23.609 1 77.38 211 MET B C 1
ATOM 6625 O O . MET B 1 211 ? 4.781 50.031 22.859 1 77.38 211 MET B O 1
ATOM 6629 N N . TRP B 1 212 ? 6.297 51.156 24.047 1 79.19 212 TRP B N 1
ATOM 6630 C CA . TRP B 1 212 ? 7.383 50.281 23.656 1 79.19 212 TRP B CA 1
ATOM 6631 C C . TRP B 1 212 ? 7.184 48.875 24.234 1 79.19 212 TRP B C 1
ATOM 6633 O O . TRP B 1 212 ? 7.418 47.875 23.547 1 79.19 212 TRP B O 1
ATOM 6643 N N . GLU B 1 213 ? 6.75 48.875 25.406 1 81.81 213 GLU B N 1
ATOM 6644 C CA . GLU B 1 213 ? 6.508 47.594 26.047 1 81.81 213 GLU B CA 1
ATOM 6645 C C . GLU B 1 213 ? 5.398 46.812 25.344 1 81.81 213 GLU B C 1
ATOM 6647 O O . GLU B 1 213 ? 5.48 45.594 25.188 1 81.81 213 GLU B O 1
ATOM 6652 N N . LEU B 1 214 ? 4.402 47.5 24.922 1 84.19 214 LEU B N 1
ATOM 6653 C CA . LEU B 1 214 ? 3.309 46.844 24.203 1 84.19 214 LEU B CA 1
ATOM 6654 C C . LEU B 1 214 ? 3.783 46.312 22.875 1 84.19 214 LEU B C 1
ATOM 6656 O O . LEU B 1 214 ? 3.439 45.188 22.5 1 84.19 214 LEU B O 1
ATOM 6660 N N . VAL B 1 215 ? 4.59 47.031 22.188 1 83.69 215 VAL B N 1
ATOM 6661 C CA . VAL B 1 215 ? 5.102 46.594 20.891 1 83.69 215 VAL B CA 1
ATOM 6662 C C . VAL B 1 215 ? 5.992 45.375 21.062 1 83.69 215 VAL B C 1
ATOM 6664 O O . VAL B 1 215 ? 5.93 44.438 20.281 1 83.69 215 VAL B O 1
ATOM 6667 N N . ARG B 1 216 ? 6.758 45.438 22.078 1 84.06 216 ARG B N 1
ATOM 6668 C CA . ARG B 1 216 ? 7.625 44.312 22.375 1 84.06 216 ARG B CA 1
ATOM 6669 C C . ARG B 1 216 ? 6.809 43.062 22.656 1 84.06 216 ARG B C 1
ATOM 6671 O O . ARG B 1 216 ? 7.129 41.969 22.156 1 84.06 216 ARG B O 1
ATOM 6678 N N . THR B 1 217 ? 5.789 43.188 23.422 1 85.56 217 THR B N 1
ATOM 6679 C CA . THR B 1 217 ? 4.941 42.062 23.766 1 85.56 217 THR B CA 1
ATOM 6680 C C . THR B 1 217 ? 4.219 41.531 22.531 1 85.56 217 THR B C 1
ATOM 6682 O O . THR B 1 217 ? 4.062 40.312 22.359 1 85.56 217 THR B O 1
ATOM 6685 N N . LEU B 1 218 ? 3.848 42.438 21.719 1 85.38 218 LEU B N 1
ATOM 6686 C CA . LEU B 1 218 ? 3.176 42.031 20.484 1 85.38 218 LEU B CA 1
ATOM 6687 C C . LEU B 1 218 ? 4.137 41.312 19.547 1 85.38 218 LEU B C 1
ATOM 6689 O O . LEU B 1 218 ? 3.748 40.344 18.891 1 85.38 218 LEU B O 1
ATOM 6693 N N . ASN B 1 219 ? 5.34 41.719 19.531 1 84.69 219 ASN B N 1
ATOM 6694 C CA . ASN B 1 219 ? 6.34 41.031 18.719 1 84.69 219 ASN B CA 1
ATOM 6695 C C . ASN B 1 219 ? 6.641 39.625 19.266 1 84.69 219 ASN B C 1
ATOM 6697 O O . ASN B 1 219 ? 6.82 38.688 18.484 1 84.69 219 ASN B O 1
ATOM 6701 N N . LEU B 1 220 ? 6.711 39.562 20.531 1 86.44 220 LEU B N 1
ATOM 6702 C CA . LEU B 1 220 ? 6.918 38.281 21.156 1 86.44 220 LEU B CA 1
ATOM 6703 C C . LEU B 1 220 ? 5.742 37.344 20.859 1 86.44 220 LEU B C 1
ATOM 6705 O O . LEU B 1 220 ? 5.938 36.156 20.562 1 86.44 220 LEU B O 1
ATOM 6709 N N . MET B 1 221 ? 4.617 37.906 20.922 1 86.38 221 MET B N 1
ATOM 6710 C CA . MET B 1 221 ? 3.424 37.156 20.578 1 86.38 221 MET B CA 1
ATOM 6711 C C . MET B 1 221 ? 3.508 36.656 19.141 1 86.38 221 MET B C 1
ATOM 6713 O O . MET B 1 221 ? 3.266 35.469 18.875 1 86.38 221 MET B O 1
ATOM 6717 N N . ARG B 1 222 ? 3.828 37.469 18.266 1 87.06 222 ARG B N 1
ATOM 6718 C CA . ARG B 1 222 ? 3.945 37.125 16.859 1 87.06 222 ARG B CA 1
ATOM 6719 C C . ARG B 1 222 ? 4.961 36 16.672 1 87.06 222 ARG B C 1
ATOM 6721 O O . ARG B 1 222 ? 4.711 35.062 15.914 1 87.06 222 ARG B O 1
ATOM 6728 N N . GLN B 1 223 ? 6.023 36.062 17.312 1 87.44 223 GLN B N 1
ATOM 6729 C CA . GLN B 1 223 ? 7.078 35.062 17.172 1 87.44 223 GLN B CA 1
ATOM 6730 C C . GLN B 1 223 ? 6.609 33.719 17.688 1 87.44 223 GLN B C 1
ATOM 6732 O O . GLN B 1 223 ? 6.867 32.688 17.047 1 87.44 223 GLN B O 1
ATOM 6737 N N . GLU B 1 224 ? 5.941 33.75 18.719 1 87.94 224 GLU B N 1
ATOM 6738 C CA . GLU B 1 224 ? 5.434 32.5 19.266 1 87.94 224 GLU B CA 1
ATOM 6739 C C . GLU B 1 224 ? 4.375 31.875 18.359 1 87.94 224 GLU B C 1
ATOM 6741 O O . GLU B 1 224 ? 4.387 30.656 18.125 1 87.94 224 GLU B O 1
ATOM 6746 N N . LEU B 1 225 ? 3.566 32.719 17.906 1 87.62 225 LEU B N 1
ATOM 6747 C CA . LEU B 1 225 ? 2.529 32.219 17 1 87.62 225 LEU B CA 1
ATOM 6748 C C . LEU B 1 225 ? 3.139 31.719 15.703 1 87.62 225 LEU B C 1
ATOM 6750 O O . LEU B 1 225 ? 2.684 30.719 15.148 1 87.62 225 LEU B O 1
ATOM 6754 N N . ALA B 1 226 ? 4.117 32.406 15.297 1 88.44 226 ALA B N 1
ATOM 6755 C CA . ALA B 1 226 ? 4.805 31.984 14.078 1 88.44 226 ALA B CA 1
ATOM 6756 C C . ALA B 1 226 ? 5.488 30.625 14.266 1 88.44 226 ALA B C 1
ATOM 6758 O O . ALA B 1 226 ? 5.438 29.766 13.383 1 88.44 226 ALA B O 1
ATOM 6759 N N . ARG B 1 227 ? 6.102 30.453 15.367 1 89.56 227 ARG B N 1
ATOM 6760 C CA . ARG B 1 227 ? 6.758 29.188 15.656 1 89.56 227 ARG B CA 1
ATOM 6761 C C . ARG B 1 227 ? 5.746 28.047 15.695 1 89.56 227 ARG B C 1
ATOM 6763 O O . ARG B 1 227 ? 5.965 27 15.094 1 89.56 227 ARG B O 1
ATOM 6770 N N . GLY B 1 228 ? 4.676 28.25 16.328 1 87 228 GLY B N 1
ATOM 6771 C CA . GLY B 1 228 ? 3.627 27.25 16.375 1 87 228 GLY B CA 1
ATOM 6772 C C . GLY B 1 228 ? 3.047 26.922 15.008 1 87 228 GLY B C 1
ATOM 6773 O O . GLY B 1 228 ? 2.832 25.766 14.68 1 87 228 GLY B O 1
ATOM 6774 N N . HIS B 1 229 ? 2.885 27.953 14.297 1 88.69 229 HIS B N 1
ATOM 6775 C CA . HIS B 1 229 ? 2.359 27.781 12.945 1 88.69 229 HIS B CA 1
ATOM 6776 C C . HIS B 1 229 ? 3.352 27.047 12.062 1 88.69 229 HIS B C 1
ATOM 6778 O O . HIS B 1 229 ? 2.959 26.172 11.281 1 88.69 229 HIS B O 1
ATOM 6784 N N . GLN B 1 230 ? 4.508 27.359 12.219 1 89.94 230 GLN B N 1
ATOM 6785 C CA . GLN B 1 230 ? 5.543 26.734 11.406 1 89.94 230 GLN B CA 1
ATOM 6786 C C . GLN B 1 230 ? 5.656 25.25 11.719 1 89.94 230 GLN B C 1
ATOM 6788 O O . GLN B 1 230 ? 5.812 24.422 10.812 1 89.94 230 GLN B O 1
ATOM 6793 N N . GLU B 1 231 ? 5.613 24.906 12.883 1 91.44 231 GLU B N 1
ATOM 6794 C CA . GLU B 1 231 ? 5.672 23.5 13.281 1 91.44 231 GLU B CA 1
ATOM 6795 C C . GLU B 1 231 ? 4.484 22.719 12.727 1 91.44 231 GLU B C 1
ATOM 6797 O O . GLU B 1 231 ? 4.652 21.625 12.172 1 91.44 231 GLU B O 1
ATOM 6802 N N . LEU B 1 232 ? 3.4 23.281 12.828 1 91.56 232 LEU B N 1
ATOM 6803 C CA . LEU B 1 232 ? 2.189 22.641 12.32 1 91.56 232 LEU B CA 1
ATOM 6804 C C . LEU B 1 232 ? 2.242 22.516 10.797 1 91.56 232 LEU B C 1
ATOM 6806 O O . LEU B 1 232 ? 1.891 21.469 10.25 1 91.56 232 LEU B O 1
ATOM 6810 N N . ALA B 1 233 ? 2.664 23.531 10.18 1 92.69 233 ALA B N 1
ATOM 6811 C CA . ALA B 1 233 ? 2.775 23.531 8.719 1 92.69 233 ALA B CA 1
ATOM 6812 C C . ALA B 1 233 ? 3.811 22.516 8.25 1 92.69 233 ALA B C 1
ATOM 6814 O O . ALA B 1 233 ? 3.604 21.812 7.25 1 92.69 233 ALA B O 1
ATOM 6815 N N . ALA B 1 234 ? 4.875 22.453 8.961 1 91.88 234 ALA B N 1
ATOM 6816 C CA . ALA B 1 234 ? 5.914 21.484 8.625 1 91.88 234 ALA B CA 1
ATOM 6817 C C . ALA B 1 234 ? 5.395 20.047 8.766 1 91.88 234 ALA B C 1
ATOM 6819 O O . ALA B 1 234 ? 5.676 19.203 7.922 1 91.88 234 ALA B O 1
ATOM 6820 N N . ASN B 1 235 ? 4.715 19.781 9.766 1 93.88 235 ASN B N 1
ATOM 6821 C CA . ASN B 1 235 ? 4.141 18.453 9.969 1 93.88 235 ASN B CA 1
ATOM 6822 C C . ASN B 1 235 ? 3.1 18.125 8.906 1 93.88 235 ASN B C 1
ATOM 6824 O O . ASN B 1 235 ? 3.041 17 8.414 1 93.88 235 ASN B O 1
ATOM 6828 N N . GLU B 1 236 ? 2.285 19.094 8.656 1 94.44 236 GLU B N 1
ATOM 6829 C CA . GLU B 1 236 ? 1.298 18.922 7.594 1 94.44 236 GLU B CA 1
ATOM 6830 C C . GLU B 1 236 ? 1.968 18.594 6.266 1 94.44 236 GLU B C 1
ATOM 6832 O O . GLU B 1 236 ? 1.513 17.703 5.539 1 94.44 236 GLU B O 1
ATOM 6837 N N . GLN B 1 237 ? 3.004 19.266 5.98 1 92.38 237 GLN B N 1
ATOM 6838 C CA . GLN B 1 237 ? 3.734 19.016 4.742 1 92.38 237 GLN B CA 1
ATOM 6839 C C . GLN B 1 237 ? 4.344 17.609 4.742 1 92.38 237 GLN B C 1
ATOM 6841 O O . GLN B 1 237 ? 4.316 16.922 3.721 1 92.38 237 GLN B O 1
ATOM 6846 N N . ARG B 1 238 ? 4.887 17.266 5.852 1 91.88 238 ARG B N 1
ATOM 6847 C CA . ARG B 1 238 ? 5.453 15.93 5.996 1 91.88 238 ARG B CA 1
ATOM 6848 C C . ARG B 1 238 ? 4.406 14.852 5.723 1 91.88 238 ARG B C 1
ATOM 6850 O O . ARG B 1 238 ? 4.633 13.945 4.914 1 91.88 238 ARG B O 1
ATOM 6857 N N . LEU B 1 239 ? 3.32 14.953 6.32 1 93.69 239 LEU B N 1
ATOM 6858 C CA . LEU B 1 239 ? 2.25 13.977 6.164 1 93.69 239 LEU B CA 1
ATOM 6859 C C . LEU B 1 239 ? 1.718 13.977 4.734 1 93.69 239 LEU B C 1
ATOM 6861 O O . LEU B 1 239 ? 1.352 12.922 4.203 1 93.69 239 LEU B O 1
ATOM 6865 N N . ARG B 1 240 ? 1.66 15.125 4.141 1 93.94 240 ARG B N 1
ATOM 6866 C CA . ARG B 1 240 ? 1.233 15.234 2.748 1 93.94 240 ARG B CA 1
ATOM 6867 C C . ARG B 1 240 ? 2.17 14.453 1.827 1 93.94 240 ARG B C 1
ATOM 6869 O O . ARG B 1 240 ? 1.716 13.766 0.91 1 93.94 240 ARG B O 1
ATOM 6876 N N . ILE B 1 241 ? 3.393 14.547 2.084 1 91.94 241 ILE B N 1
ATOM 6877 C CA . ILE B 1 241 ? 4.395 13.844 1.284 1 91.94 241 ILE B CA 1
ATOM 6878 C C . ILE B 1 241 ? 4.25 12.336 1.487 1 91.94 241 ILE B C 1
ATOM 6880 O O . ILE B 1 241 ? 4.344 11.562 0.531 1 91.94 241 ILE B O 1
ATOM 6884 N N . LEU B 1 242 ? 3.957 11.906 2.732 1 92.12 242 LEU B N 1
ATOM 6885 C CA . LEU B 1 242 ? 3.775 10.484 3.025 1 92.12 242 LEU B CA 1
ATOM 6886 C C . LEU B 1 242 ? 2.619 9.906 2.217 1 92.12 242 LEU B C 1
ATOM 6888 O O . LEU B 1 242 ? 2.697 8.773 1.733 1 92.12 242 LEU B O 1
ATOM 6892 N N . PHE B 1 243 ? 1.604 10.734 1.997 1 94.31 243 PHE B N 1
ATOM 6893 C CA . PHE B 1 243 ? 0.454 10.289 1.218 1 94.31 243 PHE B CA 1
ATOM 6894 C C . PHE B 1 243 ? 0.751 10.359 -0.275 1 94.31 243 PHE B C 1
ATOM 6896 O O . PHE B 1 243 ? 0.591 9.375 -0.995 1 94.31 243 PHE B O 1
ATOM 6903 N N . SER B 1 244 ? 1.228 11.445 -0.714 1 93.31 244 SER B N 1
ATOM 6904 C CA . SER B 1 244 ? 1.382 11.688 -2.145 1 93.31 244 SER B CA 1
ATOM 6905 C C . SER B 1 244 ? 2.471 10.805 -2.742 1 93.31 244 SER B C 1
ATOM 6907 O O . SER B 1 244 ? 2.338 10.32 -3.869 1 93.31 244 SER B O 1
ATOM 6909 N N . ALA B 1 245 ? 3.523 10.523 -1.977 1 92.19 245 ALA B N 1
ATOM 6910 C CA . ALA B 1 245 ? 4.672 9.82 -2.537 1 92.19 245 ALA B CA 1
ATOM 6911 C C . ALA B 1 245 ? 4.684 8.352 -2.1 1 92.19 245 ALA B C 1
ATOM 6913 O O . ALA B 1 245 ? 5.684 7.656 -2.271 1 92.19 245 ALA B O 1
ATOM 6914 N N . SER B 1 246 ? 3.613 7.914 -1.52 1 93.81 246 SER B N 1
ATOM 6915 C CA . SER B 1 246 ? 3.527 6.504 -1.155 1 93.81 246 SER B CA 1
ATOM 6916 C C . SER B 1 246 ? 3.76 5.605 -2.365 1 93.81 246 SER B C 1
ATOM 6918 O O . SER B 1 246 ? 3.305 5.914 -3.469 1 93.81 246 SER B O 1
ATOM 6920 N N . PRO B 1 247 ? 4.539 4.477 -2.188 1 94 247 PRO B N 1
ATOM 6921 C CA . PRO B 1 247 ? 4.801 3.58 -3.314 1 94 247 PRO B CA 1
ATOM 6922 C C . PRO B 1 247 ? 3.566 2.779 -3.727 1 94 247 PRO B C 1
ATOM 6924 O O . PRO B 1 247 ? 3.555 2.164 -4.797 1 94 247 PRO B O 1
ATOM 6927 N N . VAL B 1 248 ? 2.537 2.801 -2.949 1 94.81 248 VAL B N 1
ATOM 6928 C CA . VAL B 1 248 ? 1.309 2.068 -3.236 1 94.81 248 VAL B CA 1
ATOM 6929 C C . VAL B 1 248 ? 0.18 3.053 -3.541 1 94.81 248 VAL B C 1
ATOM 6931 O O . VAL B 1 248 ? 0.172 4.176 -3.031 1 94.81 248 VAL B O 1
ATOM 6934 N N . SER B 1 249 ? -0.699 2.586 -4.414 1 96.62 249 SER B N 1
ATOM 6935 C CA . SER B 1 249 ? -1.844 3.42 -4.766 1 96.62 249 SER B CA 1
ATOM 6936 C C . SER B 1 249 ? -2.795 3.576 -3.584 1 96.62 249 SER B C 1
ATOM 6938 O O . SER B 1 249 ? -3.238 2.584 -3.002 1 96.62 249 SER B O 1
ATOM 6940 N N . LEU B 1 250 ? -3.1 4.824 -3.234 1 96.06 250 LEU B N 1
ATOM 6941 C CA . LEU B 1 250 ? -4.023 5.156 -2.154 1 96.06 250 LEU B CA 1
ATOM 6942 C C . LEU B 1 250 ? -5.059 6.18 -2.619 1 96.06 250 LEU B C 1
ATOM 6944 O O . LEU B 1 250 ? -4.711 7.164 -3.275 1 96.06 250 LEU B O 1
ATOM 6948 N N . TRP B 1 251 ? -6.32 5.926 -2.188 1 94.56 251 TRP B N 1
ATOM 6949 C CA . TRP B 1 251 ? -7.449 6.82 -2.424 1 94.56 251 TRP B CA 1
ATOM 6950 C C . TRP B 1 251 ? -8.133 7.195 -1.113 1 94.56 251 TRP B C 1
ATOM 6952 O O . TRP B 1 251 ? -8.258 6.363 -0.21 1 94.56 251 TRP B O 1
ATOM 6962 N N . GLU B 1 252 ? -8.461 8.445 -1.129 1 95.06 252 GLU B N 1
ATOM 6963 C CA . GLU B 1 252 ? -9.398 8.883 -0.097 1 95.06 252 GLU B CA 1
ATOM 6964 C C . GLU B 1 252 ? -10.805 9.047 -0.663 1 95.06 252 GLU B C 1
ATOM 6966 O O . GLU B 1 252 ? -11.016 9.812 -1.605 1 95.06 252 GLU B O 1
ATOM 6971 N N . GLU B 1 253 ? -11.727 8.336 -0.044 1 94.62 253 GLU B N 1
ATOM 6972 C CA . GLU B 1 253 ? -13.094 8.367 -0.556 1 94.62 253 GLU B CA 1
ATOM 6973 C C . GLU B 1 253 ? -14.086 8.75 0.542 1 94.62 253 GLU B C 1
ATOM 6975 O O . GLU B 1 253 ? -13.82 8.531 1.726 1 94.62 253 GLU B O 1
ATOM 6980 N N . ASP B 1 254 ? -15.133 9.344 0.047 1 95 254 ASP B N 1
ATOM 6981 C CA . ASP B 1 254 ? -16.25 9.68 0.915 1 95 254 ASP B CA 1
ATOM 6982 C C . ASP B 1 254 ? -17.484 8.852 0.567 1 95 254 ASP B C 1
ATOM 6984 O O . ASP B 1 254 ? -18.078 9.016 -0.507 1 95 254 ASP B O 1
ATOM 6988 N N . PHE B 1 255 ? -17.906 7.98 1.541 1 94.88 255 PHE B N 1
ATOM 6989 C CA . PHE B 1 255 ? -19.031 7.074 1.34 1 94.88 255 PHE B CA 1
ATOM 6990 C C . PHE B 1 255 ? -20.266 7.559 2.104 1 94.88 255 PHE B C 1
ATOM 6992 O O . PHE B 1 255 ? -21.234 6.824 2.238 1 94.88 255 PHE B O 1
ATOM 6999 N N . SER B 1 256 ? -20.219 8.766 2.584 1 94.44 256 SER B N 1
ATOM 7000 C CA . SER B 1 256 ? -21.312 9.258 3.434 1 94.44 256 SER B CA 1
ATOM 7001 C C . SER B 1 256 ? -22.625 9.281 2.68 1 94.44 256 SER B C 1
ATOM 7003 O O . SER B 1 256 ? -23.656 8.867 3.215 1 94.44 256 SER B O 1
ATOM 7005 N N . ALA B 1 257 ? -22.594 9.742 1.456 1 95 257 ALA B N 1
ATOM 7006 C CA . ALA B 1 257 ? -23.812 9.82 0.647 1 95 257 ALA B CA 1
ATOM 7007 C C . ALA B 1 257 ? -24.344 8.422 0.329 1 95 257 ALA B C 1
ATOM 7009 O O . ALA B 1 257 ? -25.562 8.203 0.314 1 95 257 ALA B O 1
ATOM 7010 N N . VAL B 1 258 ? -23.453 7.484 0.046 1 94.31 258 VAL B N 1
ATOM 7011 C CA . VAL B 1 258 ? -23.812 6.105 -0.251 1 94.31 258 VAL B CA 1
ATOM 7012 C C . VAL B 1 258 ? -24.469 5.469 0.975 1 94.31 258 VAL B C 1
ATOM 7014 O O . VAL B 1 258 ? -25.516 4.82 0.864 1 94.31 258 VAL B O 1
ATOM 7017 N N . ALA B 1 259 ? -23.859 5.699 2.121 1 91.88 259 ALA B N 1
ATOM 7018 C CA . ALA B 1 259 ? -24.375 5.137 3.365 1 91.88 259 ALA B CA 1
ATOM 7019 C C . ALA B 1 259 ? -25.766 5.68 3.67 1 91.88 259 ALA B C 1
ATOM 7021 O O . ALA B 1 259 ? -26.656 4.934 4.09 1 91.88 259 ALA B O 1
ATOM 7022 N N . ALA B 1 260 ? -25.984 6.969 3.471 1 93.25 260 ALA B N 1
ATOM 7023 C CA . ALA B 1 260 ? -27.266 7.602 3.723 1 93.25 260 ALA B CA 1
ATOM 7024 C C . ALA B 1 260 ? -28.344 7.047 2.787 1 93.25 260 ALA B C 1
ATOM 7026 O O . ALA B 1 260 ? -29.469 6.777 3.213 1 93.25 260 ALA B O 1
ATOM 7027 N N . ALA B 1 261 ? -27.969 6.883 1.584 1 93.12 261 ALA B N 1
ATOM 7028 C CA . ALA B 1 261 ? -28.906 6.355 0.594 1 93.12 261 ALA B CA 1
ATOM 7029 C C . ALA B 1 261 ? -29.25 4.898 0.886 1 93.12 261 ALA B C 1
ATOM 7031 O O . ALA B 1 261 ? -30.406 4.484 0.734 1 93.12 261 ALA B O 1
ATOM 7032 N N . LEU B 1 262 ? -28.266 4.133 1.243 1 89.94 262 LEU B N 1
ATOM 7033 C CA . LEU B 1 262 ? -28.469 2.723 1.564 1 89.94 262 LEU B CA 1
ATOM 7034 C C . LEU B 1 262 ? -29.359 2.57 2.793 1 89.94 262 LEU B C 1
ATOM 7036 O O . LEU B 1 262 ? -30.188 1.658 2.854 1 89.94 262 LEU B O 1
ATOM 7040 N N . GLU B 1 263 ? -29.172 3.48 3.719 1 88.69 263 GLU B N 1
ATOM 7041 C CA . GLU B 1 263 ? -29.984 3.443 4.934 1 88.69 263 GLU B CA 1
ATOM 7042 C C . GLU B 1 263 ? -31.453 3.703 4.621 1 88.69 263 GLU B C 1
ATOM 7044 O O . GLU B 1 263 ? -32.344 3.156 5.281 1 88.69 263 GLU B O 1
ATOM 7049 N N . LYS B 1 264 ? -31.688 4.484 3.67 1 89.62 264 LYS B N 1
ATOM 7050 C CA . LYS B 1 264 ? -33.062 4.773 3.254 1 89.62 264 LYS B CA 1
ATOM 7051 C C . LYS B 1 264 ? -33.75 3.531 2.672 1 89.62 264 LYS B C 1
ATOM 7053 O O . LYS B 1 264 ? -34.969 3.373 2.777 1 89.62 264 LYS B O 1
ATOM 7058 N N . HIS B 1 265 ? -32.938 2.643 2.125 1 87.88 265 HIS B N 1
ATOM 7059 C CA . HIS B 1 265 ? -33.438 1.424 1.518 1 87.88 265 HIS B CA 1
ATOM 7060 C C . HIS B 1 265 ? -33.5 0.283 2.527 1 87.88 265 HIS B C 1
ATOM 7062 O O . HIS B 1 265 ? -34.062 -0.776 2.246 1 87.88 265 HIS B O 1
ATOM 7068 N N . ARG B 1 266 ? -33.031 0.4 3.662 1 87.19 266 ARG B N 1
ATOM 7069 C CA . ARG B 1 266 ? -32.812 -0.667 4.637 1 87.19 266 ARG B CA 1
ATOM 7070 C C . ARG B 1 266 ? -34.125 -1.393 4.949 1 87.19 266 ARG B C 1
ATOM 7072 O O . ARG B 1 266 ? -34.156 -2.623 5.023 1 87.19 266 ARG B O 1
ATOM 7079 N N . PRO B 1 267 ? -35.25 -0.631 5.055 1 86.94 267 PRO B N 1
ATOM 7080 C CA . PRO B 1 267 ? -36.5 -1.331 5.387 1 86.94 267 PRO B CA 1
ATOM 7081 C C . PRO B 1 267 ? -36.969 -2.268 4.277 1 86.94 267 PRO B C 1
ATOM 7083 O O . PRO B 1 267 ? -37.688 -3.23 4.539 1 86.94 267 PRO B O 1
ATOM 7086 N N . ASN B 1 268 ? -36.438 -2.123 3.092 1 86.44 268 ASN B N 1
ATOM 7087 C CA . ASN B 1 268 ? -36.875 -2.883 1.928 1 86.44 268 ASN B CA 1
ATOM 7088 C C . ASN B 1 268 ? -35.906 -4.004 1.587 1 86.44 268 ASN B C 1
ATOM 7090 O O . ASN B 1 268 ? -36.125 -4.742 0.62 1 86.44 268 ASN B O 1
ATOM 7094 N N . ILE B 1 269 ? -34.875 -4.168 2.404 1 87.62 269 ILE B N 1
ATOM 7095 C CA . ILE B 1 269 ? -33.812 -5.113 2.025 1 87.62 269 ILE B CA 1
ATOM 7096 C C . ILE B 1 269 ? -33.719 -6.223 3.07 1 87.62 269 ILE B C 1
ATOM 7098 O O . ILE B 1 269 ? -33.344 -5.973 4.219 1 87.62 269 ILE B O 1
ATOM 7102 N N . ASP B 1 270 ? -34.156 -7.445 2.727 1 86.19 270 ASP B N 1
ATOM 7103 C CA . ASP B 1 270 ? -33.969 -8.602 3.6 1 86.19 270 ASP B CA 1
ATOM 7104 C C . ASP B 1 270 ? -32.594 -9.219 3.404 1 86.19 270 ASP B C 1
ATOM 7106 O O . ASP B 1 270 ? -31.922 -9.547 4.375 1 86.19 270 ASP B O 1
ATOM 7110 N N . ASP B 1 271 ? -32.25 -9.336 2.131 1 92.31 271 ASP B N 1
ATOM 7111 C CA . ASP B 1 271 ? -30.953 -9.852 1.724 1 92.31 271 ASP B CA 1
ATOM 7112 C C . ASP B 1 271 ? -30.266 -8.891 0.75 1 92.31 271 ASP B C 1
ATOM 7114 O O . ASP B 1 271 ? -30.703 -8.742 -0.393 1 92.31 271 ASP B O 1
ATOM 7118 N N . ILE B 1 272 ? -29.203 -8.375 1.204 1 93.69 272 ILE B N 1
ATOM 7119 C CA . ILE B 1 272 ? -28.531 -7.32 0.454 1 93.69 272 ILE B CA 1
ATOM 7120 C C . ILE B 1 272 ? -28.047 -7.863 -0.886 1 93.69 272 ILE B C 1
ATOM 7122 O O . ILE B 1 272 ? -28.094 -7.164 -1.901 1 93.69 272 ILE B O 1
ATOM 7126 N N . ASP B 1 273 ? -27.562 -9.055 -0.887 1 93.56 273 ASP B N 1
ATOM 7127 C CA . ASP B 1 273 ? -27.062 -9.641 -2.129 1 93.56 273 ASP B CA 1
ATOM 7128 C C . ASP B 1 273 ? -28.203 -9.828 -3.137 1 93.56 273 ASP B C 1
ATOM 7130 O O . ASP B 1 273 ? -28.047 -9.492 -4.312 1 93.56 273 ASP B O 1
ATOM 7134 N N . ALA B 1 274 ? -29.266 -10.328 -2.672 1 93.69 274 ALA B N 1
ATOM 7135 C CA . ALA B 1 274 ? -30.438 -10.523 -3.523 1 93.69 274 ALA B CA 1
ATOM 7136 C C . ALA B 1 274 ? -30.969 -9.188 -4.039 1 93.69 274 ALA B C 1
ATOM 7138 O O . ALA B 1 274 ? -31.359 -9.078 -5.203 1 93.69 274 ALA B O 1
ATOM 7139 N N . TRP B 1 275 ? -30.969 -8.297 -3.152 1 94.19 275 TRP B N 1
ATOM 7140 C CA . TRP B 1 275 ? -31.438 -6.969 -3.529 1 94.19 275 TRP B CA 1
ATOM 7141 C C . TRP B 1 275 ? -30.562 -6.355 -4.609 1 94.19 275 TRP B C 1
ATOM 7143 O O . TRP B 1 275 ? -31.062 -5.762 -5.57 1 94.19 275 TRP B O 1
ATOM 7153 N N . MET B 1 276 ? -29.266 -6.465 -4.512 1 93.75 276 MET B N 1
ATOM 7154 C CA . MET B 1 276 ? -28.328 -5.887 -5.48 1 93.75 276 MET B CA 1
ATOM 7155 C C . MET B 1 276 ? -28.484 -6.551 -6.844 1 93.75 276 MET B C 1
ATOM 7157 O O . MET B 1 276 ? -28.375 -5.891 -7.879 1 93.75 276 MET B O 1
ATOM 7161 N N . GLN B 1 277 ? -28.703 -7.805 -6.828 1 92.12 277 GLN B N 1
ATOM 7162 C CA . GLN B 1 277 ? -28.891 -8.547 -8.07 1 92.12 277 GLN B CA 1
ATOM 7163 C C . GLN B 1 277 ? -30.172 -8.125 -8.773 1 92.12 277 GLN B C 1
ATOM 7165 O O . GLN B 1 277 ? -30.219 -8.047 -10.008 1 92.12 277 GLN B O 1
ATOM 7170 N N . ALA B 1 278 ? -31.141 -7.809 -7.98 1 91.69 278 ALA B N 1
ATOM 7171 C CA . ALA B 1 278 ? -32.469 -7.469 -8.508 1 91.69 278 ALA B CA 1
ATOM 7172 C C . ALA B 1 278 ? -32.531 -6.016 -8.969 1 91.69 278 ALA B C 1
ATOM 7174 O O . ALA B 1 278 ? -33.344 -5.648 -9.797 1 91.69 278 ALA B O 1
ATOM 7175 N N . ASN B 1 279 ? -31.641 -5.223 -8.422 1 91.94 279 ASN B N 1
ATOM 7176 C CA . ASN B 1 279 ? -31.672 -3.793 -8.703 1 91.94 279 ASN B CA 1
ATOM 7177 C C . ASN B 1 279 ? -30.328 -3.273 -9.188 1 91.94 279 ASN B C 1
ATOM 7179 O O . ASN B 1 279 ? -29.734 -2.391 -8.562 1 91.94 279 ASN B O 1
ATOM 7183 N N . PRO B 1 280 ? -29.875 -3.605 -10.352 1 90.06 280 PRO B N 1
ATOM 7184 C CA . PRO B 1 280 ? -28.562 -3.189 -10.836 1 90.06 280 PRO B CA 1
ATOM 7185 C C . PRO B 1 280 ? -28.469 -1.688 -11.102 1 90.06 280 PRO B C 1
ATOM 7187 O O . PRO B 1 280 ? -27.422 -1.082 -10.914 1 90.06 280 PRO B O 1
ATOM 7190 N N . THR B 1 281 ? -29.594 -1.109 -11.469 1 91.06 281 THR B N 1
ATOM 7191 C CA . THR B 1 281 ? -29.594 0.322 -11.75 1 91.06 281 THR B CA 1
ATOM 7192 C C . THR B 1 281 ? -29.391 1.125 -10.469 1 91.06 281 THR B C 1
ATOM 7194 O O . THR B 1 281 ? -28.703 2.146 -10.469 1 91.06 281 THR B O 1
ATOM 7197 N N . GLU B 1 282 ? -30 0.684 -9.422 1 91.19 282 GLU B N 1
ATOM 7198 C CA . GLU B 1 282 ? -29.828 1.354 -8.133 1 91.19 282 GLU B CA 1
ATOM 7199 C C . GLU B 1 282 ? -28.406 1.224 -7.633 1 91.19 282 GLU B C 1
ATOM 7201 O O . GLU B 1 282 ? -27.859 2.156 -7.035 1 91.19 282 GLU B O 1
ATOM 7206 N N . VAL B 1 283 ? -27.875 0.086 -7.859 1 92.06 283 VAL B N 1
ATOM 7207 C CA . VAL B 1 283 ? -26.5 -0.147 -7.438 1 92.06 283 VAL B CA 1
ATOM 7208 C C . VAL B 1 283 ? -25.562 0.792 -8.195 1 92.06 283 VAL B C 1
ATOM 7210 O O . VAL B 1 283 ? -24.641 1.361 -7.605 1 92.06 283 VAL B O 1
ATOM 7213 N N . LEU B 1 284 ? -25.812 0.985 -9.438 1 90.69 284 LEU B N 1
ATOM 7214 C CA . LEU B 1 284 ? -25 1.891 -10.25 1 90.69 284 LEU B CA 1
ATOM 7215 C C . LEU B 1 284 ? -25.156 3.332 -9.781 1 90.69 284 LEU B C 1
ATOM 7217 O O . LEU B 1 284 ? -24.203 4.105 -9.781 1 90.69 284 LEU B O 1
ATOM 7221 N N . ALA B 1 285 ? -26.359 3.689 -9.406 1 91.56 285 ALA B N 1
ATOM 7222 C CA . ALA B 1 285 ? -26.609 5.031 -8.883 1 91.56 285 ALA B CA 1
ATOM 7223 C C . ALA B 1 285 ? -25.828 5.27 -7.594 1 91.56 285 ALA B C 1
ATOM 7225 O O . ALA B 1 285 ? -25.312 6.363 -7.371 1 91.56 285 ALA B O 1
ATOM 7226 N N . LEU B 1 286 ? -25.828 4.297 -6.781 1 92.94 286 LEU B N 1
ATOM 7227 C CA . LEU B 1 286 ? -25.062 4.395 -5.539 1 92.94 286 LEU B CA 1
ATOM 7228 C C . LEU B 1 286 ? -23.578 4.551 -5.824 1 92.94 286 LEU B C 1
ATOM 7230 O O . LEU B 1 286 ? -22.875 5.297 -5.129 1 92.94 286 LEU B O 1
ATOM 7234 N N . ALA B 1 287 ? -23.109 3.838 -6.848 1 91.06 287 ALA B N 1
ATOM 7235 C CA . ALA B 1 287 ? -21.703 3.924 -7.223 1 91.06 287 ALA B CA 1
ATOM 7236 C C . ALA B 1 287 ? -21.344 5.344 -7.645 1 91.06 287 ALA B C 1
ATOM 7238 O O . ALA B 1 287 ? -20.234 5.809 -7.367 1 91.06 287 ALA B O 1
ATOM 7239 N N . ASP B 1 288 ? -22.266 6.047 -8.219 1 89.75 288 ASP B N 1
ATOM 7240 C CA . ASP B 1 288 ? -22.047 7.406 -8.695 1 89.75 288 ASP B CA 1
ATOM 7241 C C . ASP B 1 288 ? -22 8.398 -7.531 1 89.75 288 ASP B C 1
ATOM 7243 O O . ASP B 1 288 ? -21.531 9.523 -7.684 1 89.75 288 ASP B O 1
ATOM 7247 N N . MET B 1 289 ? -22.453 7.93 -6.414 1 92.44 289 MET B N 1
ATOM 7248 C CA . MET B 1 289 ? -22.516 8.812 -5.258 1 92.44 289 MET B CA 1
ATOM 7249 C C . MET B 1 289 ? -21.188 8.82 -4.508 1 92.44 289 MET B C 1
ATOM 7251 O O . MET B 1 289 ? -20.953 9.688 -3.662 1 92.44 289 MET B O 1
ATOM 7255 N N . VAL B 1 290 ? -20.328 7.828 -4.812 1 92.44 290 VAL B N 1
ATOM 7256 C CA . VAL B 1 290 ? -19.031 7.781 -4.152 1 92.44 290 VAL B CA 1
ATOM 7257 C C . VAL B 1 290 ? -18.188 8.977 -4.59 1 92.44 290 VAL B C 1
ATOM 7259 O O . VAL B 1 290 ? -18.016 9.211 -5.785 1 92.44 290 VAL B O 1
ATOM 7262 N N . ARG B 1 291 ? -17.703 9.719 -3.672 1 93.31 291 ARG B N 1
ATOM 7263 C CA . ARG B 1 291 ? -16.859 10.867 -3.994 1 93.31 291 ARG B CA 1
ATOM 7264 C C . ARG B 1 291 ? -15.391 10.57 -3.684 1 93.31 291 ARG B C 1
ATOM 7266 O O . ARG B 1 291 ? -15.047 10.234 -2.549 1 93.31 291 ARG B O 1
ATOM 7273 N N . VAL B 1 292 ? -14.539 10.734 -4.621 1 94.06 292 VAL B N 1
ATOM 7274 C CA . VAL B 1 292 ? -13.102 10.586 -4.43 1 94.06 292 VAL B CA 1
ATOM 7275 C C . VAL B 1 292 ? -12.484 11.938 -4.082 1 94.06 292 VAL B C 1
ATOM 7277 O O . VAL B 1 292 ? -12.484 12.852 -4.902 1 94.06 292 VAL B O 1
ATOM 7280 N N . ILE B 1 293 ? -11.961 12.016 -2.902 1 93.88 293 ILE B N 1
ATOM 7281 C CA . ILE B 1 293 ? -11.477 13.281 -2.365 1 93.88 293 ILE B CA 1
ATOM 7282 C C . ILE B 1 293 ? -10.047 13.523 -2.844 1 93.88 293 ILE B C 1
ATOM 7284 O O . ILE B 1 293 ? -9.703 14.641 -3.246 1 93.88 293 ILE B O 1
ATOM 7288 N N . ASP B 1 294 ? -9.227 12.516 -2.725 1 94.44 294 ASP B N 1
ATOM 7289 C CA . ASP B 1 294 ? -7.82 12.672 -3.068 1 94.44 294 ASP B CA 1
ATOM 7290 C C . ASP B 1 294 ? -7.219 11.344 -3.533 1 94.44 294 ASP B C 1
ATOM 7292 O O . ASP B 1 294 ? -7.742 10.273 -3.221 1 94.44 294 ASP B O 1
ATOM 7296 N N . VAL B 1 295 ? -6.211 11.461 -4.391 1 96.12 295 VAL B N 1
ATOM 7297 C CA . VAL B 1 295 ? -5.441 10.312 -4.867 1 96.12 295 VAL B CA 1
ATOM 7298 C C . VAL B 1 295 ? -3.955 10.656 -4.875 1 96.12 295 VAL B C 1
ATOM 7300 O O . VAL B 1 295 ? -3.582 11.828 -4.965 1 96.12 295 VAL B O 1
ATOM 7303 N N . ASN B 1 296 ? -3.184 9.633 -4.66 1 95.69 296 ASN B N 1
ATOM 7304 C CA . ASN B 1 296 ? -1.752 9.914 -4.617 1 95.69 296 ASN B CA 1
ATOM 7305 C C . ASN B 1 296 ? -1.093 9.68 -5.973 1 95.69 296 ASN B C 1
ATOM 7307 O O . ASN B 1 296 ? -1.772 9.367 -6.953 1 95.69 296 ASN B O 1
ATOM 7311 N N . ASP B 1 297 ? 0.215 9.844 -6.094 1 94.44 297 ASP B N 1
ATOM 7312 C CA . ASP B 1 297 ? 0.967 9.781 -7.34 1 94.44 297 ASP B CA 1
ATOM 7313 C C . ASP B 1 297 ? 0.96 8.367 -7.918 1 94.44 297 ASP B C 1
ATOM 7315 O O . ASP B 1 297 ? 0.868 8.188 -9.133 1 94.44 297 ASP B O 1
ATOM 7319 N N . ALA B 1 298 ? 1.085 7.402 -7.051 1 94.88 298 ALA B N 1
ATOM 7320 C CA . ALA B 1 298 ? 1.085 6.012 -7.5 1 94.88 298 ALA B CA 1
ATOM 7321 C C . ALA B 1 298 ? -0.207 5.672 -8.234 1 94.88 298 ALA B C 1
ATOM 7323 O O . ALA B 1 298 ? -0.196 4.902 -9.203 1 94.88 298 ALA B O 1
ATOM 7324 N N . THR B 1 299 ? -1.323 6.238 -7.805 1 96.06 299 THR B N 1
ATOM 7325 C CA . THR B 1 299 ? -2.613 6.027 -8.453 1 96.06 299 THR B CA 1
ATOM 7326 C C . THR B 1 299 ? -2.621 6.625 -9.852 1 96.06 299 THR B C 1
ATOM 7328 O O . THR B 1 299 ? -3.115 6.004 -10.797 1 96.06 299 THR B O 1
ATOM 7331 N N . ILE B 1 300 ? -2.098 7.766 -9.914 1 95.56 300 ILE B N 1
ATOM 7332 C CA . ILE B 1 300 ? -2.035 8.453 -11.195 1 95.56 300 ILE B CA 1
ATOM 7333 C C . ILE B 1 300 ? -1.234 7.617 -12.188 1 95.56 300 ILE B C 1
ATOM 7335 O O . ILE B 1 300 ? -1.669 7.41 -13.328 1 95.56 300 ILE B O 1
ATOM 7339 N N . SER B 1 301 ? -0.128 7.105 -11.742 1 93.75 301 SER B N 1
ATOM 7340 C CA . SER B 1 301 ? 0.737 6.285 -12.586 1 93.75 301 SER B CA 1
ATOM 7341 C C . SER B 1 301 ? 0.063 4.969 -12.945 1 93.75 301 SER B C 1
ATOM 7343 O O . SER B 1 301 ? 0.144 4.52 -14.094 1 93.75 301 SER B O 1
ATOM 7345 N N . MET B 1 302 ? -0.588 4.352 -12.023 1 94.31 302 MET B N 1
ATOM 7346 C CA . MET B 1 302 ? -1.222 3.055 -12.227 1 94.31 302 MET B CA 1
ATOM 7347 C C . MET B 1 302 ? -2.295 3.137 -13.305 1 94.31 302 MET B C 1
ATOM 7349 O O . MET B 1 302 ? -2.428 2.227 -14.125 1 94.31 302 MET B O 1
ATOM 7353 N N . HIS B 1 303 ? -3.002 4.184 -13.328 1 95.5 303 HIS B N 1
ATOM 7354 C CA . HIS B 1 303 ? -4.105 4.324 -14.266 1 95.5 303 HIS B CA 1
ATOM 7355 C C . HIS B 1 303 ? -3.678 5.098 -15.508 1 95.5 303 HIS B C 1
ATOM 7357 O O . HIS B 1 303 ? -4.512 5.453 -16.344 1 95.5 303 HIS B O 1
ATOM 7363 N N . HIS B 1 304 ? -2.402 5.418 -15.594 1 94.94 304 HIS B N 1
ATOM 7364 C CA . HIS B 1 304 ? -1.792 6.105 -16.719 1 94.94 304 HIS B CA 1
ATOM 7365 C C . HIS B 1 304 ? -2.473 7.445 -16.984 1 94.94 304 HIS B C 1
ATOM 7367 O O . HIS B 1 304 ? -2.812 7.758 -18.125 1 94.94 304 HIS B O 1
ATOM 7373 N N . ALA B 1 305 ? -2.729 8.141 -15.906 1 94.75 305 ALA B N 1
ATOM 7374 C CA . ALA B 1 305 ? -3.289 9.484 -16.016 1 94.75 305 ALA B CA 1
ATOM 7375 C C . ALA B 1 305 ? -2.186 10.531 -16.078 1 94.75 305 ALA B C 1
ATOM 7377 O O . ALA B 1 305 ? -1.059 10.281 -15.641 1 94.75 305 ALA B O 1
ATOM 7378 N N . ARG B 1 306 ? -2.475 11.688 -16.719 1 92.31 306 ARG B N 1
ATOM 7379 C CA . ARG B 1 306 ? -1.494 12.758 -16.828 1 92.31 306 ARG B CA 1
ATOM 7380 C C . ARG B 1 306 ? -1.454 13.602 -15.562 1 92.31 306 ARG B C 1
ATOM 7382 O O . ARG B 1 306 ? -0.444 14.242 -15.266 1 92.31 306 ARG B O 1
ATOM 7389 N N . SER B 1 307 ? -2.641 13.672 -14.805 1 93.81 307 SER B N 1
ATOM 7390 C CA . SER B 1 307 ? -2.764 14.477 -13.594 1 93.81 307 SER B CA 1
ATOM 7391 C C . SER B 1 307 ? -3.887 13.961 -12.703 1 93.81 307 SER B C 1
ATOM 7393 O O . SER B 1 307 ? -4.695 13.141 -13.125 1 93.81 307 SER B O 1
ATOM 7395 N N . ARG B 1 308 ? -3.807 14.406 -11.469 1 93.12 308 ARG B N 1
ATOM 7396 C CA . ARG B 1 308 ? -4.859 14.062 -10.523 1 93.12 308 ARG B CA 1
ATOM 7397 C C . ARG B 1 308 ? -6.219 14.547 -11.016 1 93.12 308 ARG B C 1
ATOM 7399 O O . ARG B 1 308 ? -7.215 13.828 -10.922 1 93.12 308 ARG B O 1
ATOM 7406 N N . GLU B 1 309 ? -6.254 15.758 -11.555 1 93.31 309 GLU B N 1
ATOM 7407 C CA . GLU B 1 309 ? -7.492 16.359 -12.031 1 93.31 309 GLU B CA 1
ATOM 7408 C C . GLU B 1 309 ? -8.086 15.539 -13.18 1 93.31 309 GLU B C 1
ATOM 7410 O O . GLU B 1 309 ? -9.297 15.312 -13.219 1 93.31 309 GLU B O 1
ATOM 7415 N N . GLU B 1 310 ? -7.27 15.172 -13.992 1 94.06 310 GLU B N 1
ATOM 7416 C CA . GLU B 1 310 ? -7.742 14.359 -15.109 1 94.06 310 GLU B CA 1
ATOM 7417 C C . GLU B 1 310 ? -8.336 13.039 -14.625 1 94.06 310 GLU B C 1
ATOM 7419 O O . GLU B 1 310 ? -9.391 12.617 -15.102 1 94.06 310 GLU B O 1
ATOM 7424 N N . LEU B 1 311 ? -7.602 12.398 -13.695 1 93.69 311 LEU B N 1
ATOM 7425 C CA . LEU B 1 311 ? -8.062 11.125 -13.164 1 93.69 311 LEU B CA 1
ATOM 7426 C C . LEU B 1 311 ? -9.43 11.266 -12.508 1 93.69 311 LEU B C 1
ATOM 7428 O O . LEU B 1 311 ? -10.336 10.477 -12.773 1 93.69 311 LEU B O 1
ATOM 7432 N N . LEU B 1 312 ? -9.625 12.281 -11.758 1 91.88 312 LEU B N 1
ATOM 7433 C CA . LEU B 1 312 ? -10.875 12.484 -11.031 1 91.88 312 LEU B CA 1
ATOM 7434 C C . LEU B 1 312 ? -12.016 12.812 -11.992 1 91.88 312 LEU B C 1
ATOM 7436 O O . LEU B 1 312 ? -13.164 12.438 -11.742 1 91.88 312 LEU B O 1
ATOM 7440 N N . ARG B 1 313 ? -11.656 13.484 -13.102 1 90.75 313 ARG B N 1
ATOM 7441 C CA . ARG B 1 313 ? -12.664 13.844 -14.094 1 90.75 313 ARG B CA 1
ATOM 7442 C C . ARG B 1 313 ? -13.094 12.633 -14.906 1 90.75 313 ARG B C 1
ATOM 7444 O O . ARG B 1 313 ? -14.25 12.531 -15.328 1 90.75 313 ARG B O 1
ATOM 7451 N N . ARG B 1 314 ? -12.227 11.711 -15.078 1 91.25 314 ARG B N 1
ATOM 7452 C CA . ARG B 1 314 ? -12.477 10.594 -15.992 1 91.25 314 ARG B CA 1
ATOM 7453 C C . ARG B 1 314 ? -12.641 9.289 -15.227 1 91.25 314 ARG B C 1
ATOM 7455 O O . ARG B 1 314 ? -12.406 8.211 -15.773 1 91.25 314 ARG B O 1
ATOM 7462 N N . LEU B 1 315 ? -13.07 9.32 -14.016 1 89.12 315 LEU B N 1
ATOM 7463 C CA . LEU B 1 315 ? -13.219 8.156 -13.156 1 89.12 315 LEU B CA 1
ATOM 7464 C C . LEU B 1 315 ? -14.195 7.148 -13.758 1 89.12 315 LEU B C 1
ATOM 7466 O O . LEU B 1 315 ? -13.977 5.938 -13.672 1 89.12 315 LEU B O 1
ATOM 7470 N N . PRO B 1 316 ? -15.266 7.598 -14.461 1 85.25 316 PRO B N 1
ATOM 7471 C CA . PRO B 1 316 ? -16.234 6.645 -15.016 1 85.25 316 PRO B CA 1
ATOM 7472 C C . PRO B 1 316 ? -15.625 5.77 -16.109 1 85.25 316 PRO B C 1
ATOM 7474 O O . PRO B 1 316 ? -16.156 4.695 -16.422 1 85.25 316 PRO B O 1
ATOM 7477 N N . LEU B 1 317 ? -14.547 6.195 -16.719 1 87.31 317 LEU B N 1
ATOM 7478 C CA . LEU B 1 317 ? -13.883 5.406 -17.75 1 87.31 317 LEU B CA 1
ATOM 7479 C C . LEU B 1 317 ? -13.039 4.301 -17.125 1 87.31 317 LEU B C 1
ATOM 7481 O O . LEU B 1 317 ? -12.695 3.322 -17.781 1 87.31 317 LEU B O 1
ATOM 7485 N N . ILE B 1 318 ? -12.648 4.441 -15.922 1 89.44 318 ILE B N 1
ATOM 7486 C CA . ILE B 1 318 ? -11.789 3.492 -15.227 1 89.44 318 ILE B CA 1
ATOM 7487 C C . ILE B 1 318 ? -12.625 2.344 -14.672 1 89.44 318 ILE B C 1
ATOM 7489 O O . ILE B 1 318 ? -12.234 1.179 -14.766 1 89.44 318 ILE B O 1
ATOM 7493 N N . PHE B 1 319 ? -13.734 2.762 -14.125 1 84.25 319 PHE B N 1
ATOM 7494 C CA . PHE B 1 319 ? -14.609 1.753 -13.539 1 84.25 319 PHE B CA 1
ATOM 7495 C C . PHE B 1 319 ? -15.68 1.331 -14.539 1 84.25 319 PHE B C 1
ATOM 7497 O O . PHE B 1 319 ? -16.578 2.113 -14.859 1 84.25 319 PHE B O 1
ATOM 7504 N N . THR B 1 320 ? -15.469 0.11 -15.023 1 80.69 320 THR B N 1
ATOM 7505 C CA . THR B 1 320 ? -16.375 -0.465 -16.016 1 80.69 320 THR B CA 1
ATOM 7506 C C . THR B 1 320 ? -17.344 -1.434 -15.344 1 80.69 320 THR B C 1
ATOM 7508 O O . THR B 1 320 ? -17.281 -1.66 -14.141 1 80.69 320 THR B O 1
ATOM 7511 N N . PRO B 1 321 ? -18.297 -1.952 -16.094 1 81.44 321 PRO B N 1
ATOM 7512 C CA . PRO B 1 321 ? -19.234 -2.936 -15.539 1 81.44 321 PRO B CA 1
ATOM 7513 C C . PRO B 1 321 ? -18.516 -4.141 -14.922 1 81.44 321 PRO B C 1
ATOM 7515 O O . PRO B 1 321 ? -19.047 -4.77 -14 1 81.44 321 PRO B O 1
ATOM 7518 N N . GLU B 1 322 ? -17.328 -4.297 -15.336 1 85.06 322 GLU B N 1
ATOM 7519 C CA . GLU B 1 322 ? -16.562 -5.41 -14.797 1 85.06 322 GLU B CA 1
ATOM 7520 C C . GLU B 1 322 ? -16.078 -5.117 -13.375 1 85.06 322 GLU B C 1
ATOM 7522 O O . GLU B 1 322 ? -15.68 -6.027 -12.648 1 85.06 322 GLU B O 1
ATOM 7527 N N . SER B 1 323 ? -16.188 -3.867 -13 1 89.69 323 SER B N 1
ATOM 7528 C CA . SER B 1 323 ? -15.75 -3.457 -11.664 1 89.69 323 SER B CA 1
ATOM 7529 C C . SER B 1 323 ? -16.891 -3.525 -10.664 1 89.69 323 SER B C 1
ATOM 7531 O O . SER B 1 323 ? -16.688 -3.357 -9.461 1 89.69 323 SER B O 1
ATOM 7533 N N . LEU B 1 324 ? -18.062 -3.771 -11.062 1 89.75 324 LEU B N 1
ATOM 7534 C CA . LEU B 1 324 ? -19.281 -3.654 -10.25 1 89.75 324 LEU B CA 1
ATOM 7535 C C . LEU B 1 324 ? -19.25 -4.652 -9.102 1 89.75 324 LEU B C 1
ATOM 7537 O O . LEU B 1 324 ? -19.688 -4.34 -7.992 1 89.75 324 LEU B O 1
ATOM 7541 N N . PRO B 1 325 ? -18.766 -5.836 -9.406 1 91.5 325 PRO B N 1
ATOM 7542 C CA . PRO B 1 325 ? -18.734 -6.801 -8.305 1 91.5 325 PRO B CA 1
ATOM 7543 C C . PRO B 1 325 ? -17.938 -6.301 -7.098 1 91.5 325 PRO B C 1
ATOM 7545 O O . PRO B 1 325 ? -18.297 -6.586 -5.953 1 91.5 325 PRO B O 1
ATOM 7548 N N . ALA B 1 326 ? -16.859 -5.613 -7.348 1 93.19 326 ALA B N 1
ATOM 7549 C CA . ALA B 1 326 ? -16.078 -5.074 -6.242 1 93.19 326 ALA B CA 1
ATOM 7550 C C . ALA B 1 326 ? -16.891 -4.059 -5.438 1 93.19 326 ALA B C 1
ATOM 7552 O O . ALA B 1 326 ? -16.797 -4.027 -4.207 1 93.19 326 ALA B O 1
ATOM 7553 N N . PHE B 1 327 ? -17.625 -3.24 -6.113 1 94.06 327 PHE B N 1
ATOM 7554 C CA . PHE B 1 327 ? -18.469 -2.266 -5.426 1 94.06 327 PHE B CA 1
ATOM 7555 C C . PHE B 1 327 ? -19.578 -2.959 -4.652 1 94.06 327 PHE B C 1
ATOM 7557 O O . PHE B 1 327 ? -19.922 -2.541 -3.543 1 94.06 327 PHE B O 1
ATOM 7564 N N . GLN B 1 328 ? -20.094 -3.961 -5.273 1 94.69 328 GLN B N 1
ATOM 7565 C CA . GLN B 1 328 ? -21.094 -4.746 -4.574 1 94.69 328 GLN B CA 1
ATOM 7566 C C . GLN B 1 328 ? -20.547 -5.34 -3.283 1 94.69 328 GLN B C 1
ATOM 7568 O O . GLN B 1 328 ? -21.219 -5.363 -2.258 1 94.69 328 GLN B O 1
ATOM 7573 N N . ALA B 1 329 ? -19.344 -5.785 -3.391 1 95.62 329 ALA B N 1
ATOM 7574 C CA . ALA B 1 329 ? -18.703 -6.316 -2.197 1 95.62 329 ALA B CA 1
ATOM 7575 C C . ALA B 1 329 ? -18.547 -5.234 -1.132 1 95.62 329 ALA B C 1
ATOM 7577 O O . ALA B 1 329 ? -18.688 -5.504 0.062 1 95.62 329 ALA B O 1
ATOM 7578 N N . GLN B 1 330 ? -18.281 -4.055 -1.554 1 94 330 GLN B N 1
ATOM 7579 C CA . GLN B 1 330 ? -18.156 -2.932 -0.629 1 94 330 GLN B CA 1
ATOM 7580 C C . GLN B 1 330 ? -19.5 -2.629 0.041 1 94 330 GLN B C 1
ATOM 7582 O O . GLN B 1 330 ? -19.547 -2.395 1.25 1 94 330 GLN B O 1
ATOM 7587 N N . LEU B 1 331 ? -20.531 -2.635 -0.731 1 94.12 331 LEU B N 1
ATOM 7588 C CA . LEU B 1 331 ? -21.859 -2.387 -0.195 1 94.12 331 LEU B CA 1
ATOM 7589 C C . LEU B 1 331 ? -22.25 -3.455 0.824 1 94.12 331 LEU B C 1
ATOM 7591 O O . LEU B 1 331 ? -22.844 -3.146 1.859 1 94.12 331 LEU B O 1
ATOM 7595 N N . ARG B 1 332 ? -21.953 -4.68 0.442 1 94.75 332 ARG B N 1
ATOM 7596 C CA . ARG B 1 332 ? -22.219 -5.777 1.365 1 94.75 332 ARG B CA 1
ATOM 7597 C C . ARG B 1 332 ? -21.469 -5.578 2.682 1 94.75 332 ARG B C 1
ATOM 7599 O O . ARG B 1 332 ? -22.047 -5.758 3.758 1 94.75 332 ARG B O 1
ATOM 7606 N N . ALA B 1 333 ? -20.203 -5.234 2.578 1 93.75 333 ALA B N 1
ATOM 7607 C CA . ALA B 1 333 ? -19.406 -4.992 3.775 1 93.75 333 ALA B CA 1
ATOM 7608 C C . ALA B 1 333 ? -20.016 -3.879 4.625 1 93.75 333 ALA B C 1
ATOM 7610 O O . ALA B 1 333 ? -20.109 -4.004 5.848 1 93.75 333 ALA B O 1
ATOM 7611 N N . LEU B 1 334 ? -20.453 -2.82 3.959 1 90.38 334 LEU B N 1
ATOM 7612 C CA . LEU B 1 334 ? -21.078 -1.701 4.645 1 90.38 334 LEU B CA 1
ATOM 7613 C C . LEU B 1 334 ? -22.359 -2.148 5.348 1 90.38 334 LEU B C 1
ATOM 7615 O O . LEU B 1 334 ? -22.625 -1.744 6.48 1 90.38 334 LEU B O 1
ATOM 7619 N N . TRP B 1 335 ? -23.062 -2.963 4.648 1 90.38 335 TRP B N 1
ATOM 7620 C CA . TRP B 1 335 ? -24.328 -3.461 5.164 1 90.38 335 TRP B CA 1
ATOM 7621 C C . TRP B 1 335 ? -24.109 -4.328 6.398 1 90.38 335 TRP B C 1
ATOM 7623 O O . TRP B 1 335 ? -24.906 -4.285 7.344 1 90.38 335 TRP B O 1
ATOM 7633 N N . MET B 1 336 ? -23.094 -5.109 6.391 1 91.25 336 MET B N 1
ATOM 7634 C CA . MET B 1 336 ? -22.812 -6.039 7.477 1 91.25 336 MET B CA 1
ATOM 7635 C C . MET B 1 336 ? -22.047 -5.344 8.602 1 91.25 336 MET B C 1
ATOM 7637 O O . MET B 1 336 ? -21.75 -5.957 9.625 1 91.25 336 MET B O 1
ATOM 7641 N N . GLY B 1 337 ? -21.688 -4.129 8.398 1 89.69 337 GLY B N 1
ATOM 7642 C CA . GLY B 1 337 ? -20.984 -3.361 9.422 1 89.69 337 GLY B CA 1
ATOM 7643 C C . GLY B 1 337 ? -19.5 -3.648 9.469 1 89.69 337 GLY B C 1
ATOM 7644 O O . GLY B 1 337 ? -18.859 -3.455 10.508 1 89.69 337 GLY B O 1
ATOM 7645 N N . GLU B 1 338 ? -19 -4.109 8.375 1 92.44 338 GLU B N 1
ATOM 7646 C CA . GLU B 1 338 ? -17.562 -4.367 8.289 1 92.44 338 GLU B CA 1
ATOM 7647 C C . GLU B 1 338 ? -16.797 -3.084 7.992 1 92.44 338 GLU B C 1
ATOM 7649 O O . GLU B 1 338 ? -17.312 -2.176 7.344 1 92.44 338 GLU B O 1
ATOM 7654 N N . THR B 1 339 ? -15.562 -3.055 8.531 1 93 339 THR B N 1
ATOM 7655 C CA . THR B 1 339 ? -14.773 -1.84 8.359 1 93 339 THR B CA 1
ATOM 7656 C C . THR B 1 339 ? -13.578 -2.1 7.453 1 93 339 THR B C 1
ATOM 7658 O O . THR B 1 339 ? -12.797 -1.189 7.168 1 93 339 THR B O 1
ATOM 7661 N N . THR B 1 340 ? -13.375 -3.285 7.09 1 94 340 THR B N 1
ATOM 7662 C CA . THR B 1 340 ? -12.297 -3.641 6.18 1 94 340 THR B CA 1
ATOM 7663 C C . THR B 1 340 ? -12.773 -4.633 5.129 1 94 340 THR B C 1
ATOM 7665 O O . THR B 1 340 ? -13.688 -5.426 5.383 1 94 340 THR B O 1
ATOM 7668 N N . LEU B 1 341 ? -12.227 -4.473 3.943 1 94.88 341 LEU B N 1
ATOM 7669 C CA . LEU B 1 341 ? -12.586 -5.371 2.85 1 94.88 341 LEU B CA 1
ATOM 7670 C C . LEU B 1 341 ? -11.43 -5.523 1.871 1 94.88 341 LEU B C 1
ATOM 7672 O O . LEU B 1 341 ? -10.75 -4.547 1.543 1 94.88 341 LEU B O 1
ATOM 7676 N N . THR B 1 342 ? -11.148 -6.781 1.485 1 94.69 342 THR B N 1
ATOM 7677 C CA . THR B 1 342 ? -10.211 -7.07 0.41 1 94.69 342 THR B CA 1
ATOM 7678 C C . THR B 1 342 ? -10.891 -7.836 -0.718 1 94.69 342 THR B C 1
ATOM 7680 O O . THR B 1 342 ? -11.523 -8.867 -0.479 1 94.69 342 THR B O 1
ATOM 7683 N N . THR B 1 343 ? -10.82 -7.23 -1.91 1 94.88 343 THR B N 1
ATOM 7684 C CA . THR B 1 343 ? -11.453 -7.887 -3.051 1 94.88 343 THR B CA 1
ATOM 7685 C C . THR B 1 343 ? -10.695 -7.57 -4.34 1 94.88 343 THR B C 1
ATOM 7687 O O . THR B 1 343 ? -9.945 -6.598 -4.406 1 94.88 343 THR B O 1
ATOM 7690 N N . ASP B 1 344 ? -10.789 -8.406 -5.285 1 93.12 344 ASP B N 1
ATOM 7691 C CA . ASP B 1 344 ? -10.18 -8.141 -6.586 1 93.12 344 ASP B CA 1
ATOM 7692 C C . ASP B 1 344 ? -11.203 -7.551 -7.555 1 93.12 344 ASP B C 1
ATOM 7694 O O . ASP B 1 344 ? -12.406 -7.715 -7.375 1 93.12 344 ASP B O 1
ATOM 7698 N N . THR B 1 345 ? -10.734 -6.836 -8.477 1 93.38 345 THR B N 1
ATOM 7699 C CA . THR B 1 345 ? -11.594 -6.234 -9.484 1 93.38 345 THR B CA 1
ATOM 7700 C C . THR B 1 345 ? -10.828 -5.996 -10.781 1 93.38 345 THR B C 1
ATOM 7702 O O . THR B 1 345 ? -9.617 -6.219 -10.844 1 93.38 345 THR B O 1
ATOM 7705 N N . VAL B 1 346 ? -11.617 -5.734 -11.844 1 94.62 346 VAL B N 1
ATOM 7706 C CA . VAL B 1 346 ? -11.031 -5.391 -13.133 1 94.62 346 VAL B CA 1
ATOM 7707 C C . VAL B 1 346 ? -11.305 -3.922 -13.453 1 94.62 346 VAL B C 1
ATOM 7709 O O . VAL B 1 346 ? -12.43 -3.443 -13.297 1 94.62 346 VAL B O 1
ATOM 7712 N N . VAL B 1 347 ? -10.219 -3.25 -13.797 1 94.25 347 VAL B N 1
ATOM 7713 C CA . VAL B 1 347 ? -10.375 -1.847 -14.164 1 94.25 347 VAL B CA 1
ATOM 7714 C C . VAL B 1 347 ? -9.75 -1.6 -15.539 1 94.25 347 VAL B C 1
ATOM 7716 O O . VAL B 1 347 ? -8.992 -2.436 -16.047 1 94.25 347 VAL B O 1
ATOM 7719 N N . ARG B 1 348 ? -10.148 -0.469 -16.078 1 94.62 348 ARG B N 1
ATOM 7720 C CA . ARG B 1 348 ? -9.57 -0.031 -17.344 1 94.62 348 ARG B CA 1
ATOM 7721 C C . ARG B 1 348 ? -8.758 1.246 -17.156 1 94.62 348 ARG B C 1
ATOM 7723 O O . ARG B 1 348 ? -9.273 2.246 -16.641 1 94.62 348 ARG B O 1
ATOM 7730 N N . THR B 1 349 ? -7.504 1.16 -17.594 1 94.5 349 THR B N 1
ATOM 7731 C CA . THR B 1 349 ? -6.688 2.365 -17.5 1 94.5 349 THR B CA 1
ATOM 7732 C C . THR B 1 349 ? -7.168 3.416 -18.5 1 94.5 349 THR B C 1
ATOM 7734 O O . THR B 1 349 ? -7.965 3.115 -19.391 1 94.5 349 THR B O 1
ATOM 7737 N N . LEU B 1 350 ? -6.777 4.613 -18.312 1 93.69 350 LEU B N 1
ATOM 7738 C CA . LEU B 1 350 ? -7.258 5.699 -19.172 1 93.69 350 LEU B CA 1
ATOM 7739 C C . LEU B 1 350 ? -6.762 5.523 -20.594 1 93.69 350 LEU B C 1
ATOM 7741 O O . LEU B 1 350 ? -7.355 6.062 -21.531 1 93.69 350 LEU B O 1
ATOM 7745 N N . ASP B 1 351 ? -5.695 4.723 -20.797 1 92.25 351 ASP B N 1
ATOM 7746 C CA . ASP B 1 351 ? -5.203 4.43 -22.141 1 92.25 351 ASP B CA 1
ATOM 7747 C C . ASP B 1 351 ? -5.918 3.217 -22.734 1 92.25 351 ASP B C 1
ATOM 7749 O O . ASP B 1 351 ? -5.629 2.811 -23.875 1 92.25 351 ASP B O 1
ATOM 7753 N N . GLY B 1 352 ? -6.754 2.586 -21.969 1 91 352 GLY B N 1
ATOM 7754 C CA . GLY B 1 352 ? -7.617 1.554 -22.516 1 91 352 GLY B CA 1
ATOM 7755 C C . GLY B 1 352 ? -7.172 0.148 -22.156 1 91 352 GLY B C 1
ATOM 7756 O O . GLY B 1 352 ? -7.766 -0.832 -22.609 1 91 352 GLY B O 1
ATOM 7757 N N . GLN B 1 353 ? -6.266 -0.033 -21.328 1 92.5 353 GLN B N 1
ATOM 7758 C CA . GLN B 1 353 ? -5.77 -1.356 -20.969 1 92.5 353 GLN B CA 1
ATOM 7759 C C . GLN B 1 353 ? -6.531 -1.918 -19.766 1 92.5 353 GLN B C 1
ATOM 7761 O O . GLN B 1 353 ? -6.812 -1.194 -18.812 1 92.5 353 GLN B O 1
ATOM 7766 N N . LEU B 1 354 ? -6.898 -3.213 -19.891 1 92.88 354 LEU B N 1
ATOM 7767 C CA . LEU B 1 354 ? -7.547 -3.875 -18.766 1 92.88 354 LEU B CA 1
ATOM 7768 C C . LEU B 1 354 ? -6.52 -4.375 -17.75 1 92.88 354 LEU B C 1
ATOM 7770 O O . LEU B 1 354 ? -5.488 -4.938 -18.141 1 92.88 354 LEU B O 1
ATOM 7774 N N . ARG B 1 355 ? -6.797 -4.047 -16.531 1 94.38 355 ARG B N 1
ATOM 7775 C CA . ARG B 1 355 ? -5.91 -4.465 -15.461 1 94.38 355 ARG B CA 1
ATOM 7776 C C . ARG B 1 355 ? -6.688 -5.145 -14.336 1 94.38 355 ARG B C 1
ATOM 7778 O O . ARG B 1 355 ? -7.824 -4.766 -14.047 1 94.38 355 ARG B O 1
ATOM 7785 N N . GLN B 1 356 ? -6.09 -6.133 -13.812 1 94.81 356 GLN B N 1
ATOM 7786 C CA . GLN B 1 356 ? -6.617 -6.746 -12.602 1 94.81 356 GLN B CA 1
ATOM 7787 C C . GLN B 1 356 ? -6.043 -6.082 -11.352 1 94.81 356 GLN B C 1
ATOM 7789 O O . GLN B 1 356 ? -4.824 -6.027 -11.18 1 94.81 356 GLN B O 1
ATOM 7794 N N . ILE B 1 357 ? -6.965 -5.656 -10.5 1 95.12 357 ILE B N 1
ATOM 7795 C CA . ILE B 1 357 ? -6.516 -4.879 -9.352 1 95.12 357 ILE B CA 1
ATOM 7796 C C . ILE B 1 357 ? -7.012 -5.531 -8.062 1 95.12 357 ILE B C 1
ATOM 7798 O O . ILE B 1 357 ? -8.141 -6.016 -8 1 95.12 357 ILE B O 1
ATOM 7802 N N . LEU B 1 358 ? -6.129 -5.578 -7.086 1 94.88 358 LEU B N 1
ATOM 7803 C CA . LEU B 1 358 ? -6.516 -5.938 -5.727 1 94.88 358 LEU B CA 1
ATOM 7804 C C . LEU B 1 358 ? -6.867 -4.695 -4.914 1 94.88 358 LEU B C 1
ATOM 7806 O O . LEU B 1 358 ? -6.023 -3.816 -4.719 1 94.88 358 LEU B O 1
ATOM 7810 N N . LEU B 1 359 ? -8.086 -4.641 -4.48 1 95.5 359 LEU B N 1
ATOM 7811 C CA . LEU B 1 359 ? -8.594 -3.488 -3.74 1 95.5 359 LEU B CA 1
ATOM 7812 C C . LEU B 1 359 ? -8.672 -3.797 -2.248 1 95.5 359 LEU B C 1
ATOM 7814 O O . LEU B 1 359 ? -9.234 -4.82 -1.854 1 95.5 359 LEU B O 1
ATOM 7818 N N . ARG B 1 360 ? -8.07 -2.9 -1.442 1 95.69 360 ARG B N 1
ATOM 7819 C CA . ARG B 1 360 ? -8.211 -2.955 0.009 1 95.69 360 ARG B CA 1
ATOM 7820 C C . ARG B 1 360 ? -8.914 -1.707 0.538 1 95.69 360 ARG B C 1
ATOM 7822 O O . ARG B 1 360 ? -8.422 -0.59 0.354 1 95.69 360 ARG B O 1
ATOM 7829 N N . TRP B 1 361 ? -9.961 -1.93 1.089 1 93.19 361 TRP B N 1
ATOM 7830 C CA . TRP B 1 361 ? -10.875 -0.895 1.565 1 93.19 361 TRP B CA 1
ATOM 7831 C C . TRP B 1 361 ? -10.93 -0.877 3.09 1 93.19 361 TRP B C 1
ATOM 7833 O O . TRP B 1 361 ? -11.125 -1.917 3.723 1 93.19 361 TRP B O 1
ATOM 7843 N N . LYS B 1 362 ? -10.672 0.362 3.74 1 95.31 362 LYS B N 1
ATOM 7844 C CA . LYS B 1 362 ? -10.688 0.456 5.199 1 95.31 362 LYS B CA 1
ATOM 7845 C C . LYS B 1 362 ? -11.336 1.757 5.66 1 95.31 362 LYS B C 1
ATOM 7847 O O . LYS B 1 362 ? -11 2.836 5.164 1 95.31 362 LYS B O 1
ATOM 7852 N N . VAL B 1 363 ? -12.234 1.605 6.586 1 93.81 363 VAL B N 1
ATOM 7853 C CA . VAL B 1 363 ? -12.852 2.773 7.211 1 93.81 363 VAL B CA 1
ATOM 7854 C C . VAL B 1 363 ? -11.977 3.264 8.359 1 93.81 363 VAL B C 1
ATOM 7856 O O . VAL B 1 363 ? -11.578 2.479 9.227 1 93.81 363 VAL B O 1
ATOM 7859 N N . ALA B 1 364 ? -11.617 4.531 8.297 1 90.31 364 ALA B N 1
ATOM 7860 C CA . ALA B 1 364 ? -10.773 5.094 9.344 1 90.31 364 ALA B CA 1
ATOM 7861 C C . ALA B 1 364 ? -11.43 4.957 10.711 1 90.31 364 ALA B C 1
ATOM 7863 O O . ALA B 1 364 ? -12.648 5.102 10.844 1 90.31 364 ALA B O 1
ATOM 7864 N N . THR B 1 365 ? -10.562 4.777 11.695 1 83.81 365 THR B N 1
ATOM 7865 C CA . THR B 1 365 ? -11.07 4.625 13.047 1 83.81 365 THR B CA 1
ATOM 7866 C C . THR B 1 365 ? -11.797 5.887 13.5 1 83.81 365 THR B C 1
ATOM 7868 O O . THR B 1 365 ? -11.258 6.992 13.398 1 83.81 365 THR B O 1
ATOM 7871 N N . GLY B 1 366 ? -12.992 5.789 13.922 1 83.25 366 GLY B N 1
ATOM 7872 C CA . GLY B 1 366 ? -13.797 6.91 14.398 1 83.25 366 GLY B CA 1
ATOM 7873 C C . GLY B 1 366 ? -14.844 7.359 13.391 1 83.25 366 GLY B C 1
ATOM 7874 O O . GLY B 1 366 ? -15.773 8.094 13.742 1 83.25 366 GLY B O 1
ATOM 7875 N N . ASP B 1 367 ? -14.641 6.957 12.188 1 87 367 ASP B N 1
ATOM 7876 C CA . ASP B 1 367 ? -15.562 7.379 11.141 1 87 367 ASP B CA 1
ATOM 7877 C C . ASP B 1 367 ? 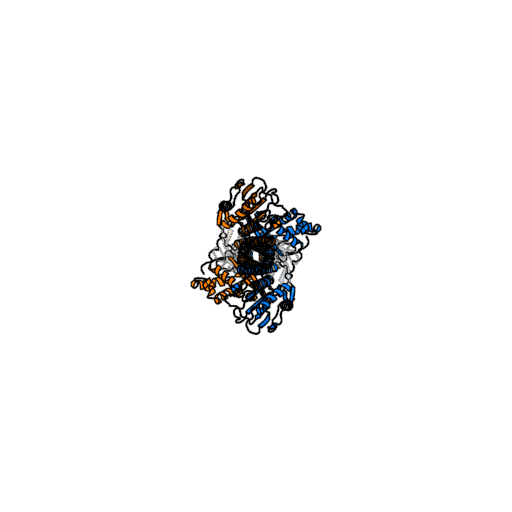-16.484 6.23 10.719 1 87 367 ASP B C 1
ATOM 7879 O O . ASP B 1 367 ? -17.016 6.234 9.609 1 87 367 ASP B O 1
ATOM 7883 N N . GLU B 1 368 ? -16.656 5.316 11.531 1 85.75 368 GLU B N 1
ATOM 7884 C CA . GLU B 1 368 ? -17.422 4.113 11.211 1 85.75 368 GLU B CA 1
ATOM 7885 C C . GLU B 1 368 ? -18.891 4.43 11.016 1 85.75 368 GLU B C 1
ATOM 7887 O O . GLU B 1 368 ? -19.578 3.75 10.242 1 85.75 368 GLU B O 1
ATOM 7892 N N . GLN B 1 369 ? -19.312 5.473 11.617 1 83.88 369 GLN B N 1
ATOM 7893 C CA . GLN B 1 369 ? -20.719 5.812 11.516 1 83.88 369 GLN B CA 1
ATOM 7894 C C . GLN B 1 369 ? -20.984 6.742 10.336 1 83.88 369 GLN B C 1
ATOM 7896 O O . GLN B 1 369 ? -21.969 6.574 9.609 1 83.88 369 GLN B O 1
ATOM 7901 N N . THR B 1 370 ? -20.125 7.621 10.109 1 87.31 370 THR B N 1
ATOM 7902 C CA . THR B 1 370 ? -20.344 8.633 9.078 1 87.31 370 THR B CA 1
ATOM 7903 C C . THR B 1 370 ? -19.812 8.156 7.73 1 87.31 370 THR B C 1
ATOM 7905 O O . THR B 1 370 ? -20.328 8.539 6.68 1 87.31 370 THR B O 1
ATOM 7908 N N . LEU B 1 371 ? -18.797 7.367 7.723 1 90.62 371 LEU B N 1
ATOM 7909 C CA . LEU B 1 371 ? -18.141 6.824 6.543 1 90.62 371 LEU B CA 1
ATOM 7910 C C . LEU B 1 371 ? -17.656 7.945 5.625 1 90.62 371 LEU B C 1
ATOM 7912 O O . LEU B 1 371 ? -17.719 7.82 4.398 1 90.62 371 LEU B O 1
ATOM 7916 N N . ASN B 1 372 ? -17.297 9.039 6.234 1 90.62 372 ASN B N 1
ATOM 7917 C CA . ASN B 1 372 ? -16.844 10.195 5.457 1 90.62 372 ASN B CA 1
ATOM 7918 C C . ASN B 1 372 ? -15.383 10.055 5.047 1 90.62 372 ASN B C 1
ATOM 7920 O O . ASN B 1 372 ? -14.906 10.773 4.16 1 90.62 372 ASN B O 1
ATOM 7924 N N . ARG B 1 373 ? -14.75 9.062 5.746 1 91.62 373 ARG B N 1
ATOM 7925 C CA . ARG B 1 373 ? -13.344 8.852 5.41 1 91.62 373 ARG B CA 1
ATOM 7926 C C . ARG B 1 373 ? -13.047 7.367 5.211 1 91.62 373 ARG B C 1
ATOM 7928 O O . ARG B 1 373 ? -12.906 6.621 6.184 1 91.62 373 ARG B O 1
ATOM 7935 N N . VAL B 1 374 ? -12.906 7.09 4.035 1 94.38 374 VAL B N 1
ATOM 7936 C CA . VAL B 1 374 ? -12.562 5.723 3.658 1 94.38 374 VAL B CA 1
ATOM 7937 C C . VAL B 1 374 ? -11.289 5.719 2.824 1 94.38 374 VAL B C 1
ATOM 7939 O O . VAL B 1 374 ? -11.148 6.508 1.884 1 94.38 374 VAL B O 1
ATOM 7942 N N . ILE B 1 375 ? -10.398 4.875 3.236 1 95.88 375 ILE B N 1
ATOM 7943 C CA . ILE B 1 375 ? -9.125 4.777 2.529 1 95.88 375 ILE B CA 1
ATOM 7944 C C . ILE B 1 375 ? -9.086 3.498 1.7 1 95.88 375 ILE B C 1
ATOM 7946 O O . ILE B 1 375 ? -9.398 2.414 2.205 1 95.88 375 ILE B O 1
ATOM 7950 N N . VAL B 1 376 ? -8.711 3.627 0.438 1 95.75 376 VAL B N 1
ATOM 7951 C CA . VAL B 1 376 ? -8.664 2.488 -0.474 1 95.75 376 VAL B CA 1
ATOM 7952 C C . VAL B 1 376 ? -7.262 2.357 -1.062 1 95.75 376 VAL B C 1
ATOM 7954 O O . VAL B 1 376 ? -6.672 3.346 -1.503 1 95.75 376 VAL B O 1
ATOM 7957 N N . SER B 1 377 ? -6.738 1.189 -0.977 1 96.5 377 SER B N 1
ATOM 7958 C CA . SER B 1 377 ? -5.48 0.887 -1.656 1 96.5 377 SER B CA 1
ATOM 7959 C C . SER B 1 377 ? -5.711 -0.018 -2.863 1 96.5 377 SER B C 1
ATOM 7961 O O . SER B 1 377 ? -6.582 -0.888 -2.836 1 96.5 377 SER B O 1
ATOM 7963 N N . GLN B 1 378 ? -4.977 0.222 -3.92 1 95.44 378 GLN B N 1
ATOM 7964 C CA . GLN B 1 378 ? -5.051 -0.578 -5.137 1 95.44 378 GLN B CA 1
ATOM 7965 C C . GLN B 1 378 ? -3.688 -1.157 -5.5 1 95.44 378 GLN B C 1
ATOM 7967 O O . GLN B 1 378 ? -2.674 -0.458 -5.441 1 95.44 378 GLN B O 1
ATOM 7972 N N . GLU B 1 379 ? -3.729 -2.402 -5.832 1 93.62 379 GLU B N 1
ATOM 7973 C CA . GLU B 1 379 ? -2.514 -3.072 -6.289 1 93.62 379 GLU B CA 1
ATOM 7974 C C . GLU B 1 379 ? -2.736 -3.762 -7.633 1 93.62 379 GLU B C 1
ATOM 7976 O O . GLU B 1 379 ? -3.678 -4.543 -7.785 1 93.62 379 GLU B O 1
ATOM 7981 N N . ASP B 1 380 ? -1.858 -3.504 -8.594 1 94 380 ASP B N 1
ATOM 7982 C CA . ASP B 1 380 ? -1.938 -4.152 -9.898 1 94 380 ASP B CA 1
ATOM 7983 C C . ASP B 1 380 ? -1.434 -5.594 -9.828 1 94 380 ASP B C 1
ATOM 7985 O O . ASP B 1 380 ? -0.232 -5.828 -9.688 1 94 380 ASP B O 1
ATOM 7989 N N . ILE B 1 381 ? -2.383 -6.496 -9.938 1 93.25 381 ILE B N 1
ATOM 7990 C CA . ILE B 1 381 ? -2.018 -7.902 -9.828 1 93.25 381 ILE B CA 1
ATOM 7991 C C . ILE B 1 381 ? -2.199 -8.594 -11.18 1 93.25 381 ILE B C 1
ATOM 7993 O O . ILE B 1 381 ? -2.41 -9.805 -11.234 1 93.25 381 ILE B O 1
ATOM 7997 N N . THR B 1 382 ? -2.148 -7.898 -12.25 1 93.38 382 THR B N 1
ATOM 7998 C CA . THR B 1 382 ? -2.404 -8.422 -13.586 1 93.38 382 THR B CA 1
ATOM 7999 C C . THR B 1 382 ? -1.407 -9.523 -13.938 1 93.38 382 THR B C 1
ATOM 8001 O O . THR B 1 382 ? -1.802 -10.625 -14.312 1 93.38 382 THR B O 1
ATOM 8004 N N . GLU B 1 383 ? -0.145 -9.258 -13.773 1 89.38 383 GLU B N 1
ATOM 8005 C CA . GLU B 1 383 ? 0.898 -10.211 -14.133 1 89.38 383 GLU B CA 1
ATOM 8006 C C . GLU B 1 383 ? 0.87 -11.43 -13.219 1 89.38 383 GLU B C 1
ATOM 8008 O O . GLU B 1 383 ? 1.052 -12.562 -13.672 1 89.38 383 GLU B O 1
ATOM 8013 N N . ARG B 1 384 ? 0.639 -11.156 -12.039 1 87.75 384 ARG B N 1
ATOM 8014 C CA . ARG B 1 384 ? 0.578 -12.234 -11.062 1 87.75 384 ARG B CA 1
ATOM 8015 C C . ARG B 1 384 ? -0.576 -13.188 -11.367 1 87.75 384 ARG B C 1
ATOM 8017 O O . ARG B 1 384 ? -0.418 -14.406 -11.297 1 87.75 384 ARG B O 1
ATOM 8024 N N . LYS B 1 385 ? -1.692 -12.664 -11.656 1 89.56 385 LYS B N 1
ATOM 8025 C CA . LYS B 1 385 ? -2.859 -13.484 -11.969 1 89.56 385 LYS B CA 1
ATOM 8026 C C . LYS B 1 385 ? -2.658 -14.25 -13.273 1 89.56 385 LYS B C 1
ATOM 8028 O O . LYS B 1 385 ? -3.064 -15.414 -13.383 1 89.56 385 LYS B O 1
ATOM 8033 N N . ALA B 1 386 ? -2.066 -13.57 -14.203 1 89.44 386 ALA B N 1
ATOM 8034 C CA . ALA B 1 386 ? -1.775 -14.242 -15.469 1 89.44 386 ALA B CA 1
ATOM 8035 C C . ALA B 1 386 ? -0.843 -15.43 -15.266 1 89.44 386 ALA B C 1
ATOM 8037 O O . ALA B 1 386 ? -1.065 -16.5 -15.82 1 89.44 386 ALA B O 1
ATOM 8038 N N . TRP B 1 387 ? 0.109 -15.203 -14.438 1 88 387 TRP B N 1
ATOM 8039 C CA . TRP B 1 387 ? 1.066 -16.266 -14.141 1 88 387 TRP B CA 1
ATOM 8040 C C . TRP B 1 387 ? 0.393 -17.422 -13.406 1 88 387 TRP B C 1
ATOM 8042 O O . TRP B 1 387 ? 0.626 -18.578 -13.719 1 88 387 TRP B O 1
ATOM 8052 N N . ALA B 1 388 ? -0.393 -17.109 -12.484 1 86.69 388 ALA B N 1
ATOM 8053 C CA . ALA B 1 388 ? -1.119 -18.125 -11.727 1 86.69 388 ALA B CA 1
ATOM 8054 C C . ALA B 1 388 ? -2.047 -18.922 -12.641 1 86.69 388 ALA B C 1
ATOM 8056 O O . ALA B 1 388 ? -2.117 -20.141 -12.539 1 86.69 388 ALA B O 1
ATOM 8057 N N . ASN B 1 389 ? -2.656 -18.266 -13.461 1 88.31 389 ASN B N 1
ATOM 8058 C CA . ASN B 1 389 ? -3.545 -18.938 -14.406 1 88.31 389 ASN B CA 1
ATOM 8059 C C . ASN B 1 389 ? -2.773 -19.859 -15.344 1 88.31 389 ASN B C 1
ATOM 8061 O O . ASN B 1 389 ? -3.229 -20.953 -15.648 1 88.31 389 ASN B O 1
ATOM 8065 N N . GLN B 1 390 ? -1.706 -19.391 -15.75 1 87.69 390 GLN B N 1
ATOM 8066 C CA . GLN B 1 390 ? -0.87 -20.203 -16.625 1 87.69 390 GLN B CA 1
ATOM 8067 C C . GLN B 1 390 ? -0.414 -21.484 -15.922 1 87.69 390 GLN B C 1
ATOM 8069 O O . GLN B 1 390 ? -0.403 -22.547 -16.516 1 87.69 390 GLN B O 1
ATOM 8074 N N . LEU B 1 391 ? -0.073 -21.312 -14.727 1 89.06 391 LEU B N 1
ATOM 8075 C CA . LEU B 1 391 ? 0.362 -22.469 -13.953 1 89.06 391 LEU B CA 1
ATOM 8076 C C . LEU B 1 391 ? -0.786 -23.453 -13.758 1 89.06 391 LEU B C 1
ATOM 8078 O O . LEU B 1 391 ? -0.597 -24.672 -13.875 1 89.06 391 LEU B O 1
ATOM 8082 N N . GLU B 1 392 ? -1.884 -22.984 -13.531 1 90.06 392 GLU B N 1
ATOM 8083 C CA . GLU B 1 392 ? -3.059 -23.828 -13.336 1 90.06 392 GLU B CA 1
ATOM 8084 C C . GLU B 1 392 ? -3.434 -24.562 -14.625 1 90.06 392 GLU B C 1
ATOM 8086 O O . GLU B 1 392 ? -3.797 -25.734 -14.594 1 90.06 392 GLU B O 1
ATOM 8091 N N . ASP B 1 393 ? -3.332 -23.859 -15.672 1 87.69 393 ASP B N 1
ATOM 8092 C CA . ASP B 1 393 ? -3.615 -24.469 -16.969 1 87.69 393 ASP B CA 1
ATOM 8093 C C . ASP B 1 393 ? -2.611 -25.578 -17.297 1 87.69 393 ASP B C 1
ATOM 8095 O O . ASP B 1 393 ? -2.99 -26.641 -17.781 1 87.69 393 ASP B O 1
ATOM 8099 N N . ALA B 1 394 ? -1.402 -25.25 -17.016 1 85.25 394 ALA B N 1
ATOM 8100 C CA . ALA B 1 394 ? -0.358 -26.234 -17.25 1 85.25 394 ALA B CA 1
ATOM 8101 C C . ALA B 1 394 ? -0.583 -27.484 -16.406 1 85.25 394 ALA B C 1
ATOM 8103 O O . ALA B 1 394 ? -0.421 -28.609 -16.875 1 85.25 394 ALA B O 1
ATOM 8104 N N . LEU B 1 395 ? -0.989 -27.25 -15.266 1 89.5 395 LEU B N 1
ATOM 8105 C CA . LEU B 1 395 ? -1.27 -28.359 -14.352 1 89.5 395 LEU B CA 1
ATOM 8106 C C . LEU B 1 395 ? -2.434 -29.203 -14.867 1 89.5 395 LEU B C 1
ATOM 8108 O O . LEU B 1 395 ? -2.369 -30.438 -14.836 1 89.5 395 LEU B O 1
ATOM 8112 N N . ALA B 1 396 ? -3.404 -28.594 -15.297 1 88.06 396 ALA B N 1
ATOM 8113 C CA . ALA B 1 396 ? -4.578 -29.297 -15.805 1 88.06 396 ALA B CA 1
ATOM 8114 C C . ALA B 1 396 ? -4.23 -30.125 -17.047 1 88.06 396 ALA B C 1
ATOM 8116 O O . ALA B 1 396 ? -4.668 -31.266 -17.172 1 88.06 396 ALA B O 1
ATOM 8117 N N . ARG B 1 397 ? -3.475 -29.594 -17.875 1 82.69 397 ARG B N 1
ATOM 8118 C CA . ARG B 1 397 ? -3.057 -30.281 -19.094 1 82.69 397 ARG B CA 1
ATOM 8119 C C . ARG B 1 397 ? -2.199 -31.5 -18.766 1 82.69 397 ARG B C 1
ATOM 8121 O O . ARG B 1 397 ? -2.391 -32.562 -19.328 1 82.69 397 ARG B O 1
ATOM 8128 N N . LEU B 1 398 ? -1.312 -31.297 -17.859 1 83.56 398 LEU B N 1
ATOM 8129 C CA . LEU B 1 398 ? -0.415 -32.375 -17.484 1 83.56 398 LEU B CA 1
ATOM 8130 C C . LEU B 1 398 ? -1.18 -33.5 -16.781 1 83.56 398 LEU B C 1
ATOM 8132 O O . LEU B 1 398 ? -0.863 -34.688 -16.953 1 83.56 398 LEU B O 1
ATOM 8136 N N . ARG B 1 399 ? -2.148 -33.094 -16.047 1 85.88 399 ARG B N 1
ATOM 8137 C CA . ARG B 1 399 ? -2.992 -34.094 -15.375 1 85.88 399 ARG B CA 1
ATOM 8138 C C . ARG B 1 399 ? -3.775 -34.938 -16.391 1 85.88 399 ARG B C 1
ATOM 8140 O O . ARG B 1 399 ? -3.855 -36.156 -16.281 1 85.88 399 ARG B O 1
ATOM 8147 N N . ALA B 1 400 ? -4.289 -34.281 -17.328 1 82.69 400 ALA B N 1
ATOM 8148 C CA . ALA B 1 400 ? -5.035 -34.969 -18.375 1 82.69 400 ALA B CA 1
ATOM 8149 C C . ALA B 1 400 ? -4.129 -35.906 -19.172 1 82.69 400 ALA B C 1
ATOM 8151 O O . ALA B 1 400 ? -4.512 -37.062 -19.469 1 82.69 400 ALA B O 1
ATOM 8152 N N . SER B 1 401 ? -2.994 -35.375 -19.469 1 79.38 401 SER B N 1
ATOM 8153 C CA . SER B 1 401 ? -2.031 -36.188 -20.203 1 79.38 401 SER B CA 1
ATOM 8154 C C . SER B 1 401 ? -1.621 -37.438 -19.406 1 79.38 401 SER B C 1
ATOM 8156 O O . SER B 1 401 ? -1.539 -38.531 -19.953 1 79.38 401 SER B O 1
ATOM 8158 N N . ASN B 1 402 ? -1.39 -37.219 -18.156 1 81.06 402 ASN B N 1
ATOM 8159 C CA . ASN B 1 402 ? -1.015 -38.344 -17.281 1 81.06 402 ASN B CA 1
ATOM 8160 C C . ASN B 1 402 ? -2.115 -39.375 -17.203 1 81.06 402 ASN B C 1
ATOM 8162 O O . ASN B 1 402 ? -1.843 -40.594 -17.297 1 81.06 402 ASN B O 1
ATOM 8166 N N . ALA B 1 403 ? -3.252 -38.906 -17.031 1 81.25 403 ALA B N 1
ATOM 8167 C CA . ALA B 1 403 ? -4.395 -39.812 -16.953 1 81.25 403 ALA B CA 1
ATOM 8168 C C . ALA B 1 403 ? -4.566 -40.594 -18.25 1 81.25 403 ALA B C 1
ATOM 8170 O O . ALA B 1 403 ? -4.871 -41.781 -18.234 1 81.25 403 ALA B O 1
ATOM 8171 N N . GLU B 1 404 ? -4.383 -39.938 -19.312 1 76.88 404 GLU B N 1
ATOM 8172 C CA . GLU B 1 404 ? -4.496 -40.594 -20.625 1 76.88 404 GLU B CA 1
ATOM 8173 C C . GLU B 1 404 ? -3.414 -41.656 -20.812 1 76.88 404 GLU B C 1
ATOM 8175 O O . GLU B 1 404 ? -3.695 -42.75 -21.281 1 76.88 404 GLU B O 1
ATOM 8180 N N . LEU B 1 405 ? -2.264 -41.312 -20.438 1 77.69 405 LEU B N 1
ATOM 8181 C CA . LEU B 1 405 ? -1.152 -42.25 -20.578 1 77.69 405 LEU B CA 1
ATOM 8182 C C . LEU B 1 405 ? -1.362 -43.5 -19.719 1 77.69 405 LEU B C 1
ATOM 8184 O O . LEU B 1 405 ? -1.062 -44.625 -20.125 1 77.69 405 LEU B O 1
ATOM 8188 N N . GLU B 1 406 ? -1.824 -43.281 -18.578 1 79.12 406 GLU B N 1
ATOM 8189 C CA . GLU B 1 406 ? -2.139 -44.406 -17.688 1 79.12 406 GLU B CA 1
ATOM 8190 C C . GLU B 1 406 ? -3.213 -45.281 -18.281 1 79.12 406 GLU B C 1
ATOM 8192 O O . GLU B 1 406 ? -3.098 -46.531 -18.25 1 79.12 406 GLU B O 1
ATOM 8197 N N . ARG B 1 407 ? -4.168 -44.656 -18.797 1 76.44 407 ARG B N 1
ATOM 8198 C CA . ARG B 1 407 ? -5.254 -45.406 -19.422 1 76.44 407 ARG B CA 1
ATOM 8199 C C . ARG B 1 407 ? -4.754 -46.219 -20.609 1 76.44 407 ARG B C 1
ATOM 8201 O O . ARG B 1 407 ? -5.09 -47.375 -20.766 1 76.44 407 ARG B O 1
ATOM 8208 N N . VAL B 1 408 ? -3.992 -45.594 -21.422 1 74.62 408 VAL B N 1
ATOM 8209 C CA . VAL B 1 408 ? -3.455 -46.25 -22.625 1 74.62 408 VAL B CA 1
ATOM 8210 C C . VAL B 1 408 ? -2.602 -47.438 -22.234 1 74.62 408 VAL B C 1
ATOM 8212 O O . VAL B 1 408 ? -2.709 -48.531 -22.828 1 74.62 408 VAL B O 1
ATOM 8215 N N . THR B 1 409 ? -1.827 -47.25 -21.266 1 75.75 409 THR B N 1
ATOM 8216 C CA . THR B 1 409 ? -0.953 -48.344 -20.812 1 75.75 409 THR B CA 1
ATOM 8217 C C . THR B 1 409 ? -1.77 -49.5 -20.266 1 75.75 409 THR B C 1
ATOM 8219 O O . THR B 1 409 ? -1.487 -50.656 -20.578 1 75.75 409 THR B O 1
ATOM 8222 N N . PHE B 1 410 ? -2.766 -49.25 -19.578 1 76.38 410 PHE B N 1
ATOM 8223 C CA . PHE B 1 410 ? -3.617 -50.25 -18.984 1 76.38 410 PHE B CA 1
ATOM 8224 C C . PHE B 1 410 ? -4.375 -51.031 -20.062 1 76.38 410 PHE B C 1
ATOM 8226 O O . PHE B 1 410 ? -4.371 -52.25 -20.078 1 76.38 410 PHE B O 1
ATOM 8233 N N . VAL B 1 411 ? -5.004 -50.281 -20.906 1 75.38 411 VAL B N 1
ATOM 8234 C CA . VAL B 1 411 ? -5.84 -50.906 -21.938 1 75.38 411 VAL B CA 1
ATOM 8235 C C . VAL B 1 411 ? -4.977 -51.75 -22.891 1 75.38 411 VAL B C 1
ATOM 8237 O O . VAL B 1 411 ? -5.363 -52.844 -23.266 1 75.38 411 VAL B O 1
ATOM 8240 N N . THR B 1 412 ? -3.861 -51.281 -23.219 1 76.62 412 THR B N 1
ATOM 8241 C CA . THR B 1 412 ? -2.975 -52 -24.109 1 76.62 412 THR B CA 1
ATOM 8242 C C . THR B 1 412 ? -2.498 -53.281 -23.484 1 76.62 412 THR B C 1
ATOM 8244 O O . THR B 1 412 ? -2.51 -54.344 -24.125 1 76.62 412 THR B O 1
ATOM 8247 N N . ALA B 1 413 ? -2.09 -53.188 -22.219 1 78 413 ALA B N 1
ATOM 8248 C CA . ALA B 1 413 ? -1.652 -54.375 -21.531 1 78 413 ALA B CA 1
ATOM 8249 C C . ALA B 1 413 ? -2.779 -55.406 -21.453 1 78 413 ALA B C 1
ATOM 8251 O O . ALA B 1 413 ? -2.555 -56.594 -21.656 1 78 413 ALA B O 1
ATOM 8252 N N . HIS B 1 414 ? -3.965 -54.938 -21.234 1 77.5 414 HIS B N 1
ATOM 8253 C CA . HIS B 1 414 ? -5.133 -55.812 -21.125 1 77.5 414 HIS B CA 1
ATOM 8254 C C . HIS B 1 414 ? -5.465 -56.469 -22.469 1 77.5 414 HIS B C 1
ATOM 8256 O O . HIS B 1 414 ? -5.715 -57.688 -22.531 1 77.5 414 HIS B O 1
ATOM 8262 N N . ASP B 1 415 ? -5.348 -55.719 -23.453 1 78.56 415 ASP B N 1
ATOM 8263 C CA . ASP B 1 415 ? -5.742 -56.219 -24.781 1 78.56 415 ASP B CA 1
ATOM 8264 C C . ASP B 1 415 ? -4.695 -57.156 -25.344 1 78.56 415 ASP B C 1
ATOM 8266 O O . ASP B 1 415 ? -5.02 -58.031 -26.156 1 78.56 415 ASP B O 1
ATOM 8270 N N . LEU B 1 416 ? -3.502 -57 -24.953 1 82.94 416 LEU B N 1
ATOM 8271 C CA . LEU B 1 416 ? -2.428 -57.875 -25.422 1 82.94 416 LEU B CA 1
ATOM 8272 C C . LEU B 1 416 ? -2.508 -59.25 -24.766 1 82.94 416 LEU B C 1
ATOM 8274 O O . LEU B 1 416 ? -1.984 -60.219 -25.297 1 82.94 416 LEU B O 1
ATOM 8278 N N . LEU B 1 417 ? -3.23 -59.312 -23.641 1 82.62 417 LEU B N 1
ATOM 8279 C CA . LEU B 1 417 ? -3.328 -60.594 -22.922 1 82.62 417 LEU B CA 1
ATOM 8280 C C . LEU B 1 417 ? -4.148 -61.594 -23.703 1 82.62 417 LEU B C 1
ATOM 8282 O O . LEU B 1 417 ? -3.84 -62.781 -23.688 1 82.62 417 LEU B O 1
ATOM 8286 N N . GLU B 1 418 ? -5.09 -61.156 -24.438 1 83.25 418 GLU B N 1
ATOM 8287 C CA . GLU B 1 418 ? -5.98 -62.062 -25.156 1 83.25 418 GLU B CA 1
ATOM 8288 C C . GLU B 1 418 ? -5.242 -62.781 -26.281 1 83.25 418 GLU B C 1
ATOM 8290 O O . GLU B 1 418 ? -5.219 -64 -26.344 1 83.25 418 GLU B O 1
ATOM 8295 N N . PRO B 1 419 ? -4.621 -62.094 -27.203 1 85.56 419 PRO B N 1
ATOM 8296 C CA . PRO B 1 419 ? -3.873 -62.812 -28.234 1 85.56 419 PRO B CA 1
ATOM 8297 C C . PRO B 1 419 ? -2.709 -63.625 -27.672 1 85.56 419 PRO B C 1
ATOM 8299 O O . PRO B 1 419 ? -2.373 -64.688 -28.219 1 85.56 419 PRO B O 1
ATOM 8302 N N . MET B 1 420 ? -2.182 -63.188 -26.656 1 87.25 420 MET B N 1
ATOM 8303 C CA . MET B 1 420 ? -1.103 -63.938 -26.016 1 87.25 420 MET B CA 1
ATOM 8304 C C . MET B 1 420 ? -1.604 -65.312 -25.5 1 87.25 420 MET B C 1
ATOM 8306 O O . MET B 1 420 ? -0.945 -66.312 -25.672 1 87.25 420 MET B O 1
ATOM 8310 N N . ARG B 1 421 ? -2.752 -65.312 -24.953 1 87.81 421 ARG B N 1
ATOM 8311 C CA . ARG B 1 421 ? -3.352 -66.562 -24.469 1 87.81 421 ARG B CA 1
ATOM 8312 C C . ARG B 1 421 ? -3.621 -67.5 -25.641 1 87.81 421 ARG B C 1
ATOM 8314 O O . ARG B 1 421 ? -3.416 -68.75 -25.516 1 87.81 421 ARG B O 1
ATOM 8321 N N . ALA B 1 422 ? -4.02 -66.938 -26.672 1 89.38 422 ALA B N 1
ATOM 8322 C CA . ALA B 1 422 ? -4.254 -67.75 -27.859 1 89.38 422 ALA B CA 1
ATOM 8323 C C . ALA B 1 422 ? -2.959 -68.375 -28.359 1 89.38 422 ALA B C 1
ATOM 8325 O O . ALA B 1 422 ? -2.922 -69.562 -28.703 1 89.38 422 ALA B O 1
ATOM 8326 N N . VAL B 1 423 ? -1.962 -67.625 -28.391 1 90 423 VAL B N 1
ATOM 8327 C CA . VAL B 1 423 ? -0.666 -68.125 -28.844 1 90 423 VAL B CA 1
ATOM 8328 C C . VAL B 1 423 ? -0.206 -69.25 -27.953 1 90 423 VAL B C 1
ATOM 8330 O O . VAL B 1 423 ? 0.228 -70.312 -28.453 1 90 423 VAL B O 1
ATOM 8333 N N . ILE B 1 424 ? -0.385 -69.125 -26.75 1 89.94 424 ILE B N 1
ATOM 8334 C CA . ILE B 1 424 ? 0.032 -70.125 -25.797 1 89.94 424 ILE B CA 1
ATOM 8335 C C . ILE B 1 424 ? -0.848 -71.375 -25.969 1 89.94 424 ILE B C 1
ATOM 8337 O O . ILE B 1 424 ? -0.342 -72.5 -26.078 1 89.94 424 ILE B O 1
ATOM 8341 N N . SER B 1 425 ? -2.088 -71.188 -26.031 1 90.88 425 SER B N 1
ATOM 8342 C CA . SER B 1 425 ? -3.035 -72.312 -26.141 1 90.88 425 SER B CA 1
ATOM 8343 C C . SER B 1 425 ? -2.809 -73.062 -27.422 1 90.88 425 SER B C 1
ATOM 8345 O O . SER B 1 425 ? -2.73 -74.312 -27.391 1 90.88 425 SER B O 1
ATOM 8347 N N . PHE B 1 426 ? -2.613 -72.375 -28.484 1 90.25 426 PHE B N 1
ATOM 8348 C CA . PHE B 1 426 ? -2.451 -73.062 -29.766 1 90.25 426 PHE B CA 1
ATOM 8349 C C . PHE B 1 426 ? -1.074 -73.75 -29.859 1 90.25 426 PHE B C 1
ATOM 8351 O O . PHE B 1 426 ? -0.918 -74.75 -30.484 1 90.25 426 PHE B O 1
ATOM 8358 N N . SER B 1 427 ? -0.142 -73.125 -29.25 1 90.25 427 SER B N 1
ATOM 8359 C CA . SER B 1 427 ? 1.176 -73.75 -29.203 1 90.25 427 SER B CA 1
ATOM 8360 C C . SER B 1 427 ? 1.132 -75.062 -28.469 1 90.25 427 SER B C 1
ATOM 8362 O O . SER B 1 427 ? 1.774 -76.062 -28.891 1 90.25 427 SER B O 1
ATOM 8364 N N . GLN B 1 428 ? 0.358 -75.188 -27.469 1 89.69 428 GLN B N 1
ATOM 8365 C CA . GLN B 1 428 ? 0.207 -76.438 -26.719 1 89.69 428 GLN B CA 1
ATOM 8366 C C . GLN B 1 428 ? -0.581 -77.438 -27.5 1 89.69 428 GLN B C 1
ATOM 8368 O O . GLN B 1 428 ? -0.258 -78.625 -27.469 1 89.69 428 GLN B O 1
ATOM 8373 N N . LEU B 1 429 ? -1.54 -77 -28.234 1 90.12 429 LEU B N 1
ATOM 8374 C CA . LEU B 1 429 ? -2.332 -77.875 -29.078 1 90.12 429 LEU B CA 1
ATOM 8375 C C . LEU B 1 429 ? -1.49 -78.5 -30.203 1 90.12 429 LEU B C 1
ATOM 8377 O O . LEU B 1 429 ? -1.585 -79.688 -30.516 1 90.12 429 LEU B O 1
ATOM 8381 N N . ILE B 1 430 ? -0.714 -77.688 -30.703 1 89.81 430 ILE B N 1
ATOM 8382 C CA . ILE B 1 430 ? 0.17 -78.125 -31.781 1 89.81 430 ILE B CA 1
ATOM 8383 C C . ILE B 1 430 ? 1.146 -79.188 -31.266 1 89.81 430 ILE B C 1
ATOM 8385 O O . ILE B 1 430 ? 1.374 -80.188 -31.922 1 89.81 430 ILE B O 1
ATOM 8389 N N . GLU B 1 431 ? 1.63 -78.875 -30.125 1 88 431 GLU B N 1
ATOM 8390 C CA . GLU B 1 431 ? 2.537 -79.812 -29.516 1 88 431 GLU B CA 1
ATOM 8391 C C . GLU B 1 431 ? 1.846 -81.188 -29.297 1 88 431 GLU B C 1
ATOM 8393 O O . GLU B 1 431 ? 2.418 -82.25 -29.578 1 88 431 GLU B O 1
ATOM 8398 N N . ARG B 1 432 ? 0.637 -81.188 -28.922 1 87.94 432 ARG B N 1
ATOM 8399 C CA . ARG B 1 432 ? -0.131 -82.375 -28.672 1 87.94 432 ARG B CA 1
ATOM 8400 C C . ARG B 1 432 ? -0.393 -83.188 -29.969 1 87.94 432 ARG B C 1
ATOM 8402 O O . ARG B 1 432 ? -0.249 -84.375 -30.016 1 87.94 432 ARG B O 1
ATOM 8409 N N . HIS B 1 433 ? -0.686 -82.438 -30.984 1 86.62 433 HIS B N 1
ATOM 8410 C CA . HIS B 1 433 ? -0.977 -83.062 -32.281 1 86.62 433 HIS B CA 1
ATOM 8411 C C . HIS B 1 433 ? 0.284 -83.625 -32.906 1 86.62 433 HIS B C 1
ATOM 8413 O O . HIS B 1 433 ? 0.242 -84.688 -33.5 1 86.62 433 HIS B O 1
ATOM 8419 N N . VAL B 1 434 ? 1.326 -83 -32.688 1 84.56 434 VAL B N 1
ATOM 8420 C CA . VAL B 1 434 ? 2.596 -83.438 -33.219 1 84.56 434 VAL B CA 1
ATOM 8421 C C . VAL B 1 434 ? 3.039 -84.75 -32.5 1 84.56 434 VAL B C 1
ATOM 8423 O O . VAL B 1 434 ? 3.498 -85.688 -33.125 1 84.56 434 VAL B O 1
ATOM 8426 N N . ARG B 1 435 ? 2.787 -84.75 -31.281 1 84.25 435 ARG B N 1
ATOM 8427 C CA . ARG B 1 435 ? 3.168 -85.938 -30.5 1 84.25 435 ARG B CA 1
ATOM 8428 C C . ARG B 1 435 ? 2.248 -87.125 -30.781 1 84.25 435 ARG B C 1
ATOM 8430 O O . ARG B 1 435 ? 2.676 -88.25 -30.734 1 84.25 435 ARG B O 1
ATOM 8437 N N . ALA B 1 436 ? 1.062 -86.875 -31.094 1 84 436 ALA B N 1
ATOM 8438 C CA . ALA B 1 436 ? 0.096 -87.938 -31.406 1 84 436 ALA B CA 1
ATOM 8439 C C . ALA B 1 436 ? 0.382 -88.5 -32.781 1 84 436 ALA B C 1
ATOM 8441 O O . ALA B 1 436 ? 0.057 -89.688 -33.031 1 84 436 ALA B O 1
ATOM 8442 N N . SER B 1 437 ? 0.939 -87.812 -33.656 1 78.38 437 SER B N 1
ATOM 8443 C CA . SER B 1 437 ? 1.196 -88.25 -35.031 1 78.38 437 SER B CA 1
ATOM 8444 C C . SER B 1 437 ? 2.514 -89 -35.094 1 78.38 437 SER B C 1
ATOM 8446 O O . SER B 1 437 ? 2.803 -89.688 -36.094 1 78.38 437 SER B O 1
ATOM 8448 N N . GLY B 1 438 ? 3.307 -89.125 -34.031 1 78.12 438 GLY B N 1
ATOM 8449 C CA . GLY B 1 438 ? 4.562 -89.812 -34 1 78.12 438 GLY B CA 1
ATOM 8450 C C . GLY B 1 438 ? 5.672 -89.062 -33.281 1 78.12 438 GLY B C 1
ATOM 8451 O O . GLY B 1 438 ? 5.422 -88.062 -32.594 1 78.12 438 GLY B O 1
ATOM 8452 N N . THR B 1 439 ? 6.797 -89.625 -33.375 1 76.75 439 THR B N 1
ATOM 8453 C CA . THR B 1 439 ? 7.945 -88.938 -32.75 1 76.75 439 THR B CA 1
ATOM 8454 C C . THR B 1 439 ? 8.43 -87.75 -33.562 1 76.75 439 THR B C 1
ATOM 8456 O O . THR B 1 439 ? 8.859 -87.938 -34.719 1 76.75 439 THR B O 1
ATOM 8459 N N . PRO B 1 440 ? 8.211 -86.625 -33.031 1 78.12 440 PRO B N 1
ATOM 8460 C CA . PRO B 1 440 ? 8.617 -85.438 -33.812 1 78.12 440 PRO B CA 1
ATOM 8461 C C . PRO B 1 440 ? 10.125 -85.375 -34.031 1 78.12 440 PRO B C 1
ATOM 8463 O O . PRO B 1 440 ? 10.898 -85.938 -33.25 1 78.12 440 PRO B O 1
ATOM 8466 N N . SER B 1 441 ? 10.516 -84.75 -35.156 1 84.31 441 SER B N 1
ATOM 8467 C CA . SER B 1 441 ? 11.93 -84.5 -35.375 1 84.31 441 SER B CA 1
ATOM 8468 C C . SER B 1 441 ? 12.516 -83.562 -34.281 1 84.31 441 SER B C 1
ATOM 8470 O O . SER B 1 441 ? 11.789 -82.812 -33.625 1 84.31 441 SER B O 1
ATOM 8472 N N . THR B 1 442 ? 13.734 -83.75 -34 1 86.5 442 THR B N 1
ATOM 8473 C CA . THR B 1 442 ? 14.43 -82.938 -33.031 1 86.5 442 THR B CA 1
ATOM 8474 C C . THR B 1 442 ? 14.289 -81.438 -33.344 1 86.5 442 THR B C 1
ATOM 8476 O O . THR B 1 442 ? 14.156 -80.625 -32.438 1 86.5 442 THR B O 1
ATOM 8479 N N . GLU B 1 443 ? 14.25 -81.188 -34.625 1 87.19 443 GLU B N 1
ATOM 8480 C CA . GLU B 1 443 ? 14.125 -79.812 -35.062 1 87.19 443 GLU B CA 1
ATOM 8481 C C . GLU B 1 443 ? 12.758 -79.25 -34.719 1 87.19 443 GLU B C 1
ATOM 8483 O O . GLU B 1 443 ? 12.648 -78.125 -34.219 1 87.19 443 GLU B O 1
ATOM 8488 N N . LEU B 1 444 ? 11.789 -80.062 -34.969 1 86.81 444 LEU B N 1
ATOM 8489 C CA . LEU B 1 444 ? 10.422 -79.625 -34.719 1 86.81 444 LEU B CA 1
ATOM 8490 C C . LEU B 1 444 ? 10.188 -79.438 -33.219 1 86.81 444 LEU B C 1
ATOM 8492 O O . LEU B 1 444 ? 9.523 -78.5 -32.781 1 86.81 444 LEU B O 1
ATOM 8496 N N . SER B 1 445 ? 10.68 -80.25 -32.469 1 88 445 SER B N 1
ATOM 8497 C CA . SER B 1 445 ? 10.555 -80.188 -31.031 1 88 445 SER B CA 1
ATOM 8498 C C . SER B 1 445 ? 11.258 -79 -30.469 1 88 445 SER B C 1
ATOM 8500 O O . SER B 1 445 ? 10.758 -78.312 -29.547 1 88 445 SER B O 1
ATOM 8502 N N . ASP B 1 446 ? 12.367 -78.688 -31.047 1 90.44 446 ASP B N 1
ATOM 8503 C CA . ASP B 1 446 ? 13.117 -77.5 -30.609 1 90.44 446 ASP B CA 1
ATOM 8504 C C . ASP B 1 446 ? 12.367 -76.188 -30.969 1 90.44 446 ASP B C 1
ATOM 8506 O O . ASP B 1 446 ? 12.273 -75.312 -30.141 1 90.44 446 ASP B O 1
ATOM 8510 N N . ASP B 1 447 ? 11.852 -76.188 -32.125 1 90.25 447 ASP B N 1
ATOM 8511 C CA . ASP B 1 447 ? 11.117 -75 -32.562 1 90.25 447 ASP B CA 1
ATOM 8512 C C . ASP B 1 447 ? 9.891 -74.75 -31.672 1 90.25 447 ASP B C 1
ATOM 8514 O O . ASP B 1 447 ? 9.594 -73.625 -31.312 1 90.25 447 ASP B O 1
ATOM 8518 N N . LEU B 1 448 ? 9.25 -75.812 -31.359 1 89.88 448 LEU B N 1
ATOM 8519 C CA . LEU B 1 448 ? 8.07 -75.688 -30.516 1 89.88 448 LEU B CA 1
ATOM 8520 C C . LEU B 1 448 ? 8.445 -75.25 -29.109 1 89.88 448 LEU B C 1
ATOM 8522 O O . LEU B 1 448 ? 7.742 -74.438 -28.516 1 89.88 448 LEU B O 1
ATOM 8526 N N . SER B 1 449 ? 9.531 -75.688 -28.672 1 90.69 449 SER B N 1
ATOM 8527 C CA . SER B 1 449 ? 10.008 -75.25 -27.359 1 90.69 449 SER B CA 1
ATOM 8528 C C . SER B 1 449 ? 10.398 -73.812 -27.328 1 90.69 449 SER B C 1
ATOM 8530 O O . SER B 1 449 ? 10.109 -73.062 -26.375 1 90.69 449 SER B O 1
ATOM 8532 N N . TYR B 1 450 ? 11.008 -73.375 -28.359 1 90.56 450 TYR B N 1
ATOM 8533 C CA . TYR B 1 450 ? 11.406 -72 -28.453 1 90.56 450 TYR B CA 1
ATOM 8534 C C . TYR B 1 450 ? 10.195 -71.062 -28.562 1 90.56 450 TYR B C 1
ATOM 8536 O O . TYR B 1 450 ? 10.156 -70 -27.953 1 90.56 450 TYR B O 1
ATOM 8544 N N . LEU B 1 451 ? 9.242 -71.5 -29.297 1 91.56 451 LEU B N 1
ATOM 8545 C CA . LEU B 1 451 ? 8.008 -70.688 -29.438 1 91.56 451 LEU B CA 1
ATOM 8546 C C . LEU B 1 451 ? 7.293 -70.562 -28.094 1 91.56 451 LEU B C 1
ATOM 8548 O O . LEU B 1 451 ? 6.859 -69.5 -27.719 1 91.56 451 LEU B O 1
ATOM 8552 N N . GLN B 1 452 ? 7.191 -71.625 -27.484 1 90.44 452 GLN B N 1
ATOM 8553 C CA . GLN B 1 452 ? 6.5 -71.625 -26.203 1 90.44 452 GLN B CA 1
ATOM 8554 C C . GLN B 1 452 ? 7.246 -70.812 -25.172 1 90.44 452 GLN B C 1
ATOM 8556 O O . GLN B 1 452 ? 6.625 -70.062 -24.375 1 90.44 452 GLN B O 1
ATOM 8561 N N . ALA B 1 453 ? 8.547 -70.875 -25.203 1 87.81 453 ALA B N 1
ATOM 8562 C CA . ALA B 1 453 ? 9.359 -70.062 -24.297 1 87.81 453 ALA B CA 1
ATOM 8563 C C . ALA B 1 453 ? 9.18 -68.562 -24.594 1 87.81 453 ALA B C 1
ATOM 8565 O O . ALA B 1 453 ? 9.07 -67.75 -23.672 1 87.81 453 ALA B O 1
ATOM 8566 N N . ALA B 1 454 ? 9.156 -68.25 -25.812 1 88.56 454 ALA B N 1
ATOM 8567 C CA . ALA B 1 454 ? 8.953 -66.875 -26.219 1 88.56 454 ALA B CA 1
ATOM 8568 C C . ALA B 1 454 ? 7.57 -66.375 -25.812 1 88.56 454 ALA B C 1
ATOM 8570 O O . ALA B 1 454 ? 7.418 -65.25 -25.359 1 88.56 454 ALA B O 1
ATOM 8571 N N . ALA B 1 455 ? 6.609 -67.125 -25.984 1 89 455 ALA B N 1
ATOM 8572 C CA . ALA B 1 455 ? 5.238 -66.812 -25.625 1 89 455 ALA B CA 1
ATOM 8573 C C . ALA B 1 455 ? 5.102 -66.562 -24.109 1 89 455 ALA B C 1
ATOM 8575 O O . ALA B 1 455 ? 4.422 -65.688 -23.656 1 89 455 ALA B O 1
ATOM 8576 N N . LEU B 1 456 ? 5.715 -67.438 -23.453 1 87.31 456 LEU B N 1
ATOM 8577 C CA . LEU B 1 456 ? 5.66 -67.375 -22 1 87.31 456 LEU B CA 1
ATOM 8578 C C . LEU B 1 456 ? 6.363 -66.062 -21.516 1 87.31 456 LEU B C 1
ATOM 8580 O O . LEU B 1 456 ? 5.895 -65.438 -20.578 1 87.31 456 LEU B O 1
ATOM 8584 N N . ARG B 1 457 ? 7.387 -65.75 -22.109 1 83.44 457 ARG B N 1
ATOM 8585 C CA . ARG B 1 457 ? 8.086 -64.5 -21.781 1 83.44 457 ARG B CA 1
ATOM 8586 C C . ARG B 1 457 ? 7.203 -63.312 -22.047 1 83.44 457 ARG B C 1
ATOM 8588 O O . ARG B 1 457 ? 7.152 -62.375 -21.25 1 83.44 457 ARG B O 1
ATOM 8595 N N . MET B 1 458 ? 6.602 -63.219 -23.109 1 86.69 458 MET B N 1
ATOM 8596 C CA . MET B 1 458 ? 5.688 -62.156 -23.453 1 86.69 458 MET B CA 1
ATOM 8597 C C . MET B 1 458 ? 4.555 -62.031 -22.438 1 86.69 458 MET B C 1
ATOM 8599 O O . MET B 1 458 ? 4.164 -60.938 -22.062 1 86.69 458 MET B O 1
ATOM 8603 N N . LYS B 1 459 ? 4.062 -63.188 -22.172 1 87.38 459 LYS B N 1
ATOM 8604 C CA . LYS B 1 459 ? 2.977 -63.219 -21.203 1 87.38 459 LYS B CA 1
ATOM 8605 C C . LYS B 1 459 ? 3.398 -62.562 -19.891 1 87.38 459 LYS B C 1
ATOM 8607 O O . LYS B 1 459 ? 2.67 -61.75 -19.344 1 87.38 459 LYS B O 1
ATOM 8612 N N . LEU B 1 460 ? 4.535 -62.906 -19.453 1 83.62 460 LEU B N 1
ATOM 8613 C CA . LEU B 1 460 ? 5.039 -62.344 -18.188 1 83.62 460 LEU B CA 1
ATOM 8614 C C . LEU B 1 460 ? 5.254 -60.844 -18.297 1 83.62 460 LEU B C 1
ATOM 8616 O O . LEU B 1 460 ? 4.957 -60.094 -17.359 1 83.62 460 LEU B O 1
ATOM 8620 N N . GLN B 1 461 ? 5.766 -60.438 -19.328 1 82.31 461 GLN B N 1
ATOM 8621 C CA . GLN B 1 461 ? 6.012 -59.031 -19.531 1 82.31 461 GLN B CA 1
ATOM 8622 C C . GLN B 1 461 ? 4.699 -58.25 -19.594 1 82.31 461 GLN B C 1
ATOM 8624 O O . GLN B 1 461 ? 4.586 -57.156 -19 1 82.31 461 GLN B O 1
ATOM 8629 N N . ILE B 1 462 ? 3.777 -58.656 -20.281 1 85.56 462 ILE B N 1
ATOM 8630 C CA . ILE B 1 462 ? 2.475 -58 -20.406 1 85.56 462 ILE B CA 1
ATOM 8631 C C . ILE B 1 462 ? 1.783 -57.969 -19.047 1 85.56 462 ILE B C 1
ATOM 8633 O O . ILE B 1 462 ? 1.17 -56.969 -18.688 1 85.56 462 ILE B O 1
ATOM 8637 N N . GLU B 1 463 ? 1.844 -59.031 -18.391 1 84.69 463 GLU B N 1
ATOM 8638 C CA . GLU B 1 463 ? 1.265 -59.094 -17.047 1 84.69 463 GLU B CA 1
ATOM 8639 C C . GLU B 1 463 ? 1.921 -58.062 -16.125 1 84.69 463 GLU B C 1
ATOM 8641 O O . GLU B 1 463 ? 1.25 -57.469 -15.297 1 84.69 463 GLU B O 1
ATOM 8646 N N . GLY B 1 464 ? 3.18 -58.031 -16.234 1 80.38 464 GLY B N 1
ATOM 8647 C CA . GLY B 1 464 ? 3.889 -57 -15.484 1 80.38 464 GLY B CA 1
ATOM 8648 C C . GLY B 1 464 ? 3.426 -55.594 -15.805 1 80.38 464 GLY B C 1
ATOM 8649 O O . GLY B 1 464 ? 3.209 -54.781 -14.898 1 80.38 464 GLY B O 1
ATOM 8650 N N . MET B 1 465 ? 3.289 -55.312 -16.984 1 80.19 465 MET B N 1
ATOM 8651 C CA . MET B 1 465 ? 2.809 -54 -17.438 1 80.19 465 MET B CA 1
ATOM 8652 C C . MET B 1 465 ? 1.397 -53.75 -16.906 1 80.19 465 MET B C 1
ATOM 8654 O O . MET B 1 465 ? 1.079 -52.625 -16.5 1 80.19 465 MET B O 1
ATOM 8658 N N . ASN B 1 466 ? 0.625 -54.719 -17.047 1 81.44 466 ASN B N 1
ATOM 8659 C CA . ASN B 1 466 ? -0.745 -54.594 -16.547 1 81.44 466 ASN B CA 1
ATOM 8660 C C . ASN B 1 466 ? -0.781 -54.312 -15.055 1 81.44 466 ASN B C 1
ATOM 8662 O O . ASN B 1 466 ? -1.593 -53.5 -14.602 1 81.44 466 ASN B O 1
ATOM 8666 N N . ARG B 1 467 ? 0.009 -54.938 -14.391 1 82.31 467 ARG B N 1
ATOM 8667 C CA . ARG B 1 467 ? 0.088 -54.688 -12.953 1 82.31 467 ARG B CA 1
ATOM 8668 C C . ARG B 1 467 ? 0.521 -53.281 -12.664 1 82.31 467 ARG B C 1
ATOM 8670 O O . ARG B 1 467 ? -0.04 -52.594 -11.789 1 82.31 467 ARG B O 1
ATOM 8677 N N . TYR B 1 468 ? 1.453 -52.875 -13.344 1 81.56 468 TYR B N 1
ATOM 8678 C CA . TYR B 1 468 ? 1.94 -51.5 -13.203 1 81.56 468 TYR B CA 1
ATOM 8679 C C . TYR B 1 468 ? 0.835 -50.5 -13.5 1 81.56 468 TYR B C 1
ATOM 8681 O O . TYR B 1 468 ? 0.592 -49.562 -12.719 1 81.56 468 TYR B O 1
ATOM 8689 N N . ALA B 1 469 ? 0.28 -50.625 -14.633 1 77.44 469 ALA B N 1
ATOM 8690 C CA . ALA B 1 469 ? -0.781 -49.719 -15.062 1 77.44 469 ALA B CA 1
ATOM 8691 C C . ALA B 1 469 ? -1.96 -49.75 -14.094 1 77.44 469 ALA B C 1
ATOM 8693 O O . ALA B 1 469 ? -2.607 -48.75 -13.859 1 77.44 469 ALA B O 1
ATOM 8694 N N . SER B 1 470 ? -2.23 -50.938 -13.641 1 81.44 470 SER B N 1
ATOM 8695 C CA . SER B 1 470 ? -3.352 -51.125 -12.727 1 81.44 470 SER B CA 1
ATOM 8696 C C . SER B 1 470 ? -3.119 -50.344 -11.422 1 81.44 470 SER B C 1
ATOM 8698 O O . SER B 1 470 ? -4.055 -49.781 -10.859 1 81.44 470 SER B O 1
ATOM 8700 N N . ILE B 1 471 ? -1.991 -50.375 -10.945 1 81.06 471 ILE B N 1
ATOM 8701 C CA . ILE B 1 471 ? -1.645 -49.625 -9.727 1 81.06 471 ILE B CA 1
ATOM 8702 C C . ILE B 1 471 ? -1.849 -48.156 -9.953 1 81.06 471 ILE B C 1
ATOM 8704 O O . ILE B 1 471 ? -2.324 -47.438 -9.062 1 81.06 471 ILE B O 1
ATOM 8708 N N . CYS B 1 472 ? -1.565 -47.719 -11.117 1 75.06 472 CYS B N 1
ATOM 8709 C CA . CYS B 1 472 ? -1.69 -46.312 -11.453 1 75.06 472 CYS B CA 1
ATOM 8710 C C . CYS B 1 472 ? -3.152 -45.875 -11.484 1 75.06 472 CYS B C 1
ATOM 8712 O O . CYS B 1 472 ? -3.479 -44.75 -11.133 1 75.06 472 CYS B O 1
ATOM 8714 N N . GLN B 1 473 ? -3.982 -46.719 -11.875 1 73 473 GLN B N 1
ATOM 8715 C CA . GLN B 1 473 ? -5.371 -46.344 -12.125 1 73 473 GLN B CA 1
ATOM 8716 C C . GLN B 1 473 ? -6.242 -46.625 -10.906 1 73 473 GLN B C 1
ATOM 8718 O O . GLN B 1 473 ? -7.332 -46.062 -10.773 1 73 473 GLN B O 1
ATOM 8723 N N . GLU B 1 474 ? -5.773 -47.5 -10.148 1 73.62 474 GLU B N 1
ATOM 8724 C CA . GLU B 1 474 ? -6.605 -47.938 -9.023 1 73.62 474 GLU B CA 1
ATOM 8725 C C . GLU B 1 474 ? -6.926 -46.75 -8.102 1 73.62 474 GLU B C 1
ATOM 8727 O O . GLU B 1 474 ? -6.035 -45.969 -7.742 1 73.62 474 GLU B O 1
ATOM 8732 N N . GLN B 1 475 ? -8.258 -46.469 -8 1 73.94 475 GLN B N 1
ATOM 8733 C CA . GLN B 1 475 ? -8.672 -45.5 -6.988 1 73.94 475 GLN B CA 1
ATOM 8734 C C . GLN B 1 475 ? -8.633 -46.125 -5.594 1 73.94 475 GLN B C 1
ATOM 8736 O O . GLN B 1 475 ? -9.398 -47.031 -5.289 1 73.94 475 GLN B O 1
ATOM 8741 N N . VAL B 1 476 ? -7.504 -45.906 -4.957 1 75.88 476 VAL B N 1
ATOM 8742 C CA . VAL B 1 476 ? -7.379 -46.562 -3.646 1 75.88 476 VAL B CA 1
ATOM 8743 C C . VAL B 1 476 ? -7.598 -45.5 -2.551 1 75.88 476 VAL B C 1
ATOM 8745 O O . VAL B 1 476 ? -7.309 -44.312 -2.744 1 75.88 476 VAL B O 1
ATOM 8748 N N . VAL B 1 477 ? -8.32 -45.906 -1.469 1 81.81 477 VAL B N 1
ATOM 8749 C CA . VAL B 1 477 ? -8.555 -45.094 -0.293 1 81.81 477 VAL B CA 1
ATOM 8750 C C . VAL B 1 477 ? -7.34 -45.125 0.625 1 81.81 477 VAL B C 1
ATOM 8752 O O . VAL B 1 477 ? -6.848 -46.188 0.966 1 81.81 477 VAL B O 1
ATOM 8755 N N . MET B 1 478 ? -6.754 -44.031 0.83 1 87.44 478 MET B N 1
ATOM 8756 C CA . MET B 1 478 ? -5.648 -43.906 1.778 1 87.44 478 MET B CA 1
ATOM 8757 C C . MET B 1 478 ? -6.172 -43.781 3.207 1 87.44 478 MET B C 1
ATOM 8759 O O . MET B 1 478 ? -7.059 -42.969 3.49 1 87.44 478 MET B O 1
ATOM 8763 N N . GLN B 1 479 ? -5.812 -44.688 4.102 1 90 479 GLN B N 1
ATOM 8764 C CA . GLN B 1 479 ? -6.234 -44.625 5.5 1 90 479 GLN B CA 1
ATOM 8765 C C . GLN B 1 479 ? -5.043 -44.812 6.434 1 90 479 GLN B C 1
ATOM 8767 O O . GLN B 1 479 ? -4.008 -45.344 6.035 1 90 479 GLN B O 1
ATOM 8772 N N . LEU B 1 480 ? -5.242 -44.344 7.637 1 91.12 480 LEU B N 1
ATOM 8773 C CA . LEU B 1 480 ? -4.238 -44.562 8.672 1 91.12 480 LEU B CA 1
ATOM 8774 C C . LEU B 1 480 ? -4.184 -46.062 9.039 1 91.12 480 LEU B C 1
ATOM 8776 O O . LEU B 1 480 ? -5.207 -46.656 9.367 1 91.12 480 LEU B O 1
ATOM 8780 N N . MET B 1 481 ? -3.043 -46.719 8.891 1 92.25 481 MET B N 1
ATOM 8781 C CA . MET B 1 481 ? -2.924 -48.125 9.148 1 92.25 481 MET B CA 1
ATOM 8782 C C . MET B 1 481 ? -1.539 -48.469 9.68 1 92.25 481 MET B C 1
ATOM 8784 O O . MET B 1 481 ? -0.559 -47.812 9.359 1 92.25 481 MET B O 1
ATOM 8788 N N . PRO B 1 482 ? -1.542 -49.438 10.57 1 94.88 482 PRO B N 1
ATOM 8789 C CA . PRO B 1 482 ? -0.224 -49.938 10.969 1 94.88 482 PRO B CA 1
ATOM 8790 C C . PRO B 1 482 ? 0.523 -50.625 9.812 1 94.88 482 PRO B C 1
ATOM 8792 O O . PRO B 1 482 ? -0.011 -51.531 9.164 1 94.88 482 PRO B O 1
ATOM 8795 N N . LEU B 1 483 ? 1.685 -50.188 9.578 1 95.56 483 LEU B N 1
ATOM 8796 C CA . LEU B 1 483 ? 2.486 -50.719 8.484 1 95.56 483 LEU B CA 1
ATOM 8797 C C . LEU B 1 483 ? 2.729 -52.219 8.672 1 95.56 483 LEU B C 1
ATOM 8799 O O . LEU B 1 483 ? 2.953 -52.938 7.699 1 95.56 483 LEU B O 1
ATOM 8803 N N . SER B 1 484 ? 2.67 -52.719 9.891 1 95.88 484 SER B N 1
ATOM 8804 C CA . SER B 1 484 ? 2.873 -54.125 10.234 1 95.88 484 SER B CA 1
ATOM 8805 C C . SER B 1 484 ? 1.847 -55.031 9.539 1 95.88 484 SER B C 1
ATOM 8807 O O . SER B 1 484 ? 2.15 -56.156 9.18 1 95.88 484 SER B O 1
ATOM 8809 N N . LEU B 1 485 ? 0.69 -54.5 9.336 1 95.56 485 LEU B N 1
ATOM 8810 C CA . LEU B 1 485 ? -0.352 -55.25 8.672 1 95.56 485 LEU B CA 1
ATOM 8811 C C . LEU B 1 485 ? 0.025 -55.562 7.227 1 95.56 485 LEU B C 1
ATOM 8813 O O . LEU B 1 485 ? -0.186 -56.688 6.738 1 95.56 485 LEU B O 1
ATOM 8817 N N . ALA B 1 486 ? 0.512 -54.562 6.578 1 96.06 486 ALA B N 1
ATOM 8818 C CA . ALA B 1 486 ? 0.93 -54.75 5.191 1 96.06 486 ALA B CA 1
ATOM 8819 C C . ALA B 1 486 ? 2.094 -55.719 5.094 1 96.06 486 ALA B C 1
ATOM 8821 O O . ALA B 1 486 ? 2.127 -56.562 4.191 1 96.06 486 ALA B O 1
ATOM 8822 N N . VAL B 1 487 ? 2.994 -55.688 5.992 1 96.56 487 VAL B N 1
ATOM 8823 C CA . VAL B 1 487 ? 4.152 -56.594 5.992 1 96.56 487 VAL B CA 1
ATOM 8824 C C . VAL B 1 487 ? 3.707 -58.031 6.242 1 96.56 487 VAL B C 1
ATOM 8826 O O . VAL B 1 487 ? 4.191 -58.969 5.59 1 96.56 487 VAL B O 1
ATOM 8829 N N . ASN B 1 488 ? 2.852 -58.156 7.148 1 95.44 488 ASN B N 1
ATOM 8830 C CA . ASN B 1 488 ? 2.33 -59.469 7.453 1 95.44 488 ASN B CA 1
ATOM 8831 C C . ASN B 1 488 ? 1.604 -60.094 6.254 1 95.44 488 ASN B C 1
ATOM 8833 O O . ASN B 1 488 ? 1.752 -61.281 5.973 1 95.44 488 ASN B O 1
ATOM 8837 N N . ASP B 1 489 ? 0.812 -59.25 5.637 1 95.38 489 ASP B N 1
ATOM 8838 C CA . ASP B 1 489 ? 0.124 -59.719 4.438 1 95.38 489 ASP B CA 1
ATOM 8839 C C . ASP B 1 489 ? 1.121 -60.188 3.379 1 95.38 489 ASP B C 1
ATOM 8841 O O . ASP B 1 489 ? 0.886 -61.188 2.693 1 95.38 489 ASP B O 1
ATOM 8845 N N . ALA B 1 490 ? 2.172 -59.469 3.236 1 95.69 490 ALA B N 1
ATOM 8846 C CA . ALA B 1 490 ? 3.217 -59.812 2.279 1 95.69 490 ALA B CA 1
ATOM 8847 C C . ALA B 1 490 ? 3.883 -61.156 2.648 1 95.69 490 ALA B C 1
ATOM 8849 O O . ALA B 1 490 ? 4.117 -62 1.784 1 95.69 490 ALA B O 1
ATOM 8850 N N . LEU B 1 491 ? 4.156 -61.344 3.873 1 93.88 491 LEU B N 1
ATOM 8851 C CA . LEU B 1 491 ? 4.855 -62.531 4.355 1 93.88 491 LEU B CA 1
ATOM 8852 C C . LEU B 1 491 ? 4.012 -63.781 4.152 1 93.88 491 LEU B C 1
ATOM 8854 O O . LEU B 1 491 ? 4.547 -64.875 3.967 1 93.88 491 LEU B O 1
ATOM 8858 N N . GLN B 1 492 ? 2.771 -63.594 4.141 1 93 492 GLN B N 1
ATOM 8859 C CA . GLN B 1 492 ? 1.875 -64.75 3.924 1 93 492 GLN B CA 1
ATOM 8860 C C . GLN B 1 492 ? 1.914 -65.188 2.469 1 93 492 GLN B C 1
ATOM 8862 O O . GLN B 1 492 ? 1.63 -66.375 2.174 1 93 492 GLN B O 1
ATOM 8867 N N . LYS B 1 493 ? 2.275 -64.312 1.635 1 91.44 493 LYS B N 1
ATOM 8868 C CA . LYS B 1 493 ? 2.262 -64.625 0.206 1 91.44 493 LYS B CA 1
ATOM 8869 C C . LYS B 1 493 ? 3.619 -65.125 -0.26 1 91.44 493 LYS B C 1
ATOM 8871 O O . LYS B 1 493 ? 3.709 -65.812 -1.268 1 91.44 493 LYS B O 1
ATOM 8876 N N . VAL B 1 494 ? 4.629 -64.812 0.447 1 90.31 494 VAL B N 1
ATOM 8877 C CA . VAL B 1 494 ? 5.977 -65.188 0.033 1 90.31 494 VAL B CA 1
ATOM 8878 C C . VAL B 1 494 ? 6.293 -66.625 0.511 1 90.31 494 VAL B C 1
ATOM 8880 O O . VAL B 1 494 ? 5.953 -67 1.636 1 90.31 494 VAL B O 1
ATOM 8883 N N . SER B 1 495 ? 6.844 -67.375 -0.401 1 87.56 495 SER B N 1
ATOM 8884 C CA . SER B 1 495 ? 7.371 -68.688 -0.005 1 87.56 495 SER B CA 1
ATOM 8885 C C . SER B 1 495 ? 8.766 -68.562 0.609 1 87.56 495 SER B C 1
ATOM 8887 O O . SER B 1 495 ? 9.758 -68.5 -0.11 1 87.56 495 SER B O 1
ATOM 8889 N N . LEU B 1 496 ? 8.82 -68.625 1.912 1 86.25 496 LEU B N 1
ATOM 8890 C CA . LEU B 1 496 ? 10.086 -68.375 2.619 1 86.25 496 LEU B CA 1
ATOM 8891 C C . LEU B 1 496 ? 10.828 -69.75 2.781 1 86.25 496 LEU B C 1
ATOM 8893 O O . LEU B 1 496 ? 10.211 -70.75 3.098 1 86.25 496 LEU B O 1
ATOM 8897 N N . PRO B 1 497 ? 12.039 -69.625 2.438 1 83.38 497 PRO B N 1
ATOM 8898 C CA . PRO B 1 497 ? 12.82 -70.812 2.689 1 83.38 497 PRO B CA 1
ATOM 8899 C C . PRO B 1 497 ? 12.984 -71.125 4.18 1 83.38 497 PRO B C 1
ATOM 8901 O O . PRO B 1 497 ? 12.758 -70.25 5.016 1 83.38 497 PRO B O 1
ATOM 8904 N N . ASP B 1 498 ? 13.359 -72.375 4.5 1 78.56 498 ASP B N 1
ATOM 8905 C CA . ASP B 1 498 ? 13.492 -72.812 5.879 1 78.56 498 ASP B CA 1
ATOM 8906 C C . ASP B 1 498 ? 14.641 -72.125 6.59 1 78.56 498 ASP B C 1
ATOM 8908 O O . ASP B 1 498 ? 14.555 -71.812 7.789 1 78.56 498 ASP B O 1
ATOM 8912 N N . ASP B 1 499 ? 15.617 -71.75 5.848 1 82.81 499 ASP B N 1
ATOM 8913 C CA . ASP B 1 499 ? 16.812 -71.188 6.445 1 82.81 499 ASP B CA 1
ATOM 8914 C C . ASP B 1 499 ? 16.797 -69.688 6.285 1 82.81 499 ASP B C 1
ATOM 8916 O O . ASP B 1 499 ? 17.578 -69.125 5.512 1 82.81 499 ASP B O 1
ATOM 8920 N N . ILE B 1 500 ? 15.859 -69 6.871 1 87.62 500 ILE B N 1
ATOM 8921 C CA . ILE B 1 500 ? 15.766 -67.562 6.766 1 87.62 500 ILE B CA 1
ATOM 8922 C C . ILE B 1 500 ? 15.664 -66.938 8.156 1 87.62 500 ILE B C 1
ATOM 8924 O O . ILE B 1 500 ? 15.055 -67.5 9.062 1 87.62 500 ILE B O 1
ATOM 8928 N N . VAL B 1 501 ? 16.406 -65.875 8.398 1 91.31 501 VAL B N 1
ATOM 8929 C CA . VAL B 1 501 ? 16.25 -65.062 9.602 1 91.31 501 VAL B CA 1
ATOM 8930 C C . VAL B 1 501 ? 15.547 -63.75 9.25 1 91.31 501 VAL B C 1
ATOM 8932 O O . VAL B 1 501 ? 16.062 -62.969 8.477 1 91.31 501 VAL B O 1
ATOM 8935 N N . LEU B 1 502 ? 14.359 -63.625 9.75 1 92.88 502 LEU B N 1
ATOM 8936 C CA . LEU B 1 502 ? 13.57 -62.438 9.531 1 92.88 502 LEU B CA 1
ATOM 8937 C C . LEU B 1 502 ? 13.539 -61.562 10.781 1 92.88 502 LEU B C 1
ATOM 8939 O O . LEU B 1 502 ? 13.023 -62 11.82 1 92.88 502 LEU B O 1
ATOM 8943 N N . ASP B 1 503 ? 14.156 -60.344 10.758 1 94.88 503 ASP B N 1
ATOM 8944 C CA . ASP B 1 503 ? 14.148 -59.375 11.852 1 94.88 503 ASP B CA 1
ATOM 8945 C C . ASP B 1 503 ? 13.258 -58.188 11.516 1 94.88 503 ASP B C 1
ATOM 8947 O O . ASP B 1 503 ? 13.648 -57.312 10.742 1 94.88 503 ASP B O 1
ATOM 8951 N N . ILE B 1 504 ? 12.109 -58.125 12.109 1 95.75 504 ILE B N 1
ATOM 8952 C CA . ILE B 1 504 ? 11.164 -57.031 11.867 1 95.75 504 ILE B CA 1
ATOM 8953 C C . ILE B 1 504 ? 11.055 -56.156 13.117 1 95.75 504 ILE B C 1
ATOM 8955 O O . ILE B 1 504 ? 10.578 -56.594 14.156 1 95.75 504 ILE B O 1
ATOM 8959 N N . GLY B 1 505 ? 11.539 -54.938 13.039 1 94.44 505 GLY B N 1
ATOM 8960 C CA . GLY B 1 505 ? 11.43 -54 14.141 1 94.44 505 GLY B CA 1
ATOM 8961 C C . GLY B 1 505 ? 10.031 -53.438 14.312 1 94.44 505 GLY B C 1
ATOM 8962 O O . GLY B 1 505 ? 9.086 -53.906 13.672 1 94.44 505 GLY B O 1
ATOM 8963 N N . GLU B 1 506 ? 9.93 -52.438 15.242 1 93.88 506 GLU B N 1
ATOM 8964 C CA . GLU B 1 506 ? 8.656 -51.781 15.43 1 93.88 506 GLU B CA 1
ATOM 8965 C C . GLU B 1 506 ? 8.328 -50.875 14.242 1 93.88 506 GLU B C 1
ATOM 8967 O O . GLU B 1 506 ? 9.102 -49.969 13.891 1 93.88 506 GLU B O 1
ATOM 8972 N N . LEU B 1 507 ? 7.191 -51.188 13.641 1 95.56 507 LEU B N 1
ATOM 8973 C CA . LEU B 1 507 ? 6.789 -50.438 12.461 1 95.56 507 LEU B CA 1
ATOM 8974 C C . LEU B 1 507 ? 5.715 -49.406 12.812 1 95.56 507 LEU B C 1
ATOM 8976 O O . LEU B 1 507 ? 4.855 -49.656 13.656 1 95.56 507 LEU B O 1
ATOM 8980 N N . PRO B 1 508 ? 5.762 -48.25 12.188 1 94.38 508 PRO B N 1
ATOM 8981 C CA . PRO B 1 508 ? 4.852 -47.156 12.508 1 94.38 508 PRO B CA 1
ATOM 8982 C C . PRO B 1 508 ? 3.488 -47.312 11.836 1 94.38 508 PRO B C 1
ATOM 8984 O O . PRO B 1 508 ? 3.291 -48.219 11.023 1 94.38 508 PRO B O 1
ATOM 8987 N N . GLU B 1 509 ? 2.561 -46.375 12.25 1 93.5 509 GLU B N 1
ATOM 8988 C CA . GLU B 1 509 ? 1.328 -46.125 11.5 1 93.5 509 GLU B CA 1
ATOM 8989 C C . GLU B 1 509 ? 1.532 -45.094 10.422 1 93.5 509 GLU B C 1
ATOM 8991 O O . GLU B 1 509 ? 2.176 -44.062 10.656 1 93.5 509 GLU B O 1
ATOM 8996 N N . ILE B 1 510 ? 1.069 -45.438 9.227 1 91.81 510 ILE B N 1
ATOM 8997 C CA . ILE B 1 510 ? 1.203 -44.5 8.133 1 91.81 510 ILE B CA 1
ATOM 8998 C C . ILE B 1 510 ? -0.119 -44.375 7.375 1 91.81 510 ILE B C 1
ATOM 9000 O O . ILE B 1 510 ? -0.999 -45.25 7.531 1 91.81 510 ILE B O 1
ATOM 9004 N N . ILE B 1 511 ? -0.304 -43.312 6.637 1 89.62 511 ILE B N 1
ATOM 9005 C CA . ILE B 1 511 ? -1.453 -43.188 5.75 1 89.62 511 ILE B CA 1
ATOM 9006 C C . ILE B 1 511 ? -1.168 -43.875 4.426 1 89.62 511 ILE B C 1
ATOM 9008 O O . ILE B 1 511 ? -0.243 -43.5 3.701 1 89.62 511 ILE B O 1
ATOM 9012 N N . GLY B 1 512 ? -1.85 -44.906 4.137 1 91.62 512 GLY B N 1
ATOM 9013 C CA . GLY B 1 512 ? -1.628 -45.625 2.898 1 91.62 512 GLY B CA 1
ATOM 9014 C C . GLY B 1 512 ? -2.682 -46.688 2.633 1 91.62 512 GLY B C 1
ATOM 9015 O O . GLY B 1 512 ? -3.672 -46.781 3.361 1 91.62 512 GLY B O 1
ATOM 9016 N N . ASN B 1 513 ? -2.559 -47.344 1.531 1 92.75 513 ASN B N 1
ATOM 9017 C CA . ASN B 1 513 ? -3.428 -48.438 1.143 1 92.75 513 ASN B CA 1
ATOM 9018 C C . ASN B 1 513 ? -2.799 -49.812 1.478 1 92.75 513 ASN B C 1
ATOM 9020 O O . ASN B 1 513 ? -1.709 -50.125 0.998 1 92.75 513 ASN B O 1
ATOM 9024 N N . ARG B 1 514 ? -3.449 -50.625 2.189 1 93.25 514 ARG B N 1
ATOM 9025 C CA . ARG B 1 514 ? -2.922 -51.875 2.723 1 93.25 514 ARG B CA 1
ATOM 9026 C C . ARG B 1 514 ? -2.529 -52.844 1.6 1 93.25 514 ARG B C 1
ATOM 9028 O O . ARG B 1 514 ? -1.449 -53.438 1.631 1 93.25 514 ARG B O 1
ATOM 9035 N N . ARG B 1 515 ? -3.379 -52.906 0.622 1 92 515 ARG B N 1
ATOM 9036 C CA . ARG B 1 515 ? -3.143 -53.844 -0.473 1 92 515 ARG B CA 1
ATOM 9037 C C . ARG B 1 515 ? -1.894 -53.469 -1.26 1 92 515 ARG B C 1
ATOM 9039 O O . ARG B 1 515 ? -1.058 -54.312 -1.562 1 92 515 ARG B O 1
ATOM 9046 N N . GLN B 1 516 ? -1.785 -52.25 -1.542 1 93.12 516 GLN B N 1
ATOM 9047 C CA . GLN B 1 516 ? -0.648 -51.781 -2.328 1 93.12 516 GLN B CA 1
ATOM 9048 C C . GLN B 1 516 ? 0.652 -51.906 -1.54 1 93.12 516 GLN B C 1
ATOM 9050 O O . GLN B 1 516 ? 1.684 -52.281 -2.088 1 93.12 516 GLN B O 1
ATOM 9055 N N . LEU B 1 517 ? 0.514 -51.562 -0.287 1 95.44 517 LEU B N 1
ATOM 9056 C CA . LEU B 1 517 ? 1.711 -51.656 0.541 1 95.44 517 LEU B CA 1
ATOM 9057 C C . LEU B 1 517 ? 2.119 -53.125 0.745 1 95.44 517 LEU B C 1
ATOM 9059 O O . LEU B 1 517 ? 3.311 -53.438 0.813 1 95.44 517 LEU B O 1
ATOM 9063 N N . ALA B 1 518 ? 1.122 -53.969 0.835 1 95.19 518 ALA B N 1
ATOM 9064 C CA . ALA B 1 518 ? 1.425 -55.406 0.915 1 95.19 518 ALA B CA 1
ATOM 9065 C C . ALA B 1 518 ? 2.16 -55.875 -0.335 1 95.19 518 ALA B C 1
ATOM 9067 O O . ALA B 1 518 ? 3.104 -56.656 -0.246 1 95.19 518 ALA B O 1
ATOM 9068 N N . ASP B 1 519 ? 1.676 -55.375 -1.464 1 92.44 519 ASP B N 1
ATOM 9069 C CA . ASP B 1 519 ? 2.33 -55.719 -2.723 1 92.44 519 ASP B CA 1
ATOM 9070 C C . ASP B 1 519 ? 3.77 -55.219 -2.75 1 92.44 519 ASP B C 1
ATOM 9072 O O . ASP B 1 519 ? 4.664 -55.906 -3.254 1 92.44 519 ASP B O 1
ATOM 9076 N N . LEU B 1 520 ? 3.939 -54.031 -2.213 1 95.31 520 LEU B N 1
ATOM 9077 C CA . LEU B 1 520 ? 5.266 -53.438 -2.146 1 95.31 520 LEU B CA 1
ATOM 9078 C C . LEU B 1 520 ? 6.219 -54.312 -1.328 1 95.31 520 LEU B C 1
ATOM 9080 O O . LEU B 1 520 ? 7.301 -54.656 -1.799 1 95.31 520 LEU B O 1
ATOM 9084 N N . PHE B 1 521 ? 5.852 -54.719 -0.187 1 96.44 521 PHE B N 1
ATOM 9085 C CA . PHE B 1 521 ? 6.711 -55.5 0.688 1 96.44 521 PHE B CA 1
ATOM 9086 C C . PHE B 1 521 ? 6.887 -56.906 0.145 1 96.44 521 PHE B C 1
ATOM 9088 O O . PHE B 1 521 ? 7.949 -57.531 0.308 1 96.44 521 PHE B O 1
ATOM 9095 N N . PHE B 1 522 ? 5.801 -57.375 -0.469 1 94.56 522 PHE B N 1
ATOM 9096 C CA . PHE B 1 522 ? 5.918 -58.656 -1.127 1 94.56 522 PHE B CA 1
ATOM 9097 C C . PHE B 1 522 ? 7.059 -58.656 -2.141 1 94.56 522 PHE B C 1
ATOM 9099 O O . PHE B 1 522 ? 7.887 -59.562 -2.158 1 94.56 522 PHE B O 1
ATOM 9106 N N . GLN B 1 523 ? 7.113 -57.656 -2.922 1 92.31 523 GLN B N 1
ATOM 9107 C CA . GLN B 1 523 ? 8.133 -57.562 -3.961 1 92.31 523 GLN B CA 1
ATOM 9108 C C . GLN B 1 523 ? 9.523 -57.469 -3.355 1 92.31 523 GLN B C 1
ATOM 9110 O O . GLN B 1 523 ? 10.469 -58.062 -3.857 1 92.31 523 GLN B O 1
ATOM 9115 N N . LEU B 1 524 ? 9.641 -56.719 -2.324 1 94.88 524 LEU B N 1
ATOM 9116 C CA . LEU B 1 524 ? 10.945 -56.5 -1.707 1 94.88 524 LEU B CA 1
ATOM 9117 C C . LEU B 1 524 ? 11.438 -57.781 -1.04 1 94.88 524 LEU B C 1
ATOM 9119 O O . LEU B 1 524 ? 12.602 -58.156 -1.204 1 94.88 524 LEU B O 1
ATOM 9123 N N . ILE B 1 525 ? 10.562 -58.469 -0.372 1 94 525 ILE B N 1
ATOM 9124 C CA . ILE B 1 525 ? 10.938 -59.688 0.324 1 94 525 ILE B CA 1
ATOM 9125 C C . ILE B 1 525 ? 11.211 -60.781 -0.692 1 94 525 ILE B C 1
ATOM 9127 O O . ILE B 1 525 ? 12.172 -61.562 -0.551 1 94 525 ILE B O 1
ATOM 9131 N N . GLU B 1 526 ? 10.336 -60.844 -1.681 1 91.12 526 GLU B N 1
ATOM 9132 C CA . GLU B 1 526 ? 10.539 -61.844 -2.729 1 91.12 526 GLU B CA 1
ATOM 9133 C C . GLU B 1 526 ? 11.891 -61.656 -3.41 1 91.12 526 GLU B C 1
ATOM 9135 O O . GLU B 1 526 ? 12.57 -62.656 -3.725 1 91.12 526 GLU B O 1
ATOM 9140 N N . ASN B 1 527 ? 12.281 -60.5 -3.67 1 90 527 ASN B N 1
ATOM 9141 C CA . ASN B 1 527 ? 13.578 -60.219 -4.266 1 90 527 ASN B CA 1
ATOM 9142 C C . ASN B 1 527 ? 14.727 -60.688 -3.371 1 90 527 ASN B C 1
ATOM 9144 O O . ASN B 1 527 ? 15.719 -61.219 -3.857 1 90 527 ASN B O 1
ATOM 9148 N N . SER B 1 528 ? 14.562 -60.438 -2.096 1 91.44 528 SER B N 1
ATOM 9149 C CA . SER B 1 528 ? 15.578 -60.875 -1.144 1 91.44 528 SER B CA 1
ATOM 9150 C C . SER B 1 528 ? 15.734 -62.406 -1.17 1 91.44 528 SER B C 1
ATOM 9152 O O . SER B 1 528 ? 16.844 -62.938 -1.059 1 91.44 528 SER B O 1
ATOM 9154 N N . VAL B 1 529 ? 14.625 -63.062 -1.309 1 89.69 529 VAL B N 1
ATOM 9155 C CA . VAL B 1 529 ? 14.633 -64.5 -1.338 1 89.69 529 VAL B CA 1
ATOM 9156 C C . VAL B 1 529 ? 15.242 -65 -2.65 1 89.69 529 VAL B C 1
ATOM 9158 O O . VAL B 1 529 ? 16.031 -65.938 -2.662 1 89.69 529 VAL B O 1
ATOM 9161 N N . LYS B 1 530 ? 14.852 -64.312 -3.682 1 86.25 530 LYS B N 1
ATOM 9162 C CA . LYS B 1 530 ? 15.273 -64.75 -5.023 1 86.25 530 LYS B CA 1
ATOM 9163 C C . LYS B 1 530 ? 16.766 -64.562 -5.207 1 86.25 530 LYS B C 1
ATOM 9165 O O . LYS B 1 530 ? 17.438 -65.375 -5.828 1 86.25 530 LYS B O 1
ATOM 9170 N N . PHE B 1 531 ? 17.281 -63.5 -4.715 1 86.88 531 PHE B N 1
ATOM 9171 C CA . PHE B 1 531 ? 18.672 -63.156 -4.957 1 86.88 531 PHE B CA 1
ATOM 9172 C C . PHE B 1 531 ? 19.516 -63.438 -3.717 1 86.88 531 PHE B C 1
ATOM 9174 O O . PHE B 1 531 ? 20.391 -62.625 -3.363 1 86.88 531 PHE B O 1
ATOM 9181 N N . ARG B 1 532 ? 19.172 -64.562 -3.254 1 82.88 532 ARG B N 1
ATOM 9182 C CA . ARG B 1 532 ? 19.906 -64.938 -2.057 1 82.88 532 ARG B CA 1
ATOM 9183 C C . ARG B 1 532 ? 21.281 -65.5 -2.414 1 82.88 532 ARG B C 1
ATOM 9185 O O . ARG B 1 532 ? 21.469 -66.062 -3.5 1 82.88 532 ARG B O 1
ATOM 9192 N N . GLY B 1 533 ? 22.281 -65.188 -1.775 1 73.5 533 GLY B N 1
ATOM 9193 C CA . GLY B 1 533 ? 23.594 -65.75 -1.921 1 73.5 533 GLY B CA 1
ATOM 9194 C C . GLY B 1 533 ? 23.703 -67.125 -1.294 1 73.5 533 GLY B C 1
ATOM 9195 O O . GLY B 1 533 ? 22.688 -67.75 -0.999 1 73.5 533 GLY B O 1
ATOM 9196 N N . GLY B 1 534 ? 24.703 -67.875 -1.336 1 66.75 534 GLY B N 1
ATOM 9197 C CA . GLY B 1 534 ? 25.016 -69.188 -0.792 1 66.75 534 GLY B CA 1
ATOM 9198 C C . GLY B 1 534 ? 24.766 -69.25 0.701 1 66.75 534 GLY B C 1
ATOM 9199 O O . GLY B 1 534 ? 24.516 -70.375 1.222 1 66.75 534 GLY B O 1
ATOM 9200 N N . ASP B 1 535 ? 24.656 -68.25 1.475 1 72.62 535 ASP B N 1
ATOM 9201 C CA . ASP B 1 535 ? 24.578 -68.312 2.932 1 72.62 535 ASP B CA 1
ATOM 9202 C C . ASP B 1 535 ? 23.141 -68.188 3.416 1 72.62 535 ASP B C 1
ATOM 9204 O O . ASP B 1 535 ? 22.219 -68.062 2.611 1 72.62 535 ASP B O 1
ATOM 9208 N N . LYS B 1 536 ? 22.969 -68.375 4.699 1 85.44 536 LYS B N 1
ATOM 9209 C CA . LYS B 1 536 ? 21.703 -68.125 5.391 1 85.44 536 LYS B CA 1
ATOM 9210 C C . LYS B 1 536 ? 21.172 -66.75 5.117 1 85.44 536 LYS B C 1
ATOM 9212 O O . LYS B 1 536 ? 21.891 -65.75 5.297 1 85.44 536 LYS B O 1
ATOM 9217 N N . LEU B 1 537 ? 19.969 -66.688 4.578 1 90.06 537 LEU B N 1
ATOM 9218 C CA . LEU B 1 537 ? 19.359 -65.438 4.199 1 90.06 537 LEU B CA 1
ATOM 9219 C C . LEU B 1 537 ? 18.875 -64.625 5.43 1 90.06 537 LEU B C 1
ATOM 9221 O O . LEU B 1 537 ? 18.188 -65.25 6.281 1 90.06 537 LEU B O 1
ATOM 9225 N N . HIS B 1 538 ? 19.391 -63.5 5.629 1 93.19 538 HIS B N 1
ATOM 9226 C CA . HIS B 1 538 ? 18.938 -62.594 6.676 1 93.19 538 HIS B CA 1
ATOM 9227 C C . HIS B 1 538 ? 18.219 -61.375 6.078 1 93.19 538 HIS B C 1
ATOM 9229 O O . HIS B 1 538 ? 18.781 -60.656 5.25 1 93.19 538 HIS B O 1
ATOM 9235 N N . ILE B 1 539 ? 16.984 -61.156 6.418 1 94.94 539 ILE B N 1
ATOM 9236 C CA . ILE B 1 539 ? 16.188 -60 6 1 94.94 539 ILE B CA 1
ATOM 9237 C C . ILE B 1 539 ? 15.805 -59.188 7.219 1 94.94 539 ILE B C 1
ATOM 9239 O O . ILE B 1 539 ? 15.328 -59.719 8.219 1 94.94 539 ILE B O 1
ATOM 9243 N N . SER B 1 540 ? 16.062 -57.875 7.152 1 96.12 540 SER B N 1
ATOM 9244 C CA . SER B 1 540 ? 15.719 -56.969 8.242 1 96.12 540 SER B CA 1
ATOM 9245 C C . SER B 1 540 ? 14.82 -55.844 7.75 1 96.12 540 SER B C 1
ATOM 9247 O O . SER B 1 540 ? 15.047 -55.281 6.672 1 96.12 540 SER B O 1
ATOM 9249 N N . ILE B 1 541 ? 13.719 -55.531 8.469 1 97.12 541 ILE B N 1
ATOM 9250 C CA . ILE B 1 541 ? 12.828 -54.406 8.227 1 97.12 541 ILE B CA 1
ATOM 9251 C C . ILE B 1 541 ? 12.773 -53.5 9.461 1 97.12 541 ILE B C 1
ATOM 9253 O O . ILE B 1 541 ? 12.367 -53.969 10.539 1 97.12 541 ILE B O 1
ATOM 9257 N N . ALA B 1 542 ? 13.203 -52.25 9.273 1 96.69 542 ALA B N 1
ATOM 9258 C CA . ALA B 1 542 ? 13.258 -51.312 10.398 1 96.69 542 ALA B CA 1
ATOM 9259 C C . ALA B 1 542 ? 12.68 -49.969 10.008 1 96.69 542 ALA B C 1
ATOM 9261 O O . ALA B 1 542 ? 12.672 -49.594 8.828 1 96.69 542 ALA B O 1
ATOM 9262 N N . ALA B 1 543 ? 12.164 -49.25 11.039 1 96.12 543 ALA B N 1
ATOM 9263 C CA . ALA B 1 543 ? 11.602 -47.938 10.82 1 96.12 543 ALA B CA 1
ATOM 9264 C C . ALA B 1 543 ? 12.203 -46.906 11.781 1 96.12 543 ALA B C 1
ATOM 9266 O O . ALA B 1 543 ? 12.469 -47.219 12.945 1 96.12 543 ALA B O 1
ATOM 9267 N N . LEU B 1 544 ? 12.438 -45.688 11.195 1 94.25 544 LEU B N 1
ATOM 9268 C CA . LEU B 1 544 ? 12.938 -44.562 11.969 1 94.25 544 LEU B CA 1
ATOM 9269 C C . LEU B 1 544 ? 12.133 -43.281 11.672 1 94.25 544 LEU B C 1
ATOM 9271 O O . LEU B 1 544 ? 11.828 -43 10.516 1 94.25 544 LEU B O 1
ATOM 9275 N N . GLN B 1 545 ? 11.797 -42.594 12.75 1 92.31 545 GLN B N 1
ATOM 9276 C CA . GLN B 1 545 ? 11.086 -41.312 12.57 1 92.31 545 GLN B CA 1
ATOM 9277 C C . GLN B 1 545 ? 12.047 -40.219 12.156 1 92.31 545 GLN B C 1
ATOM 9279 O O . GLN B 1 545 ? 13.102 -40.031 12.766 1 92.31 545 GLN B O 1
ATOM 9284 N N . VAL B 1 546 ? 11.688 -39.625 11.078 1 89.25 546 VAL B N 1
ATOM 9285 C CA . VAL B 1 546 ? 12.484 -38.5 10.609 1 89.25 546 VAL B CA 1
ATOM 9286 C C . VAL B 1 546 ? 11.609 -37.25 10.523 1 89.25 546 VAL B C 1
ATOM 9288 O O . VAL B 1 546 ? 10.398 -37.312 10.773 1 89.25 546 VAL B O 1
ATOM 9291 N N . ARG B 1 547 ? 12.148 -36.062 10.211 1 76.5 547 ARG B N 1
ATOM 9292 C CA . ARG B 1 547 ? 11.469 -34.75 10.195 1 76.5 547 ARG B CA 1
ATOM 9293 C C . ARG B 1 547 ? 10.312 -34.75 9.203 1 76.5 547 ARG B C 1
ATOM 9295 O O . ARG B 1 547 ? 9.227 -34.25 9.5 1 76.5 547 ARG B O 1
ATOM 9302 N N . GLU B 1 548 ? 10.539 -35.469 8.148 1 78.44 548 GLU B N 1
ATOM 9303 C CA . GLU B 1 548 ? 9.586 -35.375 7.055 1 78.44 548 GLU B CA 1
ATOM 9304 C C . GLU B 1 548 ? 8.586 -36.531 7.105 1 78.44 548 GLU B C 1
ATOM 9306 O O . GLU B 1 548 ? 7.676 -36.625 6.277 1 78.44 548 GLU B O 1
ATOM 9311 N N . GLY B 1 549 ? 8.812 -37.406 8.094 1 88.38 549 GLY B N 1
ATOM 9312 C CA . GLY B 1 549 ? 7.918 -38.531 8.203 1 88.38 549 GLY B CA 1
ATOM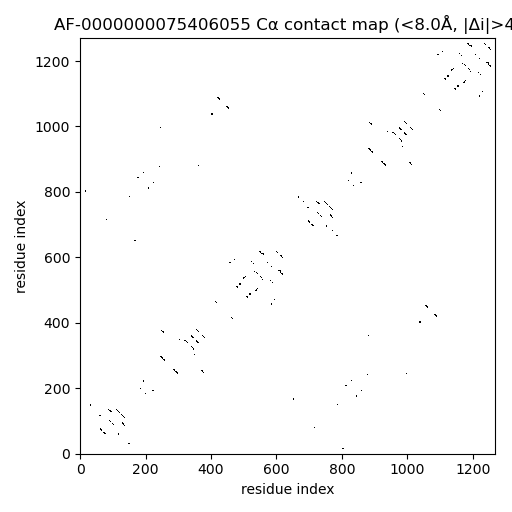 9313 C C . GLY B 1 549 ? 8.602 -39.781 8.75 1 88.38 549 GLY B C 1
ATOM 9314 O O . GLY B 1 549 ? 9.219 -39.719 9.82 1 88.38 549 GLY B O 1
ATOM 9315 N N . TRP B 1 550 ? 8.422 -40.875 8.016 1 93.25 550 TRP B N 1
ATOM 9316 C CA . TRP B 1 550 ? 9.008 -42.156 8.461 1 93.25 550 TRP B CA 1
ATOM 9317 C C . TRP B 1 550 ? 9.938 -42.719 7.406 1 93.25 550 TRP B C 1
ATOM 9319 O O . TRP B 1 550 ? 9.625 -42.688 6.211 1 93.25 550 TRP B O 1
ATOM 9329 N N . ARG B 1 551 ? 11.031 -43.188 7.844 1 95.44 551 ARG B N 1
ATOM 9330 C CA . ARG B 1 551 ? 11.969 -43.906 6.992 1 95.44 551 ARG B CA 1
ATOM 9331 C C . ARG B 1 551 ? 11.969 -45.406 7.32 1 95.44 551 ARG B C 1
ATOM 9333 O O . ARG B 1 551 ? 12.289 -45.781 8.438 1 95.44 551 ARG B O 1
ATOM 9340 N N . VAL B 1 552 ? 11.57 -46.188 6.383 1 96.44 552 VAL B N 1
ATOM 9341 C CA . VAL B 1 552 ? 11.547 -47.656 6.543 1 96.44 552 VAL B CA 1
ATOM 9342 C C . VAL B 1 552 ? 12.648 -48.281 5.691 1 96.44 552 VAL B C 1
ATOM 9344 O O . VAL B 1 552 ? 12.734 -48.031 4.488 1 96.44 552 VAL B O 1
ATOM 9347 N N . THR B 1 553 ? 13.477 -49.094 6.297 1 96.75 553 THR B N 1
ATOM 9348 C CA . THR B 1 553 ? 14.578 -49.719 5.586 1 96.75 553 THR B CA 1
ATOM 9349 C C . THR B 1 553 ? 14.367 -51.219 5.48 1 96.75 553 THR B C 1
ATOM 9351 O O . THR B 1 553 ? 14 -51.875 6.457 1 96.75 553 THR B O 1
ATOM 9354 N N . VAL B 1 554 ? 14.508 -51.781 4.312 1 96.56 554 VAL B N 1
ATOM 9355 C CA . VAL B 1 554 ? 14.523 -53.219 4.055 1 96.56 554 VAL B CA 1
ATOM 9356 C C . VAL B 1 554 ? 15.914 -53.656 3.604 1 96.56 554 VAL B C 1
ATOM 9358 O O . VAL B 1 554 ? 16.391 -53.219 2.551 1 96.56 554 VAL B O 1
ATOM 9361 N N . SER B 1 555 ? 16.547 -54.438 4.406 1 95.31 555 SER B N 1
ATOM 9362 C CA . SER B 1 555 ? 17.906 -54.875 4.105 1 95.31 555 SER B CA 1
ATOM 9363 C C . SER B 1 555 ? 18.016 -56.406 4.078 1 95.31 555 SER B C 1
ATOM 9365 O O . SER B 1 555 ? 17.297 -57.094 4.801 1 95.31 555 SER B O 1
ATOM 9367 N N . ASP B 1 556 ? 18.828 -56.906 3.154 1 93.44 556 ASP B N 1
ATOM 9368 C CA . ASP B 1 556 ? 19.125 -58.312 3.078 1 93.44 556 ASP B CA 1
ATOM 9369 C C . ASP B 1 556 ? 20.625 -58.562 2.906 1 93.44 556 ASP B C 1
ATOM 9371 O O . ASP B 1 556 ? 21.391 -57.594 2.734 1 93.44 556 ASP B O 1
ATOM 9375 N N . ASN B 1 557 ? 21.125 -59.812 3.102 1 90.06 557 ASN B N 1
ATOM 9376 C CA . ASN B 1 557 ? 22.531 -60.156 2.912 1 90.06 557 ASN B CA 1
ATOM 9377 C C . ASN B 1 557 ? 22.734 -60.969 1.642 1 90.06 557 ASN B C 1
ATOM 9379 O O . ASN B 1 557 ? 23.531 -61.906 1.625 1 90.06 557 ASN B O 1
ATOM 9383 N N . GLY B 1 558 ? 21.891 -60.656 0.659 1 87.44 558 GLY B N 1
ATOM 9384 C CA . GLY B 1 558 ? 22 -61.406 -0.587 1 87.44 558 GLY B CA 1
ATOM 9385 C C . GLY B 1 558 ? 23.219 -61.062 -1.398 1 87.44 558 GLY B C 1
ATOM 9386 O O . GLY B 1 558 ? 24.25 -60.656 -0.839 1 87.44 558 GLY B O 1
ATOM 9387 N N . ILE B 1 559 ? 23.188 -61.312 -2.748 1 85.31 559 ILE B N 1
ATOM 9388 C CA . ILE B 1 559 ? 24.312 -61.188 -3.654 1 85.31 559 ILE B CA 1
ATOM 9389 C C . ILE B 1 559 ? 24.656 -59.719 -3.832 1 85.31 559 ILE B C 1
ATOM 9391 O O . ILE B 1 559 ? 25.75 -59.375 -4.297 1 85.31 559 ILE B O 1
ATOM 9395 N N . GLY B 1 560 ? 23.781 -58.875 -3.426 1 85.25 560 GLY B N 1
ATOM 9396 C CA . GLY B 1 560 ? 24 -57.438 -3.539 1 85.25 560 GLY B CA 1
ATOM 9397 C C . GLY B 1 560 ? 23.734 -56.906 -4.93 1 85.25 560 GLY B C 1
ATOM 9398 O O . GLY B 1 560 ? 23.359 -57.656 -5.832 1 85.25 560 GLY B O 1
ATOM 9399 N N . ILE B 1 561 ? 23.734 -55.594 -5.086 1 85.69 561 ILE B N 1
ATOM 9400 C CA . ILE B 1 561 ? 23.5 -54.906 -6.355 1 85.69 561 ILE B CA 1
ATOM 9401 C C . ILE B 1 561 ? 24.688 -54 -6.68 1 85.69 561 ILE B C 1
ATOM 9403 O O . ILE B 1 561 ? 25.141 -53.25 -5.828 1 85.69 561 ILE B O 1
ATOM 9407 N N . ASP B 1 562 ? 25.172 -54.188 -7.832 1 83.31 562 ASP B N 1
ATOM 9408 C CA . ASP B 1 562 ? 26.25 -53.312 -8.297 1 83.31 562 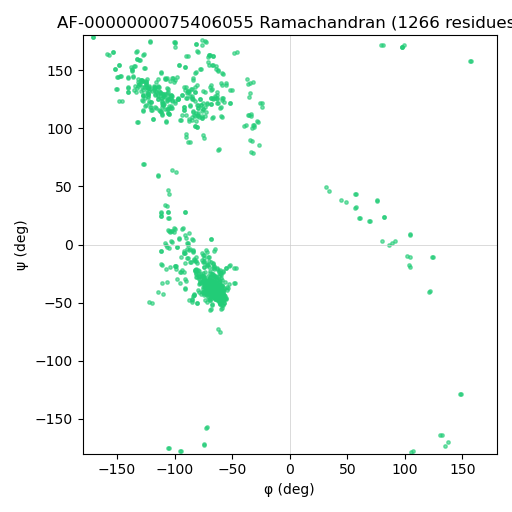ASP B CA 1
ATOM 9409 C C . ASP B 1 562 ? 25.812 -51.844 -8.312 1 83.31 562 ASP B C 1
ATOM 9411 O O . ASP B 1 562 ? 24.781 -51.5 -8.898 1 83.31 562 ASP B O 1
ATOM 9415 N N . PRO B 1 563 ? 26.562 -51.031 -7.664 1 83.25 563 PRO B N 1
ATOM 9416 C CA . PRO B 1 563 ? 26.203 -49.594 -7.555 1 83.25 563 PRO B CA 1
ATOM 9417 C C . PRO B 1 563 ? 26.062 -48.938 -8.914 1 83.25 563 PRO B C 1
ATOM 9419 O O . PRO B 1 563 ? 25.391 -47.906 -9.023 1 83.25 563 PRO B O 1
ATOM 9422 N N . ALA B 1 564 ? 26.641 -49.438 -9.938 1 78.88 564 ALA B N 1
ATOM 9423 C CA . ALA B 1 564 ? 26.562 -48.844 -11.273 1 78.88 564 ALA B CA 1
ATOM 9424 C C . ALA B 1 564 ? 25.125 -48.844 -11.781 1 78.88 564 ALA B C 1
ATOM 9426 O O . ALA B 1 564 ? 24.766 -48 -12.633 1 78.88 564 ALA B O 1
ATOM 9427 N N . PHE B 1 565 ? 24.297 -49.719 -11.195 1 78.94 565 PHE B N 1
ATOM 9428 C CA . PHE B 1 565 ? 22.922 -49.812 -11.703 1 78.94 565 PHE B CA 1
ATOM 9429 C C . PHE B 1 565 ? 21.953 -49.031 -10.828 1 78.94 565 PHE B C 1
ATOM 9431 O O . PHE B 1 565 ? 20.734 -49.156 -10.977 1 78.94 565 PHE B O 1
ATOM 9438 N N . SER B 1 566 ? 22.453 -48.25 -10.023 1 78.25 566 SER B N 1
ATOM 9439 C CA . SER B 1 566 ? 21.641 -47.531 -9.031 1 78.25 566 SER B CA 1
ATOM 9440 C C . SER B 1 566 ? 20.578 -46.656 -9.703 1 78.25 566 SER B C 1
ATOM 9442 O O . SER B 1 566 ? 19.438 -46.594 -9.242 1 78.25 566 SER B O 1
ATOM 9444 N N . GLN B 1 567 ? 20.922 -46.062 -10.805 1 73.25 567 GLN B N 1
ATOM 9445 C CA . GLN B 1 567 ? 20.016 -45.125 -11.445 1 73.25 567 GLN B CA 1
ATOM 9446 C C . GLN B 1 567 ? 18.938 -45.844 -12.25 1 73.25 567 GLN B C 1
ATOM 9448 O O . GLN B 1 567 ? 17.812 -45.375 -12.367 1 73.25 567 GLN B O 1
ATOM 9453 N N . SER B 1 568 ? 19.234 -47 -12.648 1 78.75 568 SER B N 1
ATOM 9454 C CA . SER B 1 568 ? 18.328 -47.719 -13.547 1 78.75 568 SER B CA 1
ATOM 9455 C C . SER B 1 568 ? 17.609 -48.844 -12.836 1 78.75 568 SER B C 1
ATOM 9457 O O . SER B 1 568 ? 16.812 -49.562 -13.445 1 78.75 568 SER B O 1
ATOM 9459 N N . LEU B 1 569 ? 17.922 -48.969 -11.578 1 84.12 569 LEU B N 1
ATOM 9460 C CA . LEU B 1 569 ? 17.438 -50.094 -10.789 1 84.12 569 LEU B CA 1
ATOM 9461 C C . LEU B 1 569 ? 15.906 -50.094 -10.789 1 84.12 569 LEU B C 1
ATOM 9463 O O . LEU B 1 569 ? 15.297 -51.188 -10.766 1 84.12 569 LEU B O 1
ATOM 9467 N N . PHE B 1 570 ? 15.305 -48.906 -10.875 1 86.19 570 PHE B N 1
ATOM 9468 C CA . PHE B 1 570 ? 13.852 -48.812 -10.742 1 86.19 570 PHE B CA 1
ATOM 9469 C C . PHE B 1 570 ? 13.188 -48.688 -12.102 1 86.19 570 PHE B C 1
ATOM 9471 O O . PHE B 1 570 ? 11.977 -48.469 -12.195 1 86.19 570 PHE B O 1
A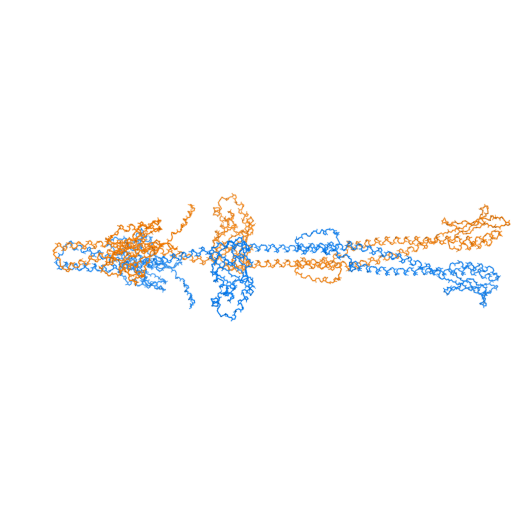TOM 9478 N N . ASP B 1 571 ? 13.984 -48.906 -13.094 1 78.38 571 ASP B N 1
ATOM 9479 C CA . ASP B 1 571 ? 13.43 -48.844 -14.438 1 78.38 571 ASP B CA 1
ATOM 9480 C C . ASP B 1 571 ? 12.641 -50.125 -14.758 1 78.38 571 ASP B C 1
ATOM 9482 O O . ASP B 1 571 ? 12.945 -51.188 -14.227 1 78.38 571 ASP B O 1
ATOM 9486 N N . LEU B 1 572 ? 11.703 -50 -15.555 1 74.5 572 LEU B N 1
ATOM 9487 C CA . LEU B 1 572 ? 10.875 -51.125 -15.938 1 74.5 572 LEU B CA 1
ATOM 9488 C C . LEU B 1 572 ? 11.672 -52.125 -16.766 1 74.5 572 LEU B C 1
ATOM 9490 O O . LEU B 1 572 ? 12.43 -51.75 -17.656 1 74.5 572 LEU B O 1
ATOM 9494 N N . PHE B 1 573 ? 11.594 -53.406 -16.484 1 73.06 573 PHE B N 1
ATOM 9495 C CA . PHE B 1 573 ? 12.094 -54.562 -17.203 1 73.06 573 PHE B CA 1
ATOM 9496 C C . PHE B 1 573 ? 13.617 -54.625 -17.172 1 73.06 573 PHE B C 1
ATOM 9498 O O . PHE B 1 573 ? 14.258 -55.156 -18.094 1 73.06 573 PHE B O 1
ATOM 9505 N N . ARG B 1 574 ? 14.125 -53.938 -16.219 1 76 574 ARG B N 1
ATOM 9506 C CA . ARG B 1 574 ? 15.578 -53.969 -16.062 1 76 574 ARG B CA 1
ATOM 9507 C C . ARG B 1 574 ? 16 -55.156 -15.195 1 76 574 ARG B C 1
ATOM 9509 O O . ARG B 1 574 ? 15.578 -55.25 -14.039 1 76 574 ARG B O 1
ATOM 9516 N N . ARG B 1 575 ? 16.766 -55.969 -15.844 1 79.38 575 ARG B N 1
ATOM 9517 C CA . ARG B 1 575 ? 17.312 -57.125 -15.109 1 79.38 575 ARG B CA 1
ATOM 9518 C C . ARG B 1 575 ? 18.828 -57 -15 1 79.38 575 ARG B C 1
ATOM 9520 O O . ARG B 1 575 ? 19.5 -56.594 -15.945 1 79.38 575 ARG B O 1
ATOM 9527 N N . LEU B 1 576 ? 19.266 -57.125 -13.898 1 73.81 576 LEU B N 1
ATOM 9528 C CA . LEU B 1 576 ? 20.703 -57 -13.664 1 73.81 576 LEU B CA 1
ATOM 9529 C C . LEU B 1 576 ? 21.422 -58.312 -13.992 1 73.81 576 LEU B C 1
ATOM 9531 O O . LEU B 1 576 ? 22.625 -58.281 -14.266 1 73.81 576 LEU B O 1
ATOM 9535 N N . HIS B 1 577 ? 20.641 -59.344 -13.953 1 68.25 577 HIS B N 1
ATOM 9536 C CA . HIS B 1 577 ? 21.25 -60.625 -14.234 1 68.25 577 HIS B CA 1
ATOM 9537 C C . HIS B 1 577 ? 20.641 -61.281 -15.477 1 68.25 577 HIS B C 1
ATOM 9539 O O . HIS B 1 577 ? 19.5 -61 -15.828 1 68.25 577 HIS B O 1
ATOM 9545 N N . GLY B 1 578 ? 21.422 -61.844 -16.359 1 60.84 578 GLY B N 1
ATOM 9546 C CA . GLY B 1 578 ? 21.031 -62.406 -17.641 1 60.84 578 GLY B CA 1
ATOM 9547 C C . GLY B 1 578 ? 19.828 -63.344 -17.516 1 60.84 578 GLY B C 1
ATOM 9548 O O . GLY B 1 578 ? 19.438 -63.75 -16.422 1 60.84 578 GLY B O 1
ATOM 9549 N N . PRO B 1 579 ? 19.234 -63.625 -18.766 1 58.94 579 PRO B N 1
ATOM 9550 C CA . PRO B 1 579 ? 18.109 -64.562 -18.828 1 58.94 579 PRO B CA 1
ATOM 9551 C C . PRO B 1 579 ? 18.5 -66 -18.375 1 58.94 579 PRO B C 1
ATOM 9553 O O . PRO B 1 579 ? 19.625 -66.438 -18.625 1 58.94 579 PRO B O 1
ATOM 9556 N N . GLY B 1 580 ? 17.828 -66.625 -17.297 1 59.19 580 GLY B N 1
ATOM 9557 C CA . GLY B 1 580 ? 18.078 -68 -16.891 1 59.19 580 GLY B CA 1
ATOM 9558 C C . GLY B 1 580 ? 18.547 -68.062 -15.453 1 59.19 580 GLY B C 1
ATOM 9559 O O . GLY B 1 580 ? 18.359 -69.125 -14.812 1 59.19 580 GLY B O 1
ATOM 9560 N N . GLN B 1 581 ? 19.359 -67.188 -15.055 1 59.22 581 GLN B N 1
ATOM 9561 C CA . GLN B 1 581 ? 19.922 -67.375 -13.711 1 59.22 581 GLN B CA 1
ATOM 9562 C C . GLN B 1 581 ? 18.859 -67.125 -12.641 1 59.22 581 GLN B C 1
ATOM 9564 O O . GLN B 1 581 ? 18.734 -67.875 -11.695 1 59.22 581 GLN B O 1
ATOM 9569 N N . TYR B 1 582 ? 18.156 -66.062 -12.875 1 64.44 582 TYR B N 1
ATOM 9570 C CA . TYR B 1 582 ? 17.078 -65.812 -11.93 1 64.44 582 TYR B CA 1
ATOM 9571 C C . TYR B 1 582 ? 15.781 -65.5 -12.648 1 64.44 582 TYR B C 1
ATOM 9573 O O . TYR B 1 582 ? 15.789 -64.875 -13.734 1 64.44 582 TYR B O 1
ATOM 9581 N N . SER B 1 583 ? 14.711 -66 -12.078 1 64.38 583 SER B N 1
ATOM 9582 C CA . SER B 1 583 ? 13.398 -65.812 -12.688 1 64.38 583 SER B CA 1
ATOM 9583 C C . SER B 1 583 ? 12.883 -64.375 -12.469 1 64.38 583 SER B C 1
ATOM 9585 O O . SER B 1 583 ? 13.258 -63.719 -11.5 1 64.38 583 SER B O 1
ATOM 9587 N N . GLY B 1 584 ? 12.438 -63.844 -13.539 1 72.12 584 GLY B N 1
ATOM 9588 C CA . GLY B 1 584 ? 11.766 -62.562 -13.336 1 72.12 584 GLY B CA 1
ATOM 9589 C C . GLY B 1 584 ? 11.75 -61.688 -14.578 1 72.12 584 GLY B C 1
ATOM 9590 O O . GLY B 1 584 ? 12.531 -61.906 -15.508 1 72.12 584 GLY B O 1
ATOM 9591 N N . VAL B 1 585 ? 10.781 -60.75 -14.594 1 72 585 VAL B N 1
ATOM 9592 C CA . VAL B 1 585 ? 10.594 -59.906 -15.781 1 72 585 VAL B CA 1
ATOM 9593 C C . VAL B 1 585 ? 11.125 -58.5 -15.523 1 72 585 VAL B C 1
ATOM 9595 O O . VAL B 1 585 ? 11.297 -57.719 -16.453 1 72 585 VAL B O 1
ATOM 9598 N N . GLY B 1 586 ? 11.617 -58.25 -14.195 1 79.44 586 GLY B N 1
ATOM 9599 C CA . GLY B 1 586 ? 12.203 -56.969 -13.867 1 79.44 586 GLY B CA 1
ATOM 9600 C C . GLY B 1 586 ? 11.172 -55.875 -13.68 1 79.44 586 GLY B C 1
ATOM 9601 O O . GLY B 1 586 ? 11.352 -54.75 -14.156 1 79.44 586 GLY B O 1
ATOM 9602 N N . ILE B 1 587 ? 10.047 -56.062 -13.125 1 82.62 587 ILE B N 1
ATOM 9603 C CA . ILE B 1 587 ? 8.984 -55.094 -12.93 1 82.62 587 ILE B CA 1
ATOM 9604 C C . ILE B 1 587 ? 8.844 -54.781 -11.445 1 82.62 587 ILE B C 1
ATOM 9606 O O . ILE B 1 587 ? 8.289 -53.75 -11.07 1 82.62 587 ILE B O 1
ATOM 9610 N N . GLY B 1 588 ? 9.375 -55.594 -10.625 1 86.5 588 GLY B N 1
ATOM 9611 C CA . GLY B 1 588 ? 9.125 -55.531 -9.195 1 86.5 588 GLY B CA 1
ATOM 9612 C C . GLY B 1 588 ? 9.5 -54.219 -8.57 1 86.5 588 GLY B C 1
ATOM 9613 O O . GLY B 1 588 ? 8.672 -53.562 -7.953 1 86.5 588 GLY B O 1
ATOM 9614 N N . LEU B 1 589 ? 10.711 -53.781 -8.797 1 89.75 589 LEU B N 1
ATOM 9615 C CA . LEU B 1 589 ? 11.188 -52.562 -8.156 1 89.75 589 LEU B CA 1
ATOM 9616 C C . LEU B 1 589 ? 10.523 -51.312 -8.766 1 89.75 589 LEU B C 1
ATOM 9618 O O . LEU B 1 589 ? 10.328 -50.312 -8.086 1 89.75 589 LEU B O 1
ATOM 9622 N N . ALA B 1 590 ? 10.227 -51.344 -10.039 1 86.56 590 ALA B N 1
ATOM 9623 C CA . ALA B 1 590 ? 9.469 -50.25 -10.664 1 86.56 590 ALA B CA 1
ATOM 9624 C C . ALA B 1 590 ? 8.086 -50.125 -10.039 1 86.56 590 ALA B C 1
ATOM 9626 O O . ALA B 1 590 ? 7.598 -49 -9.844 1 86.56 590 ALA B O 1
ATOM 9627 N N . LEU B 1 591 ? 7.488 -51.219 -9.75 1 88.44 591 LEU B N 1
ATOM 9628 C CA . LEU B 1 591 ? 6.191 -51.25 -9.078 1 88.44 591 LEU B CA 1
ATOM 9629 C C . LEU B 1 591 ? 6.289 -50.594 -7.691 1 88.44 591 LEU B C 1
ATOM 9631 O O . LEU B 1 591 ? 5.406 -49.844 -7.285 1 88.44 591 LEU B O 1
ATOM 9635 N N . CYS B 1 592 ? 7.352 -50.969 -7.035 1 93 592 CYS B N 1
ATOM 9636 C CA . CYS B 1 592 ? 7.574 -50.406 -5.707 1 93 592 CYS B CA 1
ATOM 9637 C C . CYS B 1 592 ? 7.68 -48.875 -5.773 1 93 592 CYS B C 1
ATOM 9639 O O . CYS B 1 592 ? 7.098 -48.188 -4.941 1 93 592 CYS B O 1
ATOM 9641 N N . ARG B 1 593 ? 8.406 -48.469 -6.684 1 89.38 593 ARG B N 1
ATOM 9642 C CA . ARG B 1 593 ? 8.555 -47.031 -6.852 1 89.38 593 ARG B CA 1
ATOM 9643 C C . ARG B 1 593 ? 7.207 -46.375 -7.117 1 89.38 593 ARG B C 1
ATOM 9645 O O . ARG B 1 593 ? 6.898 -45.312 -6.543 1 89.38 593 ARG B O 1
ATOM 9652 N N . LYS B 1 594 ? 6.445 -46.875 -7.984 1 86.62 594 LYS B N 1
ATOM 9653 C CA . LYS B 1 594 ? 5.137 -46.312 -8.32 1 86.62 594 LYS B CA 1
ATOM 9654 C C . LYS B 1 594 ? 4.219 -46.312 -7.102 1 86.62 594 LYS B C 1
ATOM 9656 O O . LYS B 1 594 ? 3.486 -45.344 -6.883 1 86.62 594 LYS B O 1
ATOM 9661 N N . ILE B 1 595 ? 4.254 -47.406 -6.367 1 91 595 ILE B N 1
ATOM 9662 C CA . ILE B 1 595 ? 3.438 -47.469 -5.16 1 91 595 ILE B CA 1
ATOM 9663 C C . ILE B 1 595 ? 3.848 -46.375 -4.184 1 91 595 ILE B C 1
ATOM 9665 O O . ILE B 1 595 ? 2.992 -45.719 -3.605 1 91 595 ILE B O 1
ATOM 9669 N N . MET B 1 596 ? 5.117 -46.156 -4.078 1 91.5 596 MET B N 1
ATOM 9670 C CA . MET B 1 596 ? 5.613 -45.125 -3.178 1 91.5 596 MET B CA 1
ATOM 9671 C C . MET B 1 596 ? 5.191 -43.719 -3.658 1 91.5 596 MET B C 1
ATOM 9673 O O . MET B 1 596 ? 4.793 -42.875 -2.855 1 91.5 596 MET B O 1
ATOM 9677 N N . GLU B 1 597 ? 5.297 -43.531 -4.887 1 84.31 597 GLU B N 1
ATOM 9678 C CA . GLU B 1 597 ? 4.887 -42.25 -5.457 1 84.31 597 GLU B CA 1
ATOM 9679 C C . GLU B 1 597 ? 3.408 -42 -5.195 1 84.31 597 GLU B C 1
ATOM 9681 O O . GLU B 1 597 ? 3.023 -40.875 -4.883 1 84.31 597 GLU B O 1
ATOM 9686 N N . ARG B 1 598 ? 2.658 -42.938 -5.344 1 84.38 598 ARG B N 1
ATOM 9687 C CA . ARG B 1 598 ? 1.225 -42.812 -5.105 1 84.38 598 ARG B CA 1
ATOM 9688 C C . ARG B 1 598 ? 0.938 -42.5 -3.643 1 84.38 598 ARG B C 1
ATOM 9690 O O . ARG B 1 598 ? -0.106 -41.906 -3.32 1 84.38 598 ARG B O 1
ATOM 9697 N N . HIS B 1 599 ? 1.845 -42.938 -2.842 1 89 599 HIS B N 1
ATOM 9698 C CA . HIS B 1 599 ? 1.708 -42.656 -1.418 1 89 599 HIS B CA 1
ATOM 9699 C C . HIS B 1 599 ? 2.459 -41.375 -1.034 1 89 599 HIS B C 1
ATOM 9701 O O . HIS B 1 599 ? 2.742 -41.156 0.144 1 89 599 HIS B O 1
ATOM 9707 N N . ASP B 1 600 ? 2.842 -40.625 -2.037 1 82.62 600 ASP B N 1
ATOM 9708 C CA . ASP B 1 600 ? 3.578 -39.344 -1.879 1 82.62 600 ASP B CA 1
ATOM 9709 C C . ASP B 1 600 ? 4.914 -39.594 -1.18 1 82.62 600 ASP B C 1
ATOM 9711 O O . ASP B 1 600 ? 5.391 -38.719 -0.436 1 82.62 600 ASP B O 1
ATOM 9715 N N . GLY B 1 601 ? 5.398 -40.812 -1.264 1 88.44 601 GLY B N 1
ATOM 9716 C CA . GLY B 1 601 ? 6.691 -41.188 -0.703 1 88.44 601 GLY B CA 1
ATOM 9717 C C . GLY B 1 601 ? 7.766 -41.375 -1.757 1 88.44 601 GLY B C 1
ATOM 9718 O O . GLY B 1 601 ? 7.574 -41 -2.92 1 88.44 601 GLY B O 1
ATOM 9719 N N . HIS B 1 602 ? 8.883 -41.812 -1.219 1 89.19 602 HIS B N 1
ATOM 9720 C CA . HIS B 1 602 ? 10.008 -42.062 -2.117 1 89.19 602 HIS B CA 1
ATOM 9721 C C . HIS B 1 602 ? 10.766 -43.312 -1.733 1 89.19 602 HIS B C 1
ATOM 9723 O O . HIS B 1 602 ? 10.805 -43.688 -0.557 1 89.19 602 HIS B O 1
ATOM 9729 N N . ILE B 1 603 ? 11.219 -44 -2.754 1 92.62 603 ILE B N 1
ATOM 9730 C CA . ILE B 1 603 ? 12.023 -45.188 -2.543 1 92.62 603 ILE B CA 1
ATOM 9731 C C . ILE B 1 603 ? 13.422 -44.969 -3.129 1 92.62 603 ILE B C 1
ATOM 9733 O O . ILE B 1 603 ? 13.57 -44.375 -4.199 1 92.62 603 ILE B O 1
ATOM 9737 N N . ALA B 1 604 ? 14.438 -45.375 -2.361 1 91.31 604 ALA B N 1
ATOM 9738 C CA . ALA B 1 604 ? 15.82 -45.25 -2.826 1 91.31 604 ALA B CA 1
ATOM 9739 C C . ALA B 1 604 ? 16.625 -46.5 -2.492 1 91.31 604 ALA B C 1
ATOM 9741 O O . ALA B 1 604 ? 16.266 -47.25 -1.589 1 91.31 604 ALA B O 1
ATOM 9742 N N . PHE B 1 605 ? 17.672 -46.719 -3.357 1 91.81 605 PHE B N 1
ATOM 9743 C CA . PHE B 1 605 ? 18.641 -47.781 -3.145 1 91.81 605 PHE B CA 1
ATOM 9744 C C . PHE B 1 605 ? 19.891 -47.25 -2.461 1 91.81 605 PHE B C 1
ATOM 9746 O O . PHE B 1 605 ? 20.406 -46.188 -2.834 1 91.81 605 PHE B O 1
ATOM 9753 N N . ASP B 1 606 ? 20.281 -47.844 -1.339 1 91.69 606 ASP B N 1
ATOM 9754 C CA . ASP B 1 606 ? 21.516 -47.469 -0.656 1 91.69 606 ASP B CA 1
ATOM 9755 C C . ASP B 1 606 ? 22.734 -48.125 -1.306 1 91.69 606 ASP B C 1
ATOM 9757 O O . ASP B 1 606 ? 23.047 -49.281 -1 1 91.69 606 ASP B O 1
ATOM 9761 N N . SER B 1 607 ? 23.469 -47.438 -2.104 1 87.12 607 SER B N 1
ATOM 9762 C CA . SER B 1 607 ? 24.594 -48 -2.869 1 87.12 607 SER B CA 1
ATOM 9763 C C . SER B 1 607 ? 25.766 -48.344 -1.965 1 87.12 607 SER B C 1
ATOM 9765 O O . SER B 1 607 ? 26.672 -49.062 -2.361 1 87.12 607 SER B O 1
ATOM 9767 N N . GLY B 1 608 ? 25.812 -47.812 -0.771 1 85.31 608 GLY B N 1
ATOM 9768 C CA . GLY B 1 608 ? 26.906 -48.094 0.152 1 85.31 608 GLY B CA 1
ATOM 9769 C C . GLY B 1 608 ? 26.766 -49.375 0.902 1 85.31 608 GLY B C 1
ATOM 9770 O O . GLY B 1 608 ? 27.703 -49.844 1.547 1 85.31 608 GLY B O 1
ATOM 9771 N N . TYR B 1 609 ? 25.625 -50 0.842 1 88.5 609 TYR B N 1
ATOM 9772 C CA . TYR B 1 609 ? 25.359 -51.25 1.531 1 88.5 609 TYR B CA 1
ATOM 9773 C C . TYR B 1 609 ? 25.75 -52.438 0.662 1 88.5 609 TYR B C 1
ATOM 9775 O O . TYR B 1 609 ? 24.953 -52.875 -0.173 1 88.5 609 TYR B O 1
ATOM 9783 N N . TYR B 1 610 ? 26.953 -52.875 0.73 1 81.31 610 TYR B N 1
ATOM 9784 C CA . TYR B 1 610 ? 27.484 -53.969 -0.046 1 81.31 610 TYR B CA 1
ATOM 9785 C C . TYR B 1 610 ? 28.422 -54.844 0.801 1 81.31 610 TYR B C 1
ATOM 9787 O O . TYR B 1 610 ? 29.234 -54.312 1.568 1 81.31 610 TYR B O 1
ATOM 9795 N N . PRO B 1 611 ? 28.344 -56.312 0.776 1 80.62 611 PRO B N 1
ATOM 9796 C CA . PRO B 1 611 ? 27.406 -57.156 0.03 1 80.62 611 PRO B CA 1
ATOM 9797 C C . PRO B 1 611 ? 25.984 -57.094 0.571 1 80.62 611 PRO B C 1
ATOM 9799 O O . PRO B 1 611 ? 25.766 -56.719 1.722 1 80.62 611 PRO B O 1
ATOM 9802 N N . GLY B 1 612 ? 24.969 -57.375 -0.139 1 89.38 612 GLY B N 1
ATOM 9803 C CA . GLY B 1 612 ? 23.562 -57.312 0.187 1 89.38 612 GLY B CA 1
ATOM 9804 C C . GLY B 1 612 ? 22.844 -56.125 -0.466 1 89.38 612 GLY B C 1
ATOM 9805 O O . GLY B 1 612 ? 23.438 -55.406 -1.275 1 89.38 612 GLY B O 1
ATOM 9806 N N . ALA B 1 613 ? 21.609 -56 -0.184 1 92.44 613 ALA B N 1
ATOM 9807 C CA . ALA B 1 613 ? 20.812 -54.906 -0.749 1 92.44 613 ALA B CA 1
ATOM 9808 C C . ALA B 1 613 ? 19.969 -54.219 0.325 1 92.44 613 ALA B C 1
ATOM 9810 O O . ALA B 1 613 ? 19.422 -54.906 1.208 1 92.44 613 ALA B O 1
ATOM 9811 N N . ARG B 1 614 ? 20.047 -52.906 0.321 1 95.56 614 ARG B N 1
ATOM 9812 C CA . ARG B 1 614 ? 19.234 -52.125 1.247 1 95.56 614 ARG B CA 1
ATOM 9813 C C . ARG B 1 614 ? 18.391 -51.094 0.5 1 95.56 614 ARG B C 1
ATOM 9815 O O . ARG B 1 614 ? 18.938 -50.25 -0.211 1 95.56 614 ARG B O 1
ATOM 9822 N N . LEU B 1 615 ? 17.078 -51.219 0.656 1 95.44 615 LEU B N 1
ATOM 9823 C CA . LEU B 1 615 ? 16.141 -50.25 0.085 1 95.44 615 LEU B CA 1
ATOM 9824 C C . LEU B 1 615 ? 15.555 -49.344 1.171 1 95.44 615 LEU B C 1
ATOM 9826 O O . LEU B 1 615 ? 15.203 -49.844 2.252 1 95.44 615 LEU B O 1
ATOM 9830 N N . VAL B 1 616 ? 15.539 -48.094 0.912 1 95.5 616 VAL B N 1
ATOM 9831 C CA . VAL B 1 616 ? 15.047 -47.094 1.871 1 95.5 616 VAL B CA 1
ATOM 9832 C C . VAL B 1 616 ? 13.727 -46.5 1.374 1 95.5 616 VAL B C 1
ATOM 9834 O O . VAL B 1 616 ? 13.664 -45.938 0.287 1 95.5 616 VAL B O 1
ATOM 9837 N N . LEU B 1 617 ? 12.688 -46.656 2.164 1 95.88 617 LEU B N 1
ATOM 9838 C CA . LEU B 1 617 ? 11.367 -46.125 1.886 1 95.88 617 LEU B CA 1
ATOM 9839 C C . LEU B 1 617 ? 11.07 -44.938 2.797 1 95.88 617 LEU B C 1
ATOM 9841 O O . LEU B 1 617 ? 11.148 -45.031 4.023 1 95.88 617 LEU B O 1
ATOM 9845 N N . THR B 1 618 ? 10.758 -43.812 2.215 1 94.25 618 THR B N 1
ATOM 9846 C CA . THR B 1 618 ? 10.406 -42.625 2.996 1 94.25 618 THR B CA 1
ATOM 9847 C C . THR B 1 618 ? 8.93 -42.312 2.832 1 94.25 618 THR B C 1
ATOM 9849 O O . THR B 1 618 ? 8.477 -42 1.728 1 94.25 618 THR B O 1
ATOM 9852 N N . PHE B 1 619 ? 8.18 -42.312 3.891 1 92.69 619 PHE B N 1
ATOM 9853 C CA . PHE B 1 619 ? 6.762 -41.969 3.916 1 92.69 619 PHE B CA 1
ATOM 9854 C C . PHE B 1 619 ? 6.559 -40.594 4.52 1 92.69 619 PHE B C 1
ATOM 9856 O O . PHE B 1 619 ? 7.141 -40.281 5.555 1 92.69 619 PHE B O 1
ATOM 9863 N N . PRO B 1 620 ? 5.816 -39.719 3.797 1 86.12 620 PRO B N 1
ATOM 9864 C CA . PRO B 1 620 ? 5.598 -38.375 4.34 1 86.12 620 PRO B CA 1
ATOM 9865 C C . PRO B 1 620 ? 4.73 -38.375 5.594 1 86.12 620 PRO B C 1
ATOM 9867 O O . PRO B 1 620 ? 4.012 -39.344 5.848 1 86.12 620 PRO B O 1
ATOM 9870 N N . THR B 1 621 ? 4.957 -37.281 6.414 1 74 621 THR B N 1
ATOM 9871 C CA . THR B 1 621 ? 4.137 -37.125 7.609 1 74 621 THR B CA 1
ATOM 9872 C C . THR B 1 621 ? 2.672 -36.938 7.238 1 74 621 THR B C 1
ATOM 9874 O O . THR B 1 621 ? 2.369 -36.375 6.172 1 74 621 THR B O 1
ATOM 9877 N N . ALA B 1 622 ? 1.76 -37.656 7.777 1 58.44 622 ALA B N 1
ATOM 9878 C CA . ALA B 1 622 ? 0.321 -37.531 7.559 1 58.44 622 ALA B CA 1
ATOM 9879 C C . ALA B 1 622 ? -0.065 -36.125 7.195 1 58.44 622 ALA B C 1
ATOM 9881 O O . ALA B 1 622 ? 0.393 -35.156 7.832 1 58.44 622 ALA B O 1
ATOM 9882 N N . PRO B 1 623 ? -0.384 -35.875 5.902 1 51.09 623 PRO B N 1
ATOM 9883 C CA . PRO B 1 623 ? -0.862 -34.5 5.68 1 51.09 623 PRO B CA 1
ATOM 9884 C C . PRO B 1 623 ? -1.699 -33.969 6.84 1 51.09 623 PRO B C 1
ATOM 9886 O O . PRO B 1 623 ? -2.432 -34.75 7.477 1 51.09 623 PRO B O 1
ATOM 9889 N N . LEU B 1 624 ? -1.299 -33.031 7.598 1 37.5 624 LEU B N 1
ATOM 9890 C CA . LEU B 1 624 ? -2.342 -32.406 8.398 1 37.5 624 LEU B CA 1
ATOM 9891 C C . LEU B 1 624 ? -3.674 -32.406 7.66 1 37.5 624 LEU B C 1
ATOM 9893 O O . LEU B 1 624 ? -3.701 -32.375 6.426 1 37.5 624 LEU B O 1
ATOM 9897 N N . ALA B 1 625 ? -4.848 -32.656 8.25 1 35.66 625 ALA B N 1
ATOM 9898 C CA . ALA B 1 625 ? -6.219 -32.594 7.746 1 35.66 625 ALA B CA 1
ATOM 9899 C C . ALA B 1 625 ? -6.363 -31.5 6.691 1 35.66 625 ALA B C 1
ATOM 9901 O O . ALA B 1 625 ? -6.098 -30.328 6.969 1 35.66 625 ALA B O 1
ATOM 9902 N N . THR B 1 626 ? -5.984 -31.688 5.547 1 35.81 626 THR B N 1
ATOM 9903 C CA . THR B 1 626 ? -6.57 -30.672 4.672 1 35.81 626 THR B CA 1
ATOM 9904 C C . THR B 1 626 ? -7.938 -30.234 5.188 1 35.81 626 THR B C 1
ATOM 9906 O O . THR B 1 626 ? -8.812 -31.062 5.418 1 35.81 626 THR B O 1
ATOM 9909 N N . PRO B 1 627 ? -8.078 -29.094 5.824 1 31.98 627 PRO B N 1
ATOM 9910 C CA . PRO B 1 627 ? -9.477 -28.797 6.117 1 31.98 627 PRO B CA 1
ATOM 9911 C C . PRO B 1 627 ? -10.422 -29.203 4.98 1 31.98 627 PRO B C 1
ATOM 9913 O O . PRO B 1 627 ? -10.094 -29 3.807 1 31.98 627 PRO B O 1
ATOM 9916 N N . LEU B 1 628 ? -11.133 -30.344 5.137 1 28.88 628 LEU B N 1
ATOM 9917 C CA . LEU B 1 628 ? -12.305 -30.562 4.289 1 28.88 628 LEU B CA 1
ATOM 9918 C C . LEU B 1 628 ? -12.859 -29.234 3.783 1 28.88 628 LEU B C 1
ATOM 9920 O O . LEU B 1 628 ? -12.906 -28.25 4.523 1 28.88 628 LEU B O 1
ATOM 9924 N N . ALA B 1 629 ? -12.852 -29.062 2.5 1 32.69 629 ALA B N 1
ATOM 9925 C CA . ALA B 1 629 ? -13.625 -27.984 1.905 1 32.69 629 ALA B CA 1
ATOM 9926 C C . ALA B 1 629 ? -14.891 -27.703 2.717 1 32.69 629 ALA B C 1
ATOM 9928 O O . ALA B 1 629 ? -15.602 -28.625 3.107 1 32.69 629 ALA B O 1
ATOM 9929 N N . THR B 1 630 ? -14.969 -26.609 3.57 1 29.8 630 THR B N 1
ATOM 9930 C CA . THR B 1 630 ? -16.281 -26.156 4.008 1 29.8 630 THR B CA 1
ATOM 9931 C C . THR B 1 630 ? -17.328 -26.375 2.912 1 29.8 630 THR B C 1
ATOM 9933 O O . THR B 1 630 ? -17.078 -26.078 1.743 1 29.8 630 THR B O 1
ATOM 9936 N N . PRO B 1 631 ? -18.266 -27.297 3.078 1 32.75 631 PRO B N 1
ATOM 9937 C CA . PRO B 1 631 ? -19.422 -27.391 2.18 1 32.75 631 PRO B CA 1
ATOM 9938 C C . PRO B 1 631 ? -19.859 -26.016 1.66 1 32.75 631 PRO B C 1
ATOM 9940 O O . PRO B 1 631 ? -19.891 -25.047 2.416 1 32.75 631 PRO B O 1
ATOM 9943 N N . GLY B 1 632 ? -19.266 -25.594 0.515 1 28.09 632 GLY B N 1
ATOM 9944 C CA . GLY B 1 632 ? -19.953 -24.406 0.054 1 28.09 632 GLY B CA 1
ATOM 9945 C C . GLY B 1 632 ? -21.438 -24.438 0.339 1 28.09 632 GLY B C 1
ATOM 9946 O O . GLY B 1 632 ? -22.016 -25.5 0.525 1 28.09 632 GLY B O 1
ATOM 9947 N N . PRO B 1 633 ? -21.938 -23.344 0.922 1 24.69 633 PRO B N 1
ATOM 9948 C CA . PRO B 1 633 ? -23.391 -23.344 1.137 1 24.69 633 PRO B CA 1
ATOM 9949 C C . PRO B 1 633 ? -24.156 -24 -0.009 1 24.69 633 PRO B C 1
ATOM 9951 O O . PRO B 1 633 ? -23.625 -24.125 -1.118 1 24.69 633 PRO B O 1
ATOM 9954 N N . ALA B 1 634 ? -25.234 -24.75 0.287 1 25.2 634 ALA B N 1
ATOM 9955 C CA . ALA B 1 634 ? -26.359 -25.062 -0.58 1 25.2 634 ALA B CA 1
ATOM 9956 C C . ALA B 1 634 ? -26.562 -23.969 -1.621 1 25.2 634 ALA B C 1
ATOM 9958 O O . ALA B 1 634 ? -26.781 -22.797 -1.272 1 25.2 634 ALA B O 1
ATOM 9959 N N . LEU B 1 635 ? -25.922 -23.875 -2.842 1 19.94 635 LEU B N 1
ATOM 9960 C CA . LEU B 1 635 ? -27.016 -23.375 -3.674 1 19.94 635 LEU B CA 1
ATOM 9961 C C . LEU B 1 635 ? -28.172 -24.359 -3.729 1 19.94 635 LEU B C 1
ATOM 9963 O O . LEU B 1 635 ? -27.953 -25.562 -3.812 1 19.94 635 LEU B O 1
#

Foldseek 3Di:
DVQPPPPDDCPDPLNVVLVVLLVVLLVVLVVVLVVVLVVLVVVLVVVVVVVVVVCQPPVQVVLLVCLVVVPPVVNVVSQVVSCPPAFWFKKFWAAPVGHTPDIDGDADPDWDKDKDWRWDDDPNDTDGGTIIIITGHCVVVVVVSVVVSVVSSVVSSVVSVVVSVVSSVCCCVQPVVLVSLVVVQVVVCVVPHLVDDDPDPNVPHDPPDPSVVVVVVVNVVSVVRVVVVVVVVVVVVVVVCCFQVPLFKKWKKFLLVLLVVVVVCVVVPPDLVVVCVVCVPVLVVSVVVMAIDDIHPNNCVVLVHPDRVRCRVCVDQFQDPQFSVVSSQVVVCLVVLHFKDWDWTWTARPVGDIFIKIKIKGQDPPCSPRSRTIMITIDTCRVVVVVVVVVVVVVVVVVVVVVVVLVVLQVVLVVVLVVLVVQLVVLVVVVVVQVVVHDDDPVVVVVSVVSNVVSVLVNQQSVLSNLLSCLVPDPAAWAWDWLVLLLVLLVVVDDDDPQEAEAEDHTDIATAGSVLSNLLNNLLVNVQRQQAAPDRKYWYWDWDADPFGIKIKIKIQGQADALVCQVCLLPFQDDPDDPPPTDDRSSNSVSNQSRLVVQVKGKGWDNPDPPITMIMIGGGDPPDPPPDDPPPDDD/DVQPPPPDDCPDPLNVVLVVLLVVLLVVLVVVLVVVLVVLVVVLVVVVVVVVVVCQVPVQVVLLVCLVVVPPVVNVVSQVVVCPPAFWFKKFWAAPVRHTPDIDGDADPDWDKDKDWRWDDDPNDIDGGTIIIITGHCVVVVVVSVVVSVVSSVVSSVVSVVVSVVSSVCCCVQPVVLVSLVVVQVVVCVVPHLVDDDPDPSVPHDPPDPSVVVVVVVNVVSVVRVVVVVVVVVVVVVVVCCFQVPLFKKWKKFLLVLLVVVVVCVVVPPDLVVVCVVCVPVLVVSVVVMAIDDIHPNNCVVLVHPDRVRCRVCVDQFQDPQFSVVSSQVVVCLVVLHFKDWDKTWTARPVGDIFIKIKIKGQDPPCSPRSRTIMITIDTCRVVVVVVVVVVVVVVVVVVVVVVVLVVLQVVLVVVLVVLVVQLVVLVVVVVVQVVVHDDDPVVVVVSVVSNVVSVLVNQQSVLSNLLSCLVPDPAAWDWDFLVLLLVLLVVPDDDDPQEAEAEDRTGIATAGSPLSNLLNNLLVNVQRQQAAPDRKYWYWDWDADPFGIKIKIKIQGQADALVCFVCLLPFQDDPDDPPPTDDRSSNSVSNQSRLVVQVKGKGWDNPDPPITMIMIGGGDPPDPPPDDPPPPDD

InterPro domains:
  IPR000014 PAS domain [cd00130] (291-381)
  IPR003594 Histidine kinase/HSP90-like ATPase domain [PF02518] (513-622)
  IPR003594 Histidine kinase/HSP90-like ATPase domain [SM00387] (512-623)
  IPR003660 HAMP domain [PS50885] (173-230)
  IPR004358 Signal transduction histidine kinase-related protein, C-terminal [PR00344] (550-564)
  IPR004358 Signal transduction histidine kinase-related protein, C-terminal [PR00344] (583-601)
  IPR005467 Histidine kinase domain [PS50109] (411-623)
  IPR033414 Periplasmic sensor domain [PF17149] (40-138)
  IPR035965 PAS domain superfamily [SSF55785] (291-392)
  IPR036097 Signal transduction histidine kinase, dimerisation/phosphoacceptor domain superfamily [SSF47384] (389-470)
  IPR036890 Histidine kinase/HSP90-like ATPase superfamily [G3DSA:3.30.565.10] (474-621)
  IPR036890 Histidine kinase/HSP90-like ATPase superfamily [SSF55874] (495-621)
  IPR052162 Two-component sensor kinase/Photoreceptor [PTHR43304] (245-621)

Nearest PDB structures (foldseek):
  8a7f-assembly1_A  TM=4.146E-01  e=3.020E-18  Pseudomonas putida KT2440
  4gcz-assembly1_A  TM=3.524E-01  e=2.221E-18  Bacillus subtilis subsp. subtilis str. 168
  4biz-assembly3_A  TM=6.006E-01  e=7.346E-11  Escherichia coli K-12
  5c93-assembly1_B  TM=5.922E-01  e=8.566E-11  Lactiplantibacillus plantarum 16
  7tcd-assembly1_A  TM=4.031E-01  e=4.953E-05  synthetic construct

Radius of gyration: 70.98 Å; Cα contacts (8 Å, |Δi|>4): 1842; chains: 2; bounding box: 74×236×145 Å